Protein AF-A0AA35W7S5-F1 (afdb_monomer_lite)

Radius of gyration: 33.55 Å; chains: 1; bounding box: 92×62×78 Å

Structure (mmCIF, N/CA/C/O backbone):
data_AF-A0AA35W7S5-F1
#
_entry.id   AF-A0AA35W7S5-F1
#
loop_
_atom_site.group_PDB
_atom_site.id
_atom_site.type_symbol
_atom_site.label_atom_id
_atom_site.label_alt_id
_atom_site.label_comp_id
_atom_site.label_asym_id
_atom_site.label_entity_id
_atom_site.label_seq_id
_atom_site.pdbx_PDB_ins_code
_atom_site.Cartn_x
_atom_site.Cartn_y
_atom_site.Cartn_z
_atom_site.occupancy
_atom_site.B_iso_or_equiv
_atom_site.auth_seq_id
_atom_site.auth_comp_id
_atom_site.auth_asym_id
_atom_site.auth_atom_id
_atom_site.pdbx_PDB_model_num
ATOM 1 N N . MET A 1 1 ? 13.469 -28.929 -13.390 1.00 30.86 1 MET A N 1
ATOM 2 C CA . MET A 1 1 ? 14.298 -29.163 -12.181 1.00 30.86 1 MET A CA 1
ATOM 3 C C . MET A 1 1 ? 14.101 -27.984 -11.230 1.00 30.86 1 MET A C 1
ATOM 5 O O . MET A 1 1 ? 13.375 -27.071 -11.595 1.00 30.86 1 MET A O 1
ATOM 9 N N . MET A 1 2 ? 14.642 -28.042 -10.012 1.00 37.25 2 MET A N 1
ATOM 10 C CA . MET A 1 2 ? 14.434 -27.032 -8.960 1.00 37.25 2 MET A CA 1
ATOM 11 C C . MET A 1 2 ? 15.214 -25.724 -9.199 1.00 37.25 2 MET A C 1
ATOM 13 O O . MET A 1 2 ? 16.193 -25.728 -9.941 1.00 37.25 2 MET A O 1
ATOM 17 N N . SER A 1 3 ? 14.883 -24.705 -8.391 1.00 37.56 3 SER A N 1
ATOM 18 C CA . SER A 1 3 ? 15.752 -23.598 -7.927 1.00 37.56 3 SER A CA 1
ATOM 19 C C . SER A 1 3 ? 16.168 -22.512 -8.948 1.00 37.56 3 SER A C 1
ATOM 21 O O . SER A 1 3 ? 16.245 -22.777 -10.139 1.00 37.56 3 SER A O 1
ATOM 23 N N . SER A 1 4 ? 16.443 -21.261 -8.548 1.00 32.12 4 SER A N 1
ATOM 24 C CA . SER A 1 4 ? 16.412 -20.673 -7.191 1.00 32.12 4 SER A CA 1
ATOM 25 C C . SER A 1 4 ? 15.755 -19.280 -7.177 1.00 32.12 4 SER A C 1
ATOM 27 O O . SER A 1 4 ? 16.423 -18.287 -7.473 1.00 32.12 4 SER A O 1
ATOM 29 N N . PRO A 1 5 ? 14.472 -19.159 -6.792 1.00 40.72 5 PRO A N 1
ATOM 30 C CA . PRO A 1 5 ? 13.972 -17.930 -6.196 1.00 40.72 5 PRO A CA 1
ATOM 31 C C . PRO A 1 5 ? 14.447 -17.895 -4.736 1.00 40.72 5 PRO A C 1
ATOM 33 O O . PRO A 1 5 ? 14.076 -18.762 -3.952 1.00 40.72 5 PRO A O 1
ATOM 36 N N . HIS A 1 6 ? 15.234 -16.893 -4.333 1.00 36.88 6 HIS A N 1
ATOM 37 C CA . HIS A 1 6 ? 15.749 -16.788 -2.952 1.00 36.88 6 HIS A CA 1
ATOM 38 C C . HIS A 1 6 ? 14.684 -16.391 -1.904 1.00 36.88 6 HIS A C 1
ATOM 40 O O . HIS A 1 6 ? 15.014 -16.027 -0.777 1.00 36.88 6 HIS A O 1
ATOM 46 N N . ALA A 1 7 ? 13.403 -16.510 -2.258 1.00 38.69 7 ALA A N 1
ATOM 47 C CA . ALA A 1 7 ? 12.308 -16.536 -1.307 1.00 38.69 7 ALA A CA 1
ATOM 48 C C . ALA A 1 7 ? 12.458 -17.752 -0.377 1.00 38.69 7 ALA A C 1
ATOM 50 O O . ALA A 1 7 ? 12.534 -18.899 -0.821 1.00 38.69 7 ALA A O 1
ATOM 51 N N . ILE A 1 8 ? 12.449 -17.504 0.930 1.00 43.44 8 ILE A N 1
ATOM 52 C CA . ILE A 1 8 ? 12.365 -18.549 1.951 1.00 43.44 8 ILE A CA 1
ATOM 53 C C . ILE A 1 8 ? 10.886 -18.970 2.038 1.00 43.44 8 ILE A C 1
ATOM 55 O O . ILE A 1 8 ? 10.125 -18.473 2.859 1.00 43.44 8 ILE A O 1
ATOM 59 N N . VAL A 1 9 ? 10.462 -19.844 1.114 1.00 44.03 9 VAL A N 1
ATOM 60 C CA . VAL A 1 9 ? 9.052 -20.272 0.930 1.00 44.03 9 VAL A CA 1
ATOM 61 C C . VAL A 1 9 ? 8.511 -21.084 2.125 1.00 44.03 9 VAL A C 1
ATOM 63 O O . VAL A 1 9 ? 7.303 -21.234 2.288 1.00 44.03 9 VAL A O 1
ATOM 66 N N . GLN A 1 10 ? 9.394 -21.595 2.983 1.00 41.25 10 GLN A N 1
ATOM 67 C CA . GLN A 1 10 ? 9.083 -22.256 4.255 1.00 41.25 10 GLN A CA 1
ATOM 68 C C . GLN A 1 10 ? 10.158 -21.884 5.288 1.00 41.25 10 GLN A C 1
ATOM 70 O O . GLN A 1 10 ? 11.293 -21.641 4.874 1.00 41.25 10 GLN A O 1
ATOM 75 N N . PRO A 1 11 ? 9.861 -21.865 6.606 1.00 46.16 11 PRO A N 1
ATOM 76 C CA . PRO A 1 11 ? 10.862 -21.595 7.641 1.00 46.16 11 PRO A CA 1
ATOM 77 C C . PRO A 1 11 ? 12.053 -22.559 7.526 1.00 46.16 11 PRO A C 1
ATOM 79 O O . PRO A 1 11 ? 11.937 -23.761 7.763 1.00 46.16 11 PRO A O 1
ATOM 82 N N . ALA A 1 12 ? 13.200 -22.015 7.120 1.00 47.06 12 ALA A N 1
ATOM 83 C CA . ALA A 1 12 ? 14.397 -22.773 6.779 1.00 47.06 12 ALA A CA 1
ATOM 84 C C . ALA A 1 12 ? 15.333 -22.909 7.989 1.00 47.06 12 ALA A C 1
ATOM 86 O O . ALA A 1 12 ? 16.368 -22.243 8.062 1.00 47.06 12 ALA A O 1
ATOM 87 N N . PHE A 1 13 ? 14.955 -23.781 8.926 1.00 57.03 13 PHE A N 1
ATOM 88 C CA . PHE A 1 13 ? 15.781 -24.152 10.078 1.00 57.03 13 PHE A CA 1
ATOM 89 C C . PHE A 1 13 ? 17.161 -24.645 9.635 1.00 57.03 13 PHE A C 1
ATOM 91 O O . PHE A 1 13 ? 17.267 -25.488 8.735 1.00 57.03 13 PHE A O 1
ATOM 98 N N . ARG A 1 14 ? 18.222 -24.174 10.294 1.00 69.81 14 ARG A N 1
ATOM 99 C CA . ARG A 1 14 ? 19.561 -24.756 10.136 1.00 69.81 14 ARG A CA 1
ATOM 100 C C . ARG A 1 14 ? 19.873 -25.655 11.337 1.00 69.81 14 ARG A C 1
ATOM 102 O O . ARG A 1 14 ? 19.474 -25.343 12.453 1.00 69.81 14 ARG A O 1
ATOM 109 N N . PRO A 1 15 ? 20.591 -26.775 11.158 1.00 74.38 15 PRO A N 1
ATOM 110 C CA . PRO A 1 15 ? 21.117 -27.529 12.288 1.00 74.38 15 PRO A CA 1
ATOM 111 C C . PRO A 1 15 ? 22.360 -26.835 12.864 1.00 74.38 15 PRO A C 1
ATOM 113 O O . PRO A 1 15 ? 23.170 -26.287 12.115 1.00 74.38 15 PRO A O 1
ATOM 116 N N . SER A 1 16 ? 22.570 -26.937 14.181 1.00 78.31 16 SER A N 1
ATOM 117 C CA . SER A 1 16 ? 23.879 -26.643 14.785 1.00 78.31 16 SER A CA 1
ATOM 118 C C . SER A 1 16 ? 24.945 -27.568 14.174 1.00 78.31 16 SER A C 1
ATOM 120 O O . SER A 1 16 ? 24.836 -28.793 14.258 1.00 78.31 16 SER A O 1
ATOM 122 N N . ILE A 1 17 ? 25.963 -26.993 13.526 1.00 80.38 17 ILE A N 1
ATOM 123 C CA . ILE A 1 17 ? 26.995 -27.747 12.797 1.00 80.38 17 ILE A CA 1
ATOM 124 C C . ILE A 1 17 ? 28.091 -28.224 13.757 1.00 80.38 17 ILE A C 1
ATOM 126 O O . ILE A 1 17 ? 28.701 -27.428 14.464 1.00 80.38 17 ILE A O 1
ATOM 130 N N . MET A 1 18 ? 28.373 -29.530 13.744 1.00 74.75 18 MET A N 1
ATOM 131 C CA . MET A 1 18 ? 29.337 -30.172 14.644 1.00 74.75 18 MET A CA 1
ATOM 132 C C . MET A 1 18 ? 30.629 -30.555 13.908 1.00 74.75 18 MET A C 1
ATOM 134 O O . MET A 1 18 ? 30.627 -31.466 13.079 1.00 74.75 18 MET A O 1
ATOM 138 N N . GLY A 1 19 ? 31.745 -29.909 14.252 1.00 74.56 19 GLY A N 1
ATOM 139 C CA . GLY A 1 19 ? 33.095 -30.280 13.808 1.00 74.56 19 GLY A CA 1
ATOM 140 C C . GLY A 1 19 ? 33.896 -30.958 14.925 1.00 74.56 19 GLY A C 1
ATOM 141 O O . GLY A 1 19 ? 33.811 -30.549 16.077 1.00 74.56 19 GLY A O 1
ATOM 142 N N . ARG A 1 20 ? 34.686 -31.994 14.599 1.00 69.25 20 ARG A N 1
ATOM 143 C CA . ARG A 1 20 ? 35.630 -32.631 15.552 1.00 69.25 20 ARG A CA 1
ATOM 144 C C . ARG A 1 20 ? 37.069 -32.124 15.442 1.00 69.25 20 ARG A C 1
ATOM 146 O O . ARG A 1 20 ? 37.813 -32.238 16.406 1.00 69.25 20 ARG A O 1
ATOM 153 N N . ASN A 1 21 ? 37.450 -31.604 14.275 1.00 69.31 21 ASN A N 1
ATOM 154 C CA . ASN A 1 21 ? 38.828 -31.194 13.978 1.00 69.31 21 ASN A CA 1
ATOM 155 C C . ASN A 1 21 ? 38.985 -29.664 13.858 1.00 69.31 21 ASN A C 1
ATOM 157 O O . ASN A 1 21 ? 40.105 -29.170 13.783 1.00 69.31 21 ASN A O 1
ATOM 161 N N . GLY A 1 22 ? 37.871 -28.933 13.815 1.00 73.38 22 GLY A N 1
ATOM 162 C CA . GLY A 1 22 ? 37.818 -27.480 13.714 1.00 73.38 22 GLY A CA 1
ATOM 163 C C . GLY A 1 22 ? 36.472 -26.990 13.180 1.00 73.38 22 GLY A C 1
ATOM 164 O O . GLY A 1 22 ? 35.702 -27.772 12.612 1.00 73.38 22 GLY A O 1
ATOM 165 N N . VAL A 1 23 ? 36.185 -25.709 13.409 1.00 83.88 23 VAL A N 1
ATOM 166 C CA . VAL A 1 23 ? 34.983 -24.984 12.971 1.00 83.88 23 VAL A CA 1
ATOM 167 C C . VAL A 1 23 ? 35.375 -23.540 12.638 1.00 83.88 23 VAL A C 1
ATOM 169 O O . VAL A 1 23 ? 36.153 -22.918 13.359 1.00 83.88 23 VAL A O 1
ATOM 172 N N . VAL A 1 24 ? 34.798 -22.997 11.565 1.00 81.25 24 VAL A N 1
ATOM 173 C CA . VAL A 1 24 ? 34.892 -21.582 11.173 1.00 81.25 24 VAL A CA 1
ATOM 174 C C . VAL A 1 24 ? 33.475 -21.064 10.940 1.00 81.25 24 VAL A C 1
ATOM 176 O O . VAL A 1 24 ? 32.667 -21.758 10.320 1.00 81.25 24 VAL A O 1
ATOM 179 N N . THR A 1 25 ? 33.174 -19.854 11.411 1.00 85.00 25 THR A N 1
ATOM 180 C CA . THR A 1 25 ? 31.919 -19.151 11.116 1.00 85.00 25 THR A CA 1
ATOM 181 C C . THR A 1 25 ? 32.173 -17.673 10.815 1.00 85.00 25 THR A C 1
ATOM 183 O O . THR A 1 25 ? 32.908 -16.985 11.527 1.00 85.00 25 THR A O 1
ATOM 186 N N . SER A 1 26 ? 31.583 -17.185 9.725 1.00 81.94 26 SER A N 1
ATOM 187 C CA . SER A 1 26 ? 31.689 -15.805 9.244 1.00 81.94 26 SER A CA 1
ATOM 188 C C . SER A 1 26 ? 30.476 -15.433 8.382 1.00 81.94 26 SER A C 1
ATOM 190 O O . SER A 1 26 ? 29.707 -16.308 7.981 1.00 81.94 26 SER A O 1
ATOM 192 N N . GLY A 1 27 ? 30.295 -14.139 8.089 1.00 70.06 27 GLY A N 1
ATOM 193 C CA . GLY A 1 27 ? 29.129 -13.636 7.344 1.00 70.06 27 GLY A CA 1
ATOM 194 C C . GLY A 1 27 ? 28.960 -14.236 5.940 1.00 70.06 27 GLY A C 1
ATOM 195 O O . GLY A 1 27 ? 27.831 -14.431 5.484 1.00 70.06 27 GLY A O 1
ATOM 196 N N . HIS A 1 28 ? 30.063 -14.636 5.296 1.00 73.69 28 HIS A N 1
ATOM 197 C CA . HIS A 1 28 ? 30.060 -15.175 3.940 1.00 73.69 28 HIS A CA 1
ATOM 198 C C . HIS A 1 28 ? 30.646 -16.590 3.859 1.00 73.69 28 HIS A C 1
ATOM 200 O O . HIS A 1 28 ? 31.793 -16.841 4.240 1.00 73.69 28 HIS A O 1
ATOM 206 N N . HIS A 1 29 ? 29.897 -17.515 3.250 1.00 81.62 29 HIS A N 1
ATOM 207 C CA . HIS A 1 29 ? 30.262 -18.936 3.187 1.00 81.62 29 HIS A CA 1
ATOM 208 C C . HIS A 1 29 ? 31.634 -19.198 2.535 1.00 81.62 29 HIS A C 1
ATOM 210 O O . HIS A 1 29 ? 32.375 -20.049 3.018 1.00 81.62 29 HIS A O 1
ATOM 216 N N . LEU A 1 30 ? 32.013 -18.447 1.489 1.00 78.19 30 LEU A N 1
ATOM 217 C CA . LEU A 1 30 ? 33.348 -18.551 0.874 1.00 78.19 30 LEU A CA 1
ATOM 218 C C . LEU A 1 30 ? 34.489 -18.171 1.833 1.00 78.19 30 LEU A C 1
ATOM 220 O O . LEU A 1 30 ? 35.561 -18.759 1.746 1.00 78.19 30 LEU A O 1
ATOM 224 N N . ALA A 1 31 ? 34.274 -17.231 2.759 1.00 79.50 31 ALA A N 1
ATOM 225 C CA . ALA A 1 31 ? 35.288 -16.876 3.749 1.00 79.50 31 ALA A CA 1
ATOM 226 C C . ALA A 1 31 ? 35.395 -17.946 4.844 1.00 79.50 31 ALA A C 1
ATOM 228 O O . ALA A 1 31 ? 36.500 -18.324 5.220 1.00 79.50 31 ALA A O 1
ATOM 229 N N . SER A 1 32 ? 34.261 -18.507 5.285 1.00 86.12 32 SER A N 1
ATOM 230 C CA . SER A 1 32 ? 34.264 -19.692 6.157 1.00 86.12 32 SER A CA 1
ATOM 231 C C . SER A 1 32 ? 34.967 -20.886 5.490 1.00 86.12 32 SER A C 1
ATOM 233 O O . SER A 1 32 ? 35.748 -21.590 6.126 1.00 86.12 32 SER A O 1
ATOM 235 N N . GLN A 1 33 ? 34.746 -21.087 4.186 1.00 86.25 33 GLN A N 1
ATOM 236 C CA . GLN A 1 33 ? 35.409 -22.125 3.399 1.00 86.25 33 GLN A CA 1
ATOM 237 C C . GLN A 1 33 ? 36.917 -21.877 3.254 1.00 86.25 33 GLN A C 1
ATOM 239 O O . GLN A 1 33 ? 37.674 -22.837 3.355 1.00 86.25 33 GLN A O 1
ATOM 244 N N . ALA A 1 34 ? 37.357 -20.626 3.078 1.00 79.75 34 ALA A N 1
ATOM 245 C CA . ALA A 1 34 ? 38.776 -20.276 3.044 1.00 79.75 34 ALA A CA 1
ATOM 246 C C . ALA A 1 34 ? 39.474 -20.658 4.361 1.00 79.75 34 ALA A C 1
ATOM 248 O O . ALA A 1 34 ? 40.462 -21.384 4.328 1.00 79.75 34 ALA A O 1
ATOM 249 N N . GLY A 1 35 ? 38.916 -20.280 5.519 1.00 77.75 35 GLY A N 1
ATOM 250 C CA . GLY A 1 35 ? 39.452 -20.690 6.824 1.00 77.75 35 GLY A CA 1
ATOM 251 C C . GLY A 1 35 ? 39.525 -22.214 7.000 1.00 77.75 35 GLY A C 1
ATOM 252 O O . GLY A 1 35 ? 40.547 -22.744 7.434 1.00 77.75 35 GLY A O 1
ATOM 253 N N . ILE A 1 36 ? 38.478 -22.941 6.587 1.00 84.56 36 ILE A N 1
ATOM 254 C CA . ILE A 1 36 ? 38.459 -24.414 6.608 1.00 84.56 36 ILE A CA 1
ATOM 255 C C . ILE A 1 36 ? 39.505 -25.020 5.657 1.00 84.56 36 ILE A C 1
ATOM 257 O O . ILE A 1 36 ? 40.096 -26.047 5.987 1.00 84.56 36 ILE A O 1
ATOM 261 N N . GLN A 1 37 ? 39.781 -24.399 4.506 1.00 82.81 37 GLN A N 1
ATOM 262 C CA . GLN A 1 37 ? 40.842 -24.846 3.599 1.00 82.81 37 GLN A CA 1
ATOM 263 C C . GLN A 1 37 ? 42.228 -24.731 4.245 1.00 82.81 37 GLN A C 1
ATOM 265 O O . GLN A 1 37 ? 43.018 -25.661 4.091 1.00 82.81 37 GLN A O 1
ATOM 270 N N . ILE A 1 38 ? 42.494 -23.684 5.039 1.00 78.38 38 ILE A N 1
ATOM 271 C CA . ILE A 1 38 ? 43.755 -23.581 5.794 1.00 78.38 38 ILE A CA 1
ATOM 272 C C . ILE A 1 38 ? 43.874 -24.696 6.840 1.00 78.38 38 ILE A C 1
ATOM 274 O O . ILE A 1 38 ? 44.906 -25.360 6.921 1.00 78.38 38 ILE A O 1
ATOM 278 N N . MET A 1 39 ? 42.797 -24.971 7.587 1.00 77.19 39 MET A N 1
ATOM 279 C CA . MET A 1 39 ? 42.769 -26.091 8.542 1.00 77.19 39 MET A CA 1
ATOM 280 C C . MET A 1 39 ? 43.008 -27.445 7.859 1.00 77.19 39 MET A C 1
ATOM 282 O O . MET A 1 39 ? 43.682 -28.314 8.407 1.00 77.19 39 MET A O 1
ATOM 286 N N . MET A 1 40 ? 42.479 -27.637 6.646 1.00 78.12 40 MET A N 1
ATOM 287 C CA . MET A 1 40 ? 42.713 -28.847 5.848 1.00 78.12 40 MET A CA 1
ATOM 288 C C . MET A 1 40 ? 44.137 -28.928 5.276 1.00 78.12 40 MET A C 1
ATOM 290 O O . MET A 1 40 ? 44.631 -30.036 5.069 1.00 78.12 40 MET A O 1
ATOM 294 N N . ALA A 1 41 ? 44.802 -27.791 5.050 1.00 75.75 41 ALA A N 1
ATOM 295 C CA . ALA A 1 41 ? 46.215 -27.720 4.673 1.00 75.75 41 ALA A CA 1
ATOM 296 C C . ALA A 1 41 ? 47.175 -27.951 5.861 1.00 75.75 41 ALA A C 1
ATOM 298 O O . ALA A 1 41 ? 48.351 -28.237 5.641 1.00 75.75 41 ALA A O 1
ATOM 299 N N . GLY A 1 42 ? 46.671 -27.883 7.099 1.00 69.25 42 GLY A N 1
ATOM 300 C CA . GLY A 1 42 ? 47.419 -28.146 8.333 1.00 69.25 42 GLY A CA 1
ATOM 301 C C . GLY A 1 42 ? 47.619 -26.934 9.247 1.00 69.25 42 GLY A C 1
ATOM 302 O O . GLY A 1 42 ? 48.255 -27.094 10.286 1.00 69.25 42 GLY A O 1
ATOM 303 N N . GLY A 1 43 ? 47.082 -25.764 8.889 1.00 64.56 43 GLY A N 1
ATOM 304 C CA . GLY A 1 43 ? 47.141 -24.568 9.730 1.00 64.56 43 GLY A CA 1
ATOM 305 C C . GLY A 1 43 ? 46.165 -24.584 10.908 1.00 64.56 43 GLY A C 1
ATOM 306 O O . GLY A 1 43 ? 45.211 -25.366 10.954 1.00 64.56 43 GLY A O 1
ATOM 307 N N . ASN A 1 44 ? 46.416 -23.701 11.869 1.00 69.44 44 ASN A N 1
ATOM 308 C CA . ASN A 1 44 ? 45.669 -23.582 13.116 1.00 69.44 44 ASN A CA 1
ATOM 309 C C . ASN A 1 44 ? 44.514 -22.562 13.017 1.00 69.44 44 ASN A C 1
ATOM 311 O O . ASN A 1 44 ? 44.248 -21.963 11.969 1.00 69.44 44 ASN A O 1
ATOM 315 N N . ALA A 1 45 ? 43.823 -22.335 14.137 1.00 70.12 45 ALA A N 1
ATOM 316 C CA . ALA A 1 45 ? 42.752 -21.344 14.240 1.00 70.12 45 ALA A CA 1
ATOM 317 C C . ALA A 1 45 ? 43.174 -19.903 13.869 1.00 70.12 45 ALA A C 1
ATOM 319 O O . ALA A 1 45 ? 42.331 -19.134 13.410 1.00 70.12 45 ALA A O 1
ATOM 320 N N . ILE A 1 46 ? 44.449 -19.529 14.031 1.00 71.75 46 ILE A N 1
ATOM 321 C CA . ILE A 1 46 ? 44.972 -18.193 13.705 1.00 71.75 46 ILE A CA 1
ATOM 322 C C . ILE A 1 46 ? 45.191 -18.053 12.196 1.00 71.75 46 ILE A C 1
ATOM 324 O O . ILE A 1 46 ? 44.752 -17.063 11.616 1.00 71.75 46 ILE A O 1
ATOM 328 N N . ASP A 1 47 ? 45.779 -19.043 11.521 1.00 67.69 47 ASP A N 1
ATOM 329 C CA . ASP A 1 47 ? 45.931 -18.987 10.057 1.00 67.69 47 ASP A CA 1
ATOM 330 C C . ASP A 1 47 ? 44.570 -19.024 9.356 1.00 67.69 47 ASP A C 1
ATOM 332 O O . ASP A 1 47 ? 44.317 -18.284 8.402 1.00 67.69 47 ASP A O 1
ATOM 336 N N . ALA A 1 48 ? 43.669 -19.871 9.863 1.00 74.44 48 ALA A N 1
ATOM 337 C CA . ALA A 1 48 ? 42.292 -19.947 9.407 1.00 74.44 48 ALA A CA 1
ATOM 338 C C . ALA A 1 48 ? 41.549 -18.622 9.640 1.00 74.44 48 ALA A C 1
ATOM 340 O O . ALA A 1 48 ? 40.764 -18.212 8.780 1.00 74.44 48 ALA A O 1
ATOM 341 N N . ALA A 1 49 ? 41.825 -17.911 10.740 1.00 73.12 49 ALA A N 1
ATOM 342 C CA . ALA A 1 49 ? 41.319 -16.560 10.960 1.00 73.12 49 ALA A CA 1
ATOM 343 C C . ALA A 1 49 ? 41.910 -15.557 9.957 1.00 73.12 49 ALA A C 1
ATOM 345 O O . ALA A 1 49 ? 41.145 -14.849 9.309 1.00 73.12 49 ALA A O 1
ATOM 346 N N . ILE A 1 50 ? 43.227 -15.548 9.731 1.00 76.50 50 ILE A N 1
ATOM 347 C CA . ILE A 1 50 ? 43.890 -14.656 8.762 1.00 76.50 50 ILE A CA 1
ATOM 348 C C . ILE A 1 50 ? 43.328 -14.853 7.344 1.00 76.50 50 ILE A C 1
ATOM 350 O O . ILE A 1 50 ? 43.021 -13.874 6.659 1.00 76.50 50 ILE A O 1
ATOM 354 N N . ALA A 1 51 ? 43.117 -16.096 6.905 1.00 77.25 51 ALA A N 1
ATOM 355 C CA . ALA A 1 51 ? 42.508 -16.370 5.605 1.00 77.25 51 ALA A CA 1
ATOM 356 C C . ALA A 1 51 ? 41.015 -16.019 5.553 1.00 77.25 51 ALA A C 1
ATOM 358 O O . ALA A 1 51 ? 40.553 -15.493 4.542 1.00 77.25 51 ALA A O 1
ATOM 359 N N . THR A 1 52 ? 40.262 -16.244 6.637 1.00 81.56 52 THR A N 1
ATOM 360 C CA . THR A 1 52 ? 38.858 -15.808 6.740 1.00 81.56 52 THR A CA 1
ATOM 361 C C . THR A 1 52 ? 38.763 -14.281 6.653 1.00 81.56 52 THR A C 1
ATOM 363 O O . THR A 1 52 ? 37.955 -13.761 5.889 1.00 81.56 52 THR A O 1
ATOM 366 N N . ALA A 1 53 ? 39.635 -13.557 7.356 1.00 78.44 53 ALA A N 1
ATOM 367 C CA . ALA A 1 53 ? 39.753 -12.102 7.338 1.00 78.44 53 ALA A CA 1
ATOM 368 C C . ALA A 1 53 ? 40.104 -11.550 5.947 1.00 78.44 53 ALA A C 1
ATOM 370 O O . ALA A 1 53 ? 39.453 -10.618 5.466 1.00 78.44 53 ALA A O 1
ATOM 371 N N . ALA A 1 54 ? 41.099 -12.145 5.280 1.00 78.56 54 ALA A N 1
ATOM 372 C CA . ALA A 1 54 ? 41.498 -11.776 3.924 1.00 78.56 54 ALA A CA 1
ATOM 373 C C . ALA A 1 54 ? 40.391 -12.078 2.899 1.00 78.56 54 ALA A C 1
ATOM 375 O O . ALA A 1 54 ? 40.118 -11.257 2.023 1.00 78.56 54 ALA A O 1
ATOM 376 N N . ALA A 1 55 ? 39.705 -13.218 3.039 1.00 79.38 55 ALA A N 1
ATOM 377 C CA . ALA A 1 55 ? 38.571 -13.581 2.199 1.00 79.38 55 ALA A CA 1
ATOM 378 C C . ALA A 1 55 ? 37.363 -12.658 2.427 1.00 79.38 55 ALA A C 1
ATOM 380 O O . ALA A 1 55 ? 36.747 -12.244 1.450 1.00 79.38 55 ALA A O 1
ATOM 381 N N . LEU A 1 56 ? 37.047 -12.259 3.666 1.00 79.44 56 LEU A N 1
ATOM 382 C CA . LEU A 1 56 ? 36.002 -11.261 3.952 1.00 79.44 56 LEU A CA 1
ATOM 383 C C . LEU A 1 56 ? 36.315 -9.903 3.304 1.00 79.44 56 LEU A C 1
ATOM 385 O O . LEU A 1 56 ? 35.414 -9.287 2.745 1.00 79.44 56 LEU A O 1
ATOM 389 N N . GLY A 1 57 ? 37.585 -9.489 3.257 1.00 71.75 57 GLY A N 1
ATOM 390 C CA . GLY A 1 57 ? 38.020 -8.316 2.483 1.00 71.75 57 GLY A CA 1
ATOM 391 C C . GLY A 1 57 ? 37.856 -8.446 0.957 1.00 71.75 57 GLY A C 1
ATOM 392 O O . GLY A 1 57 ? 38.037 -7.466 0.237 1.00 71.75 57 GLY A O 1
ATOM 393 N N . VAL A 1 58 ? 37.516 -9.640 0.455 1.00 75.81 58 VAL A N 1
ATOM 394 C CA . VAL A 1 58 ? 37.229 -9.937 -0.958 1.00 75.81 58 VAL A CA 1
ATOM 395 C C . VAL A 1 58 ? 35.731 -10.133 -1.220 1.00 75.81 58 VAL A C 1
ATOM 397 O O . VAL A 1 58 ? 35.247 -9.666 -2.248 1.00 75.81 58 VAL A O 1
ATOM 400 N N . VAL A 1 59 ? 35.006 -10.818 -0.328 1.00 71.25 59 VAL A N 1
ATOM 401 C CA . VAL A 1 59 ? 33.593 -11.210 -0.531 1.00 71.25 59 VAL A CA 1
ATOM 402 C C . VAL A 1 59 ? 32.584 -10.358 0.250 1.00 71.25 59 VAL A C 1
ATOM 404 O O . VAL A 1 59 ? 31.399 -10.383 -0.065 1.00 71.25 59 VAL A O 1
ATOM 407 N N . GLU A 1 60 ? 33.044 -9.563 1.218 1.00 71.62 60 GLU A N 1
ATOM 408 C CA . GLU A 1 60 ? 32.268 -8.512 1.888 1.00 71.62 60 GLU A CA 1
ATOM 409 C C . GLU A 1 60 ? 33.006 -7.150 1.890 1.00 71.62 60 GLU A C 1
ATOM 411 O O . GLU A 1 60 ? 33.173 -6.535 2.952 1.00 71.62 60 GLU A O 1
ATOM 416 N N . PRO A 1 61 ? 33.443 -6.629 0.721 1.00 67.25 61 PRO A N 1
ATOM 417 C CA . PRO A 1 61 ? 34.169 -5.357 0.635 1.00 67.25 61 PRO A CA 1
ATOM 418 C C . PRO A 1 61 ? 33.348 -4.158 1.144 1.00 67.25 61 PRO A C 1
ATOM 420 O O . PRO A 1 61 ? 33.913 -3.143 1.537 1.00 67.25 61 PRO A O 1
ATOM 423 N N . GLN A 1 62 ? 32.017 -4.271 1.184 1.00 57.50 62 GLN A N 1
ATOM 424 C CA . GLN A 1 62 ? 31.119 -3.282 1.785 1.00 57.50 62 GLN A CA 1
ATOM 425 C C . GLN A 1 62 ? 31.173 -3.232 3.325 1.00 57.50 62 GLN A C 1
ATOM 427 O O . GLN A 1 62 ? 30.651 -2.279 3.903 1.00 57.50 62 GLN A O 1
ATOM 432 N N . SER A 1 63 ? 31.764 -4.237 3.984 1.00 57.69 63 SER A N 1
ATOM 433 C CA . SER A 1 63 ? 31.768 -4.407 5.449 1.00 57.69 63 SER A CA 1
ATOM 434 C C . SER A 1 63 ? 33.179 -4.409 6.050 1.00 57.69 63 SER A C 1
ATOM 436 O O . SER A 1 63 ? 33.391 -3.849 7.129 1.00 57.69 63 SER A O 1
ATOM 438 N N . SER A 1 64 ? 34.154 -5.024 5.369 1.00 72.69 64 SER A N 1
ATOM 439 C CA . SER A 1 64 ? 35.547 -5.115 5.827 1.00 72.69 64 SER A CA 1
ATOM 440 C C . SER A 1 64 ? 36.541 -5.083 4.662 1.00 72.69 64 SER A C 1
ATOM 442 O O . SER A 1 64 ? 36.180 -5.342 3.519 1.00 72.69 64 SER A O 1
ATOM 444 N N . GLY A 1 65 ? 37.806 -4.764 4.940 1.00 71.88 65 GLY A N 1
ATOM 445 C CA . GLY A 1 65 ? 38.857 -4.703 3.926 1.00 71.88 65 GLY A CA 1
ATOM 446 C C . GLY A 1 65 ? 40.160 -4.121 4.470 1.00 71.88 65 GLY A C 1
ATOM 447 O O . GLY A 1 65 ? 40.218 -3.673 5.613 1.00 71.88 65 GLY A O 1
ATOM 448 N N . ALA A 1 66 ? 41.205 -4.100 3.638 1.00 73.00 66 ALA A N 1
ATOM 449 C CA . ALA A 1 66 ? 42.560 -3.703 4.041 1.00 73.00 66 ALA A CA 1
ATOM 450 C C . ALA A 1 66 ? 42.699 -2.239 4.517 1.00 73.00 66 ALA A C 1
ATOM 452 O O . ALA A 1 66 ? 43.674 -1.917 5.184 1.00 73.00 66 ALA A O 1
ATOM 453 N N . GLY A 1 67 ? 41.738 -1.362 4.198 1.00 70.19 67 GLY A N 1
ATOM 454 C CA . GLY A 1 67 ? 41.675 0.025 4.683 1.00 70.19 67 GLY A CA 1
ATOM 455 C C . GLY A 1 67 ? 40.801 0.216 5.930 1.00 70.19 67 GLY A C 1
ATOM 456 O O . GLY A 1 67 ? 40.436 1.349 6.252 1.00 70.19 67 GLY A O 1
ATOM 457 N N . GLY A 1 68 ? 40.410 -0.879 6.589 1.00 68.88 68 GLY A N 1
ATOM 458 C CA . GLY A 1 68 ? 39.656 -0.898 7.842 1.00 68.88 68 GLY A CA 1
ATOM 459 C C . GLY A 1 68 ? 40.528 -0.954 9.095 1.00 68.88 68 GLY A C 1
ATOM 460 O O . GLY A 1 68 ? 41.747 -0.801 9.047 1.00 68.88 68 GLY A O 1
ATOM 461 N N . ASP A 1 69 ? 39.869 -1.202 10.220 1.00 70.31 69 ASP A N 1
ATOM 462 C CA . ASP A 1 69 ? 40.478 -1.455 11.525 1.00 70.31 69 ASP A CA 1
ATOM 463 C C . ASP A 1 69 ? 39.825 -2.676 12.192 1.00 70.31 69 ASP A C 1
ATOM 465 O O . ASP A 1 69 ? 38.807 -3.190 11.711 1.00 70.31 69 ASP A O 1
ATOM 469 N N . GLY A 1 70 ? 40.431 -3.170 13.274 1.00 66.25 70 GLY A N 1
ATOM 470 C CA . GLY A 1 70 ? 39.941 -4.357 13.958 1.00 66.25 70 GLY A CA 1
ATOM 471 C C . GLY A 1 70 ? 40.640 -4.696 15.272 1.00 66.25 70 GLY A C 1
ATOM 472 O O . GLY A 1 70 ? 41.729 -4.204 15.561 1.00 66.25 70 GLY A O 1
ATOM 473 N N . PHE A 1 71 ? 39.980 -5.551 16.048 1.00 64.44 71 PHE A N 1
ATOM 474 C CA . PHE A 1 71 ? 40.432 -6.126 17.316 1.00 64.44 71 PHE A CA 1
ATOM 475 C C . PHE A 1 71 ? 40.470 -7.659 17.165 1.00 64.44 71 PHE A C 1
ATOM 477 O O . PHE A 1 71 ? 39.921 -8.199 16.200 1.00 64.44 71 PHE A O 1
ATOM 484 N N . ILE A 1 72 ? 41.161 -8.370 18.063 1.00 68.19 72 ILE A N 1
ATOM 485 C CA . ILE A 1 72 ? 41.286 -9.837 18.026 1.00 68.19 72 ILE A CA 1
ATOM 486 C C . ILE A 1 72 ? 41.436 -10.383 19.451 1.00 68.19 72 ILE A C 1
ATOM 488 O O . ILE A 1 72 ? 42.410 -10.046 20.120 1.00 68.19 72 ILE A O 1
ATOM 492 N N . LEU A 1 73 ? 40.540 -11.277 19.881 1.00 64.56 73 LEU A N 1
ATOM 493 C CA . LEU A 1 73 ? 40.792 -12.156 21.027 1.00 64.56 73 LEU A CA 1
ATOM 494 C C . LEU A 1 73 ? 41.311 -13.505 20.523 1.00 64.56 73 LEU A C 1
ATOM 496 O O . LEU A 1 73 ? 40.658 -14.169 19.715 1.00 64.56 73 LEU A O 1
ATOM 500 N N . ILE A 1 74 ? 42.489 -13.902 21.012 1.00 61.34 74 ILE A N 1
ATOM 501 C CA . ILE A 1 74 ? 43.197 -15.129 20.631 1.00 61.34 74 ILE A CA 1
ATOM 502 C C . ILE A 1 74 ? 43.473 -15.969 21.880 1.00 61.34 74 ILE A C 1
ATOM 504 O O . ILE A 1 74 ? 44.064 -15.491 22.844 1.00 61.34 74 ILE A O 1
ATOM 508 N N . TYR A 1 75 ? 43.129 -17.251 21.810 1.00 57.53 75 TYR A N 1
ATOM 509 C CA . TYR A 1 75 ? 43.557 -18.309 22.720 1.00 57.53 75 TYR A CA 1
ATOM 510 C C . TYR A 1 75 ? 44.389 -19.312 21.901 1.00 57.53 75 TYR A C 1
ATOM 512 O O . TYR A 1 75 ? 43.883 -19.857 20.918 1.00 57.53 75 TYR A O 1
ATOM 520 N N . SER A 1 76 ? 45.673 -19.504 22.241 1.00 51.69 76 SER A N 1
ATOM 521 C CA . SER A 1 76 ? 46.661 -20.148 21.351 1.00 51.69 76 SER A CA 1
ATOM 522 C C . SER A 1 76 ? 47.621 -21.131 22.033 1.00 51.69 76 SER A C 1
ATOM 524 O O . SER A 1 76 ? 48.064 -20.920 23.163 1.00 51.69 76 SER A O 1
ATOM 526 N N . ALA A 1 77 ? 47.992 -22.164 21.270 1.00 57.06 77 ALA A N 1
ATOM 527 C CA . ALA A 1 77 ? 48.955 -23.217 21.562 1.00 57.06 77 ALA A CA 1
ATOM 528 C C . ALA A 1 77 ? 50.045 -23.434 20.465 1.00 57.06 77 ALA A C 1
ATOM 530 O O . ALA A 1 77 ? 50.960 -24.211 20.755 1.00 57.06 77 ALA A O 1
ATOM 531 N N . LYS A 1 78 ? 50.023 -22.692 19.321 1.00 42.78 78 LYS A N 1
ATOM 532 C CA . LYS A 1 78 ? 51.019 -22.559 18.185 1.00 42.78 78 LYS A CA 1
ATOM 533 C C . LYS A 1 78 ? 50.587 -23.071 16.762 1.00 42.78 78 LYS A C 1
ATOM 535 O O . LYS A 1 78 ? 49.478 -23.580 16.631 1.00 42.78 78 LYS A O 1
ATOM 540 N N . ASP A 1 79 ? 51.400 -22.827 15.699 1.00 37.81 79 ASP A N 1
ATOM 541 C CA . ASP A 1 79 ? 51.019 -22.403 14.293 1.00 37.81 79 ASP A CA 1
ATOM 542 C C . ASP A 1 79 ? 51.886 -23.040 13.121 1.00 37.81 79 ASP A C 1
ATOM 544 O O . ASP A 1 79 ? 52.802 -23.793 13.455 1.00 37.81 79 ASP A O 1
ATOM 548 N N . SER A 1 80 ? 51.780 -22.869 11.762 1.00 35.88 80 SER A N 1
ATOM 549 C CA . SER A 1 80 ? 51.021 -21.993 10.792 1.00 35.88 80 SER A CA 1
ATOM 550 C C . SER A 1 80 ? 50.633 -22.673 9.378 1.00 35.88 80 SER A C 1
ATOM 552 O O . SER A 1 80 ? 50.329 -23.862 9.411 1.00 35.88 80 SER A O 1
ATOM 554 N N . PRO A 1 81 ? 50.694 -22.095 8.116 1.00 41.72 81 PRO A N 1
ATOM 555 C CA . PRO A 1 81 ? 49.561 -21.602 7.245 1.00 41.72 81 PRO A CA 1
ATOM 556 C C . PRO A 1 81 ? 49.451 -22.024 5.708 1.00 41.72 81 PRO A C 1
ATOM 558 O O . PRO A 1 81 ? 50.378 -22.615 5.160 1.00 41.72 81 PRO A O 1
ATOM 561 N N . GLY A 1 82 ? 48.387 -21.592 4.960 1.00 35.81 82 GLY A N 1
ATOM 562 C CA . GLY A 1 82 ? 48.231 -21.538 3.447 1.00 35.81 82 GLY A CA 1
ATOM 563 C C . GLY A 1 82 ? 46.862 -22.037 2.860 1.00 35.81 82 GLY A C 1
ATOM 564 O O . GLY A 1 82 ? 46.285 -22.915 3.488 1.00 35.81 82 GLY A O 1
ATOM 565 N N . ASP A 1 83 ? 46.212 -21.616 1.733 1.00 38.03 83 ASP A N 1
ATOM 566 C CA . ASP A 1 83 ? 46.530 -20.818 0.495 1.00 38.03 83 ASP A CA 1
ATOM 567 C C . ASP A 1 83 ? 45.291 -20.040 -0.165 1.00 38.03 83 ASP A C 1
ATOM 569 O O . ASP A 1 83 ? 44.581 -19.367 0.580 1.00 38.03 83 ASP A O 1
ATOM 573 N N . ILE A 1 84 ? 45.044 -19.997 -1.515 1.00 36.75 84 ILE A N 1
ATOM 574 C CA . ILE A 1 84 ? 44.496 -18.799 -2.270 1.00 36.75 84 ILE A CA 1
ATOM 575 C C . ILE A 1 84 ? 43.379 -18.986 -3.372 1.00 36.75 84 ILE A C 1
ATOM 577 O O . ILE A 1 84 ? 43.350 -19.975 -4.102 1.00 36.75 84 ILE A O 1
ATOM 581 N N . VAL A 1 85 ? 42.547 -17.932 -3.611 1.00 30.34 85 VAL A N 1
ATOM 582 C CA . VAL A 1 85 ? 41.747 -17.614 -4.852 1.00 30.34 85 VAL A CA 1
ATOM 583 C C . VAL A 1 85 ? 41.845 -16.095 -5.231 1.00 30.34 85 VAL A C 1
ATOM 585 O O . VAL A 1 85 ? 42.344 -15.293 -4.446 1.00 30.34 85 VAL A O 1
ATOM 588 N N . TYR A 1 86 ? 41.443 -15.668 -6.447 1.00 33.28 86 TYR A N 1
ATOM 589 C CA . TYR A 1 86 ? 41.827 -14.386 -7.094 1.00 33.28 86 TYR A CA 1
ATOM 590 C C . TYR A 1 86 ? 40.905 -13.146 -6.944 1.00 33.28 86 TYR A C 1
ATOM 592 O O . TYR A 1 86 ? 39.754 -13.153 -7.371 1.00 33.28 86 TYR A O 1
ATOM 600 N N . GLN A 1 87 ? 41.526 -12.003 -6.614 1.00 39.34 87 GLN A N 1
ATOM 601 C CA . GLN A 1 87 ? 41.258 -10.680 -7.221 1.00 39.34 87 GLN A CA 1
ATOM 602 C C . GLN A 1 87 ? 42.551 -10.136 -7.873 1.00 39.34 87 GLN A C 1
ATOM 604 O O . GLN A 1 87 ? 43.642 -10.642 -7.590 1.00 39.34 87 GLN A O 1
ATOM 609 N N . LYS A 1 88 ? 42.468 -9.129 -8.762 1.00 55.00 88 LYS A N 1
ATOM 610 C CA . LYS A 1 88 ? 43.646 -8.617 -9.498 1.00 55.00 88 LYS A CA 1
ATOM 611 C C . LYS A 1 88 ? 44.440 -7.562 -8.733 1.00 55.00 88 LYS A C 1
ATOM 613 O O . LYS A 1 88 ? 45.542 -7.888 -8.297 1.00 55.00 88 LYS A O 1
ATOM 618 N N . ASP A 1 89 ? 43.885 -6.369 -8.531 1.00 60.88 89 ASP A N 1
ATOM 619 C CA . ASP A 1 89 ? 44.643 -5.212 -8.022 1.00 60.88 89 ASP A CA 1
ATOM 620 C C . ASP A 1 89 ? 44.748 -5.222 -6.494 1.00 60.88 89 ASP A C 1
ATOM 622 O O . ASP A 1 89 ? 45.855 -5.213 -5.961 1.00 60.88 89 ASP A O 1
ATOM 626 N N . LEU A 1 90 ? 43.639 -5.476 -5.785 1.00 62.91 90 LEU A N 1
ATOM 627 C CA . LEU A 1 90 ? 43.697 -5.870 -4.370 1.00 62.91 90 LEU A CA 1
ATOM 628 C C . LEU A 1 90 ? 44.567 -7.129 -4.179 1.00 62.91 90 LEU A C 1
ATOM 630 O O . LEU A 1 90 ? 45.271 -7.255 -3.186 1.00 62.91 90 LEU A O 1
ATOM 634 N N . GLY A 1 91 ? 44.596 -8.035 -5.161 1.00 59.00 91 GLY A N 1
ATOM 635 C CA . GLY A 1 91 ? 45.512 -9.175 -5.156 1.00 59.00 91 GLY A CA 1
ATOM 636 C C . GLY A 1 91 ? 46.984 -8.800 -5.369 1.00 59.00 91 GLY A C 1
ATOM 637 O O . GLY A 1 91 ? 47.845 -9.507 -4.860 1.00 59.00 91 GLY A O 1
ATOM 638 N N . LYS A 1 92 ? 47.305 -7.719 -6.100 1.00 71.62 92 LYS A N 1
ATOM 639 C CA . LYS A 1 92 ? 48.669 -7.166 -6.200 1.00 71.62 92 LYS A CA 1
ATOM 640 C C . LYS A 1 92 ? 49.070 -6.666 -4.816 1.00 71.62 92 LYS A C 1
ATOM 642 O O . LYS A 1 92 ? 50.035 -7.176 -4.264 1.00 71.62 92 LYS A O 1
ATOM 647 N N . THR A 1 93 ? 48.255 -5.789 -4.233 1.00 73.31 93 THR A N 1
ATOM 648 C CA . THR A 1 93 ? 48.405 -5.249 -2.874 1.00 73.31 93 THR A CA 1
ATOM 649 C C . THR A 1 93 ? 48.606 -6.358 -1.833 1.00 73.31 93 THR A C 1
ATOM 651 O O . THR A 1 93 ? 49.599 -6.345 -1.110 1.00 73.31 93 THR A O 1
ATOM 654 N N . LEU A 1 94 ? 47.736 -7.374 -1.800 1.00 67.19 94 LEU A N 1
ATOM 655 C CA . LEU A 1 94 ? 47.846 -8.504 -0.869 1.00 67.19 94 LEU A CA 1
ATOM 656 C C . LEU A 1 94 ? 49.070 -9.397 -1.142 1.00 67.19 94 LEU A C 1
ATOM 658 O O . LEU A 1 94 ? 49.679 -9.867 -0.187 1.00 67.19 94 LEU A O 1
ATOM 662 N N . ARG A 1 95 ? 49.482 -9.605 -2.403 1.00 68.81 95 ARG A N 1
ATOM 663 C CA . ARG A 1 95 ? 50.726 -10.337 -2.722 1.00 68.81 95 ARG A CA 1
ATOM 664 C C . ARG A 1 95 ? 51.976 -9.566 -2.297 1.00 68.81 95 ARG A C 1
ATOM 666 O O . ARG A 1 95 ? 52.894 -10.189 -1.779 1.00 68.81 95 ARG A O 1
ATOM 673 N N . THR A 1 96 ? 52.004 -8.244 -2.460 1.00 72.69 96 THR A N 1
ATOM 674 C CA . THR A 1 96 ? 53.095 -7.395 -1.955 1.00 72.69 96 THR A CA 1
ATOM 675 C C . THR A 1 96 ? 53.162 -7.470 -0.426 1.00 72.69 96 THR A C 1
ATOM 677 O O . THR A 1 96 ? 54.221 -7.760 0.116 1.00 72.69 96 THR A O 1
ATOM 680 N N . ILE A 1 97 ? 52.030 -7.343 0.278 1.00 73.94 97 ILE A N 1
ATOM 681 C CA . ILE A 1 97 ? 51.970 -7.501 1.746 1.00 73.94 97 ILE A CA 1
ATOM 682 C C . ILE A 1 97 ? 52.394 -8.915 2.190 1.00 73.94 97 ILE A C 1
ATOM 684 O O . ILE A 1 97 ? 53.055 -9.058 3.213 1.00 73.94 97 ILE A O 1
ATOM 688 N N . ALA A 1 98 ? 52.068 -9.963 1.428 1.00 67.25 98 ALA A N 1
ATOM 689 C CA . ALA A 1 98 ? 52.487 -11.332 1.738 1.00 67.25 98 ALA A CA 1
ATOM 690 C C . ALA A 1 98 ? 53.986 -11.595 1.480 1.00 67.25 98 ALA A C 1
ATOM 692 O O . ALA A 1 98 ? 54.582 -12.416 2.172 1.00 67.25 98 ALA A O 1
ATOM 693 N N . ALA A 1 99 ? 54.597 -10.918 0.501 1.00 68.44 99 ALA A N 1
ATOM 694 C CA . ALA A 1 99 ? 56.004 -11.104 0.129 1.00 68.44 99 ALA A CA 1
ATOM 695 C C . ALA A 1 99 ? 56.976 -10.207 0.919 1.00 68.44 99 ALA A C 1
ATOM 697 O O . ALA A 1 99 ? 58.081 -10.630 1.248 1.00 68.44 99 ALA A O 1
ATOM 698 N N . GLU A 1 100 ? 56.567 -8.973 1.218 1.00 73.81 100 GLU A N 1
ATOM 699 C CA . GLU A 1 100 ? 57.386 -7.928 1.857 1.00 73.81 100 GLU A CA 1
ATOM 700 C C . GLU A 1 100 ? 56.926 -7.616 3.296 1.00 73.81 100 GLU A C 1
ATOM 702 O O . GLU A 1 100 ? 57.560 -6.845 4.019 1.00 73.81 100 GLU A O 1
ATOM 707 N N . GLY A 1 101 ? 55.827 -8.230 3.739 1.00 67.94 101 GLY A N 1
ATOM 708 C CA . GLY A 1 101 ? 55.284 -8.079 5.082 1.00 67.94 101 GLY A CA 1
ATOM 709 C C . GLY A 1 101 ? 54.649 -6.711 5.343 1.00 67.94 101 GLY A C 1
ATOM 710 O O . GLY A 1 101 ? 54.212 -5.984 4.448 1.00 67.94 101 GLY A O 1
ATOM 711 N N . ARG A 1 102 ? 54.603 -6.350 6.631 1.00 74.88 102 ARG A N 1
ATOM 712 C CA . ARG A 1 102 ? 53.995 -5.109 7.137 1.00 74.88 102 ARG A CA 1
ATOM 713 C C . ARG A 1 102 ? 54.567 -3.843 6.487 1.00 74.88 102 ARG A C 1
ATOM 715 O O . ARG A 1 102 ? 53.835 -2.874 6.285 1.00 74.88 102 ARG A O 1
ATOM 722 N N . ASP A 1 103 ? 55.863 -3.820 6.195 1.00 79.44 103 ASP A N 1
ATOM 723 C CA . ASP A 1 103 ? 56.553 -2.580 5.833 1.00 79.44 103 ASP A CA 1
ATOM 724 C C . ASP A 1 103 ? 56.234 -2.116 4.402 1.00 79.44 103 ASP A C 1
ATOM 726 O O . ASP A 1 103 ? 56.305 -0.915 4.134 1.00 79.44 103 ASP A O 1
ATOM 730 N N . ALA A 1 104 ? 55.727 -2.997 3.531 1.00 78.12 104 ALA A N 1
ATOM 731 C CA . ALA A 1 104 ? 55.110 -2.594 2.266 1.00 78.12 104 ALA A CA 1
ATOM 732 C C . ALA A 1 104 ? 53.856 -1.722 2.469 1.00 78.12 104 ALA A C 1
ATOM 734 O O . ALA A 1 104 ? 53.678 -0.726 1.767 1.00 78.12 104 ALA A O 1
ATOM 735 N N . TYR A 1 105 ? 53.017 -2.054 3.459 1.00 79.56 105 TYR A N 1
ATOM 736 C CA . TYR A 1 105 ? 51.806 -1.292 3.792 1.00 79.56 105 TYR A CA 1
ATOM 737 C C . TYR A 1 105 ? 52.107 -0.023 4.603 1.00 79.56 105 TYR A C 1
ATOM 739 O O . TYR A 1 105 ? 51.507 1.020 4.366 1.00 79.56 105 TYR A O 1
ATOM 747 N N . CYS A 1 106 ? 53.040 -0.098 5.558 1.00 74.88 106 CYS A N 1
ATOM 748 C CA . CYS A 1 106 ? 53.356 1.019 6.456 1.00 74.88 106 CYS A CA 1
ATOM 749 C C . CYS A 1 106 ? 54.377 2.023 5.895 1.00 74.88 106 CYS A C 1
ATOM 751 O O . CYS A 1 106 ? 54.427 3.150 6.385 1.00 74.88 106 CYS A O 1
ATOM 753 N N . THR A 1 107 ? 55.210 1.630 4.924 1.00 79.62 107 THR A N 1
ATOM 754 C CA . THR A 1 107 ? 56.331 2.452 4.414 1.00 79.62 107 THR A CA 1
ATOM 755 C C . THR A 1 107 ? 56.663 2.281 2.922 1.00 79.62 107 THR A C 1
ATOM 757 O O . THR A 1 107 ? 57.490 3.037 2.416 1.00 79.62 107 THR A O 1
ATOM 760 N N . GLY A 1 108 ? 56.064 1.315 2.217 1.00 80.50 108 GLY A N 1
ATOM 761 C CA . GLY A 1 108 ? 56.319 1.043 0.795 1.00 80.50 108 GLY A CA 1
ATOM 762 C C . GLY A 1 108 ? 55.387 1.788 -0.168 1.00 80.50 108 GLY A C 1
ATOM 763 O O . GLY A 1 108 ? 54.721 2.755 0.204 1.00 80.50 108 GLY A O 1
ATOM 764 N N . GLU A 1 109 ? 55.302 1.306 -1.414 1.00 79.88 109 GLU A N 1
ATOM 765 C CA . GLU A 1 109 ? 54.472 1.908 -2.478 1.00 79.88 109 GLU A CA 1
ATOM 766 C C . GLU A 1 109 ? 52.994 2.066 -2.070 1.00 79.88 109 GLU A C 1
ATOM 768 O O . GLU A 1 109 ? 52.345 3.045 -2.436 1.00 79.88 109 GLU A O 1
ATOM 773 N N . ILE A 1 110 ? 52.465 1.136 -1.264 1.00 83.25 110 ILE A N 1
ATOM 774 C CA . ILE A 1 110 ? 51.082 1.180 -0.770 1.00 83.25 110 ILE A CA 1
ATOM 775 C C . ILE A 1 110 ? 50.887 2.376 0.176 1.00 83.25 110 ILE A C 1
ATOM 777 O O . ILE A 1 110 ? 49.900 3.100 0.047 1.00 83.25 110 ILE A O 1
ATOM 781 N N . ALA A 1 111 ? 51.843 2.635 1.077 1.00 83.69 111 ALA A N 1
ATOM 782 C CA . ALA A 1 111 ? 51.806 3.794 1.971 1.00 83.69 111 ALA A CA 1
ATOM 783 C C . ALA A 1 111 ? 51.828 5.110 1.179 1.00 83.69 111 ALA A C 1
ATOM 785 O O . ALA A 1 111 ? 51.029 6.011 1.438 1.00 83.69 111 ALA A O 1
ATOM 786 N N . GLN A 1 112 ? 52.700 5.191 0.171 1.00 84.62 112 GLN A N 1
ATOM 787 C CA . GLN A 1 112 ? 52.825 6.356 -0.706 1.00 84.62 112 GLN A CA 1
ATOM 788 C C . GLN A 1 112 ? 51.530 6.607 -1.494 1.00 84.62 112 GLN A C 1
ATOM 790 O O . GLN A 1 112 ? 51.059 7.742 -1.548 1.00 84.62 112 GLN A O 1
ATOM 795 N N . ALA A 1 113 ? 50.899 5.559 -2.035 1.00 84.88 113 ALA A N 1
ATOM 796 C CA . ALA A 1 113 ? 49.622 5.662 -2.742 1.00 84.88 113 ALA A CA 1
ATOM 797 C C . ALA A 1 113 ? 48.465 6.109 -1.825 1.00 84.88 113 ALA A C 1
ATOM 799 O O . ALA A 1 113 ? 47.689 6.990 -2.202 1.00 84.88 113 ALA A O 1
ATOM 800 N N . LEU A 1 114 ? 48.374 5.561 -0.605 1.00 83.06 114 LEU A N 1
ATOM 801 C CA . LEU A 1 114 ? 47.386 5.958 0.410 1.00 83.06 114 LEU A CA 1
ATOM 802 C C . LEU A 1 114 ? 47.523 7.443 0.791 1.00 83.06 114 LEU A C 1
ATOM 804 O O . LEU A 1 114 ? 46.533 8.180 0.823 1.00 83.06 114 LEU A O 1
ATOM 808 N N . VAL A 1 115 ? 48.755 7.894 1.043 1.00 86.12 115 VAL A N 1
ATOM 809 C CA . VAL A 1 115 ? 49.065 9.276 1.440 1.00 86.12 115 VAL A CA 1
ATOM 810 C C . VAL A 1 115 ? 48.842 10.252 0.285 1.00 86.12 115 VAL A C 1
ATOM 812 O O . VAL A 1 115 ? 48.155 11.258 0.467 1.00 86.12 115 VAL A O 1
ATOM 815 N N . ALA A 1 116 ? 49.334 9.942 -0.918 1.00 86.31 116 ALA A N 1
ATOM 816 C CA . ALA A 1 116 ? 49.122 10.768 -2.105 1.00 86.31 116 ALA A CA 1
ATOM 817 C C . ALA A 1 116 ? 47.627 10.909 -2.438 1.00 86.31 116 ALA A C 1
ATOM 819 O O . ALA A 1 116 ? 47.159 12.013 -2.728 1.00 86.31 116 ALA A O 1
ATOM 820 N N . PHE A 1 117 ? 46.851 9.823 -2.327 1.00 86.38 117 PHE A N 1
ATOM 821 C CA . PHE A 1 117 ? 45.401 9.879 -2.499 1.00 86.38 117 PHE A CA 1
ATOM 822 C C . PHE A 1 117 ? 44.737 10.774 -1.443 1.00 86.38 117 PHE A C 1
ATOM 824 O O . PHE A 1 117 ? 43.990 11.681 -1.816 1.00 86.38 117 PHE A O 1
ATOM 831 N N . SER A 1 118 ? 45.044 10.582 -0.153 1.00 84.31 118 SER A N 1
ATOM 832 C CA . SER A 1 118 ? 44.532 11.429 0.937 1.00 84.31 118 SER A CA 1
ATOM 833 C C . SER A 1 118 ? 44.807 12.911 0.672 1.00 84.31 118 SER A C 1
ATOM 835 O O . SER A 1 118 ? 43.881 13.724 0.636 1.00 84.31 118 SER A O 1
ATOM 837 N N . GLN A 1 119 ? 46.065 13.265 0.410 1.00 87.25 119 GLN A N 1
ATOM 838 C CA . GLN A 1 119 ? 46.485 14.651 0.206 1.00 87.25 119 GLN A CA 1
ATOM 839 C C . GLN A 1 119 ? 45.862 15.267 -1.057 1.00 87.25 119 GLN A C 1
ATOM 841 O O . GLN A 1 119 ? 45.434 16.420 -1.017 1.00 87.25 119 GLN A O 1
ATOM 846 N N . SER A 1 120 ? 45.678 14.491 -2.136 1.00 83.44 120 SER A N 1
ATOM 847 C CA . SER A 1 120 ? 44.959 14.942 -3.345 1.00 83.44 120 SER A CA 1
ATOM 848 C C . SER A 1 120 ? 43.489 15.321 -3.098 1.00 83.44 120 SER A C 1
ATOM 850 O O . SER A 1 120 ? 42.878 16.012 -3.914 1.00 83.44 120 SER A O 1
ATOM 852 N N . ARG A 1 121 ? 42.914 14.883 -1.969 1.00 81.12 121 ARG A N 1
ATOM 853 C CA . ARG A 1 121 ? 41.547 15.187 -1.520 1.00 81.12 121 ARG A CA 1
ATOM 854 C C . ARG A 1 121 ? 41.498 16.143 -0.320 1.00 81.12 121 ARG A C 1
ATOM 856 O O . ARG A 1 121 ? 40.416 16.379 0.207 1.00 81.12 121 ARG A O 1
ATOM 863 N N . GLY A 1 122 ? 42.638 16.693 0.112 1.00 82.69 122 GLY A N 1
ATOM 864 C CA . GLY A 1 122 ? 42.737 17.548 1.303 1.00 82.69 122 GLY A CA 1
ATOM 865 C C . GLY A 1 122 ? 42.680 16.794 2.641 1.00 82.69 122 GLY A C 1
ATOM 866 O O . GLY A 1 122 ? 42.491 17.417 3.683 1.00 82.69 122 GLY A O 1
ATOM 867 N N . GLY A 1 123 ? 42.826 15.466 2.626 1.00 80.38 123 GLY A N 1
ATOM 868 C CA . GLY A 1 123 ? 42.883 14.627 3.823 1.00 80.38 123 GLY A CA 1
ATOM 869 C C . GLY A 1 123 ? 44.237 14.703 4.537 1.00 80.38 123 GLY A C 1
ATOM 870 O O . GLY A 1 123 ? 45.282 14.859 3.906 1.00 80.38 123 GLY A O 1
ATOM 871 N N . LEU A 1 124 ? 44.211 14.550 5.863 1.00 85.25 124 LEU A N 1
ATOM 872 C CA . LEU A 1 124 ? 45.341 14.838 6.759 1.00 85.25 124 LEU A CA 1
ATOM 873 C C . LEU A 1 124 ? 46.375 13.703 6.912 1.00 85.25 124 LEU A C 1
ATOM 875 O O . LEU A 1 124 ? 47.354 13.893 7.625 1.00 85.25 124 LEU A O 1
ATOM 879 N N . LEU A 1 125 ? 46.173 12.537 6.286 1.00 84.50 125 LEU A N 1
ATOM 880 C CA . LEU A 1 125 ? 47.054 11.373 6.448 1.00 84.50 125 LEU A CA 1
ATOM 881 C C . LEU A 1 125 ? 48.468 11.636 5.898 1.00 84.50 125 LEU A C 1
ATOM 883 O O . LEU A 1 125 ? 48.634 12.124 4.775 1.00 84.50 125 LEU A O 1
ATOM 887 N N . THR A 1 126 ? 49.487 11.246 6.663 1.00 87.62 126 THR A N 1
ATOM 888 C CA . THR A 1 126 ? 50.905 11.339 6.289 1.00 87.62 126 THR A CA 1
ATOM 889 C C . THR A 1 126 ? 51.605 9.978 6.325 1.00 87.62 126 THR A C 1
ATOM 891 O O . THR A 1 126 ? 51.144 9.027 6.960 1.00 87.62 126 THR A O 1
ATOM 894 N N . GLU A 1 127 ? 52.776 9.884 5.687 1.00 83.44 127 GLU A N 1
ATOM 895 C CA . GLU A 1 127 ? 53.639 8.697 5.793 1.00 83.44 127 GLU A CA 1
ATOM 896 C C . GLU A 1 127 ? 54.078 8.432 7.240 1.00 83.44 127 GLU A C 1
ATOM 898 O O . GLU A 1 127 ? 54.289 7.282 7.620 1.00 83.44 127 GLU A O 1
ATOM 903 N N . ALA A 1 128 ? 54.197 9.478 8.067 1.00 84.56 128 ALA A N 1
ATOM 904 C CA . ALA A 1 128 ? 54.565 9.335 9.470 1.00 84.56 128 ALA A CA 1
ATOM 905 C C . ALA A 1 128 ? 53.479 8.594 10.264 1.00 84.56 128 ALA A C 1
ATOM 907 O O . ALA A 1 128 ? 53.817 7.751 11.093 1.00 84.56 128 ALA A O 1
ATOM 908 N N . ASP A 1 129 ? 52.197 8.835 9.978 1.00 83.75 129 ASP A N 1
ATOM 909 C CA . ASP A 1 129 ? 51.083 8.156 10.651 1.00 83.75 129 ASP A CA 1
ATOM 910 C C . ASP A 1 129 ? 51.091 6.649 10.346 1.00 83.75 129 ASP A C 1
ATOM 912 O O . ASP A 1 129 ? 51.088 5.822 11.262 1.00 83.75 129 ASP A O 1
ATOM 916 N N . LEU A 1 130 ? 51.206 6.283 9.062 1.00 82.12 130 LEU A N 1
ATOM 917 C CA . LEU A 1 130 ? 51.286 4.884 8.619 1.00 82.12 130 LEU A CA 1
ATOM 918 C C . LEU A 1 130 ? 52.548 4.179 9.143 1.00 82.12 130 LEU A C 1
ATOM 920 O O . LEU A 1 130 ? 52.481 3.040 9.615 1.00 82.12 130 LEU A O 1
ATOM 924 N N . LYS A 1 131 ? 53.694 4.871 9.130 1.00 82.62 131 LYS A N 1
ATOM 925 C CA . LYS A 1 131 ? 54.975 4.363 9.637 1.00 82.62 131 LYS A CA 1
ATOM 926 C C . LYS A 1 131 ? 54.976 4.161 11.151 1.00 82.62 131 LYS A C 1
ATOM 928 O O . LYS A 1 131 ? 55.620 3.223 11.635 1.00 82.62 131 LYS A O 1
ATOM 933 N N . ASN A 1 132 ? 54.273 5.008 11.904 1.00 80.75 132 ASN A N 1
ATOM 934 C CA . ASN A 1 132 ? 54.217 4.962 13.367 1.00 80.75 132 ASN A CA 1
ATOM 935 C C . ASN A 1 132 ? 53.115 4.030 13.898 1.00 80.75 132 ASN A C 1
ATOM 937 O O . ASN A 1 132 ? 53.261 3.501 14.998 1.00 80.75 132 ASN A O 1
ATOM 941 N N . HIS A 1 133 ? 52.077 3.730 13.113 1.00 78.00 133 HIS A N 1
A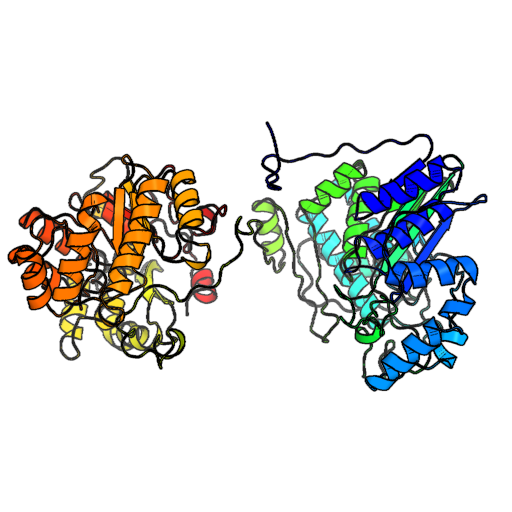TOM 942 C CA . HIS A 1 133 ? 51.029 2.786 13.505 1.00 78.00 133 HIS A CA 1
ATOM 943 C C . HIS A 1 133 ? 51.572 1.374 13.827 1.00 78.00 133 HIS A C 1
ATOM 945 O O . HIS A 1 133 ? 52.454 0.841 13.138 1.00 78.00 133 HIS A O 1
ATOM 951 N N . ARG A 1 134 ? 51.040 0.753 14.888 1.00 72.12 134 ARG A N 1
ATOM 952 C CA . ARG A 1 134 ? 51.314 -0.625 15.332 1.00 72.12 134 ARG A CA 1
ATOM 953 C C . ARG A 1 134 ? 50.021 -1.246 15.861 1.00 72.12 134 ARG A C 1
ATOM 955 O O . ARG A 1 134 ? 49.292 -0.579 16.593 1.00 72.12 134 ARG A O 1
ATOM 962 N N . ALA A 1 135 ? 49.801 -2.528 15.572 1.00 67.69 135 ALA A N 1
ATOM 963 C CA . ALA A 1 135 ? 48.876 -3.341 16.356 1.00 67.69 135 ALA A CA 1
ATOM 964 C C . ALA A 1 135 ? 49.393 -3.457 17.803 1.00 67.69 135 ALA A C 1
ATOM 966 O O . ALA A 1 135 ? 50.608 -3.464 18.028 1.00 67.69 135 ALA A O 1
ATOM 967 N N . ARG A 1 136 ? 48.480 -3.535 18.774 1.00 68.75 136 ARG A N 1
ATOM 968 C CA . ARG A 1 136 ? 48.795 -3.684 20.202 1.00 68.75 136 ARG A CA 1
ATOM 969 C C . ARG A 1 136 ? 48.292 -5.039 20.693 1.00 68.75 136 ARG A C 1
ATOM 971 O O . ARG A 1 136 ? 47.217 -5.466 20.288 1.00 68.75 136 ARG A O 1
ATOM 978 N N . ILE A 1 137 ? 49.058 -5.675 21.573 1.00 68.81 137 ILE A N 1
ATOM 979 C CA . ILE A 1 137 ? 48.608 -6.820 22.371 1.00 68.81 137 ILE A CA 1
ATOM 980 C C . ILE A 1 137 ? 48.252 -6.258 23.748 1.00 68.81 137 ILE A C 1
ATOM 982 O O . ILE A 1 137 ? 49.044 -5.504 24.314 1.00 68.81 137 ILE A O 1
ATOM 986 N N . ILE A 1 138 ? 47.049 -6.565 24.227 1.00 73.62 138 ILE A N 1
ATOM 987 C CA . ILE A 1 138 ? 46.440 -6.034 25.453 1.00 73.62 138 ILE A CA 1
ATOM 988 C C . ILE A 1 138 ? 45.611 -7.146 26.105 1.00 73.62 138 ILE A C 1
ATOM 990 O O . ILE A 1 138 ? 44.971 -7.920 25.394 1.00 73.62 138 ILE A O 1
ATOM 994 N N . ASP A 1 139 ? 45.648 -7.244 27.433 1.00 78.25 139 ASP A N 1
ATOM 995 C CA . ASP A 1 139 ? 44.930 -8.284 28.180 1.00 78.25 139 ASP A CA 1
ATOM 996 C C . ASP A 1 139 ? 43.414 -8.008 28.198 1.00 78.25 139 ASP A C 1
ATOM 998 O O . ASP A 1 139 ? 43.025 -6.851 28.348 1.00 78.25 139 ASP A O 1
ATOM 1002 N N . PRO A 1 140 ? 42.540 -9.023 28.056 1.00 82.81 140 PRO A N 1
ATOM 1003 C CA . PRO A 1 140 ? 41.090 -8.833 28.062 1.00 82.81 140 PRO A CA 1
ATOM 1004 C C . PRO A 1 140 ? 40.539 -8.456 29.446 1.00 82.81 140 PRO A C 1
ATOM 1006 O O . PRO A 1 140 ? 41.031 -8.906 30.481 1.00 82.81 140 PRO A O 1
ATOM 1009 N N . ILE A 1 141 ? 39.447 -7.693 29.450 1.00 86.94 141 ILE A N 1
ATOM 1010 C CA . ILE A 1 141 ? 38.566 -7.478 30.604 1.00 86.94 141 ILE A CA 1
ATOM 1011 C C . ILE A 1 141 ? 37.572 -8.639 30.726 1.00 86.94 141 ILE A C 1
ATOM 1013 O O . ILE A 1 141 ? 37.252 -9.318 29.749 1.00 86.94 141 ILE A O 1
ATOM 1017 N N . ALA A 1 142 ? 37.075 -8.896 31.935 1.00 88.25 142 ALA A N 1
ATOM 1018 C CA . ALA A 1 142 ? 36.154 -10.004 32.159 1.00 88.25 142 ALA A CA 1
ATOM 1019 C C . ALA A 1 142 ? 35.194 -9.772 33.327 1.00 88.25 142 ALA A C 1
ATOM 1021 O O . ALA A 1 142 ? 35.508 -9.051 34.274 1.00 88.25 142 ALA A O 1
ATOM 1022 N N . VAL A 1 143 ? 34.052 -10.464 33.293 1.00 88.75 143 VAL A N 1
ATOM 1023 C CA . VAL A 1 143 ? 33.203 -10.690 34.475 1.00 88.75 143 VAL A CA 1
ATOM 1024 C C . VAL A 1 143 ? 32.871 -12.166 34.622 1.00 88.75 143 VAL A C 1
ATOM 1026 O O . VAL A 1 143 ? 32.814 -12.915 33.647 1.00 88.75 143 VAL A O 1
ATOM 1029 N N . THR A 1 144 ? 32.587 -12.586 35.850 1.00 91.62 144 THR A N 1
ATOM 1030 C CA . THR A 1 144 ? 31.885 -13.847 36.086 1.00 91.62 144 THR A CA 1
ATOM 1031 C C . THR A 1 144 ? 30.391 -13.672 35.812 1.00 91.62 144 THR A C 1
ATOM 1033 O O . THR A 1 144 ? 29.818 -12.643 36.159 1.00 91.62 144 THR A O 1
ATOM 1036 N N . TYR A 1 145 ? 29.738 -14.669 35.221 1.00 91.50 145 TYR A N 1
ATOM 1037 C CA . TYR A 1 145 ? 28.283 -14.715 35.049 1.00 91.50 145 TYR A CA 1
ATOM 1038 C C . TYR A 1 145 ? 27.806 -16.153 35.263 1.00 91.50 145 TYR A C 1
ATOM 1040 O O . TYR A 1 145 ? 28.213 -17.054 34.529 1.00 91.50 145 TYR A O 1
ATOM 1048 N N . LYS A 1 146 ? 26.994 -16.399 36.299 1.00 86.88 146 LYS A N 1
ATOM 1049 C CA . LYS A 1 146 ? 26.369 -17.706 36.611 1.00 86.88 146 LYS A CA 1
ATOM 1050 C C . LYS A 1 146 ? 27.343 -18.909 36.661 1.00 86.88 146 LYS A C 1
ATOM 1052 O O . LYS A 1 146 ? 26.950 -20.046 36.408 1.00 86.88 146 LYS A O 1
ATOM 1057 N N . GLY A 1 147 ? 28.618 -18.679 36.997 1.00 86.62 147 GLY A N 1
ATOM 1058 C CA . GLY A 1 147 ? 29.667 -19.715 37.041 1.00 86.62 147 GLY A CA 1
ATOM 1059 C C . GLY A 1 147 ? 30.453 -19.923 35.736 1.00 86.62 147 GLY A C 1
ATOM 1060 O O . GLY A 1 147 ? 31.174 -20.912 35.615 1.00 86.62 147 GLY A O 1
ATOM 1061 N N . TYR A 1 148 ? 30.323 -19.003 34.782 1.00 91.88 148 TYR A N 1
ATOM 1062 C CA . TYR A 1 148 ? 31.180 -18.845 33.604 1.00 91.88 148 TYR A CA 1
ATOM 1063 C C . TYR A 1 148 ? 32.018 -17.569 33.745 1.00 91.88 148 TYR A C 1
ATOM 1065 O O . TYR A 1 148 ? 31.619 -16.664 34.482 1.00 91.88 148 TYR A O 1
ATOM 1073 N N . THR A 1 149 ? 33.124 -17.459 33.010 1.00 89.69 149 THR A N 1
ATOM 1074 C CA . THR A 1 149 ? 33.861 -16.193 32.845 1.00 89.69 149 THR A CA 1
ATOM 1075 C C . THR A 1 149 ? 33.663 -15.692 31.421 1.00 89.69 149 THR A C 1
ATOM 1077 O O . THR A 1 149 ? 33.908 -16.430 30.469 1.00 89.69 149 THR A O 1
ATOM 1080 N N . VAL A 1 150 ? 33.195 -14.456 31.270 1.00 89.00 150 VAL A N 1
ATOM 1081 C CA . VAL A 1 150 ? 32.934 -13.806 29.981 1.00 89.00 150 VAL A CA 1
ATOM 1082 C C . VAL A 1 150 ? 34.021 -12.763 29.752 1.00 89.00 150 VAL A C 1
ATOM 1084 O O . VAL A 1 150 ? 34.155 -11.853 30.568 1.00 89.00 150 VAL A O 1
ATOM 1087 N N . TYR A 1 151 ? 34.787 -12.917 28.673 1.00 86.62 151 TYR A N 1
ATOM 1088 C CA . TYR A 1 151 ? 35.894 -12.049 28.272 1.00 86.62 151 TYR A CA 1
ATOM 1089 C C . TYR A 1 151 ? 35.523 -11.201 27.062 1.00 86.62 151 TYR A C 1
ATOM 1091 O O . TYR A 1 151 ? 34.977 -11.728 26.091 1.00 86.62 151 TYR A O 1
ATOM 1099 N N . GLU A 1 152 ? 35.927 -9.935 27.129 1.00 86.25 152 GLU A N 1
ATOM 1100 C CA . GLU A 1 152 ? 35.918 -8.922 26.071 1.00 86.25 152 GLU A CA 1
ATOM 1101 C C . GLU A 1 152 ? 37.277 -8.135 26.203 1.00 86.25 152 GLU A C 1
ATOM 1103 O O . GLU A 1 152 ? 37.853 -8.075 27.278 1.00 86.25 152 GLU A O 1
ATOM 1108 N N . THR A 1 153 ? 37.896 -7.581 25.162 1.00 81.94 153 THR A N 1
ATOM 1109 C CA . THR A 1 153 ? 39.051 -6.653 25.130 1.00 81.94 153 THR A CA 1
ATOM 1110 C C . THR A 1 153 ? 38.803 -5.312 25.878 1.00 81.94 153 THR A C 1
ATOM 1112 O O . THR A 1 153 ? 37.654 -4.897 26.015 1.00 81.94 153 THR A O 1
ATOM 1115 N N . PRO A 1 154 ? 39.862 -4.613 26.357 1.00 81.38 154 PRO A N 1
ATOM 1116 C CA . PRO A 1 154 ? 39.845 -3.255 26.956 1.00 81.38 154 PRO A CA 1
ATOM 1117 C C . PRO A 1 154 ? 39.881 -2.057 25.963 1.00 81.38 154 PRO A C 1
ATOM 1119 O O . PRO A 1 154 ? 40.132 -2.255 24.767 1.00 81.38 154 PRO A O 1
ATOM 1122 N N . PRO A 1 155 ? 39.679 -0.799 26.449 1.00 80.44 155 PRO A N 1
ATOM 1123 C CA . PRO A 1 155 ? 39.404 0.399 25.640 1.00 80.44 155 PRO A CA 1
ATOM 1124 C C . PRO A 1 155 ? 40.442 0.671 24.540 1.00 80.44 155 PRO A C 1
ATOM 1126 O O . PRO A 1 155 ? 41.635 0.402 24.677 1.00 80.44 155 PRO A O 1
ATOM 1129 N N . ASN A 1 156 ? 40.082 1.251 23.397 1.00 73.56 156 ASN A N 1
ATOM 1130 C CA . ASN A 1 156 ? 39.192 2.395 23.140 1.00 73.56 156 ASN A CA 1
ATOM 1131 C C . ASN A 1 156 ? 37.884 2.009 22.417 1.00 73.56 156 ASN A C 1
ATOM 1133 O O . ASN A 1 156 ? 37.645 2.414 21.280 1.00 73.56 156 ASN A O 1
ATOM 1137 N N . SER A 1 157 ? 37.071 1.152 23.016 1.00 81.44 157 SER A N 1
ATOM 1138 C CA . SER A 1 157 ? 36.177 0.280 22.256 1.00 81.44 157 SER A CA 1
ATOM 1139 C C . SER A 1 157 ? 34.713 0.377 22.768 1.00 81.44 157 SER A C 1
ATOM 1141 O O . SER A 1 157 ? 34.219 1.497 22.861 1.00 81.44 157 SER A O 1
ATOM 1143 N N . SER A 1 158 ? 33.956 -0.705 23.017 1.00 80.31 158 SER A N 1
ATOM 1144 C CA . SER A 1 158 ? 32.548 -0.691 23.491 1.00 80.31 158 SER A CA 1
ATOM 1145 C C . SER A 1 158 ? 32.065 -1.898 24.316 1.00 80.31 158 SER A C 1
ATOM 1147 O O . SER A 1 158 ? 31.425 -1.672 25.334 1.00 80.31 158 SER A O 1
ATOM 1149 N N . GLY A 1 159 ? 32.414 -3.151 24.017 1.00 81.44 159 GLY A N 1
ATOM 1150 C CA . GLY A 1 159 ? 31.960 -4.371 24.734 1.00 81.44 159 GLY A CA 1
ATOM 1151 C C . GLY A 1 159 ? 32.017 -4.489 26.276 1.00 81.44 159 GLY A C 1
ATOM 1152 O O . GLY A 1 159 ? 31.454 -5.428 26.835 1.00 81.44 159 GLY A O 1
ATOM 1153 N N . HIS A 1 160 ? 32.515 -3.496 27.022 1.00 84.94 160 HIS A N 1
ATOM 1154 C CA . HIS A 1 160 ? 32.135 -3.402 28.440 1.00 84.94 160 HIS A CA 1
ATOM 1155 C C . HIS A 1 160 ? 30.614 -3.371 28.617 1.00 84.94 160 HIS A C 1
ATOM 1157 O O . HIS A 1 160 ? 30.136 -3.827 29.649 1.00 84.94 160 HIS A O 1
ATOM 1163 N N . ILE A 1 161 ? 29.862 -2.849 27.629 1.00 85.88 161 ILE A N 1
ATOM 1164 C CA . ILE A 1 161 ? 28.404 -2.768 27.729 1.00 85.88 161 ILE A CA 1
ATOM 1165 C C . ILE A 1 161 ? 27.834 -4.176 27.881 1.00 85.88 161 ILE A C 1
ATOM 1167 O O . ILE A 1 161 ? 26.934 -4.355 28.684 1.00 85.88 161 ILE A O 1
ATOM 1171 N N . LEU A 1 162 ? 28.399 -5.191 27.210 1.00 89.69 162 LEU A N 1
ATOM 1172 C CA . LEU A 1 162 ? 27.983 -6.580 27.402 1.00 89.69 162 LEU A CA 1
ATOM 1173 C C . LEU A 1 162 ? 28.253 -7.050 28.836 1.00 89.69 162 LEU A C 1
ATOM 1175 O O . LEU A 1 162 ? 27.362 -7.592 29.483 1.00 89.69 162 LEU A O 1
ATOM 1179 N N . LEU A 1 163 ? 29.474 -6.849 29.336 1.00 90.50 163 LEU A N 1
ATOM 1180 C CA . LEU A 1 163 ? 29.866 -7.303 30.673 1.00 90.50 163 LEU A CA 1
ATOM 1181 C C . LEU A 1 163 ? 29.076 -6.570 31.781 1.00 90.50 163 LEU A C 1
ATOM 1183 O O . LEU A 1 163 ? 28.675 -7.184 32.771 1.00 90.50 163 LEU A O 1
ATOM 1187 N N . GLN A 1 164 ? 28.777 -5.281 31.586 1.00 88.69 164 GLN A N 1
ATOM 1188 C CA . GLN A 1 164 ? 27.928 -4.473 32.461 1.00 88.69 164 GLN A CA 1
ATOM 1189 C C . GLN A 1 164 ? 26.448 -4.883 32.356 1.00 88.69 164 GLN A C 1
ATOM 1191 O O . GLN A 1 164 ? 25.794 -5.049 33.383 1.00 88.69 164 GLN A O 1
ATOM 1196 N N . GLU A 1 165 ? 25.911 -5.086 31.149 1.00 91.19 165 GLU A N 1
ATOM 1197 C CA . GLU A 1 165 ? 24.543 -5.572 30.919 1.00 91.19 165 GLU A CA 1
ATOM 1198 C C . GLU A 1 165 ? 24.341 -6.948 31.579 1.00 91.19 165 GLU A C 1
ATOM 1200 O O . GLU A 1 165 ? 23.361 -7.139 32.298 1.00 91.19 165 GLU A O 1
ATOM 1205 N N . LEU A 1 166 ? 25.295 -7.876 31.425 1.00 92.00 166 LEU A N 1
ATOM 1206 C CA . LEU A 1 166 ? 25.299 -9.182 32.098 1.00 92.00 166 LEU A CA 1
ATOM 1207 C C . LEU A 1 166 ? 25.331 -9.036 33.625 1.00 92.00 166 LEU A C 1
ATOM 1209 O O . LEU A 1 166 ? 24.524 -9.662 34.313 1.00 92.00 166 LEU A O 1
ATOM 1213 N N . ASN A 1 167 ? 26.210 -8.184 34.159 1.00 90.94 167 ASN A N 1
ATOM 1214 C CA . ASN A 1 167 ? 26.281 -7.892 35.591 1.00 90.94 167 ASN A CA 1
ATOM 1215 C C . ASN A 1 167 ? 24.973 -7.303 36.149 1.00 90.94 167 ASN A C 1
ATOM 1217 O O . ASN A 1 167 ? 24.570 -7.664 37.252 1.00 90.94 167 ASN A O 1
ATOM 1221 N N . ILE A 1 168 ? 24.317 -6.394 35.418 1.00 89.44 168 ILE A N 1
ATOM 1222 C CA . ILE A 1 168 ? 23.035 -5.792 35.816 1.00 89.44 168 ILE A CA 1
ATOM 1223 C C . ILE A 1 168 ? 21.940 -6.865 35.810 1.00 89.44 168 ILE A C 1
ATOM 1225 O O . ILE A 1 168 ? 21.230 -7.023 36.805 1.00 89.44 168 ILE A O 1
ATOM 1229 N N . VAL A 1 169 ? 21.836 -7.633 34.722 1.00 91.69 169 VAL A N 1
ATOM 1230 C CA . VAL A 1 169 ? 20.804 -8.662 34.522 1.00 91.69 169 VAL A CA 1
ATOM 1231 C C . VAL A 1 169 ? 20.968 -9.857 35.473 1.00 91.69 169 VAL A C 1
ATOM 1233 O O . VAL A 1 169 ? 19.969 -10.467 35.845 1.00 91.69 169 VAL A O 1
ATOM 1236 N N . GLU A 1 170 ? 22.182 -10.170 35.944 1.00 92.25 170 GLU A N 1
ATOM 1237 C CA . GLU A 1 170 ? 22.421 -11.243 36.926 1.00 92.25 170 GLU A CA 1
ATOM 1238 C C . GLU A 1 170 ? 21.678 -11.038 38.262 1.00 92.25 170 GLU A C 1
ATOM 1240 O O . GLU A 1 170 ? 21.366 -12.022 38.934 1.00 92.25 170 GLU A O 1
ATOM 1245 N N . ASN A 1 171 ? 21.323 -9.794 38.617 1.00 92.06 171 ASN A N 1
ATOM 1246 C CA . ASN A 1 171 ? 20.549 -9.472 39.826 1.00 92.06 171 ASN A CA 1
ATOM 1247 C C . ASN A 1 171 ? 19.070 -9.908 39.760 1.00 92.06 171 ASN A C 1
ATOM 1249 O O . ASN A 1 171 ? 18.355 -9.787 40.755 1.00 92.06 171 ASN A O 1
ATOM 1253 N N . PHE A 1 172 ? 18.604 -10.405 38.611 1.00 91.62 172 PHE A N 1
ATOM 1254 C CA . PHE A 1 172 ? 17.223 -10.821 38.373 1.00 91.62 172 PHE A CA 1
ATOM 1255 C C . PHE A 1 172 ? 17.156 -12.317 38.021 1.00 91.62 172 PHE A C 1
ATOM 1257 O O . PHE A 1 172 ? 18.075 -12.877 37.417 1.00 91.62 172 PHE A O 1
ATOM 1264 N N . ASP A 1 173 ? 16.035 -12.971 38.342 1.00 90.31 173 ASP A N 1
ATOM 1265 C CA . ASP A 1 173 ? 15.749 -14.330 37.863 1.00 90.31 173 ASP A CA 1
ATOM 1266 C C . ASP A 1 173 ? 15.233 -14.277 36.416 1.00 90.31 173 ASP A C 1
ATOM 1268 O O . ASP A 1 173 ? 14.040 -14.401 36.131 1.00 90.31 173 ASP A O 1
ATOM 1272 N N . LEU A 1 174 ? 16.162 -14.040 35.487 1.00 88.44 174 LEU A N 1
ATOM 1273 C CA . LEU A 1 174 ? 15.876 -13.962 34.057 1.00 88.44 174 LEU A CA 1
ATOM 1274 C C . LEU A 1 174 ? 15.242 -15.263 33.532 1.00 88.44 174 LEU A C 1
ATOM 1276 O O . LEU A 1 174 ? 14.381 -15.210 32.653 1.00 88.44 174 LEU A O 1
ATOM 1280 N N . ARG A 1 175 ? 15.604 -16.422 34.102 1.00 87.62 175 ARG A N 1
ATOM 1281 C CA . ARG A 1 175 ? 15.001 -17.714 33.752 1.00 87.62 175 ARG A CA 1
ATOM 1282 C C . ARG A 1 175 ? 13.516 -17.763 34.121 1.00 87.62 175 ARG A C 1
ATOM 1284 O O . ARG A 1 175 ? 12.723 -18.217 33.298 1.00 87.62 175 ARG A O 1
ATOM 1291 N N . ALA A 1 176 ? 13.131 -17.283 35.305 1.00 89.00 176 ALA A N 1
ATOM 1292 C CA . ALA A 1 176 ? 11.731 -17.227 35.732 1.00 89.00 176 ALA A CA 1
ATOM 1293 C C . ALA A 1 176 ? 10.880 -16.244 34.908 1.00 89.00 176 ALA A C 1
ATOM 1295 O O . ALA A 1 176 ? 9.684 -16.482 34.739 1.00 89.00 176 ALA A O 1
ATOM 1296 N N . LEU A 1 177 ? 11.480 -15.188 34.341 1.00 87.06 177 LEU A N 1
ATOM 1297 C CA . LEU A 1 177 ? 10.794 -14.299 33.391 1.00 87.06 177 LEU A CA 1
ATOM 1298 C C . LEU A 1 177 ? 10.504 -14.970 32.035 1.00 87.06 177 LEU A C 1
ATOM 1300 O O . LEU A 1 177 ? 9.662 -14.474 31.290 1.00 87.06 177 LEU A O 1
ATOM 1304 N N . GLY A 1 178 ? 11.161 -16.091 31.716 1.00 83.25 178 GLY A N 1
ATOM 1305 C CA . GLY A 1 178 ? 11.005 -16.819 30.455 1.00 83.25 178 GLY A CA 1
ATOM 1306 C C . GLY A 1 178 ? 11.777 -16.202 29.283 1.00 83.25 178 GLY A C 1
ATOM 1307 O O . GLY A 1 178 ? 12.146 -15.031 29.295 1.00 83.25 178 GLY A O 1
ATOM 1308 N N . CYS A 1 179 ? 12.051 -17.000 28.248 1.00 83.19 179 CYS A N 1
ATOM 1309 C CA . CYS A 1 179 ? 12.779 -16.521 27.072 1.00 83.19 179 CYS A CA 1
ATOM 1310 C C . CYS A 1 179 ? 11.853 -15.700 26.162 1.00 83.19 179 CYS A C 1
ATOM 1312 O O . CYS A 1 179 ? 10.757 -16.151 25.829 1.00 83.19 179 CYS A O 1
ATOM 1314 N N . ASN A 1 180 ? 12.315 -14.526 25.717 1.00 78.44 180 ASN A N 1
ATOM 1315 C CA . ASN A 1 180 ? 11.619 -13.655 24.759 1.00 78.44 180 ASN A CA 1
ATOM 1316 C C . ASN A 1 180 ? 10.188 -13.219 25.182 1.00 78.44 180 ASN A C 1
ATOM 1318 O O . ASN A 1 180 ? 9.361 -12.900 24.325 1.00 78.44 180 ASN A O 1
ATOM 1322 N N . THR A 1 181 ? 9.895 -13.159 26.486 1.00 83.25 181 THR A N 1
ATOM 1323 C CA . THR A 1 181 ? 8.637 -12.611 27.034 1.00 83.25 181 THR A CA 1
ATOM 1324 C C . THR A 1 181 ? 8.649 -11.078 27.042 1.00 83.25 181 THR A C 1
ATOM 1326 O O . THR A 1 181 ? 9.684 -10.457 26.796 1.00 83.25 181 THR A O 1
ATOM 1329 N N . ALA A 1 182 ? 7.513 -10.428 27.326 1.00 79.44 182 ALA A N 1
ATOM 1330 C CA . ALA A 1 182 ? 7.488 -8.966 27.453 1.00 79.44 182 ALA A CA 1
ATOM 1331 C C . ALA A 1 182 ? 8.359 -8.495 28.631 1.00 79.44 182 ALA A C 1
ATOM 1333 O O . ALA A 1 182 ? 9.023 -7.465 28.550 1.00 79.44 182 ALA A O 1
ATOM 1334 N N . GLU A 1 183 ? 8.390 -9.289 29.694 1.00 86.31 183 GLU A N 1
ATOM 1335 C CA . GLU A 1 183 ? 9.077 -9.046 30.954 1.00 86.31 183 GLU A CA 1
ATOM 1336 C C . GLU A 1 183 ? 10.593 -9.217 30.788 1.00 86.31 183 GLU A C 1
ATOM 1338 O O . GLU A 1 183 ? 11.355 -8.315 31.144 1.00 86.31 183 GLU A O 1
ATOM 1343 N N . SER A 1 184 ? 11.044 -10.314 30.161 1.00 85.31 184 SER A N 1
ATOM 1344 C CA . SER A 1 184 ? 12.469 -10.528 29.876 1.00 85.31 184 SER A CA 1
ATOM 1345 C C . SER A 1 184 ? 13.005 -9.482 28.896 1.00 85.31 184 SER A C 1
ATOM 1347 O O . SER A 1 184 ? 14.100 -8.954 29.083 1.00 85.31 184 SER A O 1
ATOM 1349 N N . VAL A 1 185 ? 12.226 -9.148 27.859 1.00 82.44 185 VAL A N 1
ATOM 1350 C CA . VAL A 1 185 ? 12.585 -8.125 26.867 1.00 82.44 185 VAL A CA 1
ATOM 1351 C C . VAL A 1 185 ? 12.681 -6.745 27.508 1.00 82.44 185 VAL A C 1
ATOM 1353 O O . VAL A 1 185 ? 13.636 -6.018 27.241 1.00 82.44 185 VAL A O 1
ATOM 1356 N N . HIS A 1 186 ? 11.725 -6.379 28.360 1.00 85.31 186 HIS A N 1
ATOM 1357 C CA . HIS A 1 186 ? 11.738 -5.100 29.060 1.00 85.31 186 HIS A CA 1
ATOM 1358 C C . HIS A 1 186 ? 12.963 -4.962 29.967 1.00 85.31 186 HIS A C 1
ATOM 1360 O O . HIS A 1 186 ? 13.655 -3.947 29.868 1.00 85.31 186 HIS A O 1
ATOM 1366 N N . LEU A 1 187 ? 13.273 -5.984 30.773 1.00 87.12 187 LEU A N 1
ATOM 1367 C CA . LEU A 1 187 ? 14.466 -6.011 31.622 1.00 87.12 187 LEU A CA 1
ATOM 1368 C C . LEU A 1 187 ? 15.750 -5.826 30.795 1.00 87.12 187 LEU A C 1
ATOM 1370 O O . LEU A 1 187 ? 16.563 -4.954 31.103 1.00 87.12 187 LEU A O 1
ATOM 1374 N N . MET A 1 188 ? 15.908 -6.590 29.708 1.00 84.88 188 MET A N 1
ATOM 1375 C CA . MET A 1 188 ? 17.055 -6.450 28.802 1.00 84.88 188 MET A CA 1
ATOM 1376 C C . MET A 1 188 ? 17.138 -5.043 28.190 1.00 84.88 188 MET A C 1
ATOM 1378 O O . MET A 1 188 ? 18.234 -4.511 28.038 1.00 84.88 188 MET A O 1
ATOM 1382 N N . VAL A 1 189 ? 16.009 -4.421 27.834 1.00 80.12 189 VAL A N 1
ATOM 1383 C CA . VAL A 1 189 ? 15.982 -3.068 27.251 1.00 80.12 189 VAL A CA 1
ATOM 1384 C C . VAL A 1 189 ? 16.382 -1.994 28.266 1.00 80.12 189 VAL A C 1
ATOM 1386 O O . VAL A 1 189 ? 17.156 -1.108 27.903 1.00 80.12 189 VAL A O 1
ATOM 1389 N N . GLU A 1 190 ? 15.932 -2.059 29.522 1.00 81.00 190 GLU A N 1
ATOM 1390 C CA . GLU A 1 190 ? 16.355 -1.078 30.535 1.00 81.00 190 GLU A CA 1
ATOM 1391 C C . GLU A 1 190 ? 17.825 -1.271 30.948 1.00 81.00 190 GLU A C 1
ATOM 1393 O O . GLU A 1 190 ? 18.550 -0.281 31.057 1.00 81.00 190 GLU A O 1
ATOM 1398 N N . ALA A 1 191 ? 18.305 -2.516 31.069 1.00 83.19 191 ALA A N 1
ATOM 1399 C CA . ALA A 1 191 ? 19.724 -2.805 31.305 1.00 83.19 191 ALA A CA 1
ATOM 1400 C C . ALA A 1 191 ? 20.619 -2.215 30.195 1.00 83.19 191 ALA A C 1
ATOM 1402 O O . ALA A 1 191 ? 21.571 -1.490 30.493 1.00 83.19 191 ALA A O 1
ATOM 1403 N N . LYS A 1 192 ? 20.242 -2.419 28.921 1.00 82.38 192 LYS A N 1
ATOM 1404 C CA . LYS A 1 192 ? 20.890 -1.784 27.758 1.00 82.38 192 LYS A CA 1
ATOM 1405 C C . LYS A 1 192 ? 20.892 -0.256 27.870 1.00 82.38 192 LYS A C 1
ATOM 1407 O O . LYS A 1 192 ? 21.923 0.376 27.664 1.00 82.38 192 LYS A O 1
ATOM 1412 N N . LYS A 1 193 ? 19.762 0.383 28.213 1.00 75.50 193 LYS A N 1
ATOM 1413 C CA . LYS A 1 193 ? 19.708 1.856 28.356 1.00 75.50 193 LYS A CA 1
ATOM 1414 C C . LYS A 1 193 ? 20.709 2.379 29.393 1.00 75.50 193 LYS A C 1
ATOM 1416 O O . LYS A 1 193 ? 21.341 3.401 29.138 1.00 75.50 193 LYS A O 1
ATOM 1421 N N . LEU A 1 194 ? 20.825 1.709 30.543 1.00 78.00 194 LEU A N 1
ATOM 1422 C CA . LEU A 1 194 ? 21.705 2.119 31.643 1.00 78.00 194 LEU A CA 1
ATOM 1423 C C . LEU A 1 194 ? 23.177 2.066 31.227 1.00 78.00 194 LEU A C 1
ATOM 1425 O O . LEU A 1 194 ? 23.876 3.073 31.330 1.00 78.00 194 LEU A O 1
ATOM 1429 N N . ALA A 1 195 ? 23.612 0.932 30.682 1.00 79.00 195 ALA A N 1
ATOM 1430 C CA . ALA A 1 195 ? 24.996 0.730 30.275 1.00 79.00 195 ALA A CA 1
ATOM 1431 C C . ALA A 1 195 ? 25.393 1.615 29.069 1.00 79.00 195 ALA A C 1
ATOM 1433 O O . ALA A 1 195 ? 26.475 2.198 29.053 1.00 79.00 195 ALA A O 1
ATOM 1434 N N . PHE A 1 196 ? 24.490 1.856 28.106 1.00 75.44 196 PHE A N 1
ATOM 1435 C CA . PHE A 1 196 ? 24.737 2.844 27.041 1.00 75.44 196 PHE A CA 1
ATOM 1436 C C . PHE A 1 196 ? 24.805 4.297 27.540 1.00 75.44 196 PHE A C 1
ATOM 1438 O O . PHE A 1 196 ? 25.522 5.104 26.947 1.00 75.44 196 PHE A O 1
ATOM 1445 N N . ALA A 1 197 ? 24.077 4.654 28.603 1.00 72.00 197 ALA A N 1
ATOM 1446 C CA . ALA A 1 197 ? 24.204 5.980 29.204 1.00 72.00 197 ALA A CA 1
ATOM 1447 C C . ALA A 1 197 ? 25.584 6.151 29.860 1.00 72.00 197 ALA A C 1
ATOM 1449 O O . ALA A 1 197 ? 26.221 7.189 29.674 1.00 72.00 197 ALA A O 1
ATOM 1450 N N . ASP A 1 198 ? 26.062 5.127 30.577 1.00 78.56 198 ASP A N 1
ATOM 1451 C CA . ASP A 1 198 ? 27.400 5.126 31.180 1.00 78.56 198 ASP A CA 1
ATOM 1452 C C . ASP A 1 198 ? 28.494 5.193 30.105 1.00 78.56 198 ASP A C 1
ATOM 1454 O O . ASP A 1 198 ? 29.381 6.047 30.197 1.00 78.56 198 ASP A O 1
ATOM 1458 N N . ARG A 1 199 ? 28.359 4.416 29.018 1.00 80.50 199 ARG A N 1
ATOM 1459 C CA . ARG A 1 199 ? 29.212 4.525 27.826 1.00 80.50 199 ARG A CA 1
ATOM 1460 C C . ARG A 1 199 ? 29.363 5.975 27.368 1.00 80.50 199 ARG A C 1
ATOM 1462 O O . ARG A 1 199 ? 30.473 6.477 27.250 1.00 80.50 199 ARG A O 1
ATOM 1469 N N . GLU A 1 200 ? 28.259 6.673 27.098 1.00 75.00 200 GLU A N 1
ATOM 1470 C CA . GLU A 1 200 ? 28.332 8.006 26.484 1.00 75.00 200 GLU A CA 1
ATOM 1471 C C . GLU A 1 200 ? 29.050 9.045 27.364 1.00 75.00 200 GLU A C 1
ATOM 1473 O O . GLU A 1 200 ? 29.627 9.987 26.829 1.00 75.00 200 GLU A O 1
ATOM 1478 N N . LYS A 1 201 ? 29.073 8.853 28.691 1.00 76.00 201 LYS A N 1
ATOM 1479 C CA . LYS A 1 201 ? 29.763 9.744 29.638 1.00 76.00 201 LYS A CA 1
ATOM 1480 C C . LYS A 1 201 ? 31.249 9.432 29.818 1.00 76.00 201 LYS A C 1
ATOM 1482 O O . LYS A 1 201 ? 32.020 10.365 30.028 1.00 76.00 201 LYS A O 1
ATOM 1487 N N . TYR A 1 202 ? 31.641 8.160 29.800 1.00 72.50 202 TYR A N 1
ATOM 1488 C CA . TYR A 1 202 ? 32.967 7.741 30.273 1.00 72.50 202 TYR A CA 1
ATOM 1489 C C . TYR A 1 202 ? 33.964 7.380 29.163 1.00 72.50 202 TYR A C 1
ATOM 1491 O O . TYR A 1 202 ? 35.163 7.345 29.404 1.00 72.50 202 TYR A O 1
ATOM 1499 N N . VAL A 1 203 ? 33.496 7.139 27.941 1.00 75.12 203 VAL A N 1
ATOM 1500 C CA . VAL A 1 203 ? 34.245 6.367 26.936 1.00 75.12 203 VAL A CA 1
ATOM 1501 C C . VAL A 1 203 ? 35.162 7.189 26.049 1.00 75.12 203 VAL A C 1
ATOM 1503 O O . VAL A 1 203 ? 34.717 8.124 25.381 1.00 75.12 203 VAL A O 1
ATOM 1506 N N . ALA A 1 204 ? 36.435 6.788 25.985 1.00 76.69 204 ALA A N 1
ATOM 1507 C CA . ALA A 1 204 ? 37.471 7.418 25.172 1.00 76.69 204 ALA A CA 1
ATOM 1508 C C . ALA A 1 204 ? 38.709 6.508 24.980 1.00 76.69 204 ALA A C 1
ATOM 1510 O O . ALA A 1 204 ? 38.709 5.323 25.306 1.00 76.69 204 ALA A O 1
ATOM 1511 N N . ASP A 1 205 ? 39.782 7.089 24.437 1.00 79.69 205 ASP A N 1
ATOM 1512 C CA . ASP A 1 205 ? 41.118 6.490 24.390 1.00 79.69 205 ASP A CA 1
ATOM 1513 C C . ASP A 1 205 ? 41.770 6.464 25.790 1.00 79.69 205 ASP A C 1
ATOM 1515 O O . ASP A 1 205 ? 41.975 7.547 26.354 1.00 79.69 205 ASP A O 1
ATOM 1519 N N . PRO A 1 206 ? 42.157 5.289 26.328 1.00 77.44 206 PRO A N 1
ATOM 1520 C CA . PRO A 1 206 ? 42.840 5.175 27.620 1.00 77.44 206 PRO A CA 1
ATOM 1521 C C . PRO A 1 206 ? 44.252 5.779 27.607 1.00 77.44 206 PRO A C 1
ATOM 1523 O O . PRO A 1 206 ? 44.814 6.038 28.665 1.00 77.44 206 PRO A O 1
ATOM 1526 N N . ASP A 1 207 ? 44.828 6.061 26.431 1.00 77.25 207 ASP A N 1
ATOM 1527 C CA . ASP A 1 207 ? 46.091 6.802 26.332 1.00 77.25 207 ASP A CA 1
ATOM 1528 C C . ASP A 1 207 ? 45.912 8.306 26.669 1.00 77.25 207 ASP A C 1
ATOM 1530 O O . ASP A 1 207 ? 46.900 9.035 26.754 1.00 77.25 207 ASP A O 1
ATOM 1534 N N . TRP A 1 208 ? 44.667 8.797 26.809 1.00 71.44 208 TRP A N 1
ATOM 1535 C CA . TRP A 1 208 ? 44.335 10.231 26.907 1.00 71.44 208 TRP A CA 1
ATOM 1536 C C . TRP A 1 208 ? 43.335 10.609 28.005 1.00 71.44 208 TRP A C 1
ATOM 1538 O O . TRP A 1 208 ? 43.303 11.771 28.410 1.00 71.44 208 TRP A O 1
ATOM 1548 N N . ILE A 1 209 ? 42.477 9.685 28.429 1.00 72.25 209 ILE A N 1
ATOM 1549 C CA . ILE A 1 209 ? 41.465 9.875 29.472 1.00 72.25 209 ILE A CA 1
ATOM 1550 C C . ILE A 1 209 ? 41.581 8.684 30.415 1.00 72.25 209 ILE A C 1
ATOM 1552 O O . ILE A 1 209 ? 41.682 7.555 29.943 1.00 72.25 209 ILE A O 1
ATOM 1556 N N . ASP A 1 210 ? 41.547 8.925 31.725 1.00 72.56 210 ASP A N 1
ATOM 1557 C CA . ASP A 1 210 ? 41.396 7.830 32.678 1.00 72.56 210 ASP A CA 1
ATOM 1558 C C . ASP A 1 210 ? 39.997 7.224 32.522 1.00 72.56 210 ASP A C 1
ATOM 1560 O O . ASP A 1 210 ? 38.979 7.906 32.669 1.00 72.56 210 ASP A O 1
ATOM 1564 N N . VAL A 1 211 ? 39.978 5.945 32.171 1.00 77.19 211 VAL A N 1
ATOM 1565 C CA . VAL A 1 211 ? 38.797 5.109 31.997 1.00 77.19 211 VAL A CA 1
ATOM 1566 C C . VAL A 1 211 ? 38.930 3.966 33.007 1.00 77.19 211 VAL A C 1
ATOM 1568 O O . VAL A 1 211 ? 39.568 2.958 32.698 1.00 77.19 211 VAL A O 1
ATOM 1571 N N . PRO A 1 212 ? 38.414 4.123 34.244 1.00 78.88 212 PRO A N 1
ATOM 1572 C CA . PRO A 1 212 ? 38.989 3.380 35.372 1.00 78.88 212 PRO A CA 1
ATOM 1573 C C . PRO A 1 212 ? 38.539 1.901 35.579 1.00 78.88 212 PRO A C 1
ATOM 1575 O O . PRO A 1 212 ? 38.550 1.427 36.702 1.00 78.88 212 PRO A O 1
ATOM 1578 N N . ILE A 1 213 ? 38.115 1.186 34.522 1.00 77.06 213 ILE A N 1
ATOM 1579 C CA . ILE A 1 213 ? 37.576 -0.205 34.373 1.00 77.06 213 ILE A CA 1
ATOM 1580 C C . ILE A 1 213 ? 36.870 -0.964 35.529 1.00 77.06 213 ILE A C 1
ATOM 1582 O O . ILE A 1 213 ? 35.820 -1.575 35.303 1.00 77.06 213 ILE A O 1
ATOM 1586 N N . GLU A 1 214 ? 37.408 -1.001 36.741 1.00 75.06 214 GLU A N 1
ATOM 1587 C CA . GLU A 1 214 ? 37.059 -2.002 37.758 1.00 75.06 214 GLU A CA 1
ATOM 1588 C C . GLU A 1 214 ? 35.648 -1.810 38.359 1.00 75.06 214 GLU A C 1
ATOM 1590 O O . GLU A 1 214 ? 34.986 -2.781 38.731 1.00 75.06 214 GLU A O 1
ATOM 1595 N N . GLY A 1 215 ? 35.132 -0.577 38.384 1.00 70.94 215 GLY A N 1
ATOM 1596 C CA . GLY A 1 215 ? 33.834 -0.213 38.967 1.00 70.94 215 GLY A CA 1
ATOM 1597 C C . GLY A 1 215 ? 32.605 -0.479 38.088 1.00 70.94 215 GLY A C 1
ATOM 1598 O O . GLY A 1 215 ? 31.595 -0.937 38.613 1.00 70.94 215 GLY A O 1
ATOM 1599 N N . LEU A 1 216 ? 32.655 -0.270 36.766 1.00 77.00 216 LEU A N 1
ATOM 1600 C CA . LEU A 1 216 ? 31.561 -0.590 35.829 1.00 77.00 216 LEU A CA 1
ATOM 1601 C C . LEU A 1 216 ? 31.305 -2.091 35.788 1.00 77.00 216 LEU A C 1
ATOM 1603 O O . LEU A 1 216 ? 30.164 -2.532 35.649 1.00 77.00 216 LEU A O 1
ATOM 1607 N N . LEU A 1 217 ? 32.382 -2.864 35.921 1.00 83.88 217 LEU A N 1
ATOM 1608 C CA . LEU A 1 217 ? 32.335 -4.315 36.002 1.00 83.88 217 LEU A CA 1
ATOM 1609 C C . LEU A 1 217 ? 32.229 -4.825 37.449 1.00 83.88 217 LEU A C 1
ATOM 1611 O O . LEU A 1 217 ? 32.118 -6.036 37.661 1.00 83.88 217 LEU A O 1
ATOM 1615 N N . SER A 1 218 ? 32.181 -3.930 38.442 1.00 81.31 218 SER A N 1
ATOM 1616 C CA . SER A 1 218 ? 31.935 -4.313 39.829 1.00 81.31 218 SER A CA 1
ATOM 1617 C C . SER A 1 218 ? 30.493 -4.786 40.018 1.00 81.31 218 SER A C 1
ATOM 1619 O O . SER A 1 218 ? 29.528 -4.221 39.491 1.00 81.31 218 SER A O 1
ATOM 1621 N N . LYS A 1 219 ? 30.332 -5.832 40.830 1.00 85.19 219 LYS A N 1
ATOM 1622 C CA . LYS A 1 219 ? 29.012 -6.376 41.172 1.00 85.19 219 LYS A CA 1
ATOM 1623 C C . LYS A 1 219 ? 28.183 -5.415 42.026 1.00 85.19 219 LYS A C 1
ATOM 1625 O O . LYS A 1 219 ? 26.965 -5.543 42.038 1.00 85.19 219 LYS A O 1
ATOM 1630 N N . ASP A 1 220 ? 28.810 -4.480 42.736 1.00 75.88 220 ASP A N 1
ATOM 1631 C CA . ASP A 1 220 ? 28.101 -3.536 43.604 1.00 75.88 220 ASP A CA 1
ATOM 1632 C C . ASP A 1 220 ? 27.539 -2.348 42.818 1.00 75.88 220 ASP A C 1
ATOM 1634 O O . ASP A 1 220 ? 26.342 -2.082 42.922 1.00 75.88 220 ASP A O 1
ATOM 1638 N N . TYR A 1 221 ? 28.312 -1.749 41.907 1.00 78.38 221 TYR A N 1
ATOM 1639 C CA . TYR A 1 221 ? 27.766 -0.764 40.966 1.00 78.38 221 TYR A CA 1
ATOM 1640 C C . TYR A 1 221 ? 26.653 -1.362 40.091 1.00 78.38 221 TYR A C 1
ATOM 1642 O O . TYR A 1 221 ? 25.625 -0.731 39.849 1.00 78.38 221 TYR A O 1
ATOM 1650 N N . ALA A 1 222 ? 26.800 -2.617 39.659 1.00 82.69 222 ALA A N 1
ATOM 1651 C CA . ALA A 1 222 ? 25.756 -3.298 38.900 1.00 82.69 222 ALA A CA 1
ATOM 1652 C C . ALA A 1 222 ? 24.431 -3.441 39.673 1.00 82.69 222 ALA A C 1
ATOM 1654 O O . ALA A 1 222 ? 23.368 -3.332 39.060 1.00 82.69 222 ALA A O 1
ATOM 1655 N N . LYS A 1 223 ? 24.470 -3.607 41.006 1.00 84.31 223 LYS A N 1
ATOM 1656 C CA . LYS A 1 223 ? 23.271 -3.560 41.866 1.00 84.31 223 LYS A CA 1
ATOM 1657 C C . LYS A 1 223 ? 22.676 -2.154 41.907 1.00 84.31 223 LYS A C 1
ATOM 1659 O O . LYS A 1 223 ? 21.466 -2.012 41.761 1.00 84.31 223 LYS A O 1
ATOM 1664 N N . GLU A 1 224 ? 23.500 -1.114 42.051 1.00 78.44 224 GLU A N 1
ATOM 1665 C CA . GLU A 1 224 ? 23.034 0.283 42.024 1.00 78.44 224 GLU A CA 1
ATOM 1666 C C . GLU A 1 224 ? 22.331 0.630 40.702 1.00 78.44 224 GLU A C 1
ATOM 1668 O O . GLU A 1 224 ? 21.279 1.274 40.701 1.00 78.44 224 GLU A O 1
ATOM 1673 N N . ARG A 1 225 ? 22.859 0.152 39.568 1.00 81.50 225 ARG A N 1
ATOM 1674 C CA . ARG A 1 225 ? 22.212 0.315 38.257 1.00 81.50 225 ARG A CA 1
ATOM 1675 C C . ARG A 1 225 ? 20.966 -0.562 38.115 1.00 81.50 225 ARG A C 1
ATOM 1677 O O . ARG A 1 225 ? 19.965 -0.073 37.602 1.00 81.50 225 ARG A O 1
ATOM 1684 N N . ALA A 1 226 ? 20.963 -1.794 38.626 1.00 85.56 226 ALA A N 1
ATOM 1685 C CA . ALA A 1 226 ? 19.770 -2.648 38.649 1.00 85.56 226 ALA A CA 1
ATOM 1686 C C . ALA A 1 226 ? 18.598 -2.016 39.430 1.00 85.56 226 ALA A C 1
ATOM 1688 O O . ALA A 1 226 ? 17.455 -2.118 38.991 1.00 85.56 226 ALA A O 1
ATOM 1689 N N . LEU A 1 227 ? 18.867 -1.283 40.520 1.00 86.06 227 LEU A N 1
ATOM 1690 C CA . LEU A 1 227 ? 17.851 -0.523 41.271 1.00 86.06 227 LEU A CA 1
ATOM 1691 C C . LEU A 1 227 ? 17.198 0.624 40.469 1.00 86.06 227 LEU A C 1
ATOM 1693 O O . LEU A 1 227 ? 16.180 1.161 40.900 1.00 86.06 227 LEU A O 1
ATOM 1697 N N . CYS A 1 228 ? 17.748 0.999 39.310 1.00 82.88 228 CYS A N 1
ATOM 1698 C CA . CYS A 1 228 ? 17.148 1.979 38.400 1.00 82.88 228 CYS A CA 1
ATOM 1699 C C . CYS A 1 228 ? 16.123 1.362 37.423 1.00 82.88 228 CYS A C 1
ATOM 1701 O O . CYS A 1 228 ? 15.555 2.095 36.612 1.00 82.88 228 CYS A O 1
ATOM 1703 N N . ILE A 1 229 ? 15.904 0.040 37.461 1.00 86.69 229 ILE A N 1
ATOM 1704 C CA . ILE A 1 229 ? 14.963 -0.673 36.586 1.00 86.69 229 ILE A CA 1
ATOM 1705 C C . ILE A 1 229 ? 13.617 -0.861 37.299 1.00 86.69 229 ILE A C 1
ATOM 1707 O O . ILE A 1 229 ? 13.490 -1.667 38.218 1.00 86.69 229 ILE A O 1
ATOM 1711 N N . ASP A 1 230 ? 12.593 -0.155 36.822 1.00 84.75 230 ASP A N 1
ATOM 1712 C CA . ASP A 1 230 ? 11.188 -0.461 37.108 1.00 84.75 230 ASP A CA 1
ATOM 1713 C C . ASP A 1 230 ? 10.720 -1.550 36.123 1.00 84.75 230 ASP A C 1
ATOM 1715 O O . ASP A 1 230 ? 10.837 -1.377 34.911 1.00 84.75 230 ASP A O 1
ATOM 1719 N N . LEU A 1 231 ? 10.222 -2.684 36.634 1.00 86.88 231 LEU A N 1
ATOM 1720 C CA . LEU A 1 231 ? 9.747 -3.818 35.822 1.00 86.88 231 LEU A CA 1
ATOM 1721 C C . LEU A 1 231 ? 8.343 -3.598 35.225 1.00 86.88 231 LEU A C 1
ATOM 1723 O O . LEU A 1 231 ? 7.894 -4.386 34.387 1.00 86.88 231 LEU A O 1
ATOM 1727 N N . GLU A 1 232 ? 7.641 -2.542 35.640 1.00 86.06 232 GLU A N 1
ATOM 1728 C CA . GLU A 1 232 ? 6.336 -2.147 35.107 1.00 86.06 232 GLU A CA 1
ATOM 1729 C C . GLU A 1 232 ? 6.395 -0.894 34.225 1.00 86.06 232 GLU A C 1
ATOM 1731 O O . GLU A 1 232 ? 5.390 -0.542 33.598 1.00 86.06 232 GLU A O 1
ATOM 1736 N N . ARG A 1 233 ? 7.553 -0.224 34.121 1.00 84.81 233 ARG A N 1
ATOM 1737 C CA . ARG A 1 233 ? 7.659 1.050 33.404 1.00 84.81 233 ARG A CA 1
ATOM 1738 C C . ARG A 1 233 ? 9.021 1.299 32.759 1.00 84.81 233 ARG A C 1
ATOM 1740 O O . ARG A 1 233 ? 10.042 1.455 33.418 1.00 84.81 233 ARG A O 1
ATOM 1747 N N . ALA A 1 234 ? 9.006 1.497 31.445 1.00 80.69 234 ALA A N 1
ATOM 1748 C CA . ALA A 1 234 ? 10.148 1.962 30.673 1.00 80.69 234 ALA A CA 1
ATOM 1749 C C . ALA A 1 234 ? 10.610 3.360 31.130 1.00 80.69 234 ALA A C 1
ATOM 1751 O O . ALA A 1 234 ? 9.830 4.318 31.140 1.00 80.69 234 ALA A O 1
ATOM 1752 N N . ALA A 1 235 ? 11.902 3.509 31.426 1.00 71.44 235 ALA A N 1
ATOM 1753 C CA . ALA A 1 235 ? 12.486 4.795 31.776 1.00 71.44 235 ALA A CA 1
ATOM 1754 C C . ALA A 1 235 ? 12.513 5.743 30.561 1.00 71.44 235 ALA A C 1
ATOM 1756 O O . ALA A 1 235 ? 12.984 5.377 29.477 1.00 71.44 235 ALA A O 1
ATOM 1757 N N . THR A 1 236 ? 12.026 6.974 30.758 1.00 61.72 236 THR A N 1
ATOM 1758 C CA . THR A 1 236 ? 11.988 8.057 29.752 1.00 61.72 236 THR A CA 1
ATOM 1759 C C . THR A 1 236 ? 13.187 9.006 29.830 1.00 61.72 236 THR A C 1
ATOM 1761 O O . THR A 1 236 ? 13.409 9.803 28.922 1.00 61.72 236 THR A O 1
ATOM 1764 N N . HIS A 1 237 ? 13.954 8.940 30.917 1.00 64.88 237 HIS A N 1
ATOM 1765 C CA . HIS A 1 237 ? 15.229 9.623 31.106 1.00 64.88 237 HIS A CA 1
ATOM 1766 C C . HIS A 1 237 ? 16.146 8.676 31.882 1.00 64.88 237 HIS A C 1
ATOM 1768 O O . HIS A 1 237 ? 15.726 8.126 32.897 1.00 64.88 237 HIS A O 1
ATOM 1774 N N . VAL A 1 238 ? 17.367 8.464 31.391 1.00 63.88 238 VAL A N 1
ATOM 1775 C CA . VAL A 1 238 ? 18.313 7.495 31.961 1.00 63.88 238 VAL A CA 1
ATOM 1776 C C . VAL A 1 238 ? 19.654 8.192 32.179 1.00 63.88 238 VAL A C 1
ATOM 1778 O O . VAL A 1 238 ? 20.383 8.410 31.209 1.00 63.88 238 VAL A O 1
ATOM 1781 N N . PRO A 1 239 ? 19.975 8.594 33.420 1.00 61.16 239 PRO A N 1
ATOM 1782 C CA . PRO A 1 239 ? 21.252 9.212 33.726 1.00 61.16 239 PRO A CA 1
ATOM 1783 C C . PRO A 1 239 ? 22.360 8.150 33.861 1.00 61.16 239 PRO A C 1
ATOM 1785 O O . PRO A 1 239 ? 22.102 7.032 34.330 1.00 61.16 239 PRO A O 1
ATOM 1788 N N . PRO A 1 240 ? 23.607 8.488 33.504 1.00 57.12 240 PRO A N 1
ATOM 1789 C CA . PRO A 1 240 ? 24.776 7.694 33.864 1.00 57.12 240 PRO A CA 1
ATOM 1790 C C . PRO A 1 240 ? 25.109 7.825 35.357 1.00 57.12 240 PRO A C 1
ATOM 1792 O O . PRO A 1 240 ? 24.939 8.900 35.941 1.00 57.12 240 PRO A O 1
ATOM 1795 N N . GLY A 1 241 ? 25.610 6.753 35.972 1.00 55.59 241 GLY A N 1
ATOM 1796 C CA . GLY A 1 241 ? 26.017 6.746 37.384 1.00 55.59 241 GLY A CA 1
ATOM 1797 C C . GLY A 1 241 ? 27.423 7.322 37.606 1.00 55.59 241 GLY A C 1
ATOM 1798 O O . GLY A 1 241 ? 27.895 8.155 36.826 1.00 55.59 241 GLY A O 1
ATOM 1799 N N . ILE A 1 242 ? 28.103 6.867 38.666 1.00 51.22 242 ILE A N 1
ATOM 1800 C CA . ILE A 1 242 ? 29.526 7.156 38.926 1.00 51.22 242 ILE A CA 1
ATOM 1801 C C . ILE A 1 242 ? 30.294 5.840 39.158 1.00 51.22 242 ILE A C 1
ATOM 1803 O O . ILE A 1 242 ? 30.341 5.364 40.287 1.00 51.22 242 ILE A O 1
ATOM 1807 N N . PRO A 1 243 ? 30.856 5.244 38.093 1.00 42.50 243 PRO A N 1
ATOM 1808 C CA . PRO A 1 243 ? 31.685 4.048 38.131 1.00 42.50 243 PRO A CA 1
ATOM 1809 C C . PRO A 1 243 ? 33.130 4.314 37.681 1.00 42.50 243 PRO A C 1
ATOM 1811 O O . PRO A 1 243 ? 33.499 5.418 37.282 1.00 42.50 243 PRO A O 1
ATOM 1814 N N . GLU A 1 244 ? 33.910 3.242 37.645 1.00 40.91 244 GLU A N 1
ATOM 1815 C CA . GLU A 1 244 ? 35.299 3.184 37.188 1.00 40.91 244 GLU A CA 1
ATOM 1816 C C . GLU A 1 244 ? 35.314 2.228 35.937 1.00 40.91 244 GLU A C 1
ATOM 1818 O O . GLU A 1 244 ? 34.847 1.112 36.065 1.00 40.91 244 GLU A O 1
ATOM 1823 N N . SER A 1 245 ? 35.648 2.638 34.686 1.00 29.58 245 SER A N 1
ATOM 1824 C CA . SER A 1 245 ? 35.016 2.151 33.398 1.00 29.58 245 SER A CA 1
ATOM 1825 C C . SER A 1 245 ? 35.806 1.486 32.189 1.00 29.58 245 SER A C 1
ATOM 1827 O O . SER A 1 245 ? 36.933 1.893 31.955 1.00 29.58 245 SER A O 1
ATOM 1829 N N . VAL A 1 246 ? 35.148 0.624 31.340 1.00 36.03 246 VAL A N 1
ATOM 1830 C CA . VAL A 1 246 ? 35.261 0.350 29.824 1.00 36.03 246 VAL A CA 1
ATOM 1831 C C . VAL A 1 246 ? 36.330 -0.671 29.191 1.00 36.03 246 VAL A C 1
ATOM 1833 O O . VAL A 1 246 ? 37.300 -0.876 29.896 1.00 36.03 246 VAL A O 1
ATOM 1836 N N . GLU A 1 247 ? 36.386 -1.368 27.975 1.00 33.84 247 GLU A N 1
ATOM 1837 C CA . GLU A 1 247 ? 35.611 -1.563 26.659 1.00 33.84 247 GLU A CA 1
ATOM 1838 C C . GLU A 1 247 ? 36.129 -2.414 25.390 1.00 33.84 247 GLU A C 1
ATOM 1840 O O . GLU A 1 247 ? 37.291 -2.267 25.059 1.00 33.84 247 GLU A O 1
ATOM 1845 N N . ASP A 1 248 ? 35.290 -3.055 24.493 1.00 30.39 248 ASP A N 1
ATOM 1846 C CA . ASP A 1 248 ? 35.669 -3.955 23.287 1.00 30.39 248 ASP A CA 1
ATOM 1847 C C . ASP A 1 248 ? 35.046 -3.807 21.793 1.00 30.39 248 ASP A C 1
ATOM 1849 O O . ASP A 1 248 ? 34.243 -2.907 21.597 1.00 30.39 248 ASP A O 1
ATOM 1853 N N . THR A 1 249 ? 35.357 -4.602 20.703 1.00 30.27 249 THR A N 1
ATOM 1854 C CA . THR A 1 249 ? 34.881 -4.443 19.258 1.00 30.27 249 THR A CA 1
ATOM 1855 C C . THR A 1 249 ? 34.881 -5.613 18.163 1.00 30.27 249 THR A C 1
ATOM 1857 O O . THR A 1 249 ? 35.965 -6.030 17.804 1.00 30.27 249 THR A O 1
ATOM 1860 N N . THR A 1 250 ? 33.717 -5.975 17.503 1.00 41.94 250 THR A N 1
ATOM 1861 C CA . THR A 1 250 ? 33.280 -6.446 16.082 1.00 41.94 250 THR A CA 1
ATOM 1862 C C . THR A 1 250 ? 33.328 -7.877 15.341 1.00 41.94 250 THR A C 1
ATOM 1864 O O . THR A 1 250 ? 33.843 -7.925 14.225 1.00 41.94 250 THR A O 1
ATOM 1867 N N . CYS A 1 251 ? 32.784 -9.036 15.807 1.00 56.50 251 CYS A N 1
ATOM 1868 C CA . CYS A 1 251 ? 33.338 -10.412 15.489 1.00 56.50 251 CYS A CA 1
ATOM 1869 C C . CYS A 1 251 ? 32.963 -11.320 14.257 1.00 56.50 251 CYS A C 1
ATOM 1871 O O . CYS A 1 251 ? 31.822 -11.337 13.800 1.00 56.50 251 CYS A O 1
ATOM 1873 N N . PHE A 1 252 ? 33.919 -12.208 13.862 1.00 59.09 252 PHE A N 1
ATOM 1874 C CA . PHE A 1 252 ? 33.829 -13.578 13.268 1.00 59.09 252 PHE A CA 1
ATOM 1875 C C . PHE A 1 252 ? 34.600 -14.632 14.121 1.00 59.09 252 PHE A C 1
ATOM 1877 O O . PHE A 1 252 ? 35.576 -14.275 14.780 1.00 59.09 252 PHE A O 1
ATOM 1884 N N . CYS A 1 253 ? 34.242 -15.930 14.100 1.00 74.94 253 CYS A N 1
ATOM 1885 C CA . CYS A 1 253 ? 34.775 -16.920 15.070 1.00 74.94 253 CYS A CA 1
ATOM 1886 C C . CYS A 1 253 ? 35.421 -18.180 14.448 1.00 74.94 253 CYS A C 1
ATOM 1888 O O . CYS A 1 253 ? 34.938 -18.719 13.449 1.00 74.94 253 CYS A O 1
ATOM 1890 N N . VAL A 1 254 ? 36.482 -18.688 15.090 1.00 72.69 254 VAL A N 1
ATOM 1891 C CA . VAL A 1 254 ? 37.263 -19.873 14.684 1.00 72.69 254 VAL A CA 1
ATOM 1892 C C . VAL A 1 254 ? 37.662 -20.715 15.905 1.00 72.69 254 VAL A C 1
ATOM 1894 O O . VAL A 1 254 ? 38.036 -20.154 16.932 1.00 72.69 254 VAL A O 1
ATOM 1897 N N . ALA A 1 255 ? 37.641 -22.047 15.789 1.00 74.19 255 ALA A N 1
ATOM 1898 C CA . ALA A 1 255 ? 38.236 -22.966 16.769 1.00 74.19 255 ALA A CA 1
ATOM 1899 C C . ALA A 1 255 ? 38.804 -24.234 16.103 1.00 74.19 255 ALA A C 1
ATOM 1901 O O . ALA A 1 255 ? 38.272 -24.670 15.080 1.00 74.19 255 ALA A O 1
ATOM 1902 N N . ASP A 1 256 ? 39.847 -24.851 16.674 1.00 67.50 256 ASP A N 1
ATOM 1903 C CA . ASP A 1 256 ? 40.505 -26.048 16.111 1.00 67.50 256 ASP A CA 1
ATOM 1904 C C . ASP A 1 256 ? 40.651 -27.246 17.077 1.00 67.50 256 ASP A C 1
ATOM 1906 O O . ASP A 1 256 ? 40.280 -27.200 18.251 1.00 67.50 256 ASP A O 1
ATOM 1910 N N . ARG A 1 257 ? 41.179 -28.359 16.545 1.00 70.38 257 ARG A N 1
ATOM 1911 C CA . ARG A 1 257 ? 41.401 -29.638 17.251 1.00 70.38 257 ARG A CA 1
ATOM 1912 C C . ARG A 1 257 ? 42.346 -29.564 18.459 1.00 70.38 257 ARG A C 1
ATOM 1914 O O . ARG A 1 257 ? 42.356 -30.502 19.252 1.00 70.38 257 ARG A O 1
ATOM 1921 N N . GLU A 1 258 ? 43.198 -28.543 18.543 1.00 60.06 258 GLU A N 1
ATOM 1922 C CA . GLU A 1 258 ? 44.243 -28.410 19.573 1.00 60.06 258 GLU A CA 1
ATOM 1923 C C . GLU A 1 258 ? 43.766 -27.537 20.741 1.00 60.06 258 GLU A C 1
ATOM 1925 O O . GLU A 1 258 ? 44.447 -27.423 21.758 1.00 60.06 258 GLU A O 1
ATOM 1930 N N . GLY A 1 259 ? 42.551 -26.991 20.622 1.00 58.06 259 GLY A N 1
ATOM 1931 C CA . GLY A 1 259 ? 41.918 -26.119 21.603 1.00 58.06 259 GLY A CA 1
ATOM 1932 C C . GLY A 1 259 ? 42.114 -24.635 21.310 1.00 58.06 259 GLY A C 1
ATOM 1933 O O . GLY A 1 259 ? 41.631 -23.819 22.091 1.00 58.06 259 GLY A O 1
ATOM 1934 N N . ASN A 1 260 ? 42.779 -24.268 20.206 1.00 67.44 260 ASN A N 1
ATOM 1935 C CA . ASN A 1 260 ? 42.932 -22.866 19.830 1.00 67.44 260 ASN A CA 1
ATOM 1936 C C . ASN A 1 260 ? 41.567 -22.261 19.487 1.00 67.44 260 ASN A C 1
ATOM 1938 O O . ASN A 1 260 ? 40.717 -22.920 18.881 1.00 67.44 260 ASN A O 1
ATOM 1942 N N . ALA A 1 261 ? 41.380 -20.993 19.838 1.00 66.94 261 ALA A N 1
ATOM 1943 C CA . ALA A 1 261 ? 40.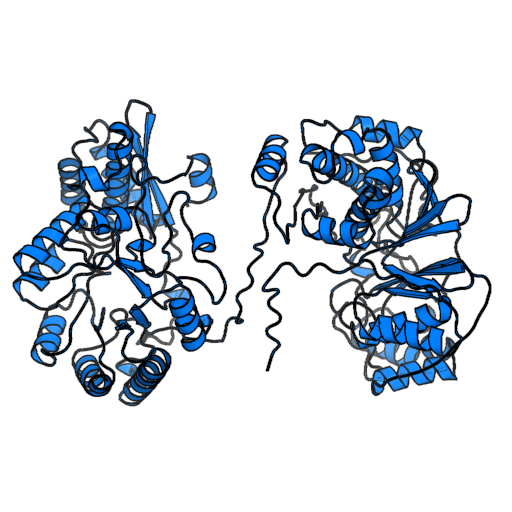143 -20.258 19.622 1.00 66.94 261 ALA A CA 1
ATOM 1944 C C . ALA A 1 261 ? 40.440 -18.800 19.262 1.00 66.94 261 ALA A C 1
ATOM 1946 O O . ALA A 1 261 ? 41.294 -18.161 19.875 1.00 66.94 261 ALA A O 1
ATOM 1947 N N . VAL A 1 262 ? 39.720 -18.265 18.277 1.00 67.50 262 VAL A N 1
ATOM 1948 C CA . VAL A 1 262 ? 39.833 -16.868 17.847 1.00 67.50 262 VAL A CA 1
ATOM 1949 C C . VAL A 1 262 ? 38.439 -16.281 17.671 1.00 67.50 262 VAL A C 1
ATOM 1951 O O . VAL A 1 262 ? 37.617 -16.826 16.933 1.00 67.50 262 VAL A O 1
ATOM 1954 N N . CYS A 1 263 ? 38.194 -15.136 18.303 1.00 69.06 263 CYS A N 1
ATOM 1955 C CA . CYS A 1 263 ? 37.185 -14.187 17.848 1.00 69.06 263 CYS A CA 1
ATOM 1956 C C . CYS A 1 263 ? 37.975 -13.037 17.194 1.00 69.06 263 CYS A C 1
ATOM 1958 O O . CYS A 1 263 ? 38.719 -12.349 17.891 1.00 69.06 263 CYS A O 1
ATOM 1960 N N . GLN A 1 264 ? 37.897 -12.868 15.867 1.00 68.81 264 GLN A N 1
ATOM 1961 C CA . GLN A 1 264 ? 38.576 -11.790 15.126 1.00 68.81 264 GLN A CA 1
ATOM 1962 C C . GLN A 1 264 ? 37.556 -10.841 14.507 1.00 68.81 264 GLN A C 1
ATOM 1964 O O . GLN A 1 264 ? 36.501 -11.258 14.039 1.00 68.81 264 GLN A O 1
ATOM 1969 N N . LEU A 1 265 ? 37.865 -9.546 14.520 1.00 67.88 265 LEU A N 1
ATOM 1970 C CA . LEU A 1 265 ? 36.848 -8.524 14.451 1.00 67.88 265 LEU A CA 1
ATOM 1971 C C . LEU A 1 265 ? 37.312 -7.336 13.623 1.00 67.88 265 LEU A C 1
ATOM 1973 O O . LEU A 1 265 ? 38.172 -6.587 14.066 1.00 67.88 265 LEU A O 1
ATOM 1977 N N . GLN A 1 266 ? 36.759 -7.143 12.428 1.00 68.81 266 GLN A N 1
ATOM 1978 C CA . GLN A 1 266 ? 37.228 -6.113 11.494 1.00 68.81 266 GLN A CA 1
ATOM 1979 C C . GLN A 1 266 ? 36.088 -5.354 10.809 1.00 68.81 266 GLN A C 1
ATOM 1981 O O . GLN A 1 266 ? 35.042 -5.925 10.508 1.00 68.81 266 GLN A O 1
ATOM 1986 N N . SER A 1 267 ? 36.283 -4.057 10.550 1.00 65.62 267 SER A N 1
ATOM 1987 C CA . SER A 1 267 ? 35.239 -3.179 10.005 1.00 65.62 267 SER A CA 1
ATOM 1988 C C . SER A 1 267 ? 35.815 -1.918 9.336 1.00 65.62 267 SER A C 1
ATOM 1990 O O . SER A 1 267 ? 36.844 -1.392 9.756 1.00 65.62 267 SER A O 1
ATOM 1992 N N . ILE A 1 268 ? 35.109 -1.385 8.329 1.00 60.94 268 ILE A N 1
ATOM 1993 C CA . ILE A 1 268 ? 35.378 -0.066 7.701 1.00 60.94 268 ILE A CA 1
ATOM 1994 C C . ILE A 1 268 ? 34.464 1.071 8.221 1.00 60.94 268 ILE A C 1
ATOM 1996 O O . ILE A 1 268 ? 34.383 2.141 7.620 1.00 60.94 268 ILE A O 1
ATOM 2000 N N . GLN A 1 269 ? 33.823 0.855 9.374 1.00 64.62 269 GLN A N 1
ATOM 2001 C CA . GLN A 1 269 ? 32.793 1.684 10.019 1.00 64.62 269 GLN A CA 1
ATOM 2002 C C . GLN A 1 269 ? 31.424 1.667 9.328 1.00 64.62 269 GLN A C 1
ATOM 2004 O O . GLN A 1 269 ? 30.581 0.864 9.727 1.00 64.62 269 GLN A O 1
ATOM 2009 N N . SER A 1 270 ? 31.171 2.534 8.349 1.00 51.59 270 SER A N 1
ATOM 2010 C CA . SER A 1 270 ? 29.900 2.540 7.610 1.00 51.59 270 SER A CA 1
ATOM 2011 C C . SER A 1 270 ? 29.865 1.439 6.545 1.00 51.59 270 SER A C 1
ATOM 2013 O O . SER A 1 270 ? 30.904 0.908 6.158 1.00 51.59 270 SER A O 1
ATOM 2015 N N . GLY A 1 271 ? 28.680 1.123 6.011 1.00 48.75 271 GLY A N 1
ATOM 2016 C CA . GLY A 1 271 ? 28.590 0.330 4.781 1.00 48.75 271 GLY A CA 1
ATOM 2017 C C . GLY A 1 271 ? 29.288 1.069 3.634 1.00 48.75 271 GLY A C 1
ATOM 2018 O O . GLY A 1 271 ? 28.983 2.234 3.399 1.00 48.75 271 GLY A O 1
ATOM 2019 N N . TRP A 1 272 ? 30.238 0.408 2.966 1.00 54.16 272 TRP A N 1
ATOM 2020 C CA . TRP A 1 272 ? 31.217 0.999 2.032 1.00 54.16 272 TRP A CA 1
ATOM 2021 C C . TRP A 1 272 ? 32.205 2.013 2.644 1.00 54.16 272 TRP A C 1
ATOM 2023 O O . TRP A 1 272 ? 32.960 2.654 1.912 1.00 54.16 272 TRP A O 1
ATOM 2033 N N . GLY A 1 273 ? 32.257 2.152 3.970 1.00 62.44 273 GLY A N 1
ATOM 2034 C CA . GLY A 1 273 ? 33.173 3.057 4.664 1.00 62.44 273 GLY A CA 1
ATOM 2035 C C . GLY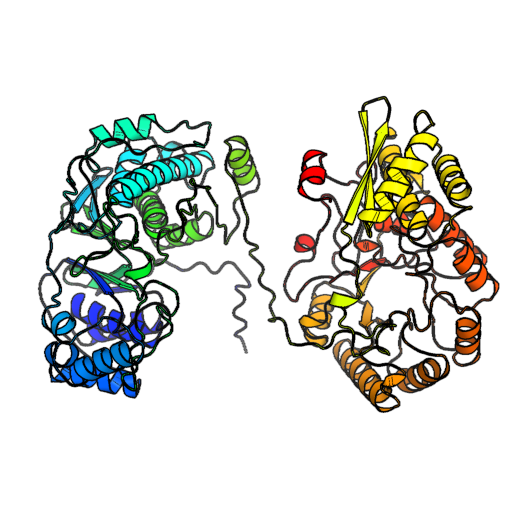 A 1 273 ? 33.041 4.505 4.183 1.00 62.44 273 GLY A C 1
ATOM 2036 O O . GLY A 1 273 ? 31.952 5.074 4.155 1.00 62.44 273 GLY A O 1
ATOM 2037 N N . SER A 1 274 ? 34.155 5.101 3.753 1.00 69.56 274 SER A N 1
ATOM 2038 C CA . SER A 1 274 ? 34.177 6.439 3.136 1.00 69.56 274 SER A CA 1
ATOM 2039 C C . SER A 1 274 ? 33.652 6.489 1.694 1.00 69.56 274 SER A C 1
ATOM 2041 O O . SER A 1 274 ? 33.517 7.576 1.136 1.00 69.56 274 SER A O 1
ATOM 2043 N N . SER A 1 275 ? 33.393 5.335 1.068 1.00 73.75 275 SER A N 1
ATOM 2044 C CA . SER A 1 275 ? 33.175 5.173 -0.380 1.00 73.75 275 SER A CA 1
ATOM 2045 C C . SER A 1 275 ? 34.351 5.629 -1.269 1.00 73.75 275 SER A C 1
ATOM 2047 O O . SER A 1 275 ? 34.178 5.815 -2.473 1.00 73.75 275 SER A O 1
ATOM 2049 N N . LEU A 1 276 ? 35.559 5.791 -0.708 1.00 75.44 276 LEU A N 1
ATOM 2050 C CA . LEU A 1 276 ? 36.768 6.184 -1.440 1.00 75.44 276 LEU A CA 1
ATOM 2051 C C . LEU A 1 276 ? 37.767 5.024 -1.556 1.00 75.44 276 LEU A C 1
ATOM 2053 O O . LEU A 1 276 ? 38.264 4.520 -0.549 1.00 75.44 276 LEU A O 1
ATOM 2057 N N . ILE A 1 277 ? 38.109 4.649 -2.792 1.00 77.38 277 ILE A N 1
ATOM 2058 C CA . ILE A 1 277 ? 39.214 3.726 -3.090 1.00 77.38 277 ILE A CA 1
ATOM 2059 C C . ILE A 1 277 ? 40.500 4.536 -3.287 1.00 77.38 277 ILE A C 1
ATOM 2061 O O . ILE A 1 277 ? 40.516 5.505 -4.049 1.00 77.38 277 ILE A O 1
ATOM 2065 N N . ALA A 1 278 ? 41.577 4.140 -2.610 1.00 78.69 278 ALA A N 1
ATOM 2066 C CA . ALA A 1 278 ? 42.855 4.839 -2.638 1.00 78.69 278 ALA A CA 1
ATOM 2067 C C . ALA A 1 278 ? 43.649 4.555 -3.927 1.00 78.69 278 ALA A C 1
ATOM 2069 O O . ALA A 1 278 ? 44.446 3.616 -3.995 1.00 78.69 278 ALA A O 1
ATOM 2070 N N . GLY A 1 279 ? 43.436 5.374 -4.958 1.00 79.12 279 GLY A N 1
ATOM 2071 C CA . GLY A 1 279 ? 44.138 5.246 -6.240 1.00 79.12 279 GLY A CA 1
ATOM 2072 C C . GLY A 1 279 ? 43.827 3.922 -6.948 1.00 79.12 279 GLY A C 1
ATOM 2073 O O . GLY A 1 279 ? 42.671 3.515 -7.026 1.00 79.12 279 GLY A O 1
ATOM 2074 N N . ASP A 1 280 ? 44.860 3.250 -7.455 1.00 75.44 280 ASP A N 1
ATOM 2075 C CA . ASP A 1 280 ? 44.793 1.939 -8.118 1.00 75.44 280 ASP A CA 1
ATOM 2076 C C . ASP A 1 280 ? 45.012 0.745 -7.162 1.00 75.44 280 ASP A C 1
ATOM 2078 O O . ASP A 1 280 ? 44.977 -0.406 -7.588 1.00 75.44 280 ASP A O 1
ATOM 2082 N N . THR A 1 281 ? 45.196 0.985 -5.857 1.00 76.56 281 THR A N 1
ATOM 2083 C CA . THR A 1 281 ? 45.534 -0.066 -4.867 1.00 76.56 281 THR A CA 1
ATOM 2084 C C . THR A 1 281 ? 44.422 -1.093 -4.610 1.00 76.56 281 THR A C 1
ATOM 2086 O O . THR A 1 281 ? 44.674 -2.144 -4.013 1.00 76.56 281 THR A O 1
ATOM 2089 N N . GLY A 1 282 ? 43.178 -0.774 -4.983 1.00 66.31 282 GLY A N 1
ATOM 2090 C CA . GLY A 1 282 ? 41.982 -1.532 -4.604 1.00 66.31 282 GLY A CA 1
ATOM 2091 C C . GLY A 1 282 ? 41.582 -1.402 -3.125 1.00 66.31 282 GLY A C 1
ATOM 2092 O O . GLY A 1 282 ? 40.650 -2.077 -2.694 1.00 66.31 282 GLY A O 1
ATOM 2093 N N . ILE A 1 283 ? 42.257 -0.556 -2.335 1.00 79.56 283 ILE A N 1
ATOM 2094 C CA . ILE A 1 283 ? 41.970 -0.372 -0.906 1.00 79.56 283 ILE A CA 1
ATOM 2095 C C . ILE A 1 283 ? 40.823 0.630 -0.727 1.00 79.56 283 ILE A C 1
ATOM 2097 O O . ILE A 1 283 ? 40.989 1.822 -0.985 1.00 79.56 283 ILE A O 1
ATOM 2101 N N . LEU A 1 284 ? 39.677 0.154 -0.236 1.00 71.44 284 LEU A N 1
ATOM 2102 C CA . LEU A 1 284 ? 38.571 0.993 0.230 1.00 71.44 284 LEU A CA 1
ATOM 2103 C C . LEU A 1 284 ? 38.878 1.544 1.632 1.00 71.44 284 LEU A C 1
ATOM 2105 O O . LEU A 1 284 ? 39.151 0.777 2.556 1.00 71.44 284 LEU A O 1
ATOM 2109 N N . LEU A 1 285 ? 38.834 2.868 1.790 1.00 77.81 285 LEU A N 1
ATOM 2110 C CA . LEU A 1 285 ? 39.140 3.549 3.049 1.00 77.81 285 LEU A CA 1
ATOM 2111 C C . LEU A 1 285 ? 37.929 3.570 3.995 1.00 77.81 285 LEU A C 1
ATOM 2113 O O . LEU A 1 285 ? 36.808 3.885 3.582 1.00 77.81 285 LEU A O 1
ATOM 2117 N N . ASN A 1 286 ? 38.158 3.308 5.282 1.00 74.00 286 ASN A N 1
ATOM 2118 C CA . ASN A 1 286 ? 37.147 3.487 6.328 1.00 74.00 286 ASN A CA 1
ATOM 2119 C C . ASN A 1 286 ? 36.742 4.964 6.524 1.00 74.00 286 ASN A C 1
ATOM 2121 O O . ASN A 1 286 ? 37.440 5.882 6.096 1.00 74.00 286 ASN A O 1
ATOM 2125 N N . ASN A 1 287 ? 35.627 5.193 7.221 1.00 70.69 287 ASN A N 1
ATOM 2126 C CA . ASN A 1 287 ? 35.216 6.512 7.719 1.00 70.69 287 ASN A CA 1
ATOM 2127 C C . ASN A 1 287 ? 35.120 6.573 9.258 1.00 70.69 287 ASN A C 1
ATOM 2129 O O . ASN A 1 287 ? 34.350 7.356 9.808 1.00 70.69 287 ASN A O 1
ATOM 2133 N N . ARG A 1 288 ? 35.935 5.782 9.974 1.00 72.06 288 ARG A N 1
ATOM 2134 C CA . ARG A 1 288 ? 35.884 5.585 11.438 1.00 72.06 288 ARG A CA 1
ATOM 2135 C C . ARG A 1 288 ? 35.895 6.886 12.253 1.00 72.06 288 ARG A C 1
ATOM 2137 O O . ARG A 1 288 ? 35.273 6.949 13.313 1.00 72.06 288 ARG A O 1
ATOM 2144 N N . MET A 1 289 ? 36.535 7.938 11.739 1.00 75.00 289 MET A N 1
ATOM 2145 C CA . MET A 1 289 ? 36.619 9.259 12.379 1.00 75.00 289 MET A CA 1
ATOM 2146 C C . MET A 1 289 ? 35.263 9.962 12.598 1.00 75.00 289 MET A C 1
ATOM 2148 O O . MET A 1 289 ? 35.220 10.924 13.358 1.00 75.00 289 MET A O 1
ATOM 2152 N N . THR A 1 290 ? 34.147 9.506 12.012 1.00 63.66 290 THR A N 1
ATOM 2153 C CA . THR A 1 290 ? 32.821 10.116 12.259 1.00 63.66 290 THR A CA 1
ATOM 2154 C C . THR A 1 290 ? 32.297 9.938 13.689 1.00 63.66 290 THR A C 1
ATOM 2156 O O . THR A 1 290 ? 31.294 10.549 14.031 1.00 63.66 290 THR A O 1
ATOM 2159 N N . TYR A 1 291 ? 32.923 9.096 14.520 1.00 63.44 291 TYR A N 1
ATOM 2160 C CA . TYR A 1 291 ? 32.533 8.912 15.927 1.00 63.44 291 TYR A CA 1
ATOM 2161 C C . TYR A 1 291 ? 33.101 9.975 16.888 1.00 63.44 291 TYR A C 1
ATOM 2163 O O . TYR A 1 291 ? 32.819 9.913 18.089 1.00 63.44 291 TYR A O 1
ATOM 2171 N N . TRP A 1 292 ? 33.908 10.920 16.395 1.00 75.25 292 TRP A N 1
ATOM 2172 C CA . TRP A 1 292 ? 34.463 12.015 17.191 1.00 75.25 292 TRP A CA 1
ATOM 2173 C C . TRP A 1 292 ? 33.434 13.093 17.542 1.00 75.25 292 TRP A C 1
ATOM 2175 O O . TRP A 1 292 ? 32.661 13.522 16.690 1.00 75.25 292 TRP A O 1
ATOM 2185 N N . HIS A 1 293 ? 33.515 13.603 18.772 1.00 70.75 293 HIS A N 1
ATOM 2186 C CA . HIS A 1 293 ? 32.909 14.880 19.160 1.00 70.75 293 HIS A CA 1
ATOM 2187 C C . HIS A 1 293 ? 33.848 16.043 18.796 1.00 70.75 293 HIS A C 1
ATOM 2189 O O . HIS A 1 293 ? 35.060 15.846 18.641 1.00 70.75 293 HIS A O 1
ATOM 2195 N N . LEU A 1 294 ? 33.298 17.252 18.653 1.00 76.06 294 LEU A N 1
ATOM 2196 C CA . LEU A 1 294 ? 34.043 18.479 18.305 1.00 76.06 294 LEU A CA 1
ATOM 2197 C C . LEU A 1 294 ? 34.098 19.483 19.475 1.00 76.06 294 LEU A C 1
ATOM 2199 O O . LEU A 1 294 ? 34.845 20.463 19.455 1.00 76.06 294 LEU A O 1
ATOM 2203 N N . GLU A 1 295 ? 33.310 19.215 20.508 1.00 77.75 295 GLU A N 1
ATOM 2204 C CA . GLU A 1 295 ? 33.256 19.871 21.797 1.00 77.75 295 GLU A CA 1
ATOM 2205 C C . GLU A 1 295 ? 34.550 19.582 22.572 1.00 77.75 295 GLU A C 1
ATOM 2207 O O . GLU A 1 295 ? 34.823 18.445 22.956 1.00 77.75 295 GLU A O 1
ATOM 2212 N N . LYS A 1 296 ? 35.362 20.620 22.810 1.00 74.50 296 LYS A N 1
ATOM 2213 C CA . LYS A 1 296 ? 36.710 20.506 23.408 1.00 74.50 296 LYS A CA 1
ATOM 2214 C C . LYS A 1 296 ? 36.750 19.769 24.747 1.00 74.50 296 LYS A C 1
ATOM 2216 O O . LYS A 1 296 ? 37.744 19.112 25.035 1.00 74.50 296 LYS A O 1
ATOM 2221 N N . ASP A 1 297 ? 35.679 19.882 25.523 1.00 76.06 297 ASP A N 1
ATOM 2222 C CA . ASP A 1 297 ? 35.577 19.346 26.880 1.00 76.06 297 ASP A CA 1
ATOM 2223 C C . ASP A 1 297 ? 34.990 17.917 26.914 1.00 76.06 297 ASP A C 1
ATOM 2225 O O . ASP A 1 297 ? 34.815 17.343 27.987 1.00 76.06 297 ASP A O 1
ATOM 2229 N N . HIS A 1 298 ? 34.672 17.323 25.754 1.00 77.69 298 HIS A N 1
ATOM 2230 C CA . HIS A 1 298 ? 34.134 15.964 25.670 1.00 77.69 298 HIS A CA 1
ATOM 2231 C C . HIS A 1 298 ? 35.257 14.905 25.745 1.00 77.69 298 HIS A C 1
ATOM 2233 O O . HIS A 1 298 ? 36.242 15.014 25.006 1.00 77.69 298 HIS A O 1
ATOM 2239 N N . PRO A 1 299 ? 35.127 13.824 26.546 1.00 73.12 299 PRO A N 1
ATOM 2240 C CA . PRO A 1 299 ? 36.183 12.813 26.688 1.00 73.12 299 PRO A CA 1
ATOM 2241 C C . PRO A 1 299 ? 36.550 12.149 25.351 1.00 73.12 299 PRO A C 1
ATOM 2243 O O . PRO A 1 299 ? 37.728 11.915 25.081 1.00 73.12 299 PRO A O 1
ATOM 2246 N N . ASN A 1 300 ? 35.581 11.950 24.451 1.00 77.00 300 ASN A N 1
ATOM 2247 C CA . ASN A 1 300 ? 35.811 11.518 23.064 1.00 77.00 300 ASN A CA 1
ATOM 2248 C C . ASN A 1 300 ? 35.827 12.693 22.057 1.00 77.00 300 ASN A C 1
ATOM 2250 O O . ASN A 1 300 ? 35.134 12.643 21.041 1.00 77.00 300 ASN A O 1
ATOM 2254 N N . CYS A 1 301 ? 36.570 13.765 22.345 1.00 82.12 301 CYS A N 1
ATOM 2255 C CA . CYS A 1 301 ? 36.870 14.848 21.396 1.00 82.12 301 CYS A CA 1
ATOM 2256 C C . CYS A 1 301 ? 38.033 14.490 20.446 1.00 82.12 301 CYS A C 1
ATOM 2258 O O . CYS A 1 301 ? 39.010 13.862 20.875 1.00 82.12 301 CYS A O 1
ATOM 2260 N N . LEU A 1 302 ? 37.930 14.912 19.176 1.00 82.00 302 LEU A N 1
ATOM 2261 C CA . LEU A 1 302 ? 38.963 14.773 18.138 1.00 82.00 302 LEU A CA 1
ATOM 2262 C C . LEU A 1 302 ? 40.279 15.453 18.546 1.00 82.00 302 LEU A C 1
ATOM 2264 O O . LEU A 1 302 ? 40.343 16.676 18.668 1.00 82.00 302 LEU A O 1
ATOM 2268 N N . MET A 1 303 ? 41.359 14.673 18.654 1.00 79.69 303 MET A N 1
ATOM 2269 C CA . MET A 1 303 ? 42.719 15.184 18.872 1.00 79.69 303 MET A CA 1
ATOM 2270 C C . MET A 1 303 ? 43.756 14.422 18.021 1.00 79.69 303 MET A C 1
ATOM 2272 O O . MET A 1 303 ? 43.584 13.221 17.796 1.00 79.69 303 MET A O 1
ATOM 2276 N N . PRO A 1 304 ? 44.833 15.078 17.534 1.00 81.00 304 PRO A N 1
ATOM 2277 C CA . PRO A 1 304 ? 45.875 14.417 16.746 1.00 81.00 304 PRO A CA 1
ATOM 2278 C C . PRO A 1 304 ? 46.528 13.251 17.499 1.00 81.00 304 PRO A C 1
ATOM 2280 O O . PRO A 1 304 ? 46.904 13.393 18.658 1.00 81.00 304 PRO A O 1
ATOM 2283 N N . GLY A 1 305 ? 46.677 12.102 16.835 1.00 78.50 305 GLY A N 1
ATOM 2284 C CA . GLY A 1 305 ? 47.288 10.896 17.412 1.00 78.50 305 GLY A CA 1
ATOM 2285 C C . GLY A 1 305 ? 46.408 10.102 18.390 1.00 78.50 305 GLY A C 1
ATOM 2286 O O . GLY A 1 305 ? 46.823 9.030 18.821 1.00 78.50 305 GLY A O 1
ATOM 2287 N N . LYS A 1 306 ? 45.202 10.581 18.722 1.00 80.69 306 LYS A N 1
ATOM 2288 C CA . LYS A 1 306 ? 44.239 9.868 19.573 1.00 80.69 306 LYS A CA 1
ATOM 2289 C C . LYS A 1 306 ? 43.434 8.838 18.773 1.00 80.69 306 LYS A C 1
ATOM 2291 O O . LYS A 1 306 ? 43.086 9.077 17.615 1.00 80.69 306 LYS A O 1
ATOM 2296 N N . ARG A 1 307 ? 43.096 7.710 19.396 1.00 80.12 307 ARG A N 1
ATOM 2297 C CA . ARG A 1 307 ? 42.211 6.669 18.853 1.00 80.12 307 ARG A CA 1
ATOM 2298 C C . ARG A 1 307 ? 40.748 6.995 19.173 1.00 80.12 307 ARG A C 1
ATOM 2300 O O . ARG A 1 307 ? 40.419 7.349 20.300 1.00 80.12 307 ARG A O 1
ATOM 2307 N N . VAL A 1 308 ? 39.855 6.884 18.194 1.00 74.88 308 VAL A N 1
ATOM 2308 C CA . VAL A 1 308 ? 38.412 7.141 18.385 1.00 74.88 308 VAL A CA 1
ATOM 2309 C C . VAL A 1 308 ? 37.720 5.931 19.012 1.00 74.88 308 VAL A C 1
ATOM 2311 O O . VAL A 1 308 ? 38.181 4.818 18.808 1.00 74.88 308 VAL A O 1
ATOM 2314 N N . ARG A 1 309 ? 36.612 6.096 19.742 1.00 75.75 309 ARG A N 1
ATOM 2315 C CA . ARG A 1 309 ? 35.818 4.947 20.229 1.00 75.75 309 ARG A CA 1
ATOM 2316 C C . ARG A 1 309 ? 35.319 4.017 19.099 1.00 75.75 309 ARG A C 1
ATOM 2318 O O . ARG A 1 309 ? 34.838 4.505 18.073 1.00 75.75 309 ARG A O 1
ATOM 2325 N N . HIS A 1 310 ? 35.379 2.695 19.297 1.00 72.06 310 HIS A N 1
ATOM 2326 C CA . HIS A 1 310 ? 34.829 1.666 18.385 1.00 72.06 310 HIS A CA 1
ATOM 2327 C C . HIS A 1 310 ? 33.650 0.924 19.055 1.00 72.06 310 HIS A C 1
ATOM 2329 O O . HIS A 1 310 ? 33.688 0.649 20.234 1.00 72.06 310 HIS A O 1
ATOM 2335 N N . THR A 1 311 ? 32.572 0.606 18.337 1.00 68.12 311 THR A N 1
ATOM 2336 C CA . THR A 1 311 ? 31.201 0.428 18.893 1.00 68.12 311 THR A CA 1
ATOM 2337 C C . THR A 1 311 ? 30.692 -0.996 19.226 1.00 68.12 311 THR A C 1
ATOM 2339 O O . THR A 1 311 ? 29.484 -1.221 19.273 1.00 68.12 311 THR A O 1
ATOM 2342 N N . MET A 1 312 ? 31.552 -2.006 19.333 1.00 74.62 312 MET A N 1
ATOM 2343 C CA . MET A 1 312 ? 31.229 -3.353 18.823 1.00 74.62 312 MET A CA 1
ATOM 2344 C C . MET A 1 312 ? 31.590 -4.482 19.850 1.00 74.62 312 MET A C 1
ATOM 2346 O O . MET A 1 312 ? 31.851 -4.106 20.985 1.00 74.62 312 MET A O 1
ATOM 2350 N N . ASN A 1 313 ? 31.659 -5.808 19.541 1.00 80.31 313 ASN A N 1
ATOM 2351 C CA . ASN A 1 313 ? 32.388 -6.806 20.410 1.00 80.31 313 ASN A CA 1
ATOM 2352 C C . ASN A 1 313 ? 32.727 -8.283 19.927 1.00 80.31 313 ASN A C 1
ATOM 2354 O O . ASN A 1 313 ? 31.992 -8.827 19.092 1.00 80.31 313 ASN A O 1
ATOM 2358 N N . PRO A 1 314 ? 33.806 -8.930 20.480 1.00 80.56 314 PRO A N 1
ATOM 2359 C CA . PRO A 1 314 ? 34.116 -10.366 20.704 1.00 80.56 314 PRO A CA 1
ATOM 2360 C C . PRO A 1 314 ? 33.837 -10.899 22.118 1.00 80.56 314 PRO A C 1
ATOM 2362 O O . PRO A 1 314 ? 34.577 -10.632 23.066 1.00 80.56 314 PRO A O 1
ATOM 2365 N N . VAL A 1 315 ? 32.944 -11.877 22.195 1.00 87.19 315 VAL A N 1
ATOM 2366 C CA . VAL A 1 315 ? 32.840 -12.707 23.391 1.00 87.19 315 VAL A CA 1
ATOM 2367 C C . VAL A 1 315 ? 33.721 -13.943 23.247 1.00 87.19 315 VAL A C 1
ATOM 2369 O O . VAL A 1 315 ? 33.536 -14.740 22.318 1.00 87.19 315 VAL A O 1
ATOM 2372 N N . ILE A 1 316 ? 34.588 -14.183 24.229 1.00 85.31 316 ILE A N 1
ATOM 2373 C CA . ILE A 1 316 ? 35.003 -15.544 24.597 1.00 85.31 316 ILE A CA 1
ATOM 2374 C C . ILE A 1 316 ? 34.403 -15.850 25.969 1.00 85.31 316 ILE A C 1
ATOM 2376 O O . ILE A 1 316 ? 34.601 -15.103 26.920 1.00 85.31 316 ILE A O 1
ATOM 2380 N N . VAL A 1 317 ? 33.680 -16.961 26.095 1.00 88.50 317 VAL A N 1
ATOM 2381 C CA . VAL A 1 317 ? 33.182 -17.460 27.383 1.00 88.50 317 VAL A CA 1
ATOM 2382 C C . VAL A 1 317 ? 33.951 -18.717 27.753 1.00 88.50 317 VAL A C 1
ATOM 2384 O O . VAL A 1 317 ? 34.005 -19.660 26.958 1.00 88.50 317 VAL A O 1
ATOM 2387 N N . THR A 1 318 ? 34.493 -18.767 28.968 1.00 84.62 318 THR A N 1
ATOM 2388 C CA . THR A 1 318 ? 35.127 -19.965 29.523 1.00 84.62 318 THR A CA 1
ATOM 2389 C C . THR A 1 318 ? 34.339 -20.566 30.683 1.00 84.62 318 THR A C 1
ATOM 2391 O O . THR A 1 318 ? 33.520 -19.916 31.340 1.00 84.62 318 THR A O 1
ATOM 2394 N N . LYS A 1 319 ? 34.612 -21.845 30.936 1.00 86.94 319 LYS A N 1
ATOM 2395 C CA . LYS A 1 319 ? 34.268 -22.562 32.161 1.00 86.94 319 LYS A CA 1
ATOM 2396 C C . LYS A 1 319 ? 35.436 -23.471 32.523 1.00 86.94 319 LYS A C 1
ATOM 2398 O O . LYS A 1 319 ? 35.974 -24.133 31.639 1.00 86.94 319 LYS A O 1
ATOM 2403 N N . ASP A 1 320 ? 35.832 -23.486 33.794 1.00 84.12 320 ASP A N 1
ATOM 2404 C CA . ASP A 1 320 ? 37.002 -24.238 34.276 1.00 84.12 320 ASP A CA 1
ATOM 2405 C C . ASP A 1 320 ? 38.256 -23.975 33.398 1.00 84.12 320 ASP A C 1
ATOM 2407 O O . ASP A 1 320 ? 38.921 -24.905 32.928 1.00 84.12 320 ASP A O 1
ATOM 2411 N N . ASP A 1 321 ? 38.489 -22.685 33.108 1.00 78.44 321 ASP A N 1
ATOM 2412 C CA . ASP A 1 321 ? 39.533 -22.101 32.242 1.00 78.44 321 ASP A CA 1
ATOM 2413 C C . ASP A 1 321 ? 39.589 -22.606 30.783 1.00 78.44 321 ASP A C 1
ATOM 2415 O O . ASP A 1 321 ? 40.589 -22.430 30.083 1.00 78.44 321 ASP A O 1
ATOM 2419 N N . LYS A 1 322 ? 38.498 -23.203 30.284 1.00 76.06 322 LYS A N 1
ATOM 2420 C CA . LYS A 1 322 ? 38.378 -23.706 28.902 1.00 76.06 322 LYS A CA 1
ATOM 2421 C C . LYS A 1 322 ? 37.286 -22.964 28.134 1.00 76.06 322 LYS A C 1
ATOM 2423 O O . LYS A 1 322 ? 36.210 -22.765 28.701 1.00 76.06 322 LYS A O 1
ATOM 2428 N N . PRO A 1 323 ? 37.503 -22.582 26.862 1.00 78.50 323 PRO A N 1
ATOM 2429 C CA . PRO A 1 323 ? 36.471 -21.938 26.052 1.00 78.50 323 PRO A CA 1
ATOM 2430 C C . PRO A 1 323 ? 35.274 -22.876 25.829 1.00 78.50 323 PRO A C 1
ATOM 2432 O O . PRO A 1 323 ? 35.439 -24.044 25.481 1.00 78.50 323 PRO A O 1
ATOM 2435 N N . VAL A 1 324 ? 34.064 -22.350 26.033 1.00 85.06 324 VAL A N 1
ATOM 2436 C CA . VAL A 1 324 ? 32.782 -23.065 25.857 1.00 85.06 324 VAL A CA 1
ATOM 2437 C C . VAL A 1 324 ? 31.821 -22.359 24.896 1.00 85.06 324 VAL A C 1
ATOM 2439 O O . VAL A 1 324 ? 30.943 -23.007 24.333 1.00 85.06 324 VAL A O 1
ATOM 2442 N N . LEU A 1 325 ? 32.000 -21.054 24.676 1.00 86.38 325 LEU A N 1
ATOM 2443 C CA . LEU A 1 325 ? 31.317 -20.272 23.645 1.00 86.38 325 LEU A CA 1
ATOM 2444 C C . LEU A 1 325 ? 32.283 -19.206 23.113 1.00 86.38 325 LEU A C 1
ATOM 2446 O O . LEU A 1 325 ? 33.034 -18.603 23.876 1.00 86.38 325 LEU A O 1
ATOM 2450 N N . ILE A 1 326 ? 32.242 -18.970 21.805 1.00 82.81 326 ILE A N 1
ATOM 2451 C CA . ILE A 1 326 ? 32.919 -17.868 21.116 1.00 82.81 326 ILE A CA 1
ATOM 2452 C C . ILE A 1 326 ? 31.848 -17.237 20.232 1.00 82.81 326 ILE A C 1
ATOM 2454 O O . ILE A 1 326 ? 31.184 -17.969 19.493 1.00 82.81 326 ILE A O 1
ATOM 2458 N N . CYS A 1 327 ? 31.620 -15.928 20.326 1.00 85.75 327 CYS A N 1
ATOM 2459 C CA . CYS A 1 327 ? 30.574 -15.287 19.531 1.00 85.75 327 CYS A CA 1
ATOM 2460 C C . CYS A 1 327 ? 30.773 -13.782 19.337 1.00 85.75 327 CYS A C 1
ATOM 2462 O O . CYS A 1 327 ? 31.462 -13.105 20.092 1.00 85.75 327 CYS A O 1
ATOM 2464 N N . GLY A 1 328 ? 30.107 -13.261 18.314 1.00 81.06 328 GLY A N 1
ATOM 2465 C CA . GLY A 1 328 ? 29.864 -11.844 18.097 1.00 81.06 328 GLY A CA 1
ATOM 2466 C C . GLY A 1 328 ? 29.042 -11.653 16.825 1.00 81.06 328 GLY A C 1
ATOM 2467 O O . GLY A 1 328 ? 28.730 -12.616 16.124 1.00 81.06 328 GLY A O 1
ATOM 2468 N N . THR A 1 329 ? 28.675 -10.413 16.530 1.00 74.94 329 THR A N 1
ATOM 2469 C CA . THR A 1 329 ? 27.879 -10.037 15.352 1.00 74.94 329 THR A CA 1
ATOM 2470 C C . THR A 1 329 ? 28.410 -8.724 14.782 1.00 74.94 329 THR A C 1
ATOM 2472 O O . THR A 1 329 ? 28.936 -7.934 15.553 1.00 74.94 329 THR A O 1
ATOM 2475 N N . PRO A 1 330 ? 28.242 -8.404 13.488 1.00 66.62 330 PRO A N 1
ATOM 2476 C CA . PRO A 1 330 ? 28.311 -7.022 13.007 1.00 66.62 330 PRO A CA 1
ATOM 2477 C C . PRO A 1 330 ? 27.088 -6.199 13.470 1.00 66.62 330 PRO A C 1
ATOM 2479 O O . PRO A 1 330 ? 26.070 -6.764 13.877 1.00 66.62 330 PRO A O 1
ATOM 2482 N N . GLY A 1 331 ? 27.149 -4.860 13.373 1.00 65.94 331 GLY A N 1
ATOM 2483 C CA . GLY A 1 331 ? 25.966 -3.990 13.562 1.00 65.94 331 GLY A CA 1
ATOM 2484 C C . GLY A 1 331 ? 26.148 -2.627 14.254 1.00 65.94 331 GLY A C 1
ATOM 2485 O O . GLY A 1 331 ? 25.169 -2.090 14.767 1.00 65.94 331 GLY A O 1
ATOM 2486 N N . ALA A 1 332 ? 27.360 -2.057 14.308 1.00 69.31 332 ALA A N 1
ATOM 2487 C CA . ALA A 1 332 ? 27.680 -0.871 15.126 1.00 69.31 332 ALA A CA 1
ATOM 2488 C C . ALA A 1 332 ? 27.156 -1.017 16.577 1.00 69.31 332 ALA A C 1
ATOM 2490 O O . ALA A 1 332 ? 27.351 -2.077 17.168 1.00 69.31 332 ALA A O 1
ATOM 2491 N N . ASP A 1 333 ? 26.446 -0.018 17.111 1.00 67.06 333 ASP A N 1
ATOM 2492 C CA . ASP A 1 333 ? 25.894 0.013 18.477 1.00 67.06 333 ASP A CA 1
ATOM 2493 C C . ASP A 1 333 ? 24.921 -1.140 18.813 1.00 67.06 333 ASP A C 1
ATOM 2495 O O . ASP A 1 333 ? 24.519 -1.301 19.963 1.00 67.06 333 ASP A O 1
ATOM 2499 N N . THR A 1 334 ? 24.491 -1.955 17.843 1.00 67.12 334 THR A N 1
ATOM 2500 C CA . THR A 1 334 ? 23.558 -3.064 18.107 1.00 67.12 334 THR A CA 1
ATOM 2501 C C . THR A 1 334 ? 24.252 -4.340 18.582 1.00 67.12 334 THR A C 1
ATOM 2503 O O . THR A 1 334 ? 23.564 -5.310 18.885 1.00 67.12 334 THR A O 1
ATOM 2506 N N . GLN A 1 335 ? 25.585 -4.381 18.615 1.00 73.19 335 GLN A N 1
ATOM 2507 C CA . GLN A 1 335 ? 26.343 -5.628 18.776 1.00 73.19 335 GLN A CA 1
ATOM 2508 C C . GLN A 1 335 ? 26.321 -6.163 20.202 1.00 73.19 335 GLN A C 1
ATOM 2510 O O . GLN A 1 335 ? 25.803 -7.255 20.410 1.00 73.19 335 GLN A O 1
ATOM 2515 N N . VAL A 1 336 ? 26.718 -5.358 21.191 1.00 80.81 336 VAL A N 1
ATOM 2516 C CA . VAL A 1 336 ? 26.583 -5.700 22.621 1.00 80.81 336 VAL A CA 1
ATOM 2517 C C . VAL A 1 336 ? 25.152 -6.105 22.970 1.00 80.81 336 VAL A C 1
ATOM 2519 O O . VAL A 1 336 ? 24.927 -7.155 23.561 1.00 80.81 336 VAL A O 1
ATOM 2522 N N . GLN A 1 337 ? 24.178 -5.366 22.431 1.00 80.38 337 GLN A N 1
ATOM 2523 C CA . GLN A 1 337 ? 22.751 -5.606 22.625 1.00 80.38 337 GLN A CA 1
ATOM 2524 C C . GLN A 1 337 ? 22.286 -6.961 22.058 1.00 80.38 337 GLN A C 1
ATOM 2526 O O . GLN A 1 337 ? 21.273 -7.502 22.507 1.00 80.38 337 GLN A O 1
ATOM 2531 N N . THR A 1 338 ? 22.997 -7.485 21.058 1.00 77.56 338 THR A N 1
ATOM 2532 C CA . THR A 1 338 ? 22.757 -8.791 20.431 1.00 77.56 338 THR A CA 1
ATOM 2533 C C . THR A 1 338 ? 23.529 -9.888 21.164 1.00 77.56 338 THR A C 1
ATOM 2535 O O . THR A 1 338 ? 22.959 -10.940 21.442 1.00 77.56 338 THR A O 1
ATOM 2538 N N . ASN A 1 339 ? 24.781 -9.631 21.555 1.00 86.44 339 ASN A N 1
ATOM 2539 C CA . ASN A 1 339 ? 25.601 -10.559 22.330 1.00 86.44 339 ASN A CA 1
ATOM 2540 C C . ASN A 1 339 ? 25.005 -10.817 23.723 1.00 86.44 339 ASN A C 1
ATOM 2542 O O . ASN A 1 339 ? 25.018 -11.962 24.158 1.00 86.44 339 ASN A O 1
ATOM 2546 N N . LEU A 1 340 ? 24.398 -9.821 24.386 1.00 89.56 340 LEU A N 1
ATOM 2547 C CA . LEU A 1 340 ? 23.684 -10.017 25.658 1.00 89.56 340 LEU A CA 1
ATOM 2548 C C . LEU A 1 340 ? 22.595 -11.072 25.501 1.00 89.56 340 LEU A C 1
ATOM 2550 O O . LEU A 1 340 ? 22.480 -11.994 26.307 1.00 89.56 340 LEU A O 1
ATOM 2554 N N . GLN A 1 341 ? 21.802 -10.942 24.439 1.00 86.50 341 GLN A N 1
ATOM 2555 C CA . GLN A 1 341 ? 20.746 -11.891 24.130 1.00 86.50 341 GLN A CA 1
ATOM 2556 C C . GLN A 1 341 ? 21.343 -13.255 23.754 1.00 86.50 341 GLN A C 1
ATOM 2558 O O . GLN A 1 341 ? 20.935 -14.251 24.323 1.00 86.50 341 GLN A O 1
ATOM 2563 N N . LEU A 1 342 ? 22.367 -13.331 22.899 1.00 86.81 342 LEU A N 1
ATOM 2564 C CA . LEU A 1 342 ? 22.984 -14.610 22.517 1.00 86.81 342 LEU A CA 1
ATOM 2565 C C . LEU A 1 342 ? 23.598 -15.356 23.721 1.00 86.81 342 LEU A C 1
ATOM 2567 O O . LEU A 1 342 ? 23.358 -16.550 23.894 1.00 86.81 342 LEU A O 1
ATOM 2571 N N . VAL A 1 343 ? 24.338 -14.655 24.585 1.00 90.38 343 VAL A N 1
ATOM 2572 C CA . VAL A 1 343 ? 24.964 -15.218 25.792 1.00 90.38 343 VAL A CA 1
ATOM 2573 C C . VAL A 1 343 ? 23.905 -15.653 26.809 1.00 90.38 343 VAL A C 1
ATOM 2575 O O . VAL A 1 343 ? 23.985 -16.769 27.318 1.00 90.38 343 VAL A O 1
ATOM 2578 N N . THR A 1 344 ? 22.876 -14.840 27.079 1.00 89.81 344 THR A N 1
ATOM 2579 C CA . THR A 1 344 ? 21.798 -15.235 28.011 1.00 89.81 344 THR A CA 1
ATOM 2580 C C . THR A 1 344 ? 20.914 -16.354 27.451 1.00 89.81 344 THR A C 1
ATOM 2582 O O . THR A 1 344 ? 20.539 -17.263 28.191 1.00 89.81 344 THR A O 1
ATOM 2585 N N . HIS A 1 345 ? 20.650 -16.380 26.143 1.00 89.31 345 HIS A N 1
ATOM 2586 C CA . HIS A 1 345 ? 19.891 -17.448 25.485 1.00 89.31 345 HIS A CA 1
ATOM 2587 C C . HIS A 1 345 ? 20.605 -18.803 25.546 1.00 89.31 345 HIS A C 1
ATOM 2589 O O . HIS A 1 345 ? 19.947 -19.818 25.772 1.00 89.31 345 HIS A O 1
ATOM 2595 N N . ILE A 1 346 ? 21.936 -18.831 25.437 1.00 89.12 346 ILE A N 1
ATOM 2596 C CA . ILE A 1 346 ? 22.720 -20.069 25.579 1.00 89.12 346 ILE A CA 1
ATOM 2597 C C . ILE A 1 346 ? 22.923 -20.445 27.058 1.00 89.12 346 ILE A C 1
ATOM 2599 O O . ILE A 1 346 ? 22.669 -21.588 27.433 1.00 89.12 346 ILE A O 1
ATOM 2603 N N . LEU A 1 347 ? 23.357 -19.515 27.919 1.00 90.44 347 LEU A N 1
ATOM 2604 C CA . LEU A 1 347 ? 23.750 -19.834 29.303 1.00 90.44 347 LEU A CA 1
ATOM 2605 C C . LEU A 1 347 ? 22.566 -19.911 30.284 1.00 90.44 347 LEU A C 1
ATOM 2607 O O . LEU A 1 347 ? 22.503 -20.831 31.099 1.00 90.44 347 LEU A O 1
ATOM 2611 N N . GLU A 1 348 ? 21.621 -18.969 30.211 1.00 88.25 348 GLU A N 1
ATOM 2612 C CA . GLU A 1 348 ? 20.497 -18.875 31.155 1.00 88.25 348 GLU A CA 1
ATOM 2613 C C . GLU A 1 348 ? 19.288 -19.695 30.673 1.00 88.25 348 GLU A C 1
ATOM 2615 O O . GLU A 1 348 ? 18.655 -20.391 31.473 1.00 88.25 348 GLU A O 1
ATOM 2620 N N . PHE A 1 349 ? 18.989 -19.673 29.369 1.00 86.50 349 PHE A N 1
ATOM 2621 C CA . PHE A 1 349 ? 17.855 -20.403 28.778 1.00 86.50 349 PHE A CA 1
ATOM 2622 C C . PHE A 1 349 ? 18.215 -21.767 28.163 1.00 86.50 349 PHE A C 1
ATOM 2624 O O . PHE A 1 349 ? 17.317 -22.582 27.957 1.00 86.50 349 PHE A O 1
ATOM 2631 N N . GLY A 1 350 ? 19.501 -22.067 27.947 1.00 86.44 350 GLY A N 1
ATOM 2632 C CA . GLY A 1 350 ? 19.965 -23.392 27.520 1.00 86.44 350 GLY A CA 1
ATOM 2633 C C . GLY A 1 350 ? 19.775 -23.715 26.034 1.00 86.44 350 GLY A C 1
ATOM 2634 O O . GLY A 1 350 ? 19.798 -24.893 25.678 1.00 86.44 350 GLY A O 1
ATOM 2635 N N . LEU A 1 351 ? 19.571 -22.710 25.175 1.00 86.69 351 LEU A N 1
ATOM 2636 C CA . LEU A 1 351 ? 19.442 -22.908 23.727 1.00 86.69 351 LEU A CA 1
ATOM 2637 C C . LEU A 1 351 ? 20.781 -23.328 23.099 1.00 86.69 351 LEU A C 1
ATOM 2639 O O . LEU A 1 351 ? 21.849 -22.883 23.527 1.00 86.69 351 LEU A O 1
ATOM 2643 N N . THR A 1 352 ? 20.746 -24.137 22.036 1.00 85.19 352 THR A N 1
ATOM 2644 C CA . THR A 1 352 ? 21.942 -24.357 21.204 1.00 85.19 352 THR A CA 1
ATOM 2645 C C . THR A 1 352 ? 22.327 -23.073 20.451 1.00 85.19 352 THR A C 1
ATOM 2647 O O . THR A 1 352 ? 21.478 -22.198 20.262 1.00 85.19 352 THR A O 1
ATOM 2650 N N . PRO A 1 353 ? 23.577 -22.928 19.964 1.00 83.56 353 PRO A N 1
ATOM 2651 C CA . PRO A 1 353 ? 24.004 -21.710 19.272 1.00 83.56 353 PRO A CA 1
ATOM 2652 C C . PRO A 1 353 ? 23.120 -21.324 18.078 1.00 83.56 353 PRO A C 1
ATOM 2654 O O . PRO A 1 353 ? 22.860 -20.142 17.869 1.00 83.56 353 PRO A O 1
ATOM 2657 N N . GLN A 1 354 ? 22.610 -22.306 17.326 1.00 80.62 354 GLN A N 1
ATOM 2658 C CA . GLN A 1 354 ? 21.731 -22.047 16.185 1.00 80.62 354 GLN A CA 1
ATOM 2659 C C . GLN A 1 354 ? 20.308 -21.648 16.614 1.00 80.62 354 GLN A C 1
ATOM 2661 O O . GLN A 1 354 ? 19.751 -20.712 16.047 1.00 80.62 354 GLN A O 1
ATOM 2666 N N . GLU A 1 355 ? 19.748 -22.270 17.657 1.00 78.44 355 GLU A N 1
ATOM 2667 C CA . GLU A 1 355 ? 18.458 -21.859 18.238 1.00 78.44 355 GLU A CA 1
ATOM 2668 C C . GLU A 1 355 ? 18.537 -20.459 18.860 1.00 78.44 355 GLU A C 1
ATOM 2670 O O . GLU A 1 355 ? 17.605 -19.672 18.719 1.00 78.44 355 GLU A O 1
ATOM 2675 N N . ALA A 1 356 ? 19.659 -20.112 19.500 1.00 81.75 356 ALA A N 1
ATOM 2676 C CA . ALA A 1 356 ? 19.901 -18.767 20.012 1.00 81.75 356 ALA A CA 1
ATOM 2677 C C . ALA A 1 356 ? 19.934 -17.733 18.872 1.00 81.75 356 ALA A C 1
ATOM 2679 O O . ALA A 1 356 ? 19.267 -16.704 18.966 1.00 81.75 356 ALA A O 1
ATOM 2680 N N . VAL A 1 357 ? 20.633 -18.022 17.767 1.00 77.19 357 VAL A N 1
ATOM 2681 C CA . VAL A 1 357 ? 20.665 -17.154 16.574 1.00 77.19 357 VAL A CA 1
ATOM 2682 C C . VAL A 1 357 ? 19.286 -17.020 15.913 1.00 77.19 357 VAL A C 1
ATOM 2684 O O . VAL A 1 357 ? 18.895 -15.915 15.538 1.00 77.19 357 VAL A O 1
ATOM 2687 N N . GLU A 1 358 ? 18.505 -18.096 15.811 1.00 72.81 358 GLU A N 1
ATOM 2688 C CA . GLU A 1 358 ? 17.145 -18.039 15.254 1.00 72.81 358 GLU A CA 1
ATOM 2689 C C . GLU A 1 358 ? 16.163 -17.307 16.196 1.00 72.81 358 GLU A C 1
ATOM 2691 O O . GLU A 1 358 ? 15.324 -16.528 15.738 1.00 72.81 358 GLU A O 1
ATOM 2696 N N . ALA A 1 359 ? 16.326 -17.430 17.517 1.00 70.88 359 ALA A N 1
ATOM 2697 C CA . ALA A 1 359 ? 15.555 -16.676 18.509 1.00 70.88 359 ALA A CA 1
ATOM 2698 C C . ALA A 1 359 ? 15.846 -15.158 18.493 1.00 70.88 359 ALA A C 1
ATOM 2700 O O . ALA A 1 359 ? 14.962 -14.368 18.843 1.00 70.88 359 ALA A O 1
ATOM 2701 N N . LEU A 1 360 ? 17.040 -14.734 18.054 1.00 63.81 360 LEU A N 1
ATOM 2702 C CA . LEU A 1 360 ? 17.365 -13.319 17.815 1.00 63.81 360 LEU A CA 1
ATOM 2703 C C . LEU A 1 360 ? 16.617 -12.746 16.609 1.00 63.81 360 LEU A C 1
ATOM 2705 O O . LEU A 1 360 ? 16.212 -11.586 16.656 1.00 63.81 360 LEU A O 1
ATOM 2709 N N . ALA A 1 361 ? 16.395 -13.538 15.552 1.00 49.91 361 ALA A N 1
ATOM 2710 C CA . ALA A 1 361 ? 15.620 -13.087 14.395 1.00 49.91 361 ALA A CA 1
ATOM 2711 C C . ALA A 1 361 ? 14.189 -12.697 14.810 1.00 49.91 361 ALA A C 1
ATOM 2713 O O . ALA A 1 361 ? 13.688 -11.658 14.383 1.00 49.91 361 ALA A O 1
ATOM 2714 N N . GLY A 1 362 ? 13.579 -13.475 15.714 1.00 45.28 362 GLY A N 1
ATOM 2715 C CA . GLY A 1 362 ? 12.266 -13.192 16.301 1.00 45.28 362 GLY A CA 1
ATOM 2716 C C . GLY A 1 362 ? 12.192 -11.916 17.151 1.00 45.28 362 GLY A C 1
ATOM 2717 O O . GLY A 1 362 ? 11.175 -11.223 17.118 1.00 45.28 362 GLY A O 1
ATOM 2718 N N . VAL A 1 363 ? 13.237 -11.612 17.935 1.00 51.16 363 VAL A N 1
ATOM 2719 C CA . VAL A 1 363 ? 13.191 -10.616 19.030 1.00 51.16 363 VAL A CA 1
ATOM 2720 C C . VAL A 1 363 ? 14.497 -9.803 19.116 1.00 51.16 363 VAL A C 1
ATOM 2722 O O . VAL A 1 363 ? 15.226 -9.844 20.104 1.00 51.16 363 VAL A O 1
ATOM 2725 N N . LEU A 1 364 ? 14.814 -9.015 18.081 1.00 45.97 364 LEU A N 1
ATOM 2726 C CA . LEU A 1 364 ? 15.992 -8.135 18.100 1.00 45.97 364 LEU A CA 1
ATOM 2727 C C . LEU A 1 364 ? 15.682 -6.748 18.696 1.00 45.97 364 LEU A C 1
ATOM 2729 O O . LEU A 1 364 ? 15.279 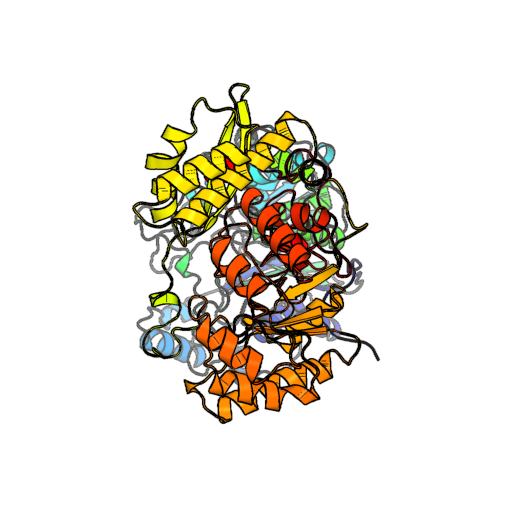-5.803 18.009 1.00 45.97 364 LEU A O 1
ATOM 2733 N N . CYS A 1 365 ? 15.892 -6.611 20.005 1.00 50.03 365 CYS A N 1
ATOM 2734 C CA . CYS A 1 365 ? 15.592 -5.387 20.746 1.00 50.03 365 CYS A CA 1
ATOM 2735 C C . CYS A 1 365 ? 16.762 -4.397 20.720 1.00 50.03 365 CYS A C 1
ATOM 2737 O O . CYS A 1 365 ? 17.730 -4.538 21.473 1.00 50.03 365 CYS A O 1
ATOM 2739 N N . LYS A 1 366 ? 16.631 -3.381 19.855 1.00 52.72 366 LYS A N 1
ATOM 2740 C CA . LYS A 1 366 ? 17.592 -2.286 19.670 1.00 52.72 366 LYS A CA 1
ATOM 2741 C C . LYS A 1 366 ? 17.152 -1.012 20.399 1.00 52.72 366 LYS A C 1
ATOM 2743 O O . LYS A 1 366 ? 16.081 -0.465 20.137 1.00 52.72 366 LYS A O 1
ATOM 2748 N N . THR A 1 367 ? 18.034 -0.473 21.227 1.00 48.50 367 THR A N 1
ATOM 2749 C CA . THR A 1 367 ? 18.023 0.928 21.652 1.00 48.50 367 THR A CA 1
ATOM 2750 C C . THR A 1 367 ? 18.948 1.693 20.708 1.00 48.50 367 THR A C 1
ATOM 2752 O O . THR A 1 367 ? 20.164 1.504 20.739 1.00 48.50 367 THR A O 1
ATOM 2755 N N . LEU A 1 368 ? 18.376 2.519 19.825 1.00 44.47 368 LEU A N 1
ATOM 2756 C CA . LEU A 1 368 ? 19.142 3.324 18.869 1.00 44.47 368 LEU A CA 1
ATOM 2757 C C . LEU A 1 368 ? 19.509 4.678 19.482 1.00 44.47 368 LEU A C 1
ATOM 2759 O O . LEU A 1 368 ? 18.763 5.652 19.363 1.00 44.47 368 LEU A O 1
ATOM 2763 N N . TRP A 1 369 ? 20.694 4.742 20.081 1.00 43.41 369 TRP A N 1
ATOM 2764 C CA . TRP A 1 369 ? 21.409 6.008 20.225 1.00 43.41 369 TRP A CA 1
ATOM 2765 C C . TRP A 1 369 ? 21.873 6.463 18.834 1.00 43.41 369 TRP A C 1
ATOM 2767 O O . TRP A 1 369 ? 22.231 5.634 17.998 1.00 43.41 369 TRP A O 1
ATOM 2777 N N . ASN A 1 370 ? 21.807 7.763 18.543 1.00 36.66 370 ASN A N 1
ATOM 2778 C CA . ASN A 1 370 ? 22.233 8.291 17.248 1.00 36.66 370 ASN A CA 1
ATOM 2779 C C . ASN A 1 370 ? 23.703 8.735 17.334 1.00 36.66 370 ASN A C 1
ATOM 2781 O O . ASN A 1 370 ? 23.960 9.756 17.969 1.00 36.66 370 ASN A O 1
ATOM 2785 N N . PRO A 1 371 ? 24.661 8.054 16.680 1.00 38.00 371 PRO A N 1
ATOM 2786 C CA . PRO A 1 371 ? 26.072 8.426 16.770 1.00 38.00 371 PRO A CA 1
ATOM 2787 C C . PRO A 1 371 ? 26.415 9.750 16.069 1.00 38.00 371 PRO A C 1
ATOM 2789 O O . PRO A 1 371 ? 27.549 10.200 16.176 1.00 38.00 371 PRO A O 1
ATOM 2792 N N . LEU A 1 372 ? 25.466 10.362 15.347 1.00 31.48 372 LEU A N 1
ATOM 2793 C CA . LEU A 1 372 ? 25.672 11.597 14.582 1.00 31.48 372 LEU A CA 1
ATOM 2794 C C . LEU A 1 372 ? 25.176 12.874 15.285 1.00 31.48 372 LEU A C 1
ATOM 2796 O O . LEU A 1 372 ? 25.532 13.958 14.839 1.00 31.48 372 LEU A O 1
ATOM 2800 N N . PHE A 1 373 ? 24.337 12.781 16.328 1.00 27.75 373 PHE A N 1
ATOM 2801 C CA . PHE A 1 373 ? 23.791 13.958 17.028 1.00 27.75 373 PHE A CA 1
ATOM 2802 C C . PHE A 1 373 ? 23.398 13.654 18.486 1.00 27.75 373 PHE A C 1
ATOM 2804 O O . PHE A 1 373 ? 22.728 12.642 18.718 1.00 27.75 373 PHE A O 1
ATOM 2811 N N . PRO A 1 374 ? 23.674 14.563 19.446 1.00 30.39 374 PRO A N 1
ATOM 2812 C CA . PRO A 1 374 ? 23.215 14.447 20.829 1.00 30.39 374 PRO A CA 1
ATOM 2813 C C . PRO A 1 374 ? 21.697 14.678 20.924 1.00 30.39 374 PRO A C 1
ATOM 2815 O O . PRO A 1 374 ? 21.209 15.796 21.081 1.00 30.39 374 PRO A O 1
ATOM 2818 N N . ILE A 1 375 ? 20.932 13.592 20.808 1.00 33.91 375 ILE A N 1
ATOM 2819 C CA . ILE A 1 375 ? 19.468 13.560 20.926 1.00 33.91 375 ILE A CA 1
ATOM 2820 C C . ILE A 1 375 ? 19.116 12.593 22.068 1.00 33.91 375 ILE A C 1
ATOM 2822 O O . ILE A 1 375 ? 19.680 11.498 22.102 1.00 33.91 375 ILE A O 1
ATOM 2826 N N . PRO A 1 376 ? 18.193 12.941 22.991 1.00 38.97 376 PRO A N 1
ATOM 2827 C CA . PRO A 1 376 ? 17.806 12.053 24.087 1.00 38.97 376 PRO A CA 1
ATOM 2828 C C . PRO A 1 376 ? 17.314 10.694 23.575 1.00 38.97 376 PRO A C 1
ATOM 2830 O O . PRO A 1 376 ? 16.599 10.614 22.571 1.00 38.97 376 PRO A O 1
ATOM 2833 N N . ALA A 1 377 ? 17.704 9.633 24.286 1.00 41.91 377 ALA A N 1
ATOM 2834 C CA . ALA A 1 377 ? 17.527 8.246 23.871 1.00 41.91 377 ALA A CA 1
ATOM 2835 C C . ALA A 1 377 ? 16.061 7.903 23.556 1.00 41.91 377 ALA A C 1
ATOM 2837 O O . ALA A 1 377 ? 15.226 7.764 24.449 1.00 41.91 377 ALA A O 1
ATOM 2838 N N . LYS A 1 378 ? 15.759 7.712 22.267 1.00 43.88 378 LYS A N 1
ATOM 2839 C CA . LYS A 1 378 ? 14.493 7.128 21.818 1.00 43.88 378 LYS A CA 1
ATOM 2840 C C . LYS A 1 378 ? 14.6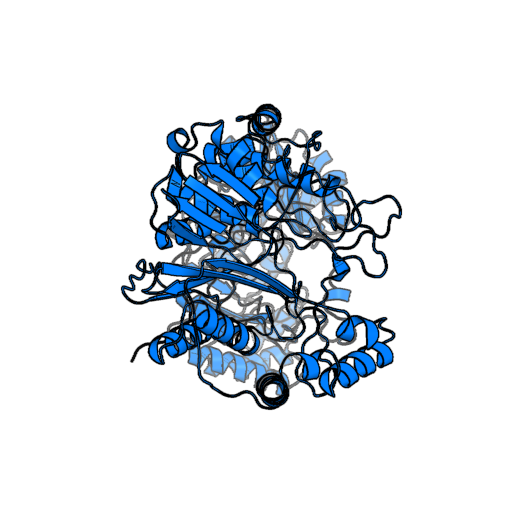95 5.636 21.603 1.00 43.88 378 LYS A C 1
ATOM 2842 O O . LYS A 1 378 ? 15.324 5.234 20.623 1.00 43.88 378 LYS A O 1
ATOM 2847 N N . THR A 1 379 ? 14.153 4.819 22.505 1.00 46.47 379 THR A N 1
ATOM 2848 C CA . THR A 1 379 ? 14.051 3.367 22.309 1.00 46.47 379 THR A CA 1
ATOM 2849 C C . THR A 1 379 ? 13.371 3.108 20.965 1.00 46.47 379 THR A C 1
ATOM 2851 O O . THR A 1 379 ? 12.323 3.682 20.689 1.00 46.47 379 THR A O 1
ATOM 2854 N N . ARG A 1 380 ? 13.988 2.308 20.091 1.00 46.62 380 ARG A N 1
ATOM 2855 C CA . ARG A 1 380 ? 13.538 2.124 18.704 1.00 46.62 380 ARG A CA 1
ATOM 2856 C C . ARG A 1 380 ? 13.729 0.678 18.290 1.00 46.62 380 ARG A C 1
ATOM 2858 O O . ARG A 1 380 ? 14.722 0.311 17.661 1.00 46.62 380 ARG A O 1
ATOM 2865 N N . PHE A 1 381 ? 12.732 -0.116 18.651 1.00 45.38 381 PHE A N 1
ATOM 2866 C CA . PHE A 1 381 ? 12.644 -1.519 18.285 1.00 45.38 381 PHE A CA 1
ATOM 2867 C C . PHE A 1 381 ? 12.748 -1.683 16.761 1.00 45.38 381 PHE A C 1
ATOM 2869 O O . PHE A 1 381 ? 12.369 -0.804 15.986 1.00 45.38 381 PHE A O 1
ATOM 2876 N N . ASN A 1 382 ? 13.335 -2.800 16.342 1.00 43.44 382 ASN A N 1
ATOM 2877 C CA . ASN A 1 382 ? 13.671 -3.083 14.952 1.00 43.44 382 ASN A CA 1
ATOM 2878 C C . ASN A 1 382 ? 13.394 -4.569 14.712 1.00 43.44 382 ASN A C 1
ATOM 2880 O O . ASN A 1 382 ? 14.299 -5.401 14.723 1.00 43.44 382 ASN A O 1
ATOM 2884 N N . SER A 1 383 ? 12.106 -4.894 14.609 1.00 39.44 383 SER A N 1
ATOM 2885 C CA . SER A 1 383 ? 11.651 -6.227 14.220 1.00 39.44 383 SER A CA 1
ATOM 2886 C C . SER A 1 383 ? 11.993 -6.445 12.746 1.00 39.44 383 SER A C 1
ATOM 2888 O O . SER A 1 383 ? 11.593 -5.636 11.912 1.00 39.44 383 SER A O 1
ATOM 2890 N N . LYS A 1 384 ? 12.713 -7.533 12.454 1.00 41.47 384 LYS A N 1
ATOM 2891 C CA . LYS A 1 384 ? 12.742 -8.195 11.136 1.00 41.47 384 LYS A CA 1
ATOM 2892 C C . LYS A 1 384 ? 12.103 -9.601 11.190 1.00 41.47 384 LYS A C 1
ATOM 2894 O O . LYS A 1 384 ? 12.375 -10.442 10.336 1.00 41.47 384 LYS A O 1
ATOM 2899 N N . ALA A 1 385 ? 11.321 -9.862 12.244 1.00 43.53 385 ALA A N 1
ATOM 2900 C CA . ALA A 1 385 ? 10.367 -10.961 12.337 1.00 43.53 385 ALA A CA 1
ATOM 2901 C C . ALA A 1 385 ? 9.345 -10.717 13.472 1.00 43.53 385 ALA A C 1
ATOM 2903 O O . ALA A 1 385 ? 9.325 -9.681 14.152 1.00 43.53 385 ALA A O 1
ATOM 2904 N N . VAL A 1 386 ? 8.463 -11.701 13.660 1.00 49.59 386 VAL A N 1
ATOM 2905 C CA . VAL A 1 386 ? 7.177 -11.568 14.346 1.00 49.59 386 VAL A CA 1
ATOM 2906 C C . VAL A 1 386 ? 7.278 -11.701 15.873 1.00 49.59 386 VAL A C 1
ATOM 2908 O O . VAL A 1 386 ? 7.103 -12.781 16.431 1.00 49.59 386 VAL A O 1
ATOM 2911 N N . PHE A 1 387 ? 7.363 -10.569 16.577 1.00 52.12 387 PHE A N 1
ATOM 2912 C CA . PHE A 1 387 ? 6.818 -10.487 17.942 1.00 52.12 387 PHE A CA 1
ATOM 2913 C C . PHE A 1 387 ? 5.323 -10.876 17.922 1.00 52.12 387 PHE A C 1
ATOM 2915 O O . PHE A 1 387 ? 4.579 -10.268 17.141 1.00 52.12 387 PHE A O 1
ATOM 2922 N N . PRO A 1 388 ? 4.826 -11.774 18.790 1.00 56.62 388 PRO A N 1
ATOM 2923 C CA . PRO A 1 388 ? 3.391 -11.979 18.985 1.00 56.62 388 PRO A CA 1
ATOM 2924 C C . PRO A 1 388 ? 2.683 -10.683 19.412 1.00 56.62 388 PRO A C 1
ATOM 2926 O O . PRO A 1 388 ? 3.225 -9.899 20.193 1.00 56.62 388 PRO A O 1
ATOM 2929 N N . MET A 1 389 ? 1.459 -10.450 18.925 1.00 56.41 389 MET A N 1
ATOM 2930 C CA . MET A 1 389 ? 0.736 -9.184 19.155 1.00 56.41 389 MET A CA 1
ATOM 2931 C C . MET A 1 389 ? 0.536 -8.842 20.639 1.00 56.41 389 MET A C 1
ATOM 2933 O O . MET A 1 389 ? 0.644 -7.670 20.995 1.00 56.41 389 MET A O 1
ATOM 2937 N N . HIS A 1 390 ? 0.336 -9.840 21.507 1.00 64.69 390 HIS A N 1
ATOM 2938 C CA . HIS A 1 390 ? 0.206 -9.615 22.950 1.00 64.69 390 HIS A CA 1
ATOM 2939 C C . HIS A 1 390 ? 1.496 -9.038 23.564 1.00 64.69 390 HIS A C 1
ATOM 2941 O O . HIS A 1 390 ? 1.426 -8.067 24.309 1.00 64.69 390 HIS A O 1
ATOM 2947 N N . ILE A 1 391 ? 2.682 -9.523 23.170 1.00 69.25 391 ILE A N 1
ATOM 2948 C CA . ILE A 1 391 ? 3.970 -8.983 23.647 1.00 69.25 391 ILE A CA 1
ATOM 2949 C C . ILE A 1 391 ? 4.151 -7.528 23.187 1.00 69.25 391 ILE A C 1
ATOM 2951 O O . ILE A 1 391 ? 4.577 -6.674 23.966 1.00 69.25 391 ILE A O 1
ATOM 2955 N N . ARG A 1 392 ? 3.747 -7.205 21.945 1.00 65.62 392 ARG A N 1
ATOM 2956 C CA . ARG A 1 392 ? 3.745 -5.817 21.436 1.00 65.62 392 ARG A CA 1
ATOM 2957 C C . ARG A 1 392 ? 2.816 -4.907 22.252 1.00 65.62 392 ARG A C 1
ATOM 2959 O O . ARG A 1 392 ? 3.121 -3.730 22.430 1.00 65.62 392 ARG A O 1
ATOM 2966 N N . GLN A 1 393 ? 1.683 -5.428 22.725 1.00 67.50 393 GLN A N 1
ATOM 2967 C CA . GLN A 1 393 ? 0.730 -4.685 23.553 1.00 67.50 393 GLN A CA 1
ATOM 2968 C C . GLN A 1 393 ? 1.275 -4.459 24.970 1.00 67.50 393 GLN A C 1
ATOM 2970 O O . GLN A 1 393 ? 1.316 -3.307 25.397 1.00 67.50 393 GLN A O 1
ATOM 2975 N N . THR A 1 394 ? 1.784 -5.493 25.649 1.00 74.69 394 THR A N 1
ATOM 2976 C CA . THR A 1 394 ? 2.375 -5.366 26.995 1.00 74.69 394 THR A CA 1
ATOM 2977 C C . THR A 1 394 ? 3.553 -4.389 27.010 1.00 74.69 394 THR A C 1
ATOM 2979 O O . THR A 1 394 ? 3.609 -3.499 27.854 1.00 74.69 394 THR A O 1
ATOM 2982 N N . LEU A 1 395 ? 4.466 -4.467 26.033 1.00 73.19 395 LEU A N 1
ATOM 2983 C CA . LEU A 1 395 ? 5.586 -3.523 25.936 1.00 73.19 395 LEU A CA 1
ATOM 2984 C C . LEU A 1 395 ? 5.111 -2.073 25.709 1.00 73.19 395 LEU A C 1
ATOM 2986 O O . LEU A 1 395 ? 5.657 -1.151 26.313 1.00 73.19 395 LEU A O 1
ATOM 2990 N N . ARG A 1 396 ? 4.063 -1.846 24.904 1.00 73.12 396 ARG A N 1
ATOM 2991 C CA . ARG A 1 396 ? 3.462 -0.505 24.751 1.00 73.12 396 ARG A CA 1
ATOM 2992 C C . ARG A 1 396 ? 2.797 -0.011 26.035 1.00 73.12 396 ARG A C 1
ATOM 2994 O O . ARG A 1 396 ? 2.949 1.160 26.362 1.00 73.12 396 ARG A O 1
ATOM 3001 N N . GLN A 1 397 ? 2.114 -0.883 26.779 1.00 78.00 397 GLN A N 1
ATOM 3002 C CA . GLN A 1 397 ? 1.504 -0.550 28.075 1.00 78.00 397 GLN A CA 1
ATOM 3003 C C . GLN A 1 397 ? 2.559 -0.143 29.113 1.00 78.00 397 GLN A C 1
ATOM 3005 O O . GLN A 1 397 ? 2.376 0.861 29.796 1.00 78.00 397 GLN A O 1
ATOM 3010 N N . LYS A 1 398 ? 3.705 -0.838 29.150 1.00 80.19 398 LYS A N 1
ATOM 3011 C CA . LYS A 1 398 ? 4.874 -0.456 29.964 1.00 80.19 398 LYS A CA 1
ATOM 3012 C C . LYS A 1 398 ? 5.632 0.776 29.418 1.00 80.19 398 LYS A C 1
ATOM 3014 O O . LYS A 1 398 ? 6.610 1.203 30.020 1.00 80.19 398 LYS A O 1
ATOM 3019 N N . GLY A 1 399 ? 5.191 1.387 28.310 1.00 72.81 399 GLY A N 1
ATOM 3020 C CA . GLY A 1 399 ? 5.678 2.686 27.815 1.00 72.81 399 GLY A CA 1
ATOM 3021 C C . GLY A 1 399 ? 6.718 2.660 26.684 1.00 72.81 399 GLY A C 1
ATOM 3022 O O . GLY A 1 399 ? 7.359 3.680 26.435 1.00 72.81 399 GLY A O 1
ATOM 3023 N N . HIS A 1 400 ? 6.918 1.532 25.992 1.00 68.44 400 HIS A N 1
ATOM 3024 C CA . HIS A 1 400 ? 7.921 1.415 24.919 1.00 68.44 400 HIS A CA 1
ATOM 3025 C C . HIS A 1 400 ? 7.436 1.923 23.542 1.00 68.44 400 HIS A C 1
ATOM 3027 O O . HIS A 1 400 ? 6.393 1.499 23.039 1.00 68.44 400 HIS A O 1
ATOM 3033 N N . ASP A 1 401 ? 8.246 2.761 22.876 1.00 60.56 401 ASP A N 1
ATOM 3034 C CA . ASP A 1 401 ? 8.025 3.247 21.496 1.00 60.56 401 ASP A CA 1
ATOM 3035 C C . ASP A 1 401 ? 8.333 2.144 20.456 1.00 60.56 401 ASP A C 1
ATOM 3037 O O . ASP A 1 401 ? 9.458 1.978 19.970 1.00 60.56 401 ASP A O 1
ATOM 3041 N N . LEU A 1 402 ? 7.321 1.322 20.151 1.00 58.25 402 LEU A N 1
ATOM 3042 C CA . LEU A 1 402 ? 7.439 0.218 19.192 1.00 58.25 402 LEU A CA 1
ATOM 3043 C C . LEU A 1 402 ? 7.157 0.666 17.749 1.00 58.25 402 LEU A C 1
ATOM 3045 O O . LEU A 1 402 ? 6.003 0.633 17.293 1.00 58.25 402 LEU A O 1
ATOM 3049 N N . ARG A 1 403 ? 8.225 0.969 17.003 1.00 52.03 403 ARG A N 1
ATOM 3050 C CA . ARG A 1 403 ? 8.204 1.056 15.536 1.00 52.03 403 ARG A CA 1
ATOM 3051 C C . ARG A 1 403 ? 8.475 -0.319 14.913 1.00 52.03 403 ARG A C 1
ATOM 3053 O O . ARG A 1 403 ? 9.431 -0.991 15.276 1.00 52.03 403 ARG A O 1
ATOM 3060 N N . ILE A 1 404 ? 7.635 -0.717 13.962 1.00 52.66 404 ILE A N 1
ATOM 3061 C CA . ILE A 1 404 ? 7.811 -1.932 13.153 1.00 52.66 404 ILE A CA 1
ATOM 3062 C C . ILE A 1 404 ? 8.512 -1.536 11.845 1.00 52.66 404 ILE A C 1
ATOM 3064 O O . ILE A 1 404 ? 8.226 -0.465 11.298 1.00 52.66 404 ILE A O 1
ATOM 3068 N N . LEU A 1 405 ? 9.417 -2.382 11.352 1.00 48.75 405 LEU A N 1
ATOM 3069 C CA . LEU A 1 405 ? 9.832 -2.392 9.948 1.00 48.75 405 LEU A CA 1
ATOM 3070 C C . LEU A 1 405 ? 9.101 -3.565 9.281 1.00 48.75 405 LEU A C 1
ATOM 3072 O O . LEU A 1 405 ? 8.944 -4.609 9.903 1.00 48.75 405 LEU A O 1
ATOM 3076 N N . SER A 1 406 ? 8.566 -3.372 8.077 1.00 43.69 406 SER A N 1
ATOM 3077 C CA . SER A 1 406 ? 7.734 -4.380 7.410 1.00 43.69 406 SER A CA 1
ATOM 3078 C C . SER A 1 406 ? 8.585 -5.517 6.845 1.00 43.69 406 SER A C 1
ATOM 3080 O O . SER A 1 406 ? 9.512 -5.254 6.081 1.00 43.69 406 SER A O 1
ATOM 3082 N N . ASP A 1 407 ? 8.224 -6.761 7.163 1.00 43.97 407 ASP A N 1
ATOM 3083 C CA . ASP A 1 407 ? 8.969 -7.964 6.760 1.00 43.97 407 ASP A CA 1
ATOM 3084 C C . ASP A 1 407 ? 8.847 -8.291 5.249 1.00 43.97 407 ASP A C 1
ATOM 3086 O O . ASP A 1 407 ? 9.594 -9.120 4.730 1.00 43.97 407 ASP A O 1
ATOM 3090 N N . TRP A 1 408 ? 7.946 -7.614 4.524 1.00 48.66 408 TRP A N 1
ATOM 3091 C CA . TRP A 1 408 ? 7.701 -7.803 3.089 1.00 48.66 408 TRP A CA 1
ATOM 3092 C C . TRP A 1 408 ? 8.376 -6.725 2.227 1.00 48.66 408 TRP A C 1
ATOM 3094 O O . TRP A 1 408 ? 7.819 -5.649 1.995 1.00 48.66 408 TRP A O 1
ATOM 3104 N N . GLU A 1 409 ? 9.558 -7.031 1.694 1.00 65.62 409 GLU A N 1
ATOM 3105 C CA . GLU A 1 409 ? 10.108 -6.313 0.537 1.00 65.62 409 GLU A CA 1
ATOM 3106 C C . GLU A 1 409 ? 9.452 -6.863 -0.755 1.00 65.62 409 GLU A C 1
ATOM 3108 O O . GLU A 1 409 ? 9.314 -8.083 -0.886 1.00 65.62 409 GLU A O 1
ATOM 3113 N N . PRO A 1 410 ? 9.015 -6.017 -1.714 1.00 79.25 410 PRO A N 1
ATOM 3114 C CA . PRO A 1 410 ? 8.431 -6.495 -2.969 1.00 79.25 410 PRO A CA 1
ATOM 3115 C C . PRO A 1 410 ? 9.396 -7.393 -3.756 1.00 79.25 410 PRO A C 1
ATOM 3117 O O . PRO A 1 410 ? 10.575 -7.068 -3.893 1.00 79.25 410 PRO A O 1
ATOM 3120 N N . ARG A 1 411 ? 8.880 -8.478 -4.355 1.00 81.62 411 ARG A N 1
ATOM 3121 C CA . ARG A 1 411 ? 9.649 -9.438 -5.179 1.00 81.62 411 ARG A CA 1
ATOM 3122 C C . ARG A 1 411 ? 10.402 -8.795 -6.346 1.00 81.62 411 ARG A C 1
ATOM 3124 O O . ARG A 1 411 ? 11.360 -9.381 -6.844 1.00 81.62 411 ARG A O 1
ATOM 3131 N N . VAL A 1 412 ? 9.949 -7.629 -6.799 1.00 82.44 412 VAL A N 1
ATOM 3132 C CA . VAL A 1 412 ? 10.502 -6.886 -7.933 1.00 82.44 412 VAL A CA 1
ATOM 3133 C C . VAL A 1 412 ? 10.824 -5.460 -7.467 1.00 82.44 412 VAL A C 1
ATOM 3135 O O . VAL A 1 412 ? 9.965 -4.829 -6.844 1.00 82.44 412 VAL A O 1
ATOM 3138 N N . PRO A 1 413 ? 12.028 -4.920 -7.739 1.00 86.12 413 PRO A N 1
ATOM 3139 C CA . PRO A 1 413 ? 12.350 -3.530 -7.425 1.00 86.12 413 PRO A CA 1
ATOM 3140 C C . PRO A 1 413 ? 11.511 -2.565 -8.275 1.00 86.12 413 PRO A C 1
ATOM 3142 O O . PRO A 1 413 ? 11.070 -2.911 -9.371 1.00 86.12 413 PRO A O 1
ATOM 3145 N N . LYS A 1 414 ? 11.322 -1.323 -7.807 1.00 89.44 414 LYS A N 1
ATOM 3146 C CA . LYS A 1 414 ? 10.639 -0.304 -8.619 1.00 89.44 414 LYS A CA 1
ATOM 3147 C C . LYS A 1 414 ? 11.468 0.040 -9.865 1.00 89.44 414 LYS A C 1
ATOM 3149 O O . LYS A 1 414 ? 12.629 0.431 -9.768 1.00 89.44 414 LYS A O 1
ATOM 3154 N N . LEU A 1 415 ? 10.837 -0.093 -11.024 1.00 87.75 415 LEU A N 1
ATOM 3155 C CA . LEU A 1 415 ? 11.336 0.268 -12.342 1.00 87.75 415 LEU A CA 1
ATOM 3156 C C . LEU A 1 415 ? 11.060 1.757 -12.630 1.00 87.75 415 LEU A C 1
ATOM 3158 O O . LEU A 1 415 ? 10.031 2.284 -12.192 1.00 87.75 415 LEU A O 1
ATOM 3162 N N . PRO A 1 416 ? 11.922 2.442 -13.405 1.00 85.69 416 PRO A N 1
ATOM 3163 C CA . PRO A 1 416 ? 11.596 3.747 -13.973 1.00 85.69 416 PRO A CA 1
ATOM 3164 C C . PRO A 1 416 ? 10.324 3.672 -14.827 1.00 85.69 416 PRO A C 1
ATOM 3166 O O . PRO A 1 416 ? 10.129 2.720 -15.582 1.00 85.69 416 PRO A O 1
ATOM 3169 N N . THR A 1 417 ? 9.457 4.677 -14.713 1.00 81.81 417 THR A N 1
ATOM 3170 C CA . THR A 1 417 ? 8.209 4.758 -15.476 1.00 81.81 417 THR A CA 1
ATOM 3171 C C . THR A 1 417 ? 7.787 6.212 -15.660 1.00 81.81 417 THR A C 1
ATOM 3173 O O . THR A 1 417 ? 7.868 7.003 -14.721 1.00 81.81 417 THR A O 1
ATOM 3176 N N . ASP A 1 418 ? 7.307 6.547 -16.858 1.00 72.50 418 ASP A N 1
ATOM 3177 C CA . ASP A 1 418 ? 6.752 7.868 -17.188 1.00 72.50 418 ASP A CA 1
ATOM 3178 C C . ASP A 1 418 ? 5.338 8.071 -16.600 1.00 72.50 418 ASP A C 1
ATOM 3180 O O . ASP A 1 418 ? 4.790 9.173 -16.628 1.00 72.50 418 ASP A O 1
ATOM 3184 N N . GLY A 1 419 ? 4.748 7.009 -16.039 1.00 83.88 419 GLY A N 1
ATOM 3185 C CA . GLY A 1 419 ? 3.390 6.991 -15.506 1.00 83.88 419 GLY A CA 1
ATOM 3186 C C . GLY A 1 419 ? 2.343 6.505 -16.513 1.00 83.88 419 GLY A C 1
ATOM 3187 O O . GLY A 1 419 ? 2.649 5.909 -17.547 1.00 83.88 419 GLY A O 1
ATOM 3188 N N . PHE A 1 420 ? 1.082 6.728 -16.159 1.00 88.19 420 PHE A N 1
ATOM 3189 C CA . PHE A 1 420 ? -0.066 6.626 -17.058 1.00 88.19 420 PHE A CA 1
ATOM 3190 C C . PHE A 1 420 ? -0.494 8.029 -17.505 1.00 88.19 420 PHE A C 1
ATOM 3192 O O . PHE A 1 420 ? -0.108 9.026 -16.883 1.00 88.19 420 PHE A O 1
ATOM 3199 N N . ILE A 1 421 ? -1.272 8.111 -18.586 1.00 90.38 421 ILE A N 1
ATOM 3200 C CA . ILE A 1 421 ? -1.713 9.391 -19.149 1.00 90.38 421 ILE A CA 1
ATOM 3201 C C . ILE A 1 421 ? -2.560 10.200 -18.148 1.00 90.38 421 ILE A C 1
ATOM 3203 O O . ILE A 1 421 ? -3.104 9.668 -17.183 1.00 90.38 421 ILE A O 1
ATOM 3207 N N . SER A 1 422 ? -2.634 11.515 -18.351 1.00 89.94 422 SER A N 1
ATOM 3208 C CA . SER A 1 422 ? -3.514 12.416 -17.606 1.00 89.94 422 SER A CA 1
ATOM 3209 C C . SER A 1 422 ? -4.067 13.516 -18.518 1.00 89.94 422 SER A C 1
ATOM 3211 O O . SER A 1 422 ? -3.440 13.800 -19.545 1.00 89.94 422 SER A O 1
ATOM 3213 N N . PRO A 1 423 ? -5.152 14.217 -18.137 1.00 88.94 423 PRO A N 1
ATOM 3214 C CA . PRO A 1 423 ? -5.673 15.348 -18.913 1.00 88.94 423 PRO A CA 1
ATOM 3215 C C . PRO A 1 423 ? -4.642 16.476 -19.099 1.00 88.94 423 PRO A C 1
ATOM 3217 O O . PRO A 1 423 ? -4.683 17.216 -20.079 1.00 88.94 423 PRO A O 1
ATOM 3220 N N . MET A 1 424 ? -3.659 16.555 -18.195 1.00 89.81 424 MET A N 1
ATOM 3221 C CA . MET A 1 424 ? -2.524 17.478 -18.255 1.00 89.81 424 MET A CA 1
ATOM 3222 C C . MET A 1 424 ? -1.400 17.034 -19.209 1.00 89.81 424 MET A C 1
ATOM 3224 O O . MET A 1 424 ? -0.412 17.746 -19.336 1.00 89.81 424 MET A O 1
ATOM 3228 N N . ALA A 1 425 ? -1.523 15.913 -19.932 1.00 85.81 425 ALA A N 1
ATOM 3229 C CA . ALA A 1 425 ? -0.504 15.455 -20.891 1.00 85.81 425 ALA A CA 1
ATOM 3230 C C . ALA A 1 425 ? -0.271 16.422 -22.075 1.00 85.81 425 ALA A C 1
ATOM 3232 O O . ALA A 1 425 ? 0.755 16.333 -22.747 1.00 85.81 425 ALA A O 1
ATOM 3233 N N . ARG A 1 426 ? -1.186 17.377 -22.302 1.00 85.50 426 ARG A N 1
ATOM 3234 C CA . ARG A 1 426 ? -1.006 18.518 -23.225 1.00 85.50 426 ARG A CA 1
ATOM 3235 C C . ARG A 1 426 ? -0.029 19.583 -22.722 1.00 85.50 426 ARG A C 1
ATOM 3237 O O . ARG A 1 426 ? 0.378 20.430 -23.510 1.00 85.50 426 ARG A O 1
ATOM 3244 N N . HIS A 1 427 ? 0.339 19.513 -21.446 1.00 88.75 427 HIS A N 1
ATOM 3245 C CA . HIS A 1 427 ? 1.236 20.423 -20.743 1.00 88.75 427 HIS A CA 1
ATOM 3246 C C . HIS A 1 427 ? 2.470 19.666 -20.219 1.00 88.75 427 HIS A C 1
ATOM 3248 O O . HIS A 1 427 ? 2.663 19.571 -19.004 1.00 88.75 427 HIS A O 1
ATOM 3254 N N . PRO A 1 428 ? 3.303 19.071 -21.103 1.00 84.81 428 PRO A N 1
ATOM 3255 C CA . PRO A 1 428 ? 4.477 18.287 -20.705 1.00 84.81 428 PRO A CA 1
ATOM 3256 C C . PRO A 1 428 ? 5.537 19.108 -19.950 1.00 84.81 428 PRO A C 1
ATOM 3258 O O . PRO A 1 428 ? 6.437 18.536 -19.337 1.00 84.81 428 PRO A O 1
ATOM 3261 N N . GLU A 1 429 ? 5.438 20.439 -19.971 1.00 87.75 429 GLU A N 1
ATOM 3262 C CA . GLU A 1 429 ? 6.219 21.355 -19.143 1.00 87.75 429 GLU A CA 1
ATOM 3263 C C . GLU A 1 429 ? 5.860 21.312 -17.644 1.00 87.75 429 GLU A C 1
ATOM 3265 O O . GLU A 1 429 ? 6.670 21.753 -16.829 1.00 87.75 429 GLU A O 1
ATOM 3270 N N . LEU A 1 430 ? 4.692 20.765 -17.270 1.00 85.44 430 LEU A N 1
ATOM 3271 C CA . LEU A 1 430 ? 4.216 20.642 -15.887 1.00 85.44 430 LEU A CA 1
ATOM 3272 C C . LEU A 1 430 ? 4.219 19.179 -15.417 1.00 85.44 430 LEU A C 1
ATOM 3274 O O . LEU A 1 430 ? 3.426 18.348 -15.865 1.00 85.44 430 LEU A O 1
ATOM 3278 N N . LYS A 1 431 ? 5.065 18.855 -14.438 1.00 80.00 431 LYS A N 1
ATOM 3279 C CA . LYS A 1 431 ? 5.127 17.508 -13.849 1.00 80.00 431 LYS A CA 1
ATOM 3280 C C . LYS A 1 431 ? 3.892 17.229 -12.991 1.00 80.00 431 LYS A C 1
ATOM 3282 O O . LYS A 1 431 ? 3.335 18.129 -12.366 1.00 80.00 431 LYS A O 1
ATOM 3287 N N . LYS A 1 432 ? 3.525 15.950 -12.838 1.00 75.44 432 LYS A N 1
ATOM 3288 C CA . LYS A 1 432 ? 2.392 15.516 -11.986 1.00 75.44 432 LYS A CA 1
ATOM 3289 C C . LYS A 1 432 ? 2.508 15.970 -10.519 1.00 75.44 432 LYS A C 1
ATOM 3291 O O . LYS A 1 432 ? 1.496 16.133 -9.852 1.00 75.44 432 LYS A O 1
ATOM 3296 N N . SER A 1 433 ? 3.722 16.230 -10.028 1.00 76.44 433 SER A N 1
ATOM 3297 C CA . SER A 1 433 ? 3.999 16.800 -8.698 1.00 76.44 433 SER A CA 1
ATOM 3298 C C . SER A 1 433 ? 3.818 18.322 -8.589 1.00 76.44 433 SER A C 1
ATOM 3300 O O . SER A 1 433 ? 3.880 18.851 -7.486 1.00 76.44 433 SER A O 1
ATOM 3302 N N . GLU A 1 434 ? 3.675 19.031 -9.709 1.00 82.12 434 GLU A N 1
ATOM 3303 C CA . GLU A 1 434 ? 3.596 20.498 -9.773 1.00 82.12 434 GLU A CA 1
ATOM 3304 C C . GLU A 1 434 ? 2.144 20.981 -9.956 1.00 82.12 434 GLU A C 1
ATOM 3306 O O . GLU A 1 434 ? 1.815 22.078 -9.511 1.00 82.12 434 GLU A O 1
ATOM 3311 N N . TRP A 1 435 ? 1.265 20.155 -10.547 1.00 85.12 435 TRP A N 1
ATOM 3312 C CA . TRP A 1 435 ? -0.168 20.456 -10.706 1.00 85.12 435 TRP A CA 1
ATOM 3313 C C . TRP A 1 435 ? -1.111 19.684 -9.765 1.00 85.12 435 TRP A C 1
ATOM 3315 O O . TRP A 1 435 ? -2.240 20.129 -9.558 1.00 85.12 435 TRP A O 1
ATOM 3325 N N . ASN A 1 436 ? -0.681 18.576 -9.147 1.00 82.12 436 ASN A N 1
ATOM 3326 C CA . ASN A 1 436 ? -1.447 17.974 -8.049 1.00 82.12 436 ASN A CA 1
ATOM 3327 C C . ASN A 1 436 ? -1.395 18.888 -6.807 1.00 82.12 436 ASN A C 1
ATOM 3329 O O . ASN A 1 436 ? -0.299 19.247 -6.370 1.00 82.12 436 ASN A O 1
ATOM 3333 N N . PRO A 1 437 ? -2.534 19.231 -6.176 1.00 82.62 437 PRO A N 1
ATOM 3334 C CA . PRO A 1 437 ? -2.525 20.005 -4.941 1.00 82.62 437 PRO A CA 1
ATOM 3335 C C . PRO A 1 437 ? -2.007 19.161 -3.769 1.00 82.62 437 PRO A C 1
ATOM 3337 O O . PRO A 1 437 ? -2.446 18.030 -3.567 1.00 82.62 437 PRO A O 1
ATOM 3340 N N . ASN A 1 438 ? -1.151 19.745 -2.926 1.00 80.81 438 ASN A N 1
ATOM 3341 C CA . ASN A 1 438 ? -0.629 19.124 -1.696 1.00 80.81 438 ASN A CA 1
ATOM 3342 C C . ASN A 1 438 ? -1.677 19.042 -0.556 1.00 80.81 438 ASN A C 1
ATOM 3344 O O . ASN A 1 438 ? -1.342 19.205 0.616 1.00 80.81 438 ASN A O 1
ATOM 3348 N N . TRP A 1 439 ? -2.958 18.839 -0.880 1.00 87.94 439 TRP A N 1
ATOM 3349 C CA . TRP A 1 439 ? -4.032 18.677 0.102 1.00 87.94 439 TRP A CA 1
ATOM 3350 C C . TRP A 1 439 ? -4.133 17.213 0.547 1.00 87.94 439 TRP A C 1
ATOM 3352 O O . TRP A 1 439 ? -4.206 16.302 -0.276 1.00 87.94 439 TRP A O 1
ATOM 3362 N N . THR A 1 440 ? -4.152 16.996 1.857 1.00 84.62 440 THR A N 1
ATOM 3363 C CA . THR A 1 440 ? -4.133 15.679 2.507 1.00 84.62 440 THR A CA 1
ATOM 3364 C C . THR A 1 440 ? -5.509 14.997 2.548 1.00 84.62 440 THR A C 1
ATOM 3366 O O . THR A 1 440 ? -6.525 15.539 2.098 1.00 84.62 440 THR A O 1
ATOM 3369 N N . ARG A 1 441 ? -5.536 13.765 3.075 1.00 87.00 441 ARG A N 1
ATOM 3370 C CA . ARG A 1 441 ? -6.758 13.054 3.476 1.00 87.00 441 ARG A CA 1
ATOM 3371 C C . ARG A 1 441 ? -7.122 13.422 4.910 1.00 87.00 441 ARG A C 1
ATOM 3373 O O . ARG A 1 441 ? -6.261 13.359 5.784 1.00 87.00 441 ARG A O 1
ATOM 3380 N N . THR A 1 442 ? -8.397 13.708 5.144 1.00 86.75 442 THR A N 1
ATOM 3381 C CA . THR A 1 442 ? -8.927 14.018 6.477 1.00 86.75 442 THR A CA 1
ATOM 3382 C C . THR A 1 442 ? -10.117 13.123 6.832 1.00 86.75 442 THR A C 1
ATOM 3384 O O . THR A 1 442 ? -10.665 12.415 5.977 1.00 86.75 442 THR A O 1
ATOM 3387 N N . ALA A 1 443 ? -10.499 13.134 8.107 1.00 92.62 443 ALA A N 1
ATOM 3388 C CA . ALA A 1 443 ? -11.569 12.316 8.666 1.00 92.62 443 ALA A CA 1
ATOM 3389 C C . ALA A 1 443 ? -12.677 13.203 9.245 1.00 92.62 443 ALA A C 1
ATOM 3391 O O . ALA A 1 443 ? -12.442 13.985 10.163 1.00 92.62 443 ALA A O 1
ATOM 3392 N N . CYS A 1 444 ? -13.900 13.049 8.745 1.00 95.00 444 CYS A N 1
ATOM 3393 C CA . CYS A 1 444 ? -15.085 13.608 9.380 1.00 95.00 444 CYS A CA 1
ATOM 3394 C C . CYS A 1 444 ? -15.550 12.661 10.492 1.00 95.00 444 CYS A C 1
ATOM 3396 O O . CYS A 1 444 ? -15.734 11.466 10.252 1.00 95.00 444 CYS A O 1
ATOM 3398 N N . VAL A 1 445 ? -15.753 13.193 11.699 1.00 96.31 445 VAL A N 1
ATOM 3399 C CA . VAL A 1 445 ? -16.285 12.456 12.853 1.00 96.31 445 VAL A CA 1
ATOM 3400 C C . VAL A 1 445 ? -17.599 13.093 13.280 1.00 96.31 445 VAL A C 1
ATOM 3402 O O . VAL A 1 445 ? -17.626 14.256 13.675 1.00 96.31 445 VAL A O 1
ATOM 3405 N N . VAL A 1 446 ? -18.683 12.318 13.263 1.00 97.44 446 VAL A N 1
ATOM 3406 C CA . VAL A 1 446 ? -19.996 12.752 13.762 1.00 97.44 446 VAL A CA 1
ATOM 3407 C C . VAL A 1 446 ? -20.272 12.031 15.076 1.00 97.44 446 VAL A C 1
ATOM 3409 O O . VAL A 1 446 ? -20.187 10.807 15.138 1.00 97.44 446 VAL A O 1
ATOM 3412 N N . THR A 1 447 ? -20.581 12.781 16.138 1.00 97.44 447 THR A N 1
ATOM 3413 C CA . THR A 1 447 ? -20.838 12.250 17.490 1.00 97.44 447 THR A CA 1
ATOM 3414 C C . THR A 1 447 ? -22.282 12.551 17.908 1.00 97.44 447 THR A C 1
ATOM 3416 O O . THR A 1 447 ? -22.749 13.678 17.756 1.00 97.44 447 THR A O 1
ATOM 3419 N N . ALA A 1 448 ? -22.992 11.549 18.423 1.00 97.56 448 ALA A N 1
ATOM 3420 C CA . ALA A 1 448 ? -24.335 11.669 18.983 1.00 97.56 448 ALA A CA 1
ATOM 3421 C C . ALA A 1 448 ? -24.305 12.090 20.467 1.00 97.56 448 ALA A C 1
ATOM 3423 O O . ALA A 1 448 ? -23.265 12.075 21.123 1.00 97.56 448 ALA A O 1
ATOM 3424 N N . GLN A 1 449 ? -25.466 12.475 21.009 1.00 95.75 449 GLN A N 1
ATOM 3425 C CA . GLN A 1 449 ? -25.598 12.997 22.381 1.00 95.75 449 GLN A CA 1
ATOM 3426 C C . GLN A 1 449 ? -25.254 11.978 23.486 1.00 95.75 449 GLN A C 1
ATOM 3428 O O . GLN A 1 449 ? -24.989 12.377 24.616 1.00 95.75 449 GLN A O 1
ATOM 3433 N N . ASP A 1 450 ? -25.250 10.684 23.168 1.00 94.56 450 ASP A N 1
ATOM 3434 C CA . ASP A 1 450 ? -24.843 9.582 24.049 1.00 94.56 450 ASP A CA 1
ATOM 3435 C C . ASP A 1 450 ? -23.321 9.314 24.031 1.00 94.56 450 ASP A C 1
ATOM 3437 O O . ASP A 1 450 ? -22.831 8.482 24.791 1.00 94.56 450 ASP A O 1
ATOM 3441 N N . GLY A 1 451 ? -22.567 10.016 23.176 1.00 95.31 451 GLY A N 1
ATOM 3442 C CA . GLY A 1 451 ? -21.134 9.815 22.957 1.00 95.31 451 GLY A CA 1
ATOM 3443 C C . GLY A 1 451 ? -20.789 8.794 21.865 1.00 95.31 451 GLY A C 1
ATOM 3444 O O . GLY A 1 451 ? -19.613 8.685 21.501 1.00 95.31 451 GLY A O 1
ATOM 3445 N N . THR A 1 452 ? -21.773 8.087 21.295 1.00 97.31 452 THR A N 1
ATOM 3446 C CA . THR A 1 452 ? -21.570 7.198 20.141 1.00 97.31 452 THR A CA 1
ATOM 3447 C C . THR A 1 452 ? -21.119 8.026 18.937 1.00 97.31 452 THR A C 1
ATOM 3449 O O . THR A 1 452 ? -21.641 9.114 18.697 1.00 97.31 452 THR A O 1
ATOM 3452 N N . TRP A 1 453 ? -20.143 7.547 18.161 1.00 97.62 453 TRP A N 1
ATOM 3453 C CA . TRP A 1 453 ? -19.596 8.298 17.026 1.00 97.62 453 TRP A CA 1
ATOM 3454 C C . TRP A 1 453 ? -19.316 7.419 15.804 1.00 97.62 453 TRP A C 1
ATOM 3456 O O . TRP A 1 453 ? -18.955 6.245 15.923 1.00 97.62 453 TRP A O 1
ATOM 3466 N N . GLY A 1 454 ? -19.486 8.015 14.625 1.00 97.56 454 GLY A N 1
ATOM 3467 C CA . GLY A 1 454 ? -19.167 7.424 13.328 1.00 97.56 454 GLY A CA 1
ATOM 3468 C C . GLY A 1 454 ? -18.131 8.246 12.565 1.00 97.56 454 GLY A C 1
ATOM 3469 O O . GLY A 1 454 ? -17.913 9.420 12.881 1.00 97.56 454 GLY A O 1
ATOM 3470 N N . VAL A 1 455 ? -17.479 7.624 11.581 1.00 96.69 455 VAL A N 1
ATOM 3471 C CA . VAL A 1 455 ? -16.388 8.228 10.798 1.00 96.69 455 VAL A CA 1
ATOM 3472 C C . VAL A 1 455 ? -16.580 8.059 9.290 1.00 96.69 455 VAL A C 1
ATOM 3474 O O . VAL A 1 455 ? -17.092 7.044 8.826 1.00 96.69 455 VAL A O 1
ATOM 3477 N N . GLY A 1 456 ? -16.158 9.071 8.531 1.00 95.38 456 GLY A N 1
ATOM 3478 C CA . GLY A 1 456 ? -16.099 9.074 7.071 1.00 95.38 456 GLY A CA 1
ATOM 3479 C C . GLY A 1 456 ? -14.821 9.767 6.596 1.00 95.38 456 GLY A C 1
ATOM 3480 O O . GLY A 1 456 ? -14.438 10.797 7.148 1.00 95.38 456 GLY A O 1
ATOM 3481 N N . PHE A 1 457 ? -14.142 9.216 5.588 1.00 92.19 457 PHE A N 1
ATOM 3482 C CA . PHE A 1 457 ? -12.900 9.791 5.046 1.00 92.19 457 PHE A CA 1
ATOM 3483 C C . PHE A 1 457 ? -13.139 10.530 3.731 1.00 92.19 457 PHE A C 1
ATOM 3485 O O . PHE A 1 457 ? -14.048 10.189 2.975 1.00 92.19 457 PHE A O 1
ATOM 3492 N N . THR A 1 458 ? -12.292 11.525 3.465 1.00 89.88 458 THR A N 1
ATOM 3493 C CA . THR A 1 458 ? -12.274 12.288 2.213 1.00 89.88 458 THR A CA 1
ATOM 3494 C C . THR A 1 458 ? -10.863 12.760 1.865 1.00 89.88 458 THR A C 1
ATOM 3496 O O . THR A 1 458 ? -10.027 12.998 2.742 1.00 89.88 458 THR A O 1
ATOM 3499 N N . ASN A 1 459 ? -10.612 12.948 0.570 1.00 89.50 459 ASN A N 1
ATOM 3500 C CA . ASN A 1 459 ? -9.473 13.712 0.063 1.00 89.50 459 ASN A CA 1
ATOM 3501 C C . ASN A 1 459 ? -9.695 15.232 0.252 1.00 89.50 459 ASN A C 1
ATOM 3503 O O . ASN A 1 459 ? -10.771 15.675 0.661 1.00 89.50 459 ASN A O 1
ATOM 3507 N N . HIS A 1 460 ? -8.683 16.025 -0.111 1.00 90.88 460 HIS A N 1
ATOM 3508 C CA . HIS A 1 460 ? -8.735 17.491 -0.216 1.00 90.88 460 HIS A CA 1
ATOM 3509 C C . HIS A 1 460 ? -9.033 18.236 1.099 1.00 90.88 460 HIS A C 1
ATOM 3511 O O . HIS A 1 460 ? -9.761 19.228 1.098 1.00 90.88 460 HIS A O 1
ATOM 3517 N N . SER A 1 461 ? -8.423 17.778 2.199 1.00 84.50 461 SER A N 1
ATOM 3518 C CA . SER A 1 461 ? -8.551 18.317 3.564 1.00 84.50 461 SER A CA 1
ATOM 3519 C C . SER A 1 461 ? -8.724 19.840 3.633 1.00 84.50 461 SER A C 1
ATOM 3521 O O . SER A 1 461 ? -9.759 20.301 4.097 1.00 84.50 461 SER A O 1
ATOM 3523 N N . GLY A 1 462 ? -7.762 20.614 3.118 1.00 84.06 462 GLY A N 1
ATOM 3524 C CA . GLY A 1 462 ? -7.696 22.078 3.227 1.00 84.06 462 GLY A CA 1
ATOM 3525 C C . GLY A 1 462 ? -9.028 22.805 2.986 1.00 84.06 462 GLY A C 1
ATOM 3526 O O . GLY A 1 462 ? -9.594 23.341 3.937 1.00 84.06 462 GLY A O 1
ATOM 3527 N N . PRO A 1 463 ? -9.556 22.843 1.749 1.00 90.75 463 PRO A N 1
ATOM 3528 C CA . PRO A 1 463 ? -10.836 23.498 1.475 1.00 90.75 463 PRO A CA 1
ATOM 3529 C C . PRO A 1 463 ? -12.063 22.703 1.954 1.00 90.75 463 PRO A C 1
ATOM 3531 O O . PRO A 1 463 ? -13.099 23.307 2.233 1.00 90.75 463 PRO A O 1
ATOM 3534 N N . VAL A 1 464 ? -11.988 21.369 2.053 1.00 94.25 464 VAL A N 1
ATOM 3535 C CA . VAL A 1 464 ? -13.140 20.540 2.459 1.00 94.25 464 VAL A CA 1
ATOM 3536 C C . VAL A 1 464 ? -13.440 20.682 3.956 1.00 94.25 464 VAL A C 1
ATOM 3538 O O . VAL A 1 464 ? -14.610 20.705 4.336 1.00 94.25 464 VAL A O 1
ATOM 3541 N N . LEU A 1 465 ? -12.419 20.865 4.802 1.00 93.50 465 LEU A N 1
ATOM 3542 C CA . LEU A 1 465 ? -12.574 21.084 6.243 1.00 93.50 465 LEU A CA 1
ATOM 3543 C C . LEU A 1 465 ? -13.414 22.326 6.552 1.00 93.50 465 LEU A C 1
ATOM 3545 O O . LEU A 1 465 ? -14.314 22.231 7.379 1.00 93.50 465 LEU A O 1
ATOM 3549 N N . SER A 1 466 ? -13.197 23.450 5.862 1.00 93.50 466 SER A N 1
ATOM 3550 C CA . SER A 1 466 ? -14.040 24.643 6.035 1.00 93.50 466 SER A CA 1
ATOM 3551 C C . SER A 1 466 ? -15.476 24.431 5.551 1.00 93.50 466 SER A C 1
ATOM 3553 O O . SER A 1 466 ? -16.415 24.887 6.196 1.00 93.50 466 SER A O 1
ATOM 3555 N N . ILE A 1 467 ? -15.691 23.685 4.460 1.00 95.62 467 ILE A N 1
ATOM 3556 C CA . ILE A 1 467 ? -17.052 23.349 4.004 1.00 95.62 467 ILE A CA 1
ATOM 3557 C C . ILE A 1 467 ? -17.791 22.513 5.066 1.00 95.62 467 ILE A C 1
ATOM 3559 O O . ILE A 1 467 ? -18.968 22.764 5.333 1.00 95.62 467 ILE A O 1
ATOM 3563 N N . ILE A 1 468 ? -17.107 21.552 5.696 1.00 96.38 468 ILE A N 1
ATOM 3564 C CA . ILE A 1 468 ? -17.681 20.728 6.767 1.00 96.38 468 ILE A CA 1
ATOM 3565 C C . ILE A 1 468 ? -17.887 21.558 8.043 1.00 96.38 468 ILE A C 1
ATOM 3567 O O . ILE A 1 468 ? -19.015 21.662 8.514 1.00 96.38 468 ILE A O 1
ATOM 3571 N N . ASN A 1 469 ? -16.832 22.152 8.597 1.00 96.12 469 ASN A N 1
ATOM 3572 C CA . ASN A 1 469 ? -16.841 22.733 9.942 1.00 96.12 469 ASN A CA 1
ATOM 3573 C C . ASN A 1 469 ? -17.479 24.127 9.994 1.00 96.12 469 ASN A C 1
ATOM 3575 O O . ASN A 1 469 ? -18.261 24.399 10.900 1.00 96.12 469 ASN A O 1
ATOM 3579 N N . ASP A 1 470 ? -17.187 24.996 9.022 1.00 96.12 470 ASP A N 1
ATOM 3580 C CA . ASP A 1 470 ? -17.625 26.398 9.059 1.00 96.12 470 ASP A CA 1
ATOM 3581 C C . ASP A 1 470 ? -19.038 26.585 8.475 1.00 96.12 470 ASP A C 1
ATOM 3583 O O . ASP A 1 470 ? -19.659 27.629 8.683 1.00 96.12 470 ASP A O 1
ATOM 3587 N N . HIS A 1 471 ? -19.565 25.587 7.744 1.00 96.56 471 HIS A N 1
ATOM 3588 C CA . HIS A 1 471 ? -20.875 25.676 7.087 1.00 96.56 471 HIS A CA 1
ATOM 3589 C C . HIS A 1 471 ? -21.807 24.477 7.315 1.00 96.56 471 HIS A C 1
ATOM 3591 O O . HIS A 1 471 ? -22.954 24.692 7.704 1.00 96.56 471 HIS A O 1
ATOM 3597 N N . PHE A 1 472 ? -21.385 23.226 7.090 1.00 97.75 472 PHE A N 1
ATOM 3598 C CA . PHE A 1 472 ? -22.302 22.087 7.251 1.00 97.75 472 PHE A CA 1
ATOM 3599 C C . PHE A 1 472 ? -22.583 21.741 8.721 1.00 97.75 472 PHE A C 1
ATOM 3601 O O . PHE A 1 472 ? -23.746 21.550 9.072 1.00 97.75 472 PHE A O 1
ATOM 3608 N N . ALA A 1 473 ? -21.579 21.698 9.599 1.00 97.94 473 ALA A N 1
ATOM 3609 C CA . ALA A 1 473 ? -21.761 21.328 11.004 1.00 97.94 473 ALA A CA 1
ATOM 3610 C C . ALA A 1 473 ? -22.774 22.237 11.743 1.00 97.94 473 ALA A C 1
ATOM 3612 O O . ALA A 1 473 ? -23.723 21.684 12.305 1.00 97.94 473 ALA A O 1
ATOM 3613 N N . PRO A 1 474 ? -22.732 23.585 11.634 1.00 98.19 474 PRO A N 1
ATOM 3614 C CA . PRO A 1 474 ? -23.741 24.469 12.238 1.00 98.19 474 PRO A CA 1
ATOM 3615 C C . PRO A 1 474 ? -25.186 24.253 11.749 1.00 98.19 474 PRO A C 1
ATOM 3617 O O . PRO A 1 474 ? -26.129 24.689 12.407 1.00 98.19 474 PRO A O 1
ATOM 3620 N N . LEU A 1 475 ? -25.386 23.597 10.598 1.00 97.81 475 LEU A N 1
ATOM 3621 C CA . LEU A 1 475 ? -26.711 23.231 10.079 1.00 97.81 475 LEU A CA 1
ATOM 3622 C C . LEU A 1 475 ? -27.179 21.849 10.567 1.00 97.81 475 LEU A C 1
ATOM 3624 O O . LEU A 1 475 ? -28.377 21.559 10.540 1.00 97.81 475 LEU A O 1
ATOM 3628 N N . LEU A 1 476 ? -26.247 20.984 10.973 1.00 98.12 476 LEU A N 1
ATOM 3629 C CA . LEU A 1 476 ? -26.486 19.584 11.335 1.00 98.12 476 LEU A CA 1
ATOM 3630 C C . LEU A 1 476 ? -26.474 19.338 12.850 1.00 98.12 476 LEU A C 1
ATOM 3632 O O . LEU A 1 476 ? -27.079 18.370 13.315 1.00 98.12 476 LEU A O 1
ATOM 3636 N N . GLU A 1 477 ? -25.838 20.211 13.628 1.00 97.31 477 GLU A N 1
ATOM 3637 C CA . GLU A 1 477 ? -25.877 20.160 15.088 1.00 97.31 477 GLU A CA 1
ATOM 3638 C C . GLU A 1 477 ? -27.320 20.211 15.623 1.00 97.31 477 GLU A C 1
ATOM 3640 O O . GLU A 1 477 ? -28.204 20.902 15.106 1.00 97.31 477 GLU A O 1
ATOM 3645 N N . GLY A 1 478 ? -27.591 19.392 16.642 1.00 96.69 478 GLY A N 1
ATOM 3646 C CA . GLY A 1 478 ? -28.932 19.215 17.210 1.00 96.69 478 GLY A CA 1
ATOM 3647 C C . GLY A 1 478 ? -29.956 18.512 16.302 1.00 96.69 478 GLY A C 1
ATOM 3648 O O . GLY A 1 478 ? -31.089 18.303 16.737 1.00 96.69 478 GLY A O 1
ATOM 3649 N N . GLN A 1 479 ? -29.606 18.123 15.069 1.00 97.94 479 GLN A N 1
ATOM 3650 C CA . GLN A 1 479 ? -30.499 17.352 14.200 1.00 97.94 479 GLN A CA 1
ATOM 3651 C C . GLN A 1 479 ? -30.505 15.853 14.554 1.00 97.94 479 GLN A C 1
ATOM 3653 O O . GLN A 1 479 ? -29.576 15.315 15.153 1.00 97.94 479 GLN A O 1
ATOM 3658 N N . ASN A 1 480 ? -31.557 15.146 14.135 1.00 97.50 480 ASN A N 1
ATOM 3659 C CA . ASN A 1 480 ? -31.654 13.694 14.292 1.00 97.50 480 ASN A CA 1
ATOM 3660 C C . ASN A 1 480 ? -30.725 12.968 13.297 1.00 97.50 480 ASN A C 1
ATOM 3662 O O . ASN A 1 480 ? -31.048 12.866 12.112 1.00 97.50 480 ASN A O 1
ATOM 3666 N N . CYS A 1 481 ? -29.619 12.412 13.796 1.00 95.88 481 CYS A N 1
ATOM 3667 C CA . CYS A 1 481 ? -28.625 11.636 13.042 1.00 95.88 481 CYS A CA 1
ATOM 3668 C C . CYS A 1 481 ? -29.199 10.424 12.281 1.00 95.88 481 CYS A C 1
ATOM 3670 O O . CYS A 1 481 ? -28.666 10.043 11.241 1.00 95.88 481 CYS A O 1
ATOM 3672 N N . MET A 1 482 ? -30.328 9.856 12.722 1.00 96.88 482 MET A N 1
ATOM 3673 C CA . MET A 1 482 ? -30.983 8.731 12.037 1.00 96.88 482 MET A CA 1
ATOM 3674 C C . MET A 1 482 ? -31.590 9.133 10.682 1.00 96.88 482 MET A C 1
ATOM 3676 O O . MET A 1 482 ? -31.748 8.287 9.791 1.00 96.88 482 MET A O 1
ATOM 3680 N N . ALA A 1 483 ? -31.915 10.420 10.511 1.00 97.50 483 ALA A N 1
ATOM 3681 C CA . ALA A 1 483 ? -32.574 10.989 9.338 1.00 97.50 483 ALA A CA 1
ATOM 3682 C C . ALA A 1 483 ? -31.580 11.347 8.211 1.00 97.50 483 ALA A C 1
ATOM 3684 O O . ALA A 1 483 ? -31.645 12.444 7.658 1.00 97.50 483 ALA A O 1
ATOM 3685 N N . THR A 1 484 ? -30.678 10.419 7.870 1.00 96.38 484 THR A N 1
ATOM 3686 C CA . THR A 1 484 ? -29.594 10.569 6.871 1.00 96.38 484 THR A CA 1
ATOM 3687 C C . THR A 1 484 ? -30.030 11.304 5.597 1.00 96.38 484 THR A C 1
ATOM 3689 O O . THR A 1 484 ? -29.448 12.329 5.258 1.00 96.38 484 THR A O 1
ATOM 3692 N N . GLU A 1 485 ? -31.132 10.876 4.973 1.00 97.19 485 GLU A N 1
ATOM 3693 C CA . GLU A 1 485 ? -31.753 11.516 3.797 1.00 97.19 485 GLU A CA 1
ATOM 3694 C C . GLU A 1 485 ? -32.001 13.032 3.962 1.00 97.19 485 GLU A C 1
ATOM 3696 O O . GLU A 1 485 ? -31.726 13.814 3.050 1.00 97.19 485 GLU A O 1
ATOM 3701 N N . LYS A 1 486 ? -32.488 13.466 5.135 1.00 98.38 486 LYS A N 1
ATOM 3702 C CA . LYS A 1 486 ? -32.747 14.883 5.450 1.00 98.38 486 LYS A CA 1
ATOM 3703 C C . LYS A 1 486 ? -31.439 15.657 5.598 1.00 98.38 486 LYS A C 1
ATOM 3705 O O . LYS A 1 486 ? -31.325 16.766 5.090 1.00 98.38 486 LYS A O 1
ATOM 3710 N N . LEU A 1 487 ? -30.466 15.084 6.304 1.00 98.44 487 LEU A N 1
ATOM 3711 C CA . LEU A 1 487 ? -29.173 15.722 6.569 1.00 98.44 487 LEU A CA 1
ATOM 3712 C C . LEU A 1 487 ? -28.373 15.896 5.269 1.00 98.44 487 LEU A C 1
ATOM 3714 O O . LEU A 1 487 ? -27.817 16.966 5.018 1.00 98.44 487 LEU A O 1
ATOM 3718 N N . TRP A 1 488 ? -28.425 14.889 4.396 1.00 98.25 488 TRP A N 1
ATOM 3719 C CA . TRP A 1 488 ? -27.899 14.949 3.036 1.00 98.25 488 TRP A CA 1
ATOM 3720 C C . TRP A 1 488 ? -28.565 16.061 2.213 1.00 98.25 488 TRP A C 1
ATOM 3722 O O . TRP A 1 488 ? -27.874 16.893 1.627 1.00 98.25 488 TRP A O 1
ATOM 3732 N N . ASP A 1 489 ? -29.903 16.121 2.195 1.00 98.00 489 ASP A N 1
ATOM 3733 C CA . ASP A 1 489 ? -30.658 17.141 1.452 1.00 98.00 489 ASP A CA 1
ATOM 3734 C C . ASP A 1 489 ? -30.380 18.566 1.970 1.00 98.00 489 ASP A C 1
ATOM 3736 O O . ASP A 1 489 ? -30.213 19.491 1.173 1.00 98.00 489 ASP A O 1
ATOM 3740 N N . MET A 1 490 ? -30.219 18.732 3.287 1.00 98.31 490 MET A N 1
ATOM 3741 C CA . MET A 1 490 ? -29.813 19.996 3.910 1.00 98.31 490 MET A CA 1
ATOM 3742 C C . MET A 1 490 ? -28.436 20.462 3.414 1.00 98.31 490 MET A C 1
ATOM 3744 O O . MET A 1 490 ? -28.342 21.568 2.880 1.00 98.31 490 MET A O 1
ATOM 3748 N N . MET A 1 491 ? -27.390 19.628 3.504 1.00 97.81 491 MET A N 1
ATOM 3749 C CA . MET A 1 491 ? -26.054 19.978 2.986 1.00 97.81 491 MET A CA 1
ATOM 3750 C C . MET A 1 491 ? -26.075 20.249 1.473 1.00 97.81 491 MET A C 1
ATOM 3752 O O . MET A 1 491 ? -25.454 21.200 0.984 1.00 97.81 491 MET A O 1
ATOM 3756 N N . ARG A 1 492 ? -26.825 19.436 0.717 1.00 96.19 492 ARG A N 1
ATOM 3757 C CA . ARG A 1 492 ? -26.960 19.544 -0.741 1.00 96.19 492 ARG A CA 1
ATOM 3758 C C . ARG A 1 492 ? -27.616 20.854 -1.177 1.00 96.19 492 ARG A C 1
ATOM 3760 O O . ARG A 1 492 ? -27.198 21.436 -2.176 1.00 96.19 492 ARG A O 1
ATOM 3767 N N . ARG A 1 493 ? -28.637 21.325 -0.453 1.00 96.75 493 ARG A N 1
ATOM 3768 C CA . ARG A 1 493 ? -29.287 22.621 -0.722 1.00 96.75 493 ARG A CA 1
ATOM 3769 C C . ARG A 1 493 ? -28.435 23.788 -0.240 1.00 96.75 493 ARG A C 1
ATOM 3771 O O . ARG A 1 493 ? -28.292 24.758 -0.981 1.00 96.75 493 ARG A O 1
ATOM 3778 N N . ALA A 1 494 ? -27.828 23.680 0.942 1.00 97.31 494 ALA A N 1
ATOM 3779 C CA . ALA A 1 494 ? -26.966 24.717 1.507 1.00 97.31 494 ALA A CA 1
ATOM 3780 C C . ALA A 1 494 ? -25.757 25.032 0.608 1.00 97.31 494 ALA A C 1
ATOM 3782 O O . ALA A 1 494 ? -25.428 26.197 0.410 1.00 97.31 494 ALA A O 1
ATOM 3783 N N . SER A 1 495 ? -25.146 24.017 -0.013 1.00 96.44 495 SER A N 1
ATOM 3784 C CA . SER A 1 495 ? -24.020 24.194 -0.948 1.00 96.44 495 SER A CA 1
ATOM 3785 C C . SER A 1 495 ? -24.402 24.714 -2.343 1.00 96.44 495 SER A C 1
ATOM 3787 O O . SER A 1 495 ? -23.525 25.012 -3.152 1.00 96.44 495 SER A O 1
ATOM 3789 N N . SER A 1 496 ? -25.694 24.879 -2.655 1.00 93.81 496 SER A N 1
ATOM 3790 C CA . SER A 1 496 ? -26.131 25.328 -3.988 1.00 93.81 496 SER A CA 1
ATOM 3791 C C . SER A 1 496 ? -25.573 26.683 -4.472 1.00 93.81 496 SER A C 1
ATOM 3793 O O . SER A 1 496 ? -25.265 26.755 -5.665 1.00 93.81 496 SER A O 1
ATOM 3795 N N . PRO A 1 497 ? -25.342 27.719 -3.633 1.00 94.94 497 PRO A N 1
ATOM 3796 C CA . PRO A 1 497 ? -24.840 29.016 -4.105 1.00 94.94 497 PRO A CA 1
ATOM 3797 C C . PRO A 1 497 ? -23.391 29.002 -4.613 1.00 94.94 497 PRO A C 1
ATOM 3799 O O . PRO A 1 497 ? -23.032 29.853 -5.420 1.00 94.94 497 PRO A O 1
ATOM 3802 N N . TYR A 1 498 ? -22.566 28.051 -4.160 1.00 92.94 498 TYR A N 1
ATOM 3803 C CA . TYR A 1 498 ? -21.156 27.902 -4.557 1.00 92.94 498 TYR A CA 1
ATOM 3804 C C . TYR A 1 498 ? -20.892 26.588 -5.314 1.00 92.94 498 TYR A C 1
ATOM 3806 O O . TYR A 1 498 ? -19.756 26.135 -5.426 1.00 92.94 498 TYR A O 1
ATOM 3814 N N . HIS A 1 499 ? -21.958 26.025 -5.891 1.00 88.62 499 HIS A N 1
ATOM 3815 C CA . HIS A 1 499 ? -21.997 24.755 -6.609 1.00 88.62 499 HIS A CA 1
ATOM 3816 C C . HIS A 1 499 ? -21.780 23.497 -5.739 1.00 88.62 499 HIS A C 1
ATOM 3818 O O . HIS A 1 499 ? -21.173 23.500 -4.670 1.00 88.62 499 HIS A O 1
ATOM 3824 N N . THR A 1 500 ? -22.349 22.384 -6.211 1.00 88.19 500 THR A N 1
ATOM 3825 C CA . THR A 1 500 ? -22.575 21.163 -5.412 1.00 88.19 500 THR A CA 1
ATOM 3826 C C . THR A 1 500 ? -21.813 19.936 -5.926 1.00 88.19 500 THR A C 1
ATOM 3828 O O . THR A 1 500 ? -21.955 18.847 -5.371 1.00 88.19 500 THR A O 1
ATOM 3831 N N . ALA A 1 501 ? -21.029 20.091 -6.993 1.00 92.06 501 ALA A N 1
ATOM 3832 C CA . ALA A 1 501 ? -20.019 19.132 -7.437 1.00 92.06 501 ALA A CA 1
ATOM 3833 C C . ALA A 1 501 ? -18.649 19.455 -6.805 1.00 92.06 501 ALA A C 1
ATOM 3835 O O . ALA A 1 501 ? -18.511 20.443 -6.081 1.00 92.06 501 ALA A O 1
ATOM 3836 N N . GLY A 1 502 ? -17.633 18.635 -7.084 1.00 92.00 502 GLY A N 1
ATOM 3837 C CA . GLY A 1 502 ? -16.277 18.836 -6.576 1.00 92.00 502 GLY A CA 1
ATOM 3838 C C . GLY A 1 502 ? -16.234 18.885 -5.047 1.00 92.00 502 GLY A C 1
ATOM 3839 O O . GLY A 1 502 ? -16.883 18.081 -4.378 1.00 92.00 502 GLY A O 1
ATOM 3840 N N . LEU A 1 503 ? -15.482 19.842 -4.494 1.00 94.00 503 LEU A N 1
ATOM 3841 C CA . LEU A 1 503 ? -15.158 19.971 -3.061 1.00 94.00 503 LEU A CA 1
ATOM 3842 C C . LEU A 1 503 ? -16.385 19.932 -2.127 1.00 94.00 503 LEU A C 1
ATOM 3844 O O . LEU A 1 503 ? -16.321 19.339 -1.051 1.00 94.00 503 LEU A O 1
ATOM 3848 N N . SER A 1 504 ? -17.526 20.480 -2.555 1.00 95.50 504 SER A N 1
ATOM 3849 C CA . SER A 1 504 ? -18.790 20.402 -1.807 1.00 95.50 504 SER A CA 1
ATOM 3850 C C . SER A 1 504 ? -19.280 18.961 -1.625 1.00 95.50 504 SER A C 1
ATOM 3852 O O . SER A 1 504 ? -19.818 18.619 -0.575 1.00 95.50 504 SER A O 1
ATOM 3854 N N . SER A 1 505 ? -19.080 18.106 -2.631 1.00 97.00 505 SER A N 1
ATOM 3855 C CA . SER A 1 505 ? -19.504 16.704 -2.607 1.00 97.00 505 SER A CA 1
ATOM 3856 C C . SER A 1 505 ? -18.521 15.793 -1.869 1.00 97.00 505 SER A C 1
ATOM 3858 O O . SER A 1 505 ? -18.963 14.876 -1.181 1.00 97.00 505 SER A O 1
ATOM 3860 N N . TYR A 1 506 ? -17.215 16.092 -1.902 1.00 96.75 506 TYR A N 1
ATOM 3861 C CA . TYR A 1 506 ? -16.233 15.509 -0.969 1.00 96.75 506 TYR A CA 1
ATOM 3862 C C . TYR A 1 506 ? -16.684 15.733 0.491 1.00 96.75 506 TYR A C 1
ATOM 3864 O O . TYR A 1 506 ? -16.804 14.785 1.267 1.00 96.75 506 TYR A O 1
ATOM 3872 N N . GLY A 1 507 ? -17.068 16.972 0.836 1.00 96.81 507 GLY A N 1
ATOM 3873 C CA . GLY A 1 507 ? -17.617 17.311 2.155 1.00 96.81 507 GLY A CA 1
ATOM 3874 C C . GLY A 1 507 ? -18.911 16.563 2.506 1.00 96.81 507 GLY A C 1
ATOM 3875 O O . GLY A 1 507 ? -19.001 15.967 3.578 1.00 96.81 507 GLY A O 1
ATOM 3876 N N . ILE A 1 508 ? -19.892 16.535 1.591 1.00 97.88 508 ILE A N 1
ATOM 3877 C CA . ILE A 1 508 ? -21.149 15.780 1.772 1.00 97.88 508 ILE A CA 1
ATOM 3878 C C . ILE A 1 508 ? -20.869 14.288 1.993 1.00 97.88 508 ILE A C 1
ATOM 3880 O O . ILE A 1 508 ? -21.465 13.686 2.879 1.00 97.88 508 ILE A O 1
ATOM 3884 N N . SER A 1 509 ? -19.960 13.697 1.215 1.00 97.81 509 SER A N 1
ATOM 3885 C CA . SER A 1 509 ? -19.639 12.266 1.277 1.00 97.81 509 SER A CA 1
ATOM 3886 C C . SER A 1 509 ? -18.988 11.881 2.603 1.00 97.81 509 SER A C 1
ATOM 3888 O O . SER A 1 509 ? -19.354 10.865 3.190 1.00 97.81 509 SER A O 1
ATOM 3890 N N . ALA A 1 510 ? -18.065 12.705 3.111 1.00 97.31 510 ALA A N 1
ATOM 3891 C CA . ALA A 1 510 ? -17.431 12.481 4.407 1.00 97.31 510 ALA A CA 1
ATOM 3892 C C . ALA A 1 510 ? -18.463 12.466 5.549 1.00 97.31 510 ALA A C 1
ATOM 3894 O O . ALA A 1 510 ? -18.463 11.551 6.372 1.00 97.31 510 ALA A O 1
ATOM 3895 N N . VAL A 1 511 ? -19.371 13.448 5.563 1.00 98.38 511 VAL A N 1
ATOM 3896 C CA . VAL A 1 511 ? -20.422 13.570 6.584 1.00 98.38 511 VAL A CA 1
ATOM 3897 C C . VAL A 1 511 ? -21.476 12.465 6.446 1.00 98.38 511 VAL A C 1
ATOM 3899 O O . VAL A 1 511 ? -21.882 11.886 7.449 1.00 98.38 511 VAL A O 1
ATOM 3902 N N . ASP A 1 512 ? -21.908 12.132 5.227 1.00 98.62 512 ASP A N 1
ATOM 3903 C CA . ASP A 1 512 ? -22.903 11.080 4.981 1.00 98.62 512 ASP A CA 1
ATOM 3904 C C . ASP A 1 512 ? -22.378 9.694 5.380 1.00 98.62 512 ASP A C 1
ATOM 3906 O O . ASP A 1 512 ? -23.048 8.969 6.116 1.00 98.62 512 ASP A O 1
ATOM 3910 N N . ASN A 1 513 ? -21.143 9.356 4.996 1.00 98.31 513 ASN A N 1
ATOM 3911 C CA . ASN A 1 513 ? -20.511 8.100 5.398 1.00 98.31 513 ASN A CA 1
ATOM 3912 C C . ASN A 1 513 ? -20.333 8.034 6.932 1.00 98.31 513 ASN A C 1
ATOM 3914 O O . ASN A 1 513 ? -20.656 7.011 7.535 1.00 98.31 513 ASN A O 1
ATOM 3918 N N . ALA A 1 514 ? -19.943 9.137 7.588 1.00 98.31 514 ALA A N 1
ATOM 3919 C CA . ALA A 1 514 ? -19.875 9.210 9.052 1.00 98.31 514 ALA A CA 1
ATOM 3920 C C . ALA A 1 514 ? -21.247 9.035 9.733 1.00 98.31 514 ALA A C 1
ATOM 3922 O O . ALA A 1 514 ? -21.346 8.366 10.765 1.00 98.31 514 ALA A O 1
ATOM 3923 N N . LEU A 1 515 ? -22.316 9.593 9.154 1.00 98.69 515 LEU A N 1
ATOM 3924 C CA . LEU A 1 515 ? -23.689 9.429 9.641 1.00 98.69 515 LEU A CA 1
ATOM 3925 C C . LEU A 1 515 ? -24.194 7.987 9.488 1.00 98.69 515 LEU A C 1
ATOM 3927 O O . LEU A 1 515 ? -24.854 7.483 10.397 1.00 98.69 515 LEU A O 1
ATOM 3931 N N . TRP A 1 516 ? -23.882 7.303 8.385 1.00 98.62 516 TRP A N 1
ATOM 3932 C CA . TRP A 1 516 ? -24.247 5.894 8.202 1.00 98.62 516 TRP A CA 1
ATOM 3933 C C . TRP A 1 516 ? -23.475 4.958 9.141 1.00 98.62 516 TRP A C 1
ATOM 3935 O O . TRP A 1 516 ? -24.080 4.052 9.717 1.00 98.62 516 TRP A O 1
ATOM 3945 N N . ASP A 1 517 ? -22.187 5.220 9.382 1.00 98.56 517 ASP A N 1
ATOM 3946 C CA . ASP A 1 517 ? -21.380 4.483 10.363 1.00 98.56 517 ASP A CA 1
ATOM 3947 C C . ASP A 1 517 ? -21.955 4.638 11.782 1.00 98.56 517 ASP A C 1
ATOM 3949 O O . ASP A 1 517 ? -22.215 3.654 12.478 1.00 98.56 517 ASP A O 1
ATOM 3953 N N . LEU A 1 518 ? -22.259 5.883 12.173 1.00 98.50 518 LEU A N 1
ATOM 3954 C CA . LEU A 1 518 ? -22.921 6.222 13.435 1.00 98.50 518 LEU A CA 1
ATOM 3955 C C . LEU A 1 518 ? -24.279 5.518 13.575 1.00 98.50 518 LEU A C 1
ATOM 3957 O O . LEU A 1 518 ? -24.576 4.942 14.618 1.00 98.50 518 LEU A O 1
ATOM 3961 N N . LYS A 1 519 ? -25.096 5.523 12.518 1.00 98.38 519 LYS A N 1
ATOM 3962 C CA . LYS A 1 519 ? -26.426 4.900 12.484 1.00 98.38 519 LYS A CA 1
ATOM 3963 C C . LYS A 1 519 ? -26.364 3.380 12.664 1.00 98.38 519 LYS A C 1
ATOM 3965 O O . LYS A 1 519 ? -27.170 2.832 13.414 1.00 98.38 519 LYS A O 1
ATOM 3970 N N . GLY A 1 520 ? -25.390 2.705 12.048 1.00 98.25 520 GLY A N 1
ATOM 3971 C CA . GLY A 1 520 ? -25.135 1.279 12.284 1.00 98.25 520 GLY A CA 1
ATOM 3972 C C . GLY A 1 520 ? -24.657 0.987 13.708 1.00 98.25 520 GLY A C 1
ATOM 3973 O O . GLY A 1 520 ? -25.147 0.052 14.342 1.00 98.25 520 GLY A O 1
ATOM 3974 N N . LYS A 1 521 ? -23.774 1.831 14.256 1.00 98.19 521 LYS A N 1
ATOM 3975 C CA . LYS A 1 521 ? -23.284 1.721 15.641 1.00 98.19 521 LYS A CA 1
ATOM 3976 C C . LYS A 1 521 ? -24.391 1.933 16.680 1.00 98.19 521 LYS A C 1
ATOM 3978 O O . LYS A 1 521 ? -24.513 1.114 17.586 1.00 98.19 521 LYS A O 1
ATOM 3983 N N . ILE A 1 522 ? -25.249 2.945 16.523 1.00 98.25 522 ILE A N 1
ATOM 3984 C CA . ILE A 1 522 ? -26.409 3.184 17.407 1.00 98.25 522 ILE A CA 1
ATOM 3985 C C . ILE A 1 522 ? -27.388 1.999 17.373 1.00 98.25 522 ILE A C 1
ATOM 3987 O O . ILE A 1 522 ? -27.884 1.578 18.415 1.00 98.25 522 ILE A O 1
ATOM 3991 N N . LEU A 1 523 ? -27.657 1.433 16.191 1.00 97.94 523 LEU A N 1
ATOM 3992 C CA . LEU A 1 523 ? -28.578 0.297 16.041 1.00 97.94 523 LEU A CA 1
ATOM 3993 C C . LEU A 1 523 ? -27.956 -1.069 16.373 1.00 97.94 523 LEU A C 1
ATOM 3995 O O . LEU A 1 523 ? -28.684 -2.059 16.411 1.00 97.94 523 LEU A O 1
ATOM 3999 N N . GLN A 1 524 ? -26.638 -1.136 16.594 1.00 97.75 524 GLN A N 1
ATOM 4000 C CA . GLN A 1 524 ? -25.871 -2.379 16.738 1.00 97.75 524 GLN A CA 1
ATOM 4001 C C . GLN A 1 524 ? -26.036 -3.337 15.535 1.00 97.75 524 GLN A C 1
ATOM 4003 O O . GLN A 1 524 ? -26.134 -4.550 15.711 1.00 97.75 524 GLN A O 1
ATOM 4008 N N . ARG A 1 525 ? -26.072 -2.794 14.305 1.00 98.31 525 ARG A N 1
ATOM 4009 C CA . ARG A 1 525 ? -26.193 -3.551 13.037 1.00 98.31 525 ARG A CA 1
ATOM 4010 C C . ARG A 1 525 ? -25.115 -3.123 12.026 1.00 98.31 525 ARG A C 1
ATOM 4012 O O . ARG A 1 525 ? -24.768 -1.935 11.999 1.00 98.31 525 ARG A O 1
ATOM 4019 N N . PRO A 1 526 ? -24.606 -4.025 11.167 1.00 98.38 526 PRO A N 1
ATOM 4020 C CA . PRO A 1 526 ? -23.763 -3.636 10.042 1.00 98.38 526 PRO A CA 1
ATOM 4021 C C . PRO A 1 526 ? -24.579 -2.841 9.013 1.00 98.38 526 PRO A C 1
ATOM 4023 O O . PRO A 1 526 ? -25.752 -3.127 8.762 1.00 98.38 526 PRO A O 1
ATOM 4026 N N . VAL A 1 527 ? -23.965 -1.842 8.373 1.00 98.56 527 VAL A N 1
ATOM 4027 C CA . VAL A 1 527 ? -24.683 -0.933 7.458 1.00 98.56 527 VAL A CA 1
ATOM 4028 C C . VAL A 1 527 ? -25.320 -1.667 6.273 1.00 98.56 527 VAL A C 1
ATOM 4030 O O . VAL A 1 527 ? -26.374 -1.238 5.820 1.00 98.56 527 VAL A O 1
ATOM 4033 N N . TYR A 1 528 ? -24.775 -2.798 5.809 1.00 98.25 528 TYR A N 1
ATOM 4034 C CA . TYR A 1 528 ? -25.349 -3.517 4.665 1.00 98.25 528 TYR A CA 1
ATOM 4035 C C . TYR A 1 528 ? -26.776 -4.038 4.947 1.00 98.25 528 TYR A C 1
ATOM 4037 O O . TYR A 1 528 ? -27.604 -4.063 4.040 1.00 98.25 528 TYR A O 1
ATOM 4045 N N . GLU A 1 529 ? -27.114 -4.382 6.197 1.00 98.19 529 GLU A N 1
ATOM 4046 C CA . GLU A 1 529 ? -28.495 -4.718 6.578 1.00 98.19 529 GLU A CA 1
ATOM 4047 C C . GLU A 1 529 ? -29.413 -3.493 6.522 1.00 98.19 529 GLU A C 1
ATOM 4049 O O . GLU A 1 529 ? -30.544 -3.582 6.048 1.00 98.19 529 GLU A O 1
ATOM 4054 N N . LEU A 1 530 ? -28.915 -2.329 6.952 1.00 97.75 530 LEU A N 1
ATOM 4055 C CA . LEU A 1 530 ? -29.662 -1.067 6.932 1.00 97.75 530 LEU A CA 1
ATOM 4056 C C . LEU A 1 530 ? -29.924 -0.541 5.509 1.00 97.75 530 LEU A C 1
ATOM 4058 O O . LEU A 1 530 ? -30.780 0.325 5.335 1.00 97.75 530 LEU A O 1
ATOM 4062 N N . LEU A 1 531 ? -29.198 -1.062 4.516 1.00 97.06 531 LEU A N 1
ATOM 4063 C CA . LEU A 1 531 ? -29.368 -0.787 3.086 1.00 97.06 531 LEU A CA 1
ATOM 4064 C C . LEU A 1 531 ? -30.305 -1.784 2.376 1.00 97.06 531 LEU A C 1
ATOM 4066 O O . LEU A 1 531 ? -30.551 -1.625 1.185 1.00 97.06 531 LEU A O 1
ATOM 4070 N N . GLY A 1 532 ? -30.829 -2.794 3.083 1.00 94.06 532 GLY A N 1
ATOM 4071 C CA . GLY A 1 532 ? -31.734 -3.813 2.530 1.00 94.06 532 GLY A CA 1
ATOM 4072 C C . GLY A 1 532 ? -31.265 -5.262 2.700 1.00 94.06 532 GLY A C 1
ATOM 4073 O O . GLY A 1 532 ? -32.027 -6.179 2.401 1.00 94.06 532 GLY A O 1
ATOM 4074 N N . GLY A 1 533 ? -30.052 -5.489 3.214 1.00 95.44 533 GLY A N 1
ATOM 4075 C CA . GLY A 1 533 ? -29.491 -6.826 3.415 1.00 95.44 533 GLY A CA 1
ATOM 4076 C C . GLY A 1 533 ? -28.757 -7.391 2.190 1.00 95.44 533 GLY A C 1
ATOM 4077 O O . GLY A 1 533 ? -28.748 -6.774 1.122 1.00 95.44 533 GLY A O 1
ATOM 4078 N N . PRO A 1 534 ? -28.099 -8.555 2.344 1.00 95.62 534 PRO A N 1
ATOM 4079 C CA . PRO A 1 534 ? -27.247 -9.150 1.316 1.00 95.62 534 PRO A CA 1
ATOM 4080 C C . PRO A 1 534 ? -28.027 -9.492 0.042 1.00 95.62 534 PRO A C 1
ATOM 4082 O O . PRO A 1 534 ? -29.048 -10.172 0.099 1.00 95.62 534 PRO A O 1
ATOM 4085 N N . GLN A 1 535 ? -27.501 -9.080 -1.116 1.00 96.00 535 GLN A N 1
ATOM 4086 C CA . GLN A 1 535 ? -28.041 -9.439 -2.442 1.00 96.00 535 GLN A CA 1
ATOM 4087 C C . GLN A 1 535 ? -27.162 -10.463 -3.184 1.00 96.00 535 GLN A C 1
ATOM 4089 O O . GLN A 1 535 ? -27.366 -10.727 -4.367 1.00 96.00 535 GLN A O 1
ATOM 4094 N N . LYS A 1 536 ? -26.126 -10.977 -2.513 1.00 94.38 536 LYS A N 1
ATOM 4095 C CA . LYS A 1 536 ? -25.114 -11.914 -3.020 1.00 94.38 536 LYS A CA 1
ATOM 4096 C C . LYS A 1 536 ? -24.357 -12.526 -1.839 1.00 94.38 536 LYS A C 1
ATOM 4098 O O . LYS A 1 536 ? -24.190 -11.848 -0.833 1.00 94.38 536 LYS A O 1
ATOM 4103 N N . ASP A 1 537 ? -23.866 -13.759 -1.971 1.00 94.19 537 ASP A N 1
ATOM 4104 C CA . ASP A 1 537 ? -23.114 -14.447 -0.899 1.00 94.19 537 ASP A CA 1
ATOM 4105 C C . ASP A 1 537 ? -21.707 -13.862 -0.677 1.00 94.19 537 ASP A C 1
ATOM 4107 O O . ASP A 1 537 ? -21.118 -13.998 0.396 1.00 94.19 537 ASP A O 1
ATOM 4111 N N . LYS A 1 538 ? -21.150 -13.257 -1.734 1.00 96.25 538 LYS A N 1
ATOM 4112 C CA . LYS A 1 538 ? -19.831 -12.616 -1.788 1.00 96.25 538 LYS A CA 1
ATOM 4113 C C . LYS A 1 538 ? -19.739 -11.683 -2.997 1.00 96.25 538 LYS A C 1
ATOM 4115 O O . LYS A 1 538 ? -20.400 -11.910 -4.010 1.00 96.25 538 LYS A O 1
ATOM 4120 N N . ILE A 1 539 ? -18.908 -10.650 -2.910 1.00 97.94 539 ILE A N 1
ATOM 4121 C CA . ILE A 1 539 ? -18.607 -9.729 -4.016 1.00 97.94 539 ILE A CA 1
ATOM 4122 C C . ILE A 1 539 ? -17.487 -10.342 -4.865 1.00 97.94 539 ILE A C 1
ATOM 4124 O O . ILE A 1 539 ? -16.495 -10.809 -4.309 1.00 97.94 539 ILE A O 1
ATOM 4128 N N . PHE A 1 540 ? -17.628 -10.349 -6.195 1.00 98.19 540 PHE A N 1
ATOM 4129 C CA . PHE A 1 540 ? -16.524 -10.655 -7.114 1.00 98.19 540 PHE A CA 1
ATOM 4130 C C . PHE A 1 540 ? -15.688 -9.397 -7.359 1.00 98.19 540 PHE A C 1
ATOM 4132 O O . PHE A 1 540 ? -16.247 -8.333 -7.632 1.00 98.19 540 PHE A O 1
ATOM 4139 N N . CYS A 1 541 ? -14.365 -9.513 -7.278 1.00 98.19 541 CYS A N 1
ATOM 4140 C CA . CYS A 1 541 ? -13.462 -8.370 -7.311 1.00 98.19 541 CYS A CA 1
ATOM 4141 C C . CYS A 1 541 ? -12.517 -8.401 -8.519 1.00 98.19 541 CYS A C 1
ATOM 4143 O O . CYS A 1 541 ? -12.072 -9.466 -8.949 1.00 98.19 541 CYS A O 1
ATOM 4145 N N . TYR A 1 542 ? -12.145 -7.218 -9.013 1.00 98.00 542 TYR A N 1
ATOM 4146 C CA . TYR A 1 542 ? -11.086 -7.036 -10.012 1.00 98.00 542 TYR A CA 1
ATOM 4147 C C . TYR A 1 542 ? -9.957 -6.142 -9.485 1.00 98.00 542 TYR A C 1
ATOM 4149 O O . TYR A 1 542 ? -10.150 -5.364 -8.546 1.00 98.00 542 TYR A O 1
ATOM 4157 N N . ALA A 1 543 ? -8.769 -6.276 -10.078 1.00 97.50 543 ALA A N 1
ATOM 4158 C CA . ALA A 1 543 ? -7.556 -5.581 -9.650 1.00 97.50 543 ALA A CA 1
ATOM 4159 C C . ALA A 1 543 ? -7.119 -4.507 -10.660 1.00 97.50 543 ALA A C 1
ATOM 4161 O O . ALA A 1 543 ? -6.872 -4.808 -11.830 1.00 97.50 543 ALA A O 1
ATOM 4162 N N . SER A 1 544 ? -6.978 -3.263 -10.198 1.00 95.38 544 SER A N 1
ATOM 4163 C CA . SER A 1 544 ? -6.620 -2.105 -11.029 1.00 95.38 544 SER A CA 1
ATOM 4164 C C . SER A 1 544 ? -5.149 -1.718 -10.859 1.00 95.38 544 SER A C 1
ATOM 4166 O O . SER A 1 544 ? -4.688 -1.386 -9.764 1.00 95.38 544 SER A O 1
ATOM 4168 N N . ASN A 1 545 ? -4.387 -1.754 -11.955 1.00 89.31 545 ASN A N 1
ATOM 4169 C CA . ASN A 1 545 ? -2.930 -1.603 -11.945 1.00 89.31 545 ASN A CA 1
ATOM 4170 C C . ASN A 1 545 ? -2.475 -0.129 -11.901 1.00 89.31 545 ASN A C 1
ATOM 4172 O O . ASN A 1 545 ? -1.829 0.357 -12.826 1.00 89.31 545 ASN A O 1
ATOM 4176 N N . THR A 1 546 ? -2.825 0.601 -10.836 1.00 86.00 546 THR A N 1
ATOM 4177 C CA . THR A 1 546 ? -2.478 2.030 -10.696 1.00 86.00 546 THR A CA 1
ATOM 4178 C C . THR A 1 546 ? -1.010 2.274 -10.310 1.00 86.00 546 THR A C 1
ATOM 4180 O O . THR A 1 546 ? -0.472 3.333 -10.626 1.00 86.00 546 THR A O 1
ATOM 4183 N N . ASP A 1 547 ? -0.338 1.332 -9.627 1.00 89.44 547 ASP A N 1
ATOM 4184 C CA . ASP A 1 547 ? 1.108 1.409 -9.336 1.00 89.44 547 ASP A CA 1
ATOM 4185 C C . ASP A 1 547 ? 1.912 0.582 -10.350 1.00 89.44 547 ASP A C 1
ATOM 4187 O O . ASP A 1 547 ? 2.455 -0.484 -10.054 1.00 89.44 547 ASP A O 1
ATOM 4191 N N . ILE A 1 548 ? 2.013 1.118 -11.568 1.00 89.56 548 ILE A N 1
ATOM 4192 C CA . ILE A 1 548 ? 2.776 0.510 -12.666 1.00 89.56 548 ILE A CA 1
ATOM 4193 C C . ILE A 1 548 ? 4.300 0.519 -12.452 1.00 89.56 548 ILE A C 1
ATOM 4195 O O . ILE A 1 548 ? 5.030 0.027 -13.312 1.00 89.56 548 ILE A O 1
ATOM 4199 N N . SER A 1 549 ? 4.815 1.067 -11.343 1.00 91.56 549 SER A N 1
ATOM 4200 C CA . SER A 1 549 ? 6.266 1.138 -11.109 1.00 91.56 549 SER A CA 1
ATOM 4201 C C . SER A 1 549 ? 6.907 -0.212 -10.773 1.00 91.56 549 SER A C 1
ATOM 4203 O O . SER A 1 549 ? 8.124 -0.297 -10.736 1.00 91.56 549 SER A O 1
ATOM 4205 N N . TYR A 1 550 ? 6.133 -1.285 -10.600 1.00 91.06 550 TYR A N 1
ATOM 4206 C CA . TYR A 1 550 ? 6.661 -2.658 -10.556 1.00 91.06 550 TYR A CA 1
ATOM 4207 C C . TYR A 1 550 ? 6.691 -3.344 -11.935 1.00 91.06 550 TYR A C 1
ATOM 4209 O O . TYR A 1 550 ? 7.092 -4.500 -12.047 1.00 91.06 550 TYR A O 1
ATOM 4217 N N . GLY A 1 551 ? 6.298 -2.632 -12.998 1.00 91.44 551 GLY A N 1
ATOM 4218 C CA . GLY A 1 551 ? 6.092 -3.184 -14.336 1.00 91.44 551 GLY A CA 1
ATOM 4219 C C . GLY A 1 551 ? 4.736 -3.882 -14.459 1.00 91.44 551 GLY A C 1
ATOM 4220 O O . GLY A 1 551 ? 4.300 -4.586 -13.552 1.00 91.44 551 GLY A O 1
ATOM 4221 N N . THR A 1 552 ? 4.047 -3.684 -15.589 1.00 92.38 552 THR A N 1
ATOM 4222 C CA . THR A 1 552 ? 2.692 -4.228 -15.786 1.00 92.38 552 THR A CA 1
ATOM 4223 C C . THR A 1 552 ? 2.654 -5.749 -15.639 1.00 92.38 552 THR A C 1
ATOM 4225 O O . THR A 1 552 ? 1.802 -6.244 -14.914 1.00 92.38 552 THR A O 1
ATOM 4228 N N . GLU A 1 553 ? 3.596 -6.458 -16.260 1.00 92.19 553 GLU A N 1
ATOM 4229 C CA . GLU A 1 553 ? 3.692 -7.923 -16.256 1.00 92.19 553 GLU A CA 1
ATOM 4230 C C . GLU A 1 553 ? 3.749 -8.500 -14.829 1.00 92.19 553 GLU A C 1
ATOM 4232 O O . GLU A 1 553 ? 2.854 -9.249 -14.443 1.00 92.19 553 GLU A O 1
ATOM 4237 N N . ASN A 1 554 ? 4.707 -8.059 -14.005 1.00 93.44 554 ASN A N 1
ATOM 4238 C CA . ASN A 1 554 ? 4.872 -8.537 -12.624 1.00 93.44 554 ASN A CA 1
ATOM 4239 C C . ASN A 1 554 ? 3.662 -8.205 -11.727 1.00 93.44 554 ASN A C 1
ATOM 4241 O O . ASN A 1 554 ? 3.293 -8.989 -10.853 1.00 93.44 554 ASN A O 1
ATOM 4245 N N . SER A 1 555 ? 3.036 -7.036 -11.922 1.00 94.50 555 SER A N 1
ATOM 4246 C CA . SER A 1 555 ? 1.813 -6.673 -11.193 1.00 94.50 555 SER A CA 1
ATOM 4247 C C . SER A 1 555 ? 0.641 -7.580 -11.577 1.00 94.50 555 SER A C 1
ATOM 4249 O O . SER A 1 555 ? -0.078 -8.045 -10.699 1.00 94.50 555 SER A O 1
ATOM 4251 N N . ILE A 1 556 ? 0.451 -7.859 -12.871 1.00 95.81 556 ILE A N 1
ATOM 4252 C CA . ILE A 1 556 ? -0.633 -8.722 -13.360 1.00 95.81 556 ILE A CA 1
ATOM 4253 C C . ILE A 1 556 ? -0.425 -10.177 -12.917 1.00 95.81 556 ILE A C 1
ATOM 4255 O O . ILE A 1 556 ? -1.380 -10.795 -12.451 1.00 95.81 556 ILE A O 1
ATOM 4259 N N . GLU A 1 557 ? 0.807 -10.694 -12.965 1.00 94.69 557 GLU A N 1
ATOM 4260 C CA . GLU A 1 557 ? 1.160 -12.012 -12.414 1.00 94.69 557 GLU A CA 1
ATOM 4261 C C . GLU A 1 557 ? 0.763 -12.106 -10.932 1.00 94.69 557 GLU A C 1
ATOM 4263 O O . GLU A 1 557 ? 0.033 -13.020 -10.541 1.00 94.69 557 GLU A O 1
ATOM 4268 N N . TRP A 1 558 ? 1.129 -11.104 -10.121 1.00 95.06 558 TRP A N 1
ATOM 4269 C CA . TRP A 1 558 ? 0.756 -11.083 -8.706 1.00 95.06 558 TRP A CA 1
ATOM 4270 C C . TRP A 1 558 ? -0.758 -11.010 -8.481 1.00 95.06 558 TRP A C 1
ATOM 4272 O O . TRP A 1 558 ? -1.270 -11.617 -7.544 1.00 95.06 558 TRP A O 1
ATOM 4282 N N . PHE A 1 559 ? -1.507 -10.313 -9.338 1.00 96.56 559 PHE A N 1
ATOM 4283 C CA . PHE A 1 559 ? -2.966 -10.274 -9.221 1.00 96.56 559 PHE A CA 1
ATOM 4284 C C . PHE A 1 559 ? -3.591 -11.646 -9.543 1.00 96.56 559 PHE A C 1
ATOM 4286 O O . PHE A 1 559 ? -4.543 -12.053 -8.876 1.00 96.56 559 PHE A O 1
ATOM 4293 N N . LEU A 1 560 ? -3.038 -12.405 -10.495 1.00 95.75 560 LEU A N 1
ATOM 4294 C CA . LEU A 1 560 ? -3.486 -13.776 -10.772 1.00 95.75 560 LEU A CA 1
ATOM 4295 C C . LEU A 1 560 ? -3.142 -14.752 -9.634 1.00 95.75 560 LEU A C 1
ATOM 4297 O O . LEU A 1 560 ? -3.980 -15.597 -9.303 1.00 95.75 560 LEU A O 1
ATOM 4301 N N . GLU A 1 561 ? -1.966 -14.610 -9.009 1.00 95.00 561 GLU A N 1
ATOM 4302 C CA . GLU A 1 561 ? -1.574 -15.348 -7.794 1.00 95.00 561 GLU A CA 1
ATOM 4303 C C . GLU A 1 561 ? -2.495 -15.039 -6.600 1.00 95.00 561 GLU A C 1
ATOM 4305 O O . GLU A 1 561 ? -2.886 -15.951 -5.876 1.00 95.00 561 GLU A O 1
ATOM 4310 N N . LEU A 1 562 ? -2.915 -13.777 -6.432 1.00 94.06 562 LEU A N 1
ATOM 4311 C CA . LEU A 1 562 ? -3.930 -13.347 -5.452 1.00 94.06 562 LEU A CA 1
ATOM 4312 C C . LEU A 1 562 ? -5.366 -13.806 -5.807 1.00 94.06 562 LEU A C 1
ATOM 4314 O O . LEU A 1 562 ? -6.333 -13.434 -5.138 1.00 94.06 562 LEU A O 1
ATOM 4318 N N . GLY A 1 563 ? -5.522 -14.606 -6.866 1.00 96.31 563 GLY A N 1
ATOM 4319 C CA . GLY A 1 563 ? -6.777 -15.237 -7.264 1.00 96.31 563 GLY A CA 1
ATOM 4320 C C . GLY A 1 563 ? -7.731 -14.355 -8.072 1.00 96.31 563 GLY A C 1
ATOM 4321 O O . GLY A 1 563 ? -8.825 -14.811 -8.400 1.00 96.31 563 GLY A O 1
ATOM 4322 N N . PHE A 1 564 ? -7.347 -13.130 -8.450 1.00 98.06 564 PHE A N 1
ATOM 4323 C CA . PHE A 1 564 ? -8.188 -12.299 -9.315 1.00 98.06 564 PHE A CA 1
ATOM 4324 C C . PHE A 1 564 ? -8.419 -12.976 -10.682 1.00 98.06 564 PHE A C 1
ATOM 4326 O O . PHE A 1 564 ? -7.560 -13.687 -11.212 1.00 98.06 564 PHE A O 1
ATOM 4333 N N . ARG A 1 565 ? -9.603 -12.755 -11.267 1.00 97.81 565 ARG A N 1
ATOM 4334 C CA . ARG A 1 565 ? -9.983 -13.223 -12.621 1.00 97.81 565 ARG A CA 1
ATOM 4335 C C . ARG A 1 565 ? -10.449 -12.091 -13.542 1.00 97.81 565 ARG A C 1
ATOM 4337 O O . ARG A 1 565 ? -11.001 -12.331 -14.611 1.00 97.81 565 ARG A O 1
ATOM 4344 N N . ALA A 1 566 ? -10.190 -10.856 -13.131 1.00 98.25 566 ALA A N 1
ATOM 4345 C CA . ALA A 1 566 ? -10.442 -9.646 -13.892 1.00 98.25 566 ALA A CA 1
ATOM 4346 C C . ALA A 1 566 ? -9.387 -8.591 -13.512 1.00 98.25 566 ALA A C 1
ATOM 4348 O O . ALA A 1 566 ? -9.075 -8.430 -12.327 1.00 98.25 566 ALA A O 1
ATOM 4349 N N . VAL A 1 567 ? -8.826 -7.891 -14.501 1.00 97.88 567 VAL A N 1
ATOM 4350 C CA . VAL A 1 567 ? -7.731 -6.922 -14.312 1.00 97.88 567 VAL A CA 1
ATOM 4351 C C . VAL A 1 567 ? -7.918 -5.667 -15.173 1.00 97.88 567 VAL A C 1
ATOM 4353 O O . VAL A 1 567 ? -8.286 -5.759 -16.344 1.00 97.88 567 VAL A O 1
ATOM 4356 N N . LYS A 1 568 ? -7.643 -4.485 -14.604 1.00 97.75 568 LYS A N 1
ATOM 4357 C CA . LYS A 1 568 ? -7.696 -3.193 -15.312 1.00 97.75 568 LYS A CA 1
ATOM 4358 C C . LYS A 1 568 ? -6.296 -2.613 -15.521 1.00 97.75 568 LYS A C 1
ATOM 4360 O O . LYS A 1 568 ? -5.526 -2.446 -14.570 1.00 97.75 568 LYS A O 1
ATOM 4365 N N . LEU A 1 569 ? -5.980 -2.302 -16.775 1.00 96.81 569 LEU A N 1
ATOM 4366 C CA . LEU A 1 569 ? -4.783 -1.578 -17.203 1.00 96.81 569 LEU A CA 1
ATOM 4367 C C . LEU A 1 569 ? -5.053 -0.076 -17.285 1.00 96.81 569 LEU A C 1
ATOM 4369 O O . LEU A 1 569 ? -6.184 0.330 -17.516 1.00 96.81 569 LEU A O 1
ATOM 4373 N N . PHE A 1 570 ? -3.998 0.734 -17.193 1.00 94.62 570 PHE A N 1
ATOM 4374 C CA . PHE A 1 570 ? -4.053 2.174 -17.453 1.00 94.62 570 PHE A CA 1
ATOM 4375 C C . PHE A 1 570 ? -3.296 2.514 -18.740 1.00 94.62 570 PHE A C 1
ATOM 4377 O O . PHE A 1 570 ? -2.169 2.050 -18.953 1.00 94.62 570 PHE A O 1
ATOM 4384 N N . ALA A 1 571 ? -3.909 3.331 -19.594 1.00 94.69 571 ALA A N 1
ATOM 4385 C CA . ALA A 1 571 ? -3.317 3.817 -20.830 1.00 94.69 571 ALA A CA 1
ATOM 4386 C C . ALA A 1 571 ? -2.085 4.690 -20.542 1.00 94.69 571 ALA A C 1
ATOM 4388 O O . ALA A 1 571 ? -2.065 5.507 -19.621 1.00 94.69 571 ALA A O 1
ATOM 4389 N N . ARG A 1 572 ? -1.039 4.532 -21.356 1.00 92.38 572 ARG A N 1
ATOM 4390 C CA . ARG A 1 572 ? 0.213 5.307 -21.238 1.00 92.38 572 ARG A CA 1
ATOM 4391 C C . ARG A 1 572 ? 0.309 6.446 -22.255 1.00 92.38 572 ARG A C 1
ATOM 4393 O O . ARG A 1 572 ? 1.158 7.319 -22.119 1.00 92.38 572 ARG A O 1
ATOM 4400 N N . TYR A 1 573 ? -0.555 6.427 -23.268 1.00 92.88 573 TYR A N 1
ATOM 4401 C CA . TYR A 1 573 ? -0.520 7.308 -24.432 1.00 92.88 573 TYR A CA 1
ATOM 4402 C C . TYR A 1 573 ? -1.930 7.783 -24.797 1.00 92.88 573 TYR A C 1
ATOM 4404 O O . TYR A 1 573 ? -2.925 7.236 -24.323 1.00 92.88 573 TYR A O 1
ATOM 4412 N N . GLY A 1 574 ? -2.008 8.819 -25.631 1.00 93.19 574 GLY A N 1
ATOM 4413 C CA . GLY A 1 574 ? -3.265 9.476 -25.984 1.00 93.19 574 GLY A CA 1
ATOM 4414 C C . GLY A 1 574 ? -3.156 10.309 -27.260 1.00 93.19 574 GLY A C 1
ATOM 4415 O O . GLY A 1 574 ? -2.203 10.119 -28.024 1.00 93.19 574 GLY A O 1
ATOM 4416 N N . PRO A 1 575 ? -4.097 11.243 -27.501 1.00 94.31 575 PRO A N 1
ATOM 4417 C CA . PRO A 1 575 ? -4.201 11.992 -28.757 1.00 94.31 575 PRO A CA 1
ATOM 4418 C C . PRO A 1 575 ? -2.895 12.651 -29.202 1.00 94.31 575 PRO A C 1
ATOM 4420 O O . PRO A 1 575 ? -2.513 12.558 -30.368 1.00 94.31 575 PRO A O 1
ATOM 4423 N N . GLU A 1 576 ? -2.168 13.211 -28.240 1.00 90.94 576 GLU A N 1
ATOM 4424 C CA . GLU A 1 576 ? -0.910 13.934 -28.431 1.00 90.94 576 GLU A CA 1
ATOM 4425 C C . GLU A 1 576 ? 0.256 13.015 -28.862 1.00 90.94 576 GLU A C 1
ATOM 4427 O O . GLU A 1 576 ? 1.247 13.484 -29.415 1.00 90.94 576 GLU A O 1
ATOM 4432 N N . SER A 1 577 ? 0.128 11.695 -28.675 1.00 90.50 577 SER A N 1
ATOM 4433 C CA . SER A 1 577 ? 1.066 10.670 -29.163 1.00 90.50 577 SER A CA 1
ATOM 4434 C C . SER A 1 577 ? 0.699 10.113 -30.549 1.00 90.50 577 SER A C 1
ATOM 4436 O O . SER A 1 577 ? 1.441 9.300 -31.103 1.00 90.50 577 SER A O 1
ATOM 4438 N N . GLY A 1 578 ? -0.451 10.502 -31.111 1.00 91.19 578 GLY A N 1
ATOM 4439 C CA . GLY A 1 578 ? -0.918 10.052 -32.423 1.00 91.19 578 GLY A CA 1
ATOM 4440 C C . GLY A 1 578 ? -1.010 8.525 -32.574 1.00 91.19 578 GLY A C 1
ATOM 4441 O O . GLY A 1 578 ? -1.242 7.792 -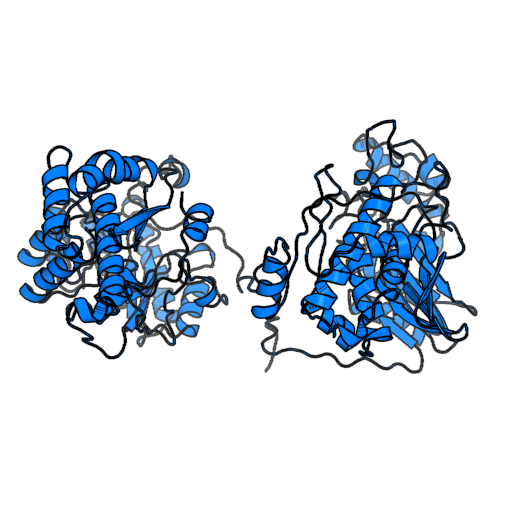31.612 1.00 91.19 578 GLY A O 1
ATOM 4442 N N . ILE A 1 579 ? -0.826 8.042 -33.808 1.00 91.44 579 ILE A N 1
ATOM 4443 C CA . ILE A 1 579 ? -0.925 6.609 -34.143 1.00 91.44 579 ILE A CA 1
ATOM 4444 C C . ILE A 1 579 ? 0.109 5.748 -33.400 1.00 91.44 579 ILE A C 1
ATOM 4446 O O . ILE A 1 579 ? -0.205 4.635 -33.004 1.00 91.44 579 ILE A O 1
ATOM 4450 N N . GLU A 1 580 ? 1.299 6.284 -33.119 1.00 91.56 580 GLU A N 1
ATOM 4451 C CA . GLU A 1 580 ? 2.338 5.590 -32.347 1.00 91.56 580 GLU A CA 1
ATOM 4452 C C . GLU A 1 580 ? 1.874 5.282 -30.912 1.00 91.56 580 GLU A C 1
ATOM 4454 O O . GLU A 1 580 ? 2.117 4.195 -30.392 1.00 91.56 580 GLU A O 1
ATOM 4459 N N . GLY A 1 581 ? 1.130 6.201 -30.286 1.00 92.06 581 GLY A N 1
ATOM 4460 C CA . GLY A 1 581 ? 0.508 5.957 -28.983 1.00 92.06 581 GLY A CA 1
ATOM 4461 C C . GLY A 1 581 ? -0.549 4.848 -29.002 1.00 92.06 581 GLY A C 1
ATOM 4462 O O . GLY A 1 581 ? -0.648 4.080 -28.041 1.00 92.06 581 GLY A O 1
ATOM 4463 N N . ILE A 1 582 ? -1.303 4.739 -30.104 1.00 93.50 582 ILE A N 1
ATOM 4464 C CA . ILE A 1 582 ? -2.283 3.663 -30.312 1.00 93.50 582 ILE A CA 1
ATOM 4465 C C . ILE A 1 582 ? -1.540 2.334 -30.444 1.00 93.50 582 ILE A C 1
ATOM 4467 O O . ILE A 1 582 ? -1.800 1.440 -29.648 1.00 93.50 582 ILE A O 1
ATOM 4471 N N . ASN A 1 583 ? -0.556 2.244 -31.345 1.00 90.19 583 ASN A N 1
ATOM 4472 C CA . ASN A 1 583 ? 0.249 1.037 -31.570 1.00 90.19 583 ASN A CA 1
ATOM 4473 C C . ASN A 1 583 ? 0.875 0.501 -30.267 1.00 90.19 583 ASN A C 1
ATOM 4475 O O . ASN A 1 583 ? 0.841 -0.696 -30.004 1.00 90.19 583 ASN A O 1
ATOM 4479 N N . ARG A 1 584 ? 1.415 1.384 -29.414 1.00 93.44 584 ARG A N 1
ATOM 4480 C CA . ARG A 1 584 ? 2.021 0.989 -28.127 1.00 93.44 584 ARG A CA 1
ATOM 4481 C C . ARG A 1 584 ? 1.004 0.607 -27.053 1.00 93.44 584 ARG A C 1
ATOM 4483 O O . ARG A 1 584 ? 1.326 -0.159 -26.147 1.00 93.44 584 ARG A O 1
ATOM 4490 N N . THR A 1 585 ? -0.209 1.151 -27.119 1.00 95.75 585 THR A N 1
ATOM 4491 C CA . THR A 1 585 ? -1.303 0.750 -26.222 1.00 95.75 585 THR A CA 1
ATOM 4492 C C . THR A 1 585 ? -1.915 -0.572 -26.691 1.00 95.75 585 THR A C 1
ATOM 4494 O O . THR A 1 585 ? -2.255 -1.405 -25.856 1.00 95.75 585 THR A O 1
ATOM 4497 N N . GLU A 1 586 ? -1.948 -0.822 -28.002 1.00 97.31 586 GLU A N 1
ATOM 4498 C CA . GLU A 1 586 ? -2.230 -2.136 -28.581 1.00 97.31 586 GLU A CA 1
ATOM 4499 C C . GLU A 1 586 ? -1.187 -3.168 -28.141 1.00 97.31 586 GLU A C 1
ATOM 4501 O O . GLU A 1 586 ? -1.563 -4.184 -27.571 1.00 97.31 586 GLU A O 1
ATOM 4506 N N . GLU A 1 587 ? 0.112 -2.883 -28.283 1.00 95.06 587 GLU A N 1
ATOM 4507 C CA . GLU A 1 587 ? 1.197 -3.770 -27.833 1.00 95.06 587 GLU A CA 1
ATOM 4508 C C . GLU A 1 587 ? 1.091 -4.117 -26.334 1.00 95.06 587 GLU A C 1
ATOM 4510 O O . GLU A 1 587 ? 1.295 -5.266 -25.940 1.00 95.06 587 GLU A O 1
ATOM 4515 N N . LEU A 1 588 ? 0.737 -3.137 -25.494 1.00 95.44 588 LEU A N 1
ATOM 4516 C CA . LEU A 1 588 ? 0.515 -3.330 -24.059 1.00 95.44 588 LEU A CA 1
ATOM 4517 C C . LEU A 1 588 ? -0.675 -4.263 -23.780 1.00 95.44 588 LEU A C 1
ATOM 4519 O O . LEU A 1 588 ? -0.540 -5.211 -23.007 1.00 95.44 588 LEU A O 1
ATOM 4523 N N . VAL A 1 589 ? -1.827 -4.009 -24.408 1.00 97.50 589 VAL A N 1
ATOM 4524 C CA . VAL A 1 589 ? -3.041 -4.823 -24.231 1.00 97.50 589 VAL A CA 1
ATOM 4525 C C . VAL A 1 589 ? -2.852 -6.227 -24.815 1.00 97.50 589 VAL A C 1
ATOM 4527 O O . VAL A 1 589 ? -3.271 -7.197 -24.187 1.00 97.50 589 VAL A O 1
ATOM 4530 N N . ALA A 1 590 ? -2.170 -6.356 -25.955 1.00 95.06 590 ALA A N 1
ATOM 4531 C CA . ALA A 1 590 ? -1.840 -7.625 -26.594 1.00 95.06 590 ALA A CA 1
ATOM 4532 C C . ALA A 1 590 ? -0.977 -8.510 -25.686 1.00 95.06 590 ALA A C 1
ATOM 4534 O O . ALA A 1 590 ? -1.349 -9.650 -25.413 1.00 95.06 590 ALA A O 1
ATOM 4535 N N . LYS A 1 591 ? 0.120 -7.962 -25.144 1.00 95.00 591 LYS A N 1
ATOM 4536 C CA . LYS A 1 591 ? 1.008 -8.679 -24.215 1.00 95.00 591 LYS A CA 1
ATOM 4537 C C . LYS A 1 591 ? 0.296 -9.089 -22.931 1.00 95.00 591 LYS A C 1
ATOM 4539 O O . LYS A 1 591 ? 0.467 -10.213 -22.473 1.00 95.00 591 LYS A O 1
ATOM 4544 N N . THR A 1 592 ? -0.546 -8.225 -22.360 1.00 96.69 592 THR A N 1
ATOM 4545 C CA . THR A 1 592 ? -1.342 -8.614 -21.186 1.00 96.69 592 THR A CA 1
ATOM 4546 C C . THR A 1 592 ? -2.410 -9.658 -21.533 1.00 96.69 592 THR A C 1
ATOM 4548 O O . THR A 1 592 ? -2.609 -10.570 -20.739 1.00 96.69 592 THR A O 1
ATOM 4551 N N . ARG A 1 593 ? -3.056 -9.608 -22.707 1.00 96.62 593 ARG A N 1
ATOM 4552 C CA . ARG A 1 593 ? -3.989 -10.660 -23.155 1.00 96.62 593 ARG A CA 1
ATOM 4553 C C . ARG A 1 593 ? -3.279 -12.007 -23.347 1.00 96.62 593 ARG A C 1
ATOM 4555 O O . ARG A 1 593 ? -3.818 -13.023 -22.921 1.00 96.62 593 ARG A O 1
ATOM 4562 N N . GLU A 1 594 ? -2.075 -12.016 -23.917 1.00 93.44 594 GLU A N 1
ATOM 4563 C CA . GLU A 1 594 ? -1.227 -13.214 -24.015 1.00 93.44 594 GLU A CA 1
ATOM 4564 C C . GLU A 1 594 ? -0.850 -13.756 -22.623 1.00 93.44 594 GLU A C 1
ATOM 4566 O O . GLU A 1 594 ? -0.984 -14.952 -22.375 1.00 93.44 594 GLU A O 1
ATOM 4571 N N . GLN A 1 595 ? -0.473 -12.874 -21.688 1.00 94.88 595 GLN A N 1
ATOM 4572 C CA . GLN A 1 595 ? -0.104 -13.233 -20.314 1.00 94.88 595 GLN A CA 1
ATOM 4573 C C . GLN A 1 595 ? -1.256 -13.871 -19.513 1.00 94.88 595 GLN A C 1
ATOM 4575 O O . GLN A 1 595 ? -1.030 -14.826 -18.772 1.00 94.88 595 GLN A O 1
ATOM 4580 N N . ILE A 1 596 ? -2.477 -13.331 -19.614 1.00 95.62 596 ILE A N 1
ATOM 4581 C CA . ILE A 1 596 ? -3.622 -13.758 -18.782 1.00 95.62 596 ILE A CA 1
ATOM 4582 C C . ILE A 1 596 ? -4.519 -14.815 -19.447 1.00 95.62 596 ILE A C 1
ATOM 4584 O O . ILE A 1 596 ? -5.384 -15.384 -18.780 1.00 95.62 596 ILE A O 1
ATOM 4588 N N . GLY A 1 597 ? -4.347 -15.065 -20.748 1.00 93.69 597 GLY A N 1
ATOM 4589 C CA . GLY A 1 597 ? -5.209 -15.948 -21.536 1.00 93.69 597 GLY A CA 1
ATOM 4590 C C . GLY A 1 597 ? -6.627 -15.400 -21.744 1.00 93.69 597 GLY A C 1
ATOM 4591 O O . GLY A 1 597 ? -6.898 -14.214 -21.550 1.00 93.69 597 GLY A O 1
ATOM 4592 N N . ASP A 1 598 ? -7.556 -16.266 -22.160 1.00 93.00 598 ASP A N 1
ATOM 4593 C CA . ASP A 1 598 ? -8.946 -15.878 -22.446 1.00 93.00 598 ASP A CA 1
ATOM 4594 C C . ASP A 1 598 ? -9.922 -16.056 -21.263 1.00 93.00 598 ASP A C 1
ATOM 4596 O O . ASP A 1 598 ? -10.981 -15.427 -21.250 1.00 93.00 598 ASP A O 1
ATOM 4600 N N . ASP A 1 599 ? -9.570 -16.818 -20.227 1.00 93.94 599 ASP A N 1
ATOM 4601 C CA . ASP A 1 599 ? -10.442 -17.031 -19.057 1.00 93.94 599 ASP A CA 1
ATOM 4602 C C . ASP A 1 599 ? -10.414 -15.870 -18.036 1.00 93.94 599 ASP A C 1
ATOM 4604 O O . ASP A 1 599 ? -11.118 -15.902 -17.025 1.00 93.94 599 ASP A O 1
ATOM 4608 N N . VAL A 1 600 ? -9.603 -14.835 -18.289 1.00 97.38 600 VAL A N 1
ATOM 4609 C CA . VAL A 1 600 ? -9.459 -13.638 -17.445 1.00 97.38 600 VAL A CA 1
ATOM 4610 C C . VAL A 1 600 ? -9.994 -12.409 -18.182 1.00 97.38 600 VAL A C 1
ATOM 4612 O O . VAL A 1 600 ? -9.701 -12.177 -19.357 1.00 97.38 600 VAL A O 1
ATOM 4615 N N . GLU A 1 601 ? -10.780 -11.590 -17.490 1.00 98.19 601 GLU A N 1
ATOM 4616 C CA . GLU A 1 601 ? -11.358 -10.365 -18.053 1.00 98.19 601 GLU A CA 1
ATOM 4617 C C . GLU A 1 601 ? -10.341 -9.210 -18.031 1.00 98.19 601 GLU A C 1
ATOM 4619 O O . GLU A 1 601 ? -9.595 -9.045 -17.064 1.00 98.19 601 GLU A O 1
ATOM 4624 N N . LEU A 1 602 ? -10.303 -8.412 -19.104 1.00 98.31 602 LEU A N 1
ATOM 4625 C CA . LEU A 1 602 ? -9.302 -7.358 -19.312 1.00 98.31 602 LEU A CA 1
ATOM 4626 C C . LEU A 1 602 ? -9.972 -6.023 -19.619 1.00 98.31 602 LEU A C 1
ATOM 4628 O O . LEU A 1 602 ? -10.738 -5.925 -20.576 1.00 98.31 602 LEU A O 1
ATOM 4632 N N . MET A 1 603 ? -9.656 -4.997 -18.839 1.00 98.25 603 MET A N 1
ATOM 4633 C CA . MET A 1 603 ? -10.227 -3.655 -18.961 1.00 98.25 603 MET A CA 1
ATOM 4634 C C . MET A 1 603 ? -9.122 -2.623 -19.200 1.00 98.25 603 MET A C 1
ATOM 4636 O O . MET A 1 603 ? -7.981 -2.825 -18.774 1.00 98.25 603 MET A O 1
ATOM 4640 N N . LEU A 1 604 ? -9.459 -1.511 -19.857 1.00 98.00 604 LEU A N 1
ATOM 4641 C CA . LEU A 1 604 ? -8.541 -0.390 -20.069 1.00 98.00 604 LEU A CA 1
ATOM 4642 C C . LEU A 1 604 ? -9.144 0.909 -19.531 1.00 98.00 604 LEU A C 1
ATOM 4644 O O . LEU A 1 604 ? -10.267 1.265 -19.869 1.00 98.00 604 LEU A O 1
ATOM 4648 N N . ASP A 1 605 ? -8.357 1.618 -18.735 1.00 97.00 605 ASP A N 1
ATOM 4649 C CA . ASP A 1 605 ? -8.627 2.939 -18.178 1.00 97.00 605 ASP A CA 1
ATOM 4650 C C . ASP A 1 605 ? -7.816 3.999 -18.929 1.00 97.00 605 ASP A C 1
ATOM 4652 O O . ASP A 1 605 ? -6.643 3.768 -19.246 1.00 97.00 605 ASP A O 1
ATOM 4656 N N . ALA A 1 606 ? -8.411 5.154 -19.222 1.00 95.94 606 ALA A N 1
ATOM 4657 C CA . ALA A 1 606 ? -7.730 6.265 -19.881 1.00 95.94 606 ALA A CA 1
ATOM 4658 C C . ALA A 1 606 ? -7.787 7.599 -19.108 1.00 95.94 606 ALA A C 1
ATOM 4660 O O . ALA A 1 606 ? -7.405 8.630 -19.668 1.00 95.94 606 ALA A O 1
ATOM 4661 N N . TRP A 1 607 ? -8.218 7.582 -17.840 1.00 93.06 607 TRP A N 1
ATOM 4662 C CA . TRP A 1 607 ? -8.229 8.703 -16.890 1.00 93.06 607 TRP A CA 1
ATOM 4663 C C . TRP A 1 607 ? -8.563 10.075 -17.515 1.00 93.06 607 TRP A C 1
ATOM 4665 O O . TRP A 1 607 ? -7.764 11.014 -17.511 1.00 93.06 607 TRP A O 1
ATOM 4675 N N . MET A 1 608 ? -9.738 10.157 -18.142 1.00 94.56 608 MET A N 1
ATOM 4676 C CA . MET A 1 608 ? -10.351 11.301 -18.840 1.00 94.56 608 MET A CA 1
ATOM 4677 C C . MET A 1 608 ? -9.539 11.897 -20.012 1.00 94.56 608 MET A C 1
ATOM 4679 O O . MET A 1 608 ? -9.828 13.005 -20.467 1.00 94.56 608 MET A O 1
ATOM 4683 N N . SER A 1 609 ? -8.504 11.208 -20.504 1.00 94.31 609 SER A N 1
ATOM 4684 C CA . SER A 1 609 ? -7.408 11.851 -21.252 1.00 94.31 609 SER A CA 1
ATOM 4685 C C . SER A 1 609 ? -7.490 11.803 -22.785 1.00 94.31 609 SER A C 1
ATOM 4687 O O . SER A 1 609 ? -6.609 12.353 -23.453 1.00 94.31 609 SER A O 1
ATOM 4689 N N . LEU A 1 610 ? -8.482 11.133 -23.382 1.00 95.75 610 LEU A N 1
ATOM 4690 C CA . LEU A 1 610 ? -8.566 10.984 -24.842 1.00 95.75 610 LEU A CA 1
ATOM 4691 C C . LEU A 1 610 ? -9.512 12.024 -25.470 1.00 95.75 610 LEU A C 1
ATOM 4693 O O . LEU A 1 610 ? -9.994 12.959 -24.834 1.00 95.75 610 LEU A O 1
ATOM 4697 N N . ASN A 1 611 ? -9.746 11.889 -26.774 1.00 95.44 611 ASN A N 1
ATOM 4698 C CA . ASN A 1 611 ? -10.790 12.611 -27.496 1.00 95.44 611 ASN A CA 1
ATOM 4699 C C . ASN A 1 611 ? -11.528 11.640 -28.423 1.00 95.44 611 ASN A C 1
ATOM 4701 O O . ASN A 1 611 ? -10.989 10.587 -28.760 1.00 95.44 611 ASN A O 1
ATOM 4705 N N . VAL A 1 612 ? -12.733 12.010 -28.870 1.00 97.75 612 VAL A N 1
ATOM 4706 C CA . VAL A 1 612 ? -13.634 11.153 -29.667 1.00 97.75 612 VAL A CA 1
ATOM 4707 C C . VAL A 1 612 ? -12.923 10.410 -30.806 1.00 97.75 612 VAL A C 1
ATOM 4709 O O . VAL A 1 612 ? -13.149 9.218 -31.000 1.00 97.75 612 VAL A O 1
ATOM 4712 N N . GLU A 1 613 ? -12.069 11.091 -31.574 1.00 97.31 613 GLU A N 1
ATOM 4713 C CA . GLU A 1 613 ? -11.406 10.489 -32.735 1.00 97.31 613 GLU A CA 1
ATOM 4714 C C . GLU A 1 613 ? -10.302 9.507 -32.331 1.00 97.31 613 GLU A C 1
ATOM 4716 O O . GLU A 1 613 ? -10.161 8.452 -32.951 1.00 97.31 613 GLU A O 1
ATOM 4721 N N . TYR A 1 614 ? -9.551 9.814 -31.271 1.00 97.31 614 TYR A N 1
ATOM 4722 C CA . TYR A 1 614 ? -8.553 8.899 -30.729 1.00 97.31 614 TYR A CA 1
ATOM 4723 C C . TYR A 1 614 ? -9.202 7.673 -30.084 1.00 97.31 614 TYR A C 1
ATOM 4725 O O . TYR A 1 614 ? -8.805 6.551 -30.382 1.00 97.31 614 TYR A O 1
ATOM 4733 N N . THR A 1 615 ? -10.241 7.874 -29.268 1.00 98.12 615 THR A N 1
ATOM 4734 C CA . THR A 1 615 ? -11.005 6.805 -28.611 1.00 98.12 615 THR A CA 1
ATOM 4735 C C . THR A 1 615 ? -11.557 5.810 -29.626 1.00 98.12 615 THR A C 1
ATOM 4737 O O . THR A 1 615 ? -11.384 4.608 -29.458 1.00 98.12 615 THR A O 1
ATOM 4740 N N . VAL A 1 616 ? -12.164 6.288 -30.718 1.00 98.19 616 VAL A N 1
ATOM 4741 C CA . VAL A 1 616 ? -12.731 5.407 -31.754 1.00 98.19 616 VAL A CA 1
ATOM 4742 C C . VAL A 1 616 ? -11.644 4.597 -32.471 1.00 98.19 616 VAL A C 1
ATOM 4744 O O . VAL A 1 616 ? -11.833 3.405 -32.695 1.00 98.19 616 VAL A O 1
ATOM 4747 N N . ARG A 1 617 ? -10.488 5.199 -32.785 1.00 97.50 617 ARG A N 1
ATOM 4748 C CA . ARG A 1 617 ? -9.355 4.478 -33.402 1.00 97.50 617 ARG A CA 1
ATOM 4749 C C . ARG A 1 617 ? -8.709 3.473 -32.450 1.00 97.50 617 ARG A C 1
ATOM 4751 O O . ARG A 1 617 ? -8.345 2.386 -32.883 1.00 97.50 617 ARG A O 1
ATOM 4758 N N . LEU A 1 618 ? -8.585 3.830 -31.173 1.00 97.81 618 LEU A N 1
ATOM 4759 C CA . LEU A 1 618 ? -8.046 2.957 -30.136 1.00 97.81 618 LEU A CA 1
ATOM 4760 C C . LEU A 1 618 ? -8.954 1.739 -29.929 1.00 97.81 618 LEU A C 1
ATOM 4762 O O . LEU A 1 618 ? -8.470 0.615 -29.954 1.00 97.81 618 LEU A O 1
ATOM 4766 N N . VAL A 1 619 ? -10.270 1.936 -29.815 1.00 97.88 619 VAL A N 1
ATOM 4767 C CA . VAL A 1 619 ? -11.232 0.826 -29.723 1.00 97.88 619 VAL A CA 1
ATOM 4768 C C . VAL A 1 619 ? -11.191 -0.058 -30.972 1.00 97.88 619 VAL A C 1
ATOM 4770 O O . VAL A 1 619 ? -11.228 -1.274 -30.833 1.00 97.88 619 VAL A O 1
ATOM 4773 N N . GLU A 1 620 ? -11.067 0.513 -32.177 1.00 96.56 620 GLU A N 1
ATOM 4774 C CA . GLU A 1 620 ? -10.932 -0.266 -33.419 1.00 96.56 620 GLU A CA 1
ATOM 4775 C C . GLU A 1 620 ? -9.690 -1.174 -33.402 1.00 96.56 620 GLU A C 1
ATOM 4777 O O . GLU A 1 620 ? -9.814 -2.368 -33.671 1.00 96.56 620 GLU A O 1
ATOM 4782 N N . ALA A 1 621 ? -8.526 -0.635 -33.019 1.00 95.94 621 ALA A N 1
ATOM 4783 C CA . ALA A 1 621 ? -7.281 -1.396 -32.885 1.00 95.94 621 ALA A CA 1
ATOM 4784 C C . ALA A 1 621 ? -7.355 -2.467 -31.781 1.00 95.94 621 ALA A C 1
ATOM 4786 O O . ALA A 1 621 ? -6.807 -3.555 -31.930 1.00 95.94 621 ALA A O 1
ATOM 4787 N N . LEU A 1 622 ? -8.070 -2.196 -30.683 1.00 97.38 622 LEU A N 1
ATOM 4788 C CA . LEU A 1 622 ? -8.140 -3.094 -29.527 1.00 97.38 622 LEU A CA 1
ATOM 4789 C C . LEU A 1 622 ? -9.192 -4.216 -29.639 1.00 97.38 622 LEU A C 1
ATOM 4791 O O . LEU A 1 622 ? -9.211 -5.112 -28.789 1.00 97.38 622 LEU A O 1
ATOM 4795 N N . LYS A 1 623 ? -10.023 -4.235 -30.695 1.00 95.19 623 LYS A N 1
ATOM 4796 C CA . LYS A 1 623 ? -11.025 -5.296 -30.943 1.00 95.19 623 LYS A CA 1
ATOM 4797 C C . LYS A 1 623 ? -10.493 -6.738 -30.835 1.00 95.19 623 LYS A C 1
ATOM 4799 O O . LYS A 1 623 ? -11.199 -7.543 -30.224 1.00 95.19 623 LYS A O 1
ATOM 4804 N N . PRO A 1 624 ? -9.312 -7.108 -31.380 1.00 95.12 624 PRO A N 1
ATOM 4805 C CA . PRO A 1 624 ? -8.839 -8.497 -31.356 1.00 95.12 624 PRO A CA 1
ATOM 4806 C C . PRO A 1 624 ? -8.627 -9.053 -29.944 1.00 95.12 624 PRO A C 1
ATOM 4808 O O . PRO A 1 624 ? -8.751 -10.254 -29.732 1.00 95.12 624 PRO A O 1
ATOM 4811 N N . TYR A 1 625 ? -8.341 -8.184 -28.971 1.00 96.50 625 TYR A N 1
ATOM 4812 C CA . TYR A 1 625 ? -7.926 -8.568 -27.618 1.00 96.50 625 TYR A CA 1
ATOM 4813 C C . TYR A 1 625 ? -9.090 -8.646 -26.620 1.00 96.50 625 TYR A C 1
ATOM 4815 O O . TYR A 1 625 ? -8.862 -8.913 -25.437 1.00 96.50 625 TYR A O 1
ATOM 4823 N N . ARG A 1 626 ? -10.334 -8.435 -27.088 1.00 93.88 626 ARG A N 1
ATOM 4824 C CA . ARG A 1 626 ? -11.578 -8.558 -26.308 1.00 93.88 626 ARG A CA 1
ATOM 4825 C C . ARG A 1 626 ? -11.499 -7.779 -24.985 1.00 93.88 626 ARG A C 1
ATOM 4827 O O . ARG A 1 626 ? -11.433 -8.370 -23.906 1.00 93.88 626 ARG A O 1
ATOM 4834 N N . LEU A 1 627 ? -11.483 -6.445 -25.073 1.00 96.44 627 LEU A N 1
ATOM 4835 C CA . LEU A 1 627 ? -11.604 -5.586 -23.892 1.00 96.44 627 LEU A CA 1
ATOM 4836 C C . LEU A 1 627 ? -13.019 -5.650 -23.308 1.00 96.44 627 LEU A C 1
ATOM 4838 O O . LEU A 1 627 ? -14.005 -5.334 -23.979 1.00 96.44 627 LEU A O 1
ATOM 4842 N N . LYS A 1 628 ? -13.097 -6.005 -22.026 1.00 97.31 628 LYS A N 1
ATOM 4843 C CA . LYS A 1 628 ? -14.332 -6.130 -21.253 1.00 97.31 628 LYS A CA 1
ATOM 4844 C C . LYS A 1 628 ? -15.023 -4.784 -21.036 1.00 97.31 628 LYS A C 1
ATOM 4846 O O . LYS A 1 628 ? -16.247 -4.751 -21.089 1.00 97.31 628 LYS A O 1
ATOM 4851 N N . TRP A 1 629 ? -14.268 -3.698 -20.856 1.00 98.00 629 TRP A N 1
ATOM 4852 C CA . TRP A 1 629 ? -14.742 -2.323 -21.053 1.00 98.00 629 TRP A CA 1
ATOM 4853 C C . TRP A 1 629 ? -13.584 -1.344 -21.317 1.00 98.00 629 TRP A C 1
ATOM 4855 O O . TRP A 1 629 ? -12.417 -1.667 -21.068 1.00 98.00 629 TRP A O 1
ATOM 4865 N N . LEU A 1 630 ? -13.929 -0.150 -21.814 1.00 98.25 630 LEU A N 1
ATOM 4866 C CA . LEU A 1 630 ? -13.070 1.040 -21.821 1.00 98.25 630 LEU A CA 1
ATOM 4867 C C . LEU A 1 630 ? -13.632 2.073 -20.832 1.00 98.25 630 LEU A C 1
ATOM 4869 O O . LEU A 1 630 ? -14.830 2.359 -20.865 1.00 98.25 630 LEU A O 1
ATOM 4873 N N . GLU A 1 631 ? -12.771 2.616 -19.976 1.00 97.00 631 GLU A N 1
ATOM 4874 C CA . GLU A 1 631 ? -13.117 3.457 -18.824 1.00 97.00 631 GLU A CA 1
ATOM 4875 C C . GLU A 1 631 ? -12.537 4.873 -18.924 1.00 97.00 631 GLU A C 1
ATOM 4877 O O . GLU A 1 631 ? -11.442 5.049 -19.463 1.00 97.00 631 GLU A O 1
ATOM 4882 N N . ASP A 1 632 ? -13.302 5.863 -18.438 1.00 95.12 632 ASP A N 1
ATOM 4883 C CA . ASP A 1 632 ? -12.957 7.293 -18.335 1.00 95.12 632 ASP A CA 1
ATOM 4884 C C . ASP A 1 632 ? -12.110 7.787 -19.525 1.00 95.12 632 ASP A C 1
ATOM 4886 O O . ASP A 1 632 ? -10.932 8.117 -19.423 1.00 95.12 632 ASP A O 1
ATOM 4890 N N . TYR A 1 633 ? -12.710 7.798 -20.716 1.00 95.38 633 TYR A N 1
ATOM 4891 C CA . TYR A 1 633 ? -12.003 8.060 -21.975 1.00 95.38 633 TYR A CA 1
ATOM 4892 C C . TYR A 1 633 ? -12.073 9.516 -22.457 1.00 95.38 633 TYR A C 1
ATOM 4894 O O . TYR A 1 633 ? -11.284 9.892 -23.319 1.00 95.38 633 TYR A O 1
ATOM 4902 N N . VAL A 1 634 ? -12.970 10.350 -21.929 1.00 95.25 634 VAL A N 1
ATOM 4903 C CA . VAL A 1 634 ? -13.053 11.795 -22.230 1.00 95.25 634 VAL A CA 1
ATOM 4904 C C . VAL A 1 634 ? -13.348 12.592 -20.956 1.00 95.25 634 VAL A C 1
ATOM 4906 O O . VAL A 1 634 ? -13.656 12.009 -19.917 1.00 95.25 634 VAL A O 1
ATOM 4909 N N . LEU A 1 635 ? -13.251 13.923 -21.025 1.00 93.94 635 LEU A N 1
ATOM 4910 C CA . LEU A 1 635 ? -13.550 14.803 -19.891 1.00 93.94 635 LEU A CA 1
ATOM 4911 C C . LEU A 1 635 ? -14.979 14.571 -19.360 1.00 93.94 635 LEU A C 1
ATOM 4913 O O . LEU A 1 635 ? -15.912 14.473 -20.162 1.00 93.94 635 LEU A O 1
ATOM 4917 N N . PRO A 1 636 ? -15.173 14.486 -18.031 1.00 93.25 636 PRO A N 1
ATOM 4918 C CA . PRO A 1 636 ? -16.420 14.025 -17.423 1.00 93.25 636 PRO A CA 1
ATOM 4919 C C . PRO A 1 636 ? -17.608 14.957 -17.705 1.00 93.25 636 PRO A C 1
ATOM 4921 O O . PRO A 1 636 ? -18.749 14.502 -17.750 1.00 93.25 636 PRO A O 1
ATOM 4924 N N . GLU A 1 637 ? -17.373 16.248 -17.924 1.00 89.25 637 GLU A N 1
ATOM 4925 C CA . GLU A 1 637 ? -18.402 17.223 -18.287 1.00 89.25 637 GLU A CA 1
ATOM 4926 C C . GLU A 1 637 ? -18.882 17.134 -19.751 1.00 89.25 637 GLU A C 1
ATOM 4928 O O . GLU A 1 637 ? -19.987 17.594 -20.053 1.00 89.25 637 GLU A O 1
ATOM 4933 N N . ASP A 1 638 ? -18.110 16.529 -20.665 1.00 93.94 638 ASP A N 1
ATOM 4934 C CA . ASP A 1 638 ? -18.408 16.519 -22.106 1.00 93.94 638 ASP A CA 1
ATOM 4935 C C . ASP A 1 638 ? -19.330 15.356 -22.516 1.00 93.94 638 ASP A C 1
ATOM 4937 O O . ASP A 1 638 ? -18.964 14.420 -23.236 1.00 93.94 638 ASP A O 1
ATOM 4941 N N . MET A 1 639 ? -20.585 15.454 -22.071 1.00 95.31 639 MET A N 1
ATOM 4942 C CA . MET A 1 639 ? -21.683 14.545 -22.431 1.00 95.31 639 MET A CA 1
ATOM 4943 C C . MET A 1 639 ? -21.895 14.424 -23.954 1.00 95.31 639 MET A C 1
ATOM 4945 O O . MET A 1 639 ? -22.375 13.393 -24.429 1.00 95.31 639 MET A O 1
ATOM 4949 N N . GLU A 1 640 ? -21.517 15.438 -24.742 1.00 97.12 640 GLU A N 1
ATOM 4950 C CA . GLU A 1 640 ? -21.625 15.384 -26.203 1.00 97.12 640 GLU A CA 1
ATOM 4951 C C . GLU A 1 640 ? -20.536 14.480 -26.805 1.00 97.12 640 GLU A C 1
ATOM 4953 O O . GLU A 1 640 ? -20.818 13.697 -27.714 1.00 97.12 640 GLU A O 1
ATOM 4958 N N . SER A 1 641 ? -19.305 14.520 -26.283 1.00 97.12 641 SER A N 1
ATOM 4959 C CA . SER A 1 641 ? -18.252 13.561 -26.642 1.00 97.12 641 SER A CA 1
ATOM 4960 C C . SER A 1 641 ? -18.577 12.139 -26.190 1.00 97.12 641 SER A C 1
ATOM 4962 O O . SER A 1 641 ? -18.343 11.213 -26.970 1.00 97.12 641 SER A O 1
ATOM 4964 N N . TYR A 1 642 ? -19.188 11.946 -25.014 1.00 97.81 642 TYR A N 1
ATOM 4965 C CA . TYR A 1 642 ? -19.720 10.636 -24.607 1.00 97.81 642 TYR A CA 1
ATOM 4966 C C . TYR A 1 642 ? -20.711 10.085 -25.650 1.00 97.81 642 TYR A C 1
ATOM 4968 O O . TYR A 1 642 ? -20.524 8.970 -26.145 1.00 97.81 642 TYR A O 1
ATOM 4976 N N . ALA A 1 643 ? -21.693 10.888 -26.078 1.00 98.00 643 ALA A N 1
ATOM 4977 C CA . ALA A 1 643 ? -22.645 10.506 -27.125 1.00 98.00 643 ALA A CA 1
ATOM 4978 C C . ALA A 1 643 ? -21.972 10.215 -28.485 1.00 98.00 643 ALA A C 1
ATOM 4980 O O . ALA A 1 643 ? -22.291 9.216 -29.135 1.00 98.00 643 ALA A O 1
ATOM 4981 N N . LYS A 1 644 ? -21.001 11.039 -28.905 1.00 98.44 644 LYS A N 1
ATOM 4982 C CA . LYS A 1 644 ? -20.250 10.853 -30.164 1.00 98.44 644 LYS A CA 1
ATOM 4983 C C . LYS A 1 644 ? -19.393 9.583 -30.164 1.00 98.44 644 LYS A C 1
ATOM 4985 O O . LYS A 1 644 ? -19.272 8.944 -31.209 1.00 98.44 644 LYS A O 1
ATOM 4990 N N . VAL A 1 645 ? -18.802 9.201 -29.027 1.00 98.19 645 VAL A N 1
ATOM 4991 C CA . VAL A 1 645 ? -18.098 7.914 -28.884 1.00 98.19 645 VAL A CA 1
ATOM 4992 C C . VAL A 1 645 ? -19.107 6.770 -28.953 1.00 98.19 645 VAL A C 1
ATOM 4994 O O . VAL A 1 645 ? -18.964 5.895 -29.806 1.00 98.19 645 VAL A O 1
ATOM 4997 N N . ARG A 1 646 ? -20.175 6.813 -28.145 1.00 97.56 646 ARG A N 1
ATOM 4998 C CA . ARG A 1 646 ? -21.224 5.780 -28.096 1.00 97.56 646 ARG A CA 1
ATOM 4999 C C . ARG A 1 646 ? -21.833 5.477 -29.467 1.00 97.56 646 ARG A C 1
ATOM 5001 O O . ARG A 1 646 ? -21.994 4.312 -29.820 1.00 97.56 646 ARG A O 1
ATOM 5008 N N . GLN A 1 647 ? -22.100 6.509 -30.270 1.00 98.00 647 GLN A N 1
ATOM 5009 C CA . GLN A 1 647 ? -22.610 6.368 -31.638 1.00 98.00 647 GLN A CA 1
ATOM 5010 C C . GLN A 1 647 ? -21.617 5.669 -32.588 1.00 98.00 647 GLN A C 1
ATOM 5012 O O . GLN A 1 647 ? -22.037 4.995 -33.529 1.00 98.00 647 GLN A O 1
ATOM 5017 N N . ARG A 1 648 ? -20.306 5.844 -32.376 1.00 98.31 648 ARG A N 1
ATOM 5018 C CA . ARG A 1 648 ? -19.245 5.360 -33.277 1.00 98.31 648 ARG A CA 1
ATOM 5019 C C . ARG A 1 648 ? -18.668 3.998 -32.887 1.00 98.31 648 ARG A C 1
ATOM 5021 O O . ARG A 1 648 ? -18.173 3.304 -33.769 1.00 98.31 648 ARG A O 1
ATOM 5028 N N . VAL A 1 649 ? -18.750 3.600 -31.615 1.00 96.75 649 VAL A N 1
ATOM 5029 C CA . VAL A 1 649 ? -18.310 2.278 -31.121 1.00 96.75 649 VAL A CA 1
ATOM 5030 C C . VAL A 1 649 ? -19.403 1.539 -30.320 1.00 96.75 649 VAL A C 1
ATOM 5032 O O . VAL A 1 649 ? -19.150 1.087 -29.207 1.00 96.75 649 VAL A O 1
ATOM 5035 N N . PRO A 1 650 ? -20.619 1.346 -30.873 1.00 94.88 650 PRO A N 1
ATOM 5036 C CA . PRO A 1 650 ? -21.769 0.804 -30.134 1.00 94.88 650 PRO A CA 1
ATOM 5037 C C . PRO A 1 650 ? -21.630 -0.667 -29.694 1.00 94.88 650 PRO A C 1
ATOM 5039 O O . PRO A 1 650 ? -22.474 -1.158 -28.955 1.00 94.88 650 PRO A O 1
ATOM 5042 N N . GLY A 1 651 ? -20.602 -1.383 -30.166 1.00 93.00 651 GLY A N 1
ATOM 5043 C CA . GLY A 1 651 ? -20.289 -2.756 -29.748 1.00 93.00 651 GLY A CA 1
ATOM 5044 C C . GLY A 1 651 ? -19.235 -2.865 -28.640 1.00 93.00 651 GLY A C 1
ATOM 5045 O O . GLY A 1 651 ? -18.940 -3.976 -28.212 1.00 93.00 651 GLY A O 1
ATOM 5046 N N . GLN A 1 652 ? -18.645 -1.748 -28.199 1.00 97.31 652 GLN A N 1
ATOM 5047 C CA . GLN A 1 652 ? -17.731 -1.718 -27.059 1.00 97.31 652 GLN A CA 1
ATOM 5048 C C . GLN A 1 652 ? -18.520 -1.366 -25.797 1.00 97.31 652 GLN A C 1
ATOM 5050 O O . GLN A 1 652 ? -19.274 -0.394 -25.797 1.00 97.31 652 GLN A O 1
ATOM 5055 N N . ILE A 1 653 ? -18.310 -2.128 -24.722 1.00 98.12 653 ILE A N 1
ATOM 5056 C CA . ILE A 1 653 ? -18.806 -1.763 -23.391 1.00 98.12 653 ILE A CA 1
ATOM 5057 C C . ILE A 1 653 ? -18.013 -0.545 -22.912 1.00 98.12 653 ILE A C 1
ATOM 5059 O O . ILE A 1 653 ? -16.775 -0.573 -22.912 1.00 98.12 653 ILE A O 1
ATOM 5063 N N . LEU A 1 654 ? -18.724 0.511 -22.528 1.00 98.25 654 LEU A N 1
ATOM 5064 C CA . LEU A 1 654 ? -18.173 1.780 -22.066 1.00 98.25 654 LEU A CA 1
ATOM 5065 C C . LEU A 1 654 ? -18.531 1.995 -20.595 1.00 98.25 654 LEU A C 1
ATOM 5067 O O . LEU A 1 654 ? -19.676 1.783 -20.186 1.00 98.25 654 LEU A O 1
ATOM 5071 N N . ALA A 1 655 ? -17.552 2.435 -19.814 1.00 97.94 655 ALA A N 1
ATOM 5072 C CA . ALA A 1 655 ? -17.680 2.674 -18.386 1.00 97.94 655 ALA A CA 1
ATOM 5073 C C . ALA A 1 655 ? -17.177 4.084 -18.041 1.00 97.94 655 ALA A C 1
ATOM 5075 O O . ALA A 1 655 ? -16.258 4.591 -18.686 1.00 97.94 655 ALA A O 1
ATOM 5076 N N . THR A 1 656 ? -17.810 4.750 -17.076 1.00 97.25 656 THR A N 1
ATOM 5077 C CA . THR A 1 656 ? -17.322 6.032 -16.544 1.00 97.25 656 THR A CA 1
ATOM 5078 C C . THR A 1 656 ? -18.017 6.395 -15.236 1.00 97.25 656 THR A C 1
ATOM 5080 O O . THR A 1 656 ? -19.097 5.882 -14.919 1.00 97.25 656 THR A O 1
ATOM 5083 N N . GLY A 1 657 ? -17.438 7.336 -14.495 1.00 95.06 657 GLY A N 1
ATOM 5084 C CA . GLY A 1 657 ? -18.157 8.064 -13.452 1.00 95.06 657 GLY A CA 1
ATOM 5085 C C . GLY A 1 657 ? -17.341 8.409 -12.216 1.00 95.06 657 GLY A C 1
ATOM 5086 O O . GLY A 1 657 ? -17.916 9.023 -11.315 1.00 95.06 657 GLY A O 1
ATOM 5087 N N . GLU A 1 658 ? -16.045 8.067 -12.167 1.00 92.44 658 GLU A N 1
ATOM 5088 C CA . GLU A 1 658 ? -15.174 8.397 -11.028 1.00 92.44 658 GLU A CA 1
ATOM 5089 C C . GLU A 1 658 ? -15.285 9.897 -10.738 1.00 92.44 658 GLU A C 1
ATOM 5091 O O . GLU A 1 658 ? -15.629 10.318 -9.635 1.00 92.44 658 GLU A O 1
ATOM 5096 N N . HIS A 1 659 ? -15.114 10.722 -11.770 1.00 93.50 659 HIS A N 1
ATOM 5097 C CA . HIS A 1 659 ? -15.142 12.176 -11.660 1.00 93.50 659 HIS A CA 1
ATOM 5098 C C . HIS A 1 659 ? -16.545 12.803 -11.841 1.00 93.50 659 HIS A C 1
ATOM 5100 O O . HIS A 1 659 ? -16.674 13.991 -12.151 1.00 93.50 659 HIS A O 1
ATOM 5106 N N . TRP A 1 660 ? -17.622 12.044 -11.588 1.00 96.00 660 TRP A N 1
ATOM 5107 C CA . TRP A 1 660 ? -18.996 12.559 -11.506 1.00 96.00 660 TRP A CA 1
ATOM 5108 C C . TRP A 1 660 ? -19.452 12.745 -10.054 1.00 96.00 660 TRP A C 1
ATOM 5110 O O . TRP A 1 660 ? -20.037 11.879 -9.414 1.00 96.00 660 TRP A O 1
ATOM 5120 N N . TYR A 1 661 ? -19.260 13.956 -9.539 1.00 95.81 661 TYR A N 1
ATOM 5121 C CA . TYR A 1 661 ? -19.486 14.295 -8.128 1.00 95.81 661 TYR A CA 1
ATOM 5122 C C . TYR A 1 661 ? -20.959 14.387 -7.679 1.00 95.81 661 TYR A C 1
ATOM 5124 O O . TYR A 1 661 ? -21.222 14.813 -6.556 1.00 95.81 661 TYR A O 1
ATOM 5132 N N . THR A 1 662 ? -21.950 14.107 -8.535 1.00 94.88 662 THR A N 1
ATOM 5133 C CA . THR A 1 662 ? -23.377 14.271 -8.185 1.00 94.88 662 THR A CA 1
ATOM 5134 C C . THR A 1 662 ? -24.273 13.305 -8.956 1.00 94.88 662 THR A C 1
ATOM 5136 O O . THR A 1 662 ? -23.915 12.896 -10.053 1.00 94.88 662 THR A O 1
ATOM 5139 N N . ILE A 1 663 ? -25.489 13.039 -8.461 1.00 96.00 663 ILE A N 1
ATOM 5140 C CA . ILE A 1 663 ? -26.466 12.144 -9.115 1.00 96.00 663 ILE A CA 1
ATOM 5141 C C . ILE A 1 663 ? -26.914 12.580 -10.529 1.00 96.00 663 ILE A C 1
ATOM 5143 O O . ILE A 1 663 ? -27.468 11.766 -11.264 1.00 96.00 663 ILE A O 1
ATOM 5147 N N . HIS A 1 664 ? -26.719 13.846 -10.924 1.00 95.31 664 HIS A N 1
ATOM 5148 C CA . HIS A 1 664 ? -27.289 14.379 -12.170 1.00 95.31 664 HIS A CA 1
ATOM 5149 C C . HIS A 1 664 ? -26.550 13.918 -13.445 1.00 95.31 664 HIS A C 1
ATOM 5151 O O . HIS A 1 664 ? -27.239 13.433 -14.339 1.00 95.31 664 HIS A O 1
ATOM 5157 N N . PRO A 1 665 ? -25.203 13.975 -13.548 1.00 96.44 665 PRO A N 1
ATOM 5158 C CA . PRO A 1 665 ? -24.449 13.298 -14.608 1.00 96.44 665 PRO A CA 1
ATOM 5159 C C . PRO A 1 665 ? -24.855 11.836 -14.831 1.00 96.44 665 PRO A C 1
ATOM 5161 O O . PRO A 1 665 ? -25.174 11.477 -15.960 1.00 96.44 665 PRO A O 1
ATOM 5164 N N . PHE A 1 666 ? -24.961 11.028 -13.766 1.00 97.94 666 PHE A N 1
ATOM 5165 C CA . PHE A 1 666 ? -25.413 9.633 -13.864 1.00 97.94 666 PHE A CA 1
ATOM 5166 C C . PHE A 1 666 ? -26.827 9.515 -14.449 1.00 97.94 666 PHE A C 1
ATOM 5168 O O . PHE A 1 666 ? -27.054 8.698 -15.336 1.00 97.94 666 PHE A O 1
ATOM 5175 N N . ALA A 1 667 ? -27.773 10.351 -14.003 1.00 97.88 667 ALA A N 1
ATOM 5176 C CA . ALA A 1 667 ? -29.133 10.368 -14.545 1.00 97.88 667 ALA A CA 1
ATOM 5177 C C . ALA A 1 667 ? -29.173 10.768 -16.033 1.00 97.88 667 ALA A C 1
ATOM 5179 O O . ALA A 1 667 ? -29.906 10.158 -16.812 1.00 97.88 667 ALA A O 1
ATOM 5180 N N . THR A 1 668 ? -28.369 11.751 -16.448 1.00 97.56 668 THR A N 1
ATOM 5181 C CA . THR A 1 668 ? -28.227 12.153 -17.858 1.00 97.56 668 THR A CA 1
ATOM 5182 C C . THR A 1 668 ? -27.637 11.021 -18.697 1.00 97.56 668 THR A C 1
ATOM 5184 O O . THR A 1 668 ? -28.208 10.658 -19.722 1.00 97.56 668 THR A O 1
ATOM 5187 N N . ALA A 1 669 ? -26.534 10.422 -18.246 1.00 97.75 669 ALA A N 1
ATOM 5188 C CA . ALA A 1 669 ? -25.852 9.355 -18.968 1.00 97.75 669 ALA A CA 1
ATOM 5189 C C . ALA A 1 669 ? -26.705 8.084 -19.089 1.00 97.75 669 ALA A C 1
ATOM 5191 O O . ALA A 1 669 ? -26.736 7.477 -20.159 1.00 97.75 669 ALA A O 1
ATOM 5192 N N . ALA A 1 670 ? -27.444 7.725 -18.033 1.00 97.75 670 ALA A N 1
ATOM 5193 C CA . ALA A 1 670 ? -28.359 6.589 -18.034 1.00 97.75 670 ALA A CA 1
ATOM 5194 C C . ALA A 1 670 ? -29.573 6.818 -18.949 1.00 97.75 670 ALA A C 1
ATOM 5196 O O . ALA A 1 670 ? -29.854 5.992 -19.815 1.00 97.75 670 ALA A O 1
ATOM 5197 N N . SER A 1 671 ? -30.246 7.968 -18.830 1.00 97.50 671 SER A N 1
ATOM 5198 C CA . SER A 1 671 ? -31.432 8.287 -19.647 1.00 97.50 671 SER A CA 1
ATOM 5199 C C . SER A 1 671 ? -31.136 8.498 -21.136 1.00 97.50 671 SER A C 1
ATOM 5201 O O . SER A 1 671 ? -32.034 8.347 -21.963 1.00 97.50 671 SER A O 1
ATOM 5203 N N . GLN A 1 672 ? -29.885 8.803 -21.493 1.00 96.88 672 GLN A N 1
ATOM 5204 C CA . GLN A 1 672 ? -29.418 8.896 -22.882 1.00 96.88 672 GLN A CA 1
ATOM 5205 C C . GLN A 1 672 ? -28.656 7.642 -23.358 1.00 96.88 672 GLN A C 1
ATOM 5207 O O . GLN A 1 672 ? -28.238 7.591 -24.514 1.00 96.88 672 GLN A O 1
ATOM 5212 N N . GLY A 1 673 ? -28.470 6.630 -22.499 1.00 95.81 673 GLY A N 1
ATOM 5213 C CA . GLY A 1 673 ? -27.782 5.376 -22.831 1.00 95.81 673 GLY A CA 1
ATOM 5214 C C . GLY A 1 673 ? -26.304 5.535 -23.217 1.00 95.81 673 GLY A C 1
ATOM 5215 O O . GLY A 1 673 ? -25.795 4.740 -24.009 1.00 95.81 673 GLY A O 1
ATOM 5216 N N . LEU A 1 674 ? -25.618 6.565 -22.706 1.00 97.06 674 LEU A N 1
ATOM 5217 C CA . LEU A 1 674 ? -24.269 6.960 -23.150 1.00 97.06 674 LEU A CA 1
ATOM 5218 C C . LEU A 1 674 ? -23.188 5.915 -22.829 1.00 97.06 674 LEU A C 1
ATOM 5220 O O . LEU A 1 674 ? -22.211 5.801 -23.567 1.00 97.06 674 LEU A O 1
ATOM 5224 N N . VAL A 1 675 ? -23.379 5.164 -21.744 1.00 97.38 675 VAL A N 1
ATOM 5225 C CA . VAL A 1 675 ? -22.458 4.152 -21.200 1.00 97.38 675 VAL A CA 1
ATOM 5226 C C . VAL A 1 675 ? -23.239 2.953 -20.654 1.00 97.38 675 VAL A C 1
ATOM 5228 O O . VAL A 1 675 ? -24.462 3.018 -20.524 1.00 97.38 675 VAL A O 1
ATOM 5231 N N . ASP A 1 676 ? -22.537 1.862 -20.354 1.00 97.94 676 ASP A N 1
ATOM 5232 C CA . ASP A 1 676 ? -23.100 0.595 -19.860 1.00 97.94 676 ASP A CA 1
ATOM 5233 C C . ASP A 1 676 ? -22.901 0.406 -18.348 1.00 97.94 676 ASP A C 1
ATOM 5235 O O . ASP A 1 676 ? -23.710 -0.237 -17.673 1.00 97.94 676 ASP A O 1
ATOM 5239 N N . ILE A 1 677 ? -21.805 0.967 -17.825 1.00 98.38 677 ILE A N 1
ATOM 5240 C CA . ILE A 1 677 ? -21.377 0.846 -16.431 1.00 98.38 677 ILE A CA 1
ATOM 5241 C C . ILE A 1 677 ? -21.182 2.246 -15.842 1.00 98.38 677 ILE A C 1
ATOM 5243 O O . ILE A 1 677 ? -20.474 3.079 -16.409 1.00 98.38 677 ILE A O 1
ATOM 5247 N N . LEU A 1 678 ? -21.799 2.490 -14.685 1.00 98.44 678 LEU A N 1
ATOM 5248 C CA . LEU A 1 678 ? -21.661 3.722 -13.909 1.00 98.44 678 LEU A CA 1
ATOM 5249 C C . LEU A 1 678 ? -20.698 3.506 -12.737 1.00 98.44 678 LEU A C 1
ATOM 5251 O O . LEU A 1 678 ? -20.865 2.549 -11.978 1.00 98.44 678 LEU A O 1
ATOM 5255 N N . GLN A 1 679 ? -19.723 4.402 -12.558 1.00 97.50 679 GLN A N 1
ATOM 5256 C CA . GLN A 1 679 ? -18.628 4.206 -11.597 1.00 97.50 679 GLN A CA 1
ATOM 5257 C C . GLN A 1 679 ? -18.460 5.327 -10.558 1.00 97.50 679 GLN A C 1
ATOM 5259 O O . GLN A 1 679 ? -17.398 5.937 -10.476 1.00 97.50 679 GLN A O 1
ATOM 5264 N N . PRO A 1 680 ? -19.483 5.624 -9.736 1.00 97.56 680 PRO A N 1
ATOM 5265 C CA . PRO A 1 680 ? -19.360 6.628 -8.682 1.00 97.56 680 PRO A CA 1
ATOM 5266 C C . PRO A 1 680 ? -18.309 6.239 -7.634 1.00 97.56 680 PRO A C 1
ATOM 5268 O O . PRO A 1 680 ? -18.265 5.089 -7.194 1.00 97.56 680 PRO A O 1
ATOM 5271 N N . ASP A 1 681 ? -17.537 7.213 -7.155 1.00 96.06 681 ASP A N 1
ATOM 5272 C CA . ASP A 1 681 ? -16.714 7.053 -5.952 1.00 96.06 681 ASP A CA 1
ATOM 5273 C C . ASP A 1 681 ? -17.509 7.422 -4.685 1.00 96.06 681 ASP A C 1
ATOM 5275 O O . ASP A 1 681 ? -18.151 8.474 -4.599 1.00 96.06 681 ASP A O 1
ATOM 5279 N N . ILE A 1 682 ? -17.457 6.565 -3.666 1.00 95.12 682 ILE A N 1
ATOM 5280 C CA . ILE A 1 682 ? -18.219 6.734 -2.421 1.00 95.12 682 ILE A CA 1
ATOM 5281 C C . ILE A 1 682 ? -17.702 7.852 -1.495 1.00 95.12 682 ILE A C 1
ATOM 5283 O O . ILE A 1 682 ? -18.428 8.297 -0.604 1.00 95.12 682 ILE A O 1
ATOM 5287 N N . GLN A 1 683 ? -16.474 8.330 -1.693 1.00 94.44 683 GLN A N 1
ATOM 5288 C CA . GLN A 1 683 ? -15.875 9.449 -0.964 1.00 94.44 683 GLN A CA 1
ATOM 5289 C C . GLN A 1 683 ? -16.102 10.808 -1.644 1.00 94.44 683 GLN A C 1
ATOM 5291 O O . GLN A 1 683 ? -15.780 11.825 -1.028 1.00 94.44 683 GLN A O 1
ATOM 5296 N N . TRP A 1 684 ? -16.661 10.873 -2.865 1.00 94.81 684 TRP A N 1
ATOM 5297 C CA . TRP A 1 684 ? -16.922 12.168 -3.523 1.00 94.81 684 TRP A CA 1
ATOM 5298 C C . TRP A 1 684 ? -18.112 12.286 -4.488 1.00 94.81 684 TRP A C 1
ATOM 5300 O O . TRP A 1 684 ? -18.406 13.399 -4.928 1.00 94.81 684 TRP A O 1
ATOM 5310 N N . ALA A 1 685 ? -18.858 11.217 -4.781 1.00 96.38 685 ALA A N 1
ATOM 5311 C CA . ALA A 1 685 ? -20.139 11.308 -5.500 1.00 96.38 685 ALA A CA 1
ATOM 5312 C C . ALA A 1 685 ? -21.359 11.543 -4.574 1.00 96.38 685 ALA A C 1
ATOM 5314 O O . ALA A 1 685 ? -22.496 11.615 -5.049 1.00 96.38 685 ALA A O 1
ATOM 5315 N N . GLY A 1 686 ? -21.129 11.725 -3.267 1.00 95.69 686 GLY A N 1
ATOM 5316 C CA . GLY A 1 686 ? -22.125 12.144 -2.273 1.00 95.69 686 GLY A CA 1
ATOM 5317 C C . GLY A 1 686 ? -22.435 11.118 -1.175 1.00 95.69 686 GLY A C 1
ATOM 5318 O O . GLY A 1 686 ? -23.515 11.204 -0.592 1.00 95.69 686 GLY A O 1
ATOM 5319 N N . GLY A 1 687 ? -21.542 10.159 -0.908 1.00 97.31 687 GLY A N 1
ATOM 5320 C CA . GLY A 1 687 ? -21.720 9.122 0.118 1.00 97.31 687 GLY A CA 1
ATOM 5321 C C . GLY A 1 687 ? -22.782 8.067 -0.215 1.00 97.31 687 GLY A C 1
ATOM 5322 O O . GLY A 1 687 ? -23.420 8.105 -1.272 1.00 97.31 687 GLY A O 1
ATOM 5323 N N . ILE A 1 688 ? -22.979 7.121 0.706 1.00 98.19 688 ILE A N 1
ATOM 5324 C CA . ILE A 1 688 ? -23.998 6.053 0.642 1.00 98.19 688 ILE A CA 1
ATOM 5325 C C . ILE A 1 688 ? -25.357 6.567 0.141 1.00 98.19 688 ILE A C 1
ATOM 5327 O O . ILE A 1 688 ? -25.938 5.980 -0.773 1.00 98.19 688 ILE A O 1
ATOM 5331 N N . THR A 1 689 ? -25.856 7.677 0.694 1.00 98.19 689 THR A N 1
ATOM 5332 C CA . THR A 1 689 ? -27.170 8.250 0.354 1.00 98.19 689 THR A CA 1
ATOM 5333 C C . THR A 1 689 ? -27.262 8.673 -1.117 1.00 98.19 689 THR A C 1
ATOM 5335 O O . THR A 1 689 ? -28.314 8.525 -1.743 1.00 98.19 689 THR A O 1
ATOM 5338 N N . ALA A 1 690 ? -26.172 9.164 -1.717 1.00 98.00 690 ALA A N 1
ATOM 5339 C CA . ALA A 1 690 ? -26.141 9.457 -3.148 1.00 98.00 690 ALA A CA 1
ATOM 5340 C C . ALA A 1 690 ? -25.969 8.187 -3.993 1.00 98.00 690 ALA A C 1
ATOM 5342 O O . ALA A 1 690 ? -26.668 8.025 -4.995 1.00 98.00 690 ALA A O 1
ATOM 5343 N N . LEU A 1 691 ? -25.082 7.273 -3.588 1.00 98.12 691 LEU A N 1
ATOM 5344 C CA . LEU A 1 691 ? -24.777 6.073 -4.367 1.00 98.12 691 LEU A CA 1
ATOM 5345 C C . LEU A 1 691 ? -25.942 5.070 -4.415 1.00 98.12 691 LEU A C 1
ATOM 5347 O O . LEU A 1 691 ? -26.159 4.482 -5.472 1.00 98.12 691 LEU A O 1
ATOM 5351 N N . MET A 1 692 ? -26.760 4.942 -3.360 1.00 98.00 692 MET A N 1
ATOM 5352 C CA . MET A 1 692 ? -28.032 4.195 -3.426 1.00 98.00 692 MET A CA 1
ATOM 5353 C C . MET A 1 692 ? -28.934 4.717 -4.554 1.00 98.00 692 MET A C 1
ATOM 5355 O O . MET A 1 692 ? -29.497 3.951 -5.331 1.00 98.00 692 MET A O 1
ATOM 5359 N N . ARG A 1 693 ? -29.055 6.044 -4.683 1.00 98.19 693 ARG A N 1
ATOM 5360 C CA . ARG A 1 693 ? -29.879 6.666 -5.729 1.00 98.19 693 ARG A CA 1
ATOM 5361 C C . ARG A 1 693 ? -29.279 6.444 -7.119 1.00 98.19 693 ARG A C 1
ATOM 5363 O O . ARG A 1 693 ? -30.037 6.262 -8.063 1.00 98.19 693 ARG A O 1
ATOM 5370 N N . ILE A 1 694 ? -27.949 6.414 -7.244 1.00 98.62 694 ILE A N 1
ATOM 5371 C CA . ILE A 1 694 ? -27.256 6.076 -8.499 1.00 98.62 694 ILE A CA 1
ATOM 5372 C C . ILE A 1 694 ? -27.485 4.601 -8.872 1.00 98.62 694 ILE A C 1
ATOM 5374 O O . ILE A 1 694 ? -27.715 4.315 -10.043 1.00 98.62 694 ILE A O 1
ATOM 5378 N N . CYS A 1 695 ? -27.537 3.687 -7.895 1.00 98.50 695 CYS A N 1
ATOM 5379 C CA . CYS A 1 695 ? -27.937 2.291 -8.115 1.00 98.50 695 CYS A CA 1
ATOM 5380 C C . CYS A 1 695 ? -29.368 2.194 -8.665 1.00 98.50 695 CYS A C 1
ATOM 5382 O O . CYS A 1 695 ? -29.563 1.635 -9.740 1.00 98.50 695 CYS A O 1
ATOM 5384 N N . HIS A 1 696 ? -30.345 2.841 -8.021 1.00 98.12 696 HIS A N 1
ATOM 5385 C CA . HIS A 1 696 ? -31.727 2.858 -8.520 1.00 98.12 696 HIS A CA 1
ATOM 5386 C C . HIS A 1 696 ? -31.867 3.536 -9.901 1.00 98.12 696 HIS A C 1
ATOM 5388 O O . HIS A 1 696 ? -32.692 3.118 -10.713 1.00 98.12 696 HIS A O 1
ATOM 5394 N N . ILE A 1 697 ? -31.058 4.565 -10.198 1.00 98.50 697 ILE A N 1
ATOM 5395 C CA . ILE A 1 697 ? -30.975 5.182 -11.535 1.00 98.50 697 ILE A CA 1
ATOM 5396 C C . ILE A 1 697 ? -30.452 4.174 -12.565 1.00 98.50 697 ILE A C 1
ATOM 5398 O O . ILE A 1 697 ? -31.002 4.110 -13.663 1.00 98.50 697 ILE A O 1
ATOM 5402 N N . ALA A 1 698 ? -29.424 3.391 -12.228 1.00 98.19 698 ALA A N 1
ATOM 5403 C CA . ALA A 1 698 ? -28.866 2.373 -13.112 1.00 98.19 698 ALA A CA 1
ATOM 5404 C C . ALA A 1 698 ? -29.889 1.267 -13.410 1.00 98.19 698 ALA A C 1
ATOM 5406 O O . ALA A 1 698 ? -30.167 0.994 -14.576 1.00 98.19 698 ALA A O 1
ATOM 5407 N N . GLU A 1 699 ? -30.526 0.705 -12.377 1.00 96.25 699 GLU A N 1
ATOM 5408 C CA . GLU A 1 699 ? -31.535 -0.354 -12.519 1.00 96.25 699 GLU A CA 1
ATOM 5409 C C . GLU A 1 699 ? -32.734 0.088 -13.362 1.00 96.25 699 GLU A C 1
ATOM 5411 O O . GLU A 1 699 ? -33.175 -0.651 -14.241 1.00 96.25 699 GLU A O 1
ATOM 5416 N N . ALA A 1 700 ? -33.211 1.324 -13.171 1.00 97.88 700 ALA A N 1
ATOM 5417 C CA . ALA A 1 700 ? -34.297 1.901 -13.966 1.00 97.88 700 ALA A CA 1
ATOM 5418 C C . ALA A 1 700 ? -33.975 2.028 -15.472 1.00 97.88 700 ALA A C 1
ATOM 5420 O O . ALA A 1 700 ? -34.893 2.207 -16.272 1.00 97.88 700 ALA A O 1
ATOM 5421 N N . HIS A 1 701 ? -32.698 1.921 -15.859 1.00 97.75 701 HIS A N 1
ATOM 5422 C CA . HIS A 1 701 ? -32.219 1.958 -17.245 1.00 97.75 701 HIS A CA 1
ATOM 5423 C C . HIS A 1 701 ? -31.508 0.658 -17.677 1.00 97.75 701 HIS A C 1
ATOM 5425 O O . HIS A 1 701 ? -30.974 0.597 -18.782 1.00 97.75 701 HIS A O 1
ATOM 5431 N N . GLY A 1 702 ? -31.502 -0.388 -16.839 1.00 95.81 702 GLY A N 1
ATOM 5432 C CA . GLY A 1 702 ? -30.833 -1.665 -17.122 1.00 95.81 702 GLY A CA 1
ATOM 5433 C C . GLY A 1 702 ? -29.297 -1.620 -17.110 1.00 95.81 702 GLY A C 1
ATOM 5434 O O . GLY A 1 702 ? -28.666 -2.492 -17.702 1.00 95.81 702 GLY A O 1
ATOM 5435 N N . LEU A 1 703 ? -28.695 -0.614 -16.466 1.00 97.31 703 LEU A N 1
ATOM 5436 C CA . LEU A 1 703 ? -27.242 -0.432 -16.375 1.00 97.31 703 LEU A CA 1
ATOM 5437 C C . LEU A 1 703 ? -26.651 -1.086 -15.119 1.00 97.31 703 LEU A C 1
ATOM 5439 O O . LEU A 1 703 ? -27.341 -1.296 -14.122 1.00 97.31 703 LEU A O 1
ATOM 5443 N N . THR A 1 704 ? -25.345 -1.362 -15.150 1.00 97.06 704 THR A N 1
ATOM 5444 C CA . THR A 1 704 ? -24.593 -1.871 -13.987 1.00 97.06 704 THR A CA 1
ATOM 5445 C C . THR A 1 704 ? -23.897 -0.726 -13.247 1.00 97.06 704 THR A C 1
ATOM 5447 O O . THR A 1 704 ? -23.487 0.258 -13.861 1.00 97.06 704 THR A O 1
ATOM 5450 N N . VAL A 1 705 ? -23.716 -0.859 -11.932 1.00 98.50 705 VAL A N 1
ATOM 5451 C CA . VAL A 1 705 ? -22.857 0.030 -11.134 1.00 98.50 705 VAL A CA 1
ATOM 5452 C C . VAL A 1 705 ? -21.615 -0.731 -10.669 1.00 98.50 705 VAL A C 1
ATOM 5454 O O . VAL A 1 705 ? -21.702 -1.887 -10.263 1.00 98.50 705 VAL A O 1
ATOM 5457 N N . ILE A 1 706 ? -20.454 -0.082 -10.696 1.00 97.69 706 ILE A N 1
ATOM 5458 C CA . ILE A 1 706 ? -19.214 -0.573 -10.083 1.00 97.69 706 ILE A CA 1
ATOM 5459 C C . ILE A 1 706 ? -18.598 0.609 -9.339 1.00 97.69 706 ILE A C 1
ATOM 5461 O O . ILE A 1 706 ? -18.049 1.501 -9.971 1.00 97.69 706 ILE A O 1
ATOM 5465 N N . SER A 1 707 ? -18.704 0.655 -8.007 1.00 95.56 707 SER A N 1
ATOM 5466 C CA . SER A 1 707 ? -18.127 1.766 -7.230 1.00 95.56 707 SER A CA 1
ATOM 5467 C C . SER A 1 707 ? -16.623 1.866 -7.494 1.00 95.56 707 SER A C 1
ATOM 5469 O O . SER A 1 707 ? -15.904 0.901 -7.205 1.00 95.56 707 SER A O 1
ATOM 5471 N N . HIS A 1 708 ? -16.150 3.026 -7.970 1.00 96.00 708 HIS A N 1
ATOM 5472 C CA . HIS A 1 708 ? -14.712 3.288 -8.076 1.00 96.00 708 HIS A CA 1
ATOM 5473 C C . HIS A 1 708 ? -14.066 3.086 -6.701 1.00 96.00 708 HIS A C 1
ATOM 5475 O O . HIS A 1 708 ? -14.674 3.407 -5.670 1.00 96.00 708 HIS A O 1
ATOM 5481 N N . ALA A 1 709 ? -12.888 2.454 -6.696 1.00 93.44 709 ALA A N 1
ATOM 5482 C CA . ALA A 1 709 ? -12.126 2.075 -5.508 1.00 93.44 709 ALA A CA 1
ATOM 5483 C C . ALA A 1 709 ? -12.943 1.322 -4.431 1.00 93.44 709 ALA A C 1
ATOM 5485 O O . ALA A 1 709 ? -12.532 1.259 -3.270 1.00 93.44 709 ALA A O 1
ATOM 5486 N N . GLY A 1 710 ? -14.097 0.738 -4.782 1.00 93.94 710 GLY A N 1
ATOM 5487 C CA . GLY A 1 710 ? -15.130 0.353 -3.817 1.00 93.94 710 GLY A CA 1
ATOM 5488 C C . GLY A 1 710 ? -14.689 -0.670 -2.768 1.00 93.94 710 GLY A C 1
ATOM 5489 O O . GLY A 1 710 ? -15.203 -0.657 -1.651 1.00 93.94 710 GLY A O 1
ATOM 5490 N N . MET A 1 711 ? -13.724 -1.537 -3.085 1.00 95.94 711 MET A N 1
ATOM 5491 C CA . MET A 1 711 ? -13.188 -2.530 -2.147 1.00 95.94 711 MET A CA 1
ATOM 5492 C C . MET A 1 711 ? -12.043 -1.991 -1.278 1.00 95.94 711 MET A C 1
ATOM 5494 O O . MET A 1 711 ? -11.639 -2.675 -0.341 1.00 95.94 711 MET A O 1
ATOM 5498 N N . ASN A 1 712 ? -11.525 -0.785 -1.542 1.00 92.81 712 ASN A N 1
ATOM 5499 C CA . ASN A 1 712 ? -10.460 -0.164 -0.744 1.00 92.81 712 ASN A CA 1
ATOM 5500 C C . ASN A 1 712 ? -10.938 0.232 0.665 1.00 92.81 712 ASN A C 1
ATOM 5502 O O . ASN A 1 712 ? -10.117 0.346 1.575 1.00 92.81 712 ASN A O 1
ATOM 5506 N N . TYR A 1 713 ? -12.248 0.451 0.841 1.00 92.25 713 TYR A N 1
ATOM 5507 C CA . TYR A 1 713 ? -12.845 0.952 2.079 1.00 92.25 713 TYR A CA 1
ATOM 5508 C C . TYR A 1 713 ? -14.169 0.243 2.408 1.00 92.25 713 TYR A C 1
ATOM 5510 O O . TYR A 1 713 ? -14.965 0.005 1.496 1.00 92.25 713 TYR A O 1
ATOM 5518 N N . PRO A 1 714 ? -14.490 0.005 3.695 1.00 95.31 714 PRO A N 1
ATOM 5519 C CA . PRO A 1 714 ? -15.721 -0.672 4.109 1.00 95.31 714 PRO A CA 1
ATOM 5520 C C . PRO A 1 714 ? -17.015 -0.034 3.587 1.00 95.31 714 PRO A C 1
ATOM 5522 O O . PRO A 1 714 ? -17.980 -0.745 3.316 1.00 95.31 714 PRO A O 1
ATOM 5525 N N . TYR A 1 715 ? -17.031 1.289 3.373 1.00 95.56 715 TYR A N 1
ATOM 5526 C CA . TYR A 1 715 ? -18.170 2.012 2.795 1.00 95.56 715 TYR A CA 1
ATOM 5527 C C . TYR A 1 715 ? -18.638 1.380 1.474 1.00 95.56 715 TYR A C 1
ATOM 5529 O O . TYR A 1 715 ? -19.811 1.036 1.315 1.00 95.56 715 TYR A O 1
ATOM 5537 N N . GLY A 1 716 ? -17.703 1.198 0.533 1.00 96.31 716 GLY A N 1
ATOM 5538 C CA . GLY A 1 716 ? -17.994 0.659 -0.792 1.00 96.31 716 GLY A CA 1
ATOM 5539 C C . GLY A 1 716 ? -18.270 -0.840 -0.747 1.00 96.31 716 GLY A C 1
ATOM 5540 O O . GLY A 1 716 ? -19.132 -1.315 -1.480 1.00 96.31 716 GLY A O 1
ATOM 5541 N N . GLN A 1 717 ? -17.630 -1.576 0.165 1.00 97.69 717 GLN A N 1
ATOM 5542 C CA . GLN A 1 717 ? -17.889 -3.001 0.390 1.00 97.69 717 GLN A CA 1
ATOM 5543 C C . GLN A 1 717 ? -19.328 -3.253 0.878 1.00 97.69 717 GLN A C 1
ATOM 5545 O O . GLN A 1 717 ? -20.045 -4.055 0.283 1.00 97.69 717 GLN A O 1
ATOM 5550 N N . HIS A 1 718 ? -19.792 -2.532 1.907 1.00 98.44 718 HIS A N 1
ATOM 5551 C CA . HIS A 1 718 ? -21.149 -2.690 2.452 1.00 98.44 718 HIS A CA 1
ATOM 5552 C C . HIS A 1 718 ? -22.224 -2.303 1.423 1.00 98.44 718 HIS A C 1
ATOM 5554 O O . HIS A 1 718 ? -23.216 -3.020 1.277 1.00 98.44 718 HIS A O 1
ATOM 5560 N N . LEU A 1 719 ? -22.008 -1.221 0.663 1.00 98.31 719 LEU A N 1
ATOM 5561 C CA . LEU A 1 719 ? -22.887 -0.837 -0.445 1.00 98.31 719 LEU A CA 1
ATOM 5562 C C . LEU A 1 719 ? -22.905 -1.907 -1.551 1.00 98.31 719 LEU A C 1
ATOM 5564 O O . LEU A 1 719 ? -23.975 -2.331 -1.980 1.00 98.31 719 LEU A O 1
ATOM 5568 N N . SER A 1 720 ? -21.734 -2.375 -1.992 1.00 97.94 720 SER A N 1
ATOM 5569 C CA . SER A 1 720 ? -21.607 -3.361 -3.077 1.00 97.94 720 SER A CA 1
ATOM 5570 C C . SER A 1 720 ? -22.222 -4.715 -2.726 1.00 97.94 720 SER A C 1
ATOM 5572 O O . SER A 1 720 ? -22.656 -5.444 -3.614 1.00 97.94 720 SER A O 1
ATOM 5574 N N . TYR A 1 721 ? -22.291 -5.063 -1.441 1.00 98.12 721 TYR A N 1
ATOM 5575 C CA . TYR A 1 721 ? -22.961 -6.270 -0.960 1.00 98.12 721 TYR A CA 1
ATOM 5576 C C . TYR A 1 721 ? -24.493 -6.124 -0.983 1.00 98.12 721 TYR A C 1
ATOM 5578 O O . TYR A 1 721 ? -25.192 -7.015 -1.477 1.00 98.12 721 TYR A O 1
ATOM 5586 N N . ALA A 1 722 ? -25.001 -4.978 -0.513 1.00 98.00 722 ALA A N 1
ATOM 5587 C CA . ALA A 1 722 ? -26.431 -4.703 -0.351 1.00 98.00 722 ALA A CA 1
ATOM 5588 C C . ALA A 1 722 ? -27.155 -4.199 -1.612 1.00 98.00 722 ALA A C 1
ATOM 5590 O O . ALA A 1 722 ? -28.375 -4.305 -1.689 1.00 98.00 722 ALA A O 1
ATOM 5591 N N . MET A 1 723 ? -26.449 -3.650 -2.603 1.00 97.56 723 MET A N 1
ATOM 5592 C CA . MET A 1 723 ? -27.070 -3.170 -3.844 1.00 97.56 723 MET A CA 1
ATOM 5593 C C . MET A 1 723 ? -27.065 -4.266 -4.924 1.00 97.56 723 MET A C 1
ATOM 5595 O O . MET A 1 723 ? -25.995 -4.799 -5.244 1.00 97.56 723 MET A O 1
ATOM 5599 N N . PRO A 1 724 ? -28.215 -4.604 -5.538 1.00 95.06 724 PRO A N 1
ATOM 5600 C CA . PRO A 1 724 ? -28.269 -5.566 -6.643 1.00 95.06 724 PRO A CA 1
ATOM 5601 C C . PRO A 1 724 ? -27.688 -4.982 -7.944 1.00 95.06 724 PRO A C 1
ATOM 5603 O O . PRO A 1 724 ? -27.076 -5.714 -8.721 1.00 95.06 724 PRO A O 1
ATOM 5606 N N . ALA A 1 725 ? -27.765 -3.658 -8.128 1.00 96.69 725 ALA A N 1
ATOM 5607 C CA . ALA A 1 725 ? -27.119 -2.925 -9.222 1.00 96.69 725 ALA A CA 1
ATOM 5608 C C . ALA A 1 725 ? -25.586 -3.088 -9.263 1.00 96.69 725 ALA A C 1
ATOM 5610 O O . ALA A 1 725 ? -24.980 -2.958 -10.329 1.00 96.69 725 ALA A O 1
ATOM 5611 N N . ILE A 1 726 ? -24.954 -3.353 -8.109 1.00 97.44 726 ILE A N 1
ATOM 5612 C CA . ILE A 1 726 ? -23.507 -3.550 -8.002 1.00 97.44 726 ILE A CA 1
ATOM 5613 C C . ILE A 1 726 ? -23.194 -5.041 -8.031 1.00 97.44 726 ILE A C 1
ATOM 5615 O O . ILE A 1 726 ? -23.430 -5.763 -7.062 1.00 97.44 726 ILE A O 1
ATOM 5619 N N . GLN A 1 727 ? -22.647 -5.499 -9.154 1.00 92.25 727 GLN A N 1
ATOM 5620 C CA . GLN A 1 727 ? -22.274 -6.900 -9.357 1.00 92.25 727 GLN A CA 1
ATOM 5621 C C . GLN A 1 727 ? -20.807 -7.171 -8.992 1.00 92.25 727 GLN A C 1
ATOM 5623 O O . GLN A 1 727 ? -20.505 -8.203 -8.393 1.00 92.25 727 GLN A O 1
ATOM 5628 N N . TRP A 1 728 ? -19.899 -6.258 -9.350 1.00 97.38 728 TRP A N 1
ATOM 5629 C CA . TRP A 1 728 ? -18.447 -6.393 -9.173 1.00 97.38 728 TRP A CA 1
ATOM 5630 C C . TRP A 1 728 ? -17.889 -5.254 -8.304 1.00 97.38 728 TRP A C 1
ATOM 5632 O O . TRP A 1 728 ? -18.431 -4.149 -8.304 1.00 97.38 728 TRP A O 1
ATOM 5642 N N . GLY A 1 729 ? -16.788 -5.512 -7.596 1.00 97.31 729 GLY A N 1
ATOM 5643 C CA . GLY A 1 729 ? -16.066 -4.526 -6.787 1.00 97.31 729 GLY A CA 1
ATOM 5644 C C . GLY A 1 729 ? -14.649 -4.245 -7.299 1.00 97.31 729 GLY A C 1
ATOM 5645 O O . GLY A 1 729 ? -13.914 -5.164 -7.656 1.00 97.31 729 GLY A O 1
ATOM 5646 N N . GLU A 1 730 ? -14.233 -2.978 -7.293 1.00 97.50 730 GLU A N 1
ATOM 5647 C CA . GLU A 1 730 ? -12.869 -2.589 -7.667 1.00 97.50 730 GLU A CA 1
ATOM 5648 C C . GLU A 1 730 ? -11.903 -2.590 -6.476 1.00 97.50 730 GLU A C 1
ATOM 5650 O O . GLU A 1 730 ? -12.183 -1.977 -5.444 1.00 97.50 730 GLU A O 1
ATOM 5655 N N . ARG A 1 731 ? -10.709 -3.168 -6.658 1.00 95.81 731 ARG A N 1
ATOM 5656 C CA . ARG A 1 731 ? -9.526 -2.893 -5.830 1.00 95.81 731 ARG A CA 1
ATOM 5657 C C . ARG A 1 731 ? -8.555 -1.992 -6.602 1.00 95.81 731 ARG A C 1
ATOM 5659 O O . ARG A 1 731 ? -7.960 -2.425 -7.585 1.00 95.81 731 ARG A O 1
ATOM 5666 N N . SER A 1 732 ? -8.373 -0.761 -6.125 1.00 90.12 732 SER A N 1
ATOM 5667 C CA . SER A 1 732 ? -7.552 0.290 -6.756 1.00 90.12 732 SER A CA 1
ATOM 5668 C C . SER A 1 732 ? -6.393 0.734 -5.832 1.00 90.12 732 SER A C 1
ATOM 5670 O O . SER A 1 732 ? -6.020 0.007 -4.912 1.00 90.12 732 SER A O 1
ATOM 5672 N N . GLU A 1 733 ? -5.801 1.912 -6.048 1.00 80.25 733 GLU A N 1
ATOM 5673 C CA . GLU A 1 733 ? -4.746 2.521 -5.201 1.00 80.25 733 GLU A CA 1
ATOM 5674 C C . GLU A 1 733 ? -3.523 1.615 -4.921 1.00 80.25 733 GLU A C 1
ATOM 5676 O O . GLU A 1 733 ? -2.990 1.551 -3.809 1.00 80.25 733 GLU A O 1
ATOM 5681 N N . GLY A 1 734 ? -3.051 0.890 -5.936 1.00 70.62 734 GLY A N 1
ATOM 5682 C CA . GLY A 1 734 ? -1.907 -0.012 -5.812 1.00 70.62 734 GLY A CA 1
ATOM 5683 C C . GLY A 1 734 ? -2.262 -1.243 -4.980 1.00 70.62 734 GLY A C 1
ATOM 5684 O O . GLY A 1 734 ? -1.708 -1.428 -3.888 1.00 70.62 734 GLY A O 1
ATOM 5685 N N . VAL A 1 735 ? -3.193 -2.038 -5.536 1.00 85.50 735 VAL A N 1
ATOM 5686 C CA . VAL A 1 735 ? -3.713 -3.354 -5.100 1.00 85.50 735 VAL A CA 1
ATOM 5687 C C . VAL A 1 735 ? -2.797 -4.015 -4.073 1.00 85.50 735 VAL A C 1
ATOM 5689 O O . VAL A 1 735 ? -3.131 -4.031 -2.888 1.00 85.50 735 VAL A O 1
ATOM 5692 N N . SER A 1 736 ? -1.617 -4.456 -4.517 1.00 89.56 736 SER A N 1
ATOM 5693 C CA . SER A 1 736 ? -0.426 -4.662 -3.695 1.00 89.56 736 SER A CA 1
ATOM 5694 C C . SER A 1 736 ? 0.823 -4.771 -4.588 1.00 89.56 736 SER A C 1
ATOM 5696 O O . SER A 1 736 ? 0.690 -5.228 -5.726 1.00 89.56 736 SER A O 1
ATOM 5698 N N . PRO A 1 737 ? 2.030 -4.385 -4.127 1.00 91.06 737 PRO A N 1
ATOM 5699 C CA . PRO A 1 737 ? 3.284 -4.719 -4.805 1.00 91.06 737 PRO A CA 1
ATOM 5700 C C . PRO A 1 737 ? 3.487 -6.239 -4.960 1.00 91.06 737 PRO A C 1
ATOM 5702 O O . PRO A 1 737 ? 3.066 -6.979 -4.068 1.00 91.06 737 PRO A O 1
ATOM 5705 N N . PRO A 1 738 ? 4.176 -6.722 -6.015 1.00 91.69 738 PRO A N 1
ATOM 5706 C CA . PRO A 1 738 ? 4.424 -8.149 -6.231 1.00 91.69 738 PRO A CA 1
ATOM 5707 C C . PRO A 1 738 ? 5.006 -8.867 -5.007 1.00 91.69 738 PRO A C 1
ATOM 5709 O O . PRO A 1 738 ? 6.073 -8.510 -4.512 1.00 91.69 738 PRO A O 1
ATOM 5712 N N . GLY A 1 739 ? 4.308 -9.895 -4.516 1.00 86.50 739 GLY A N 1
ATOM 5713 C CA . GLY A 1 739 ? 4.700 -10.677 -3.335 1.00 86.50 739 GLY A CA 1
ATOM 5714 C C . GLY A 1 739 ? 4.399 -10.055 -1.966 1.00 86.50 739 GLY A C 1
ATOM 5715 O O . GLY A 1 739 ? 4.720 -10.680 -0.962 1.00 86.50 739 GLY A O 1
ATOM 5716 N N . VAL A 1 740 ? 3.781 -8.872 -1.896 1.00 88.56 740 VAL A N 1
ATOM 5717 C CA . VAL A 1 740 ? 3.296 -8.282 -0.635 1.00 88.56 740 VAL A CA 1
ATOM 5718 C C . VAL A 1 740 ? 1.813 -8.649 -0.457 1.00 88.56 740 VAL A C 1
ATOM 5720 O O . VAL A 1 740 ? 1.024 -8.302 -1.343 1.00 88.56 740 VAL A O 1
ATOM 5723 N N . PRO A 1 741 ? 1.387 -9.329 0.627 1.00 87.25 741 PRO A N 1
ATOM 5724 C CA . PRO A 1 741 ? -0.020 -9.694 0.847 1.00 87.25 741 PRO A CA 1
ATOM 5725 C C . PRO A 1 741 ? -0.984 -8.497 0.831 1.00 87.25 741 PRO A C 1
ATOM 5727 O O . PRO A 1 741 ? -0.591 -7.365 1.115 1.00 87.25 741 PRO A O 1
ATOM 5730 N N . LEU A 1 742 ? -2.263 -8.737 0.523 1.00 88.81 742 LEU A N 1
ATOM 5731 C CA . LEU A 1 742 ? -3.287 -7.681 0.499 1.00 88.81 742 LEU A CA 1
ATOM 5732 C C . LEU A 1 742 ? -3.574 -7.122 1.902 1.00 88.81 742 LEU A C 1
ATOM 5734 O O . LEU A 1 742 ? -3.884 -5.940 2.042 1.00 88.81 742 LEU A O 1
ATOM 5738 N N . GLU A 1 743 ? -3.417 -7.947 2.936 1.00 87.94 743 GLU A N 1
ATOM 5739 C CA . GLU A 1 743 ? -3.525 -7.580 4.347 1.00 87.94 743 GLU A CA 1
ATOM 5740 C C . GLU A 1 743 ? -2.564 -6.434 4.733 1.00 87.94 743 GLU A C 1
ATOM 5742 O O . GLU A 1 743 ? -2.952 -5.515 5.451 1.00 87.94 743 GLU A O 1
ATOM 5747 N N . GLU A 1 744 ? -1.349 -6.409 4.174 1.00 84.88 744 GLU A N 1
ATOM 5748 C CA . GLU A 1 744 ? -0.337 -5.354 4.393 1.00 84.88 744 GLU A CA 1
ATOM 5749 C C . GLU A 1 744 ? -0.682 -4.026 3.680 1.00 84.88 744 GLU A C 1
ATOM 5751 O O . GLU A 1 744 ? 0.043 -3.032 3.776 1.00 84.88 744 GLU A O 1
ATOM 5756 N N . ARG A 1 745 ? -1.787 -3.996 2.922 1.00 83.88 745 ARG A N 1
ATOM 5757 C CA . ARG A 1 745 ? -2.284 -2.830 2.172 1.00 83.88 745 ARG A CA 1
ATOM 5758 C C . ARG A 1 745 ? -3.570 -2.249 2.761 1.00 83.88 745 ARG A C 1
ATOM 5760 O O . ARG A 1 745 ? -4.120 -1.307 2.190 1.00 83.88 745 ARG A O 1
ATOM 5767 N N . VAL A 1 746 ? -4.035 -2.770 3.897 1.00 84.75 746 VAL A N 1
ATOM 5768 C CA . VAL A 1 746 ? -5.204 -2.257 4.623 1.00 84.75 746 VAL A CA 1
ATOM 5769 C C . VAL A 1 746 ? -4.898 -0.870 5.196 1.00 84.75 746 VAL A C 1
ATOM 5771 O O . VAL A 1 746 ? -4.221 -0.721 6.211 1.00 84.75 746 VAL A O 1
ATOM 5774 N N . ALA A 1 747 ? -5.416 0.170 4.538 1.00 79.31 747 ALA A N 1
ATOM 5775 C CA . ALA A 1 747 ? -5.225 1.561 4.953 1.00 79.31 747 ALA A CA 1
ATOM 5776 C C . ALA A 1 747 ? -6.026 1.940 6.216 1.00 79.31 747 ALA A C 1
ATOM 5778 O O . ALA A 1 747 ? -5.666 2.893 6.908 1.00 79.31 747 ALA A O 1
ATOM 5779 N N . LEU A 1 748 ? -7.108 1.210 6.506 1.00 87.12 748 LEU A N 1
ATOM 5780 C CA . LEU A 1 748 ? -8.057 1.502 7.578 1.00 87.12 748 LEU A CA 1
ATOM 5781 C C . LEU A 1 748 ? -8.337 0.231 8.410 1.00 87.12 748 LEU A C 1
ATOM 5783 O O . LEU A 1 748 ? -8.882 -0.727 7.857 1.00 87.12 748 LEU A O 1
ATOM 5787 N N . PRO A 1 749 ? -7.991 0.192 9.711 1.00 89.25 749 PRO A N 1
ATOM 5788 C CA . PRO A 1 749 ? -8.280 -0.943 10.594 1.00 89.25 749 PRO A CA 1
ATOM 5789 C C . PRO A 1 749 ? -9.746 -1.400 10.565 1.00 89.25 749 PRO A C 1
ATOM 5791 O O . PRO A 1 749 ? -10.659 -0.586 10.417 1.00 89.25 749 PRO A O 1
ATOM 5794 N N . GLY A 1 750 ? -9.962 -2.710 10.699 1.00 87.81 750 GLY A N 1
ATOM 5795 C CA . GLY A 1 750 ? -11.272 -3.354 10.567 1.00 87.81 750 GLY A CA 1
ATOM 5796 C C . GLY A 1 750 ? -11.723 -3.648 9.131 1.00 87.81 750 GLY A C 1
ATOM 5797 O O . GLY A 1 750 ? -12.694 -4.375 8.949 1.00 87.81 750 GLY A O 1
ATOM 5798 N N . THR A 1 751 ? -11.033 -3.137 8.100 1.00 93.44 751 THR A N 1
ATOM 5799 C CA . THR A 1 751 ? -11.439 -3.337 6.694 1.00 93.44 751 THR A CA 1
ATOM 5800 C C . THR A 1 751 ? -11.235 -4.786 6.227 1.00 93.44 751 THR A C 1
ATOM 5802 O O . THR A 1 751 ? -10.093 -5.255 6.219 1.00 93.44 751 THR A O 1
ATOM 5805 N N . PRO A 1 752 ? -12.295 -5.485 5.770 1.00 95.06 752 PRO A N 1
ATOM 5806 C CA . PRO A 1 752 ? -12.181 -6.792 5.127 1.00 95.06 752 PRO A CA 1
ATOM 5807 C C . PRO A 1 752 ? -11.275 -6.791 3.892 1.00 95.06 752 PRO A C 1
ATOM 5809 O O . PRO A 1 752 ? -11.206 -5.814 3.142 1.00 95.06 752 PRO A O 1
ATOM 5812 N N . VAL A 1 753 ? -10.606 -7.923 3.665 1.00 93.88 753 VAL A N 1
ATOM 5813 C CA . VAL A 1 753 ? -9.591 -8.115 2.620 1.00 93.88 753 VAL A CA 1
ATOM 5814 C C . VAL A 1 753 ? -10.070 -9.144 1.597 1.00 93.88 753 VAL A C 1
ATOM 5816 O O . VAL A 1 753 ? -10.701 -10.138 1.958 1.00 93.88 753 VAL A O 1
ATOM 5819 N N . ILE A 1 754 ? -9.763 -8.902 0.321 1.00 96.62 754 ILE A N 1
ATOM 5820 C CA . ILE A 1 754 ? -10.120 -9.780 -0.803 1.00 96.62 754 ILE A CA 1
ATOM 5821 C C . ILE A 1 754 ? -9.315 -11.082 -0.713 1.00 96.62 754 ILE A C 1
ATOM 5823 O O . ILE A 1 754 ? -8.102 -11.038 -0.515 1.00 96.62 754 ILE A O 1
ATOM 5827 N N . LYS A 1 755 ? -9.977 -12.228 -0.896 1.00 95.38 755 LYS A N 1
ATOM 5828 C CA . LYS A 1 755 ? -9.370 -13.568 -0.907 1.00 95.38 755 LYS A CA 1
ATOM 5829 C C . LYS A 1 755 ? -9.887 -14.357 -2.102 1.00 95.38 755 LYS A C 1
ATOM 5831 O O . LYS A 1 755 ? -11.085 -14.345 -2.378 1.00 95.38 755 LYS A O 1
ATOM 5836 N N . ASP A 1 756 ? -8.973 -14.982 -2.841 1.00 94.81 756 ASP A N 1
ATOM 5837 C CA . ASP A 1 756 ? -9.254 -15.736 -4.072 1.00 94.81 756 ASP A CA 1
ATOM 5838 C C . ASP A 1 756 ? -10.102 -14.956 -5.105 1.00 94.81 756 ASP A C 1
ATOM 5840 O O . ASP A 1 756 ? -10.963 -15.520 -5.778 1.00 94.81 756 ASP A O 1
ATOM 5844 N N . GLY A 1 757 ? -9.904 -13.633 -5.191 1.00 96.00 757 GLY A N 1
ATOM 5845 C CA . GLY A 1 757 ? -10.690 -12.739 -6.052 1.00 96.00 757 GLY A CA 1
ATOM 5846 C C . GLY A 1 757 ? -12.093 -12.360 -5.541 1.00 96.00 757 GLY A C 1
ATOM 5847 O O . GLY A 1 757 ? -12.857 -11.763 -6.298 1.00 96.00 757 GLY A O 1
ATOM 5848 N N . TYR A 1 758 ? -12.452 -12.660 -4.285 1.00 98.06 758 TYR A N 1
ATOM 5849 C CA . TYR A 1 758 ? -13.758 -12.326 -3.691 1.00 98.06 758 TYR A CA 1
ATOM 5850 C C . TYR A 1 758 ? -13.659 -11.602 -2.341 1.00 98.06 758 TYR A C 1
ATOM 5852 O O . TYR A 1 758 ? -12.649 -11.701 -1.649 1.00 98.06 758 TYR A O 1
ATOM 5860 N N . LEU A 1 759 ? -14.725 -10.905 -1.933 1.00 96.94 759 LEU A N 1
ATOM 5861 C CA . LEU A 1 759 ? -14.806 -10.217 -0.639 1.00 96.94 759 LEU A CA 1
ATOM 5862 C C . LEU A 1 759 ? -16.200 -10.293 -0.002 1.00 96.94 759 LEU A C 1
ATOM 5864 O O . LEU A 1 759 ? -17.211 -10.155 -0.691 1.00 96.94 759 LEU A O 1
ATOM 5868 N N . ASN A 1 760 ? -16.225 -10.407 1.328 1.00 96.00 760 ASN A N 1
ATOM 5869 C CA . ASN A 1 760 ? -17.407 -10.198 2.166 1.00 96.00 760 ASN A CA 1
ATOM 5870 C C . ASN A 1 760 ? -17.176 -8.959 3.056 1.00 96.00 760 ASN A C 1
ATOM 5872 O O . ASN A 1 760 ? -16.051 -8.781 3.529 1.00 96.00 760 ASN A O 1
ATOM 5876 N N . PRO A 1 761 ? -18.189 -8.097 3.276 1.00 96.56 761 PRO A N 1
ATOM 5877 C CA . PRO A 1 761 ? -18.092 -6.964 4.200 1.00 96.56 761 PRO A CA 1
ATOM 5878 C C . PRO A 1 761 ? -18.028 -7.420 5.670 1.00 96.56 761 PRO A C 1
ATOM 5880 O O . PRO A 1 761 ? -18.085 -8.612 5.966 1.00 96.56 761 PRO A O 1
ATOM 5883 N N . SER A 1 762 ? -17.920 -6.466 6.600 1.00 95.94 762 SER A N 1
ATOM 5884 C CA . SER A 1 762 ? -17.904 -6.757 8.036 1.00 95.94 762 SER A CA 1
ATOM 5885 C C . SER A 1 762 ? -19.323 -6.867 8.603 1.00 95.94 762 SER A C 1
ATOM 5887 O O . SER A 1 762 ? -20.180 -6.027 8.327 1.00 95.94 762 SER A O 1
ATOM 5889 N N . ASP A 1 763 ? -19.557 -7.869 9.452 1.00 96.62 763 ASP A N 1
ATOM 5890 C CA . ASP A 1 763 ? -20.810 -8.034 10.205 1.00 96.62 763 ASP A CA 1
ATOM 5891 C C . ASP A 1 763 ? -20.871 -7.154 11.471 1.00 96.62 763 ASP A C 1
ATOM 5893 O O . ASP A 1 763 ? -21.894 -7.102 12.157 1.00 96.62 763 ASP A O 1
ATOM 5897 N N . ALA A 1 764 ? -19.782 -6.451 11.800 1.00 97.69 764 ALA A N 1
ATOM 5898 C CA . ALA A 1 764 ? -19.714 -5.581 12.969 1.00 97.69 764 ALA A CA 1
ATOM 5899 C C . ALA A 1 764 ? -20.546 -4.285 12.793 1.00 97.69 764 ALA A C 1
ATOM 5901 O O . ALA A 1 764 ? -20.689 -3.787 11.672 1.00 97.69 764 ALA A O 1
ATOM 5902 N N . PRO A 1 765 ? -21.070 -3.688 13.887 1.00 97.88 765 PRO A N 1
ATOM 5903 C CA . PRO A 1 765 ? -21.884 -2.474 13.825 1.00 97.88 765 PRO A CA 1
ATOM 5904 C C . PRO A 1 765 ? -21.234 -1.297 13.082 1.00 97.88 765 PRO A C 1
ATOM 5906 O O . PRO A 1 765 ? -20.038 -1.033 13.220 1.00 97.88 765 PRO A O 1
ATOM 5909 N N . GLY A 1 766 ? -22.042 -0.551 12.322 1.00 98.19 766 GLY A N 1
ATOM 5910 C CA . GLY A 1 766 ? -21.528 0.489 11.422 1.00 98.19 766 GLY A CA 1
ATOM 5911 C C . GLY A 1 766 ? -20.926 -0.142 10.167 1.00 98.19 766 GLY A C 1
ATOM 5912 O O . GLY A 1 766 ? -21.530 -1.040 9.578 1.00 98.19 766 GLY A O 1
ATOM 5913 N N . PHE A 1 767 ? -19.738 0.303 9.763 1.00 97.94 767 PHE A N 1
ATOM 5914 C CA . PHE A 1 767 ? -18.948 -0.390 8.734 1.00 97.94 767 PHE A CA 1
ATOM 5915 C C . PHE A 1 767 ? -17.840 -1.290 9.311 1.00 97.94 767 PHE A C 1
ATOM 5917 O O . PHE A 1 767 ? -16.892 -1.628 8.607 1.00 97.94 767 PHE A O 1
ATOM 5924 N N . GLY A 1 768 ? -17.897 -1.624 10.606 1.00 95.81 768 GLY A N 1
ATOM 5925 C CA . GLY A 1 768 ? -16.866 -2.435 11.264 1.00 95.81 768 GLY A CA 1
ATOM 5926 C C . GLY A 1 768 ? -15.474 -1.791 11.326 1.00 95.81 768 GLY A C 1
ATOM 5927 O O . GLY A 1 768 ? -14.480 -2.502 11.403 1.00 95.81 768 GLY A O 1
ATOM 5928 N N . ILE A 1 769 ? -15.387 -0.457 11.275 1.00 94.25 769 ILE A N 1
ATOM 5929 C CA . ILE A 1 769 ? -14.119 0.289 11.286 1.00 94.25 769 ILE A CA 1
ATOM 5930 C C . ILE A 1 769 ? -13.527 0.322 12.707 1.00 94.25 769 ILE A C 1
ATOM 5932 O O . ILE A 1 769 ? -14.126 0.891 13.623 1.00 94.25 769 ILE A O 1
ATOM 5936 N N . GLU A 1 770 ? -12.320 -0.223 12.877 1.00 90.56 770 GLU A N 1
ATOM 5937 C CA . GLU A 1 770 ? -11.654 -0.439 14.175 1.00 90.56 770 GLU A CA 1
ATOM 5938 C C . GLU A 1 770 ? -10.652 0.680 14.541 1.00 90.56 770 GLU A C 1
ATOM 5940 O O . GLU A 1 770 ? -9.490 0.422 14.862 1.00 90.56 770 GLU A O 1
ATOM 5945 N N . VAL A 1 771 ? -11.075 1.948 14.481 1.00 89.94 771 VAL A N 1
ATOM 5946 C CA . VAL A 1 771 ? -10.216 3.103 14.829 1.00 89.94 771 VAL A CA 1
ATOM 5947 C C . VAL A 1 771 ? -10.651 3.795 16.121 1.00 89.94 771 VAL A C 1
ATOM 5949 O O . VAL A 1 771 ? -11.838 3.892 16.423 1.00 89.94 771 VAL A O 1
ATOM 5952 N N . THR A 1 772 ? -9.684 4.314 16.879 1.00 88.69 772 THR A N 1
ATOM 5953 C CA . THR A 1 772 ? -9.918 5.202 18.031 1.00 88.69 772 THR A CA 1
ATOM 5954 C C . THR A 1 772 ? -9.787 6.672 17.621 1.00 88.69 772 THR A C 1
ATOM 5956 O O . THR A 1 772 ? -9.255 6.976 16.552 1.00 88.69 772 THR A O 1
ATOM 5959 N N . LYS A 1 773 ? -10.231 7.606 18.474 1.00 84.56 773 LYS A N 1
ATOM 5960 C CA . LYS A 1 773 ? -10.019 9.045 18.235 1.00 84.56 773 LYS A CA 1
ATOM 5961 C C . LYS A 1 773 ? -8.522 9.391 18.249 1.00 84.56 773 LYS A C 1
ATOM 5963 O O . LYS A 1 773 ? -8.046 10.011 17.308 1.00 84.56 773 LYS A O 1
ATOM 5968 N N . ASP A 1 774 ? -7.761 8.829 19.187 1.00 84.81 774 ASP A N 1
ATOM 5969 C CA . ASP A 1 774 ? -6.295 8.907 19.255 1.00 84.81 774 ASP A CA 1
ATOM 5970 C C . ASP A 1 774 ? -5.614 8.412 17.963 1.00 84.81 774 ASP A C 1
ATOM 5972 O O . ASP A 1 774 ? -4.611 8.974 17.528 1.00 84.81 774 ASP A O 1
ATOM 5976 N N . TRP A 1 775 ? -6.141 7.350 17.334 1.00 87.56 775 TRP A N 1
ATOM 5977 C CA . TRP A 1 775 ? -5.625 6.845 16.056 1.00 87.56 775 TRP A CA 1
ATOM 5978 C C . TRP A 1 775 ? -5.878 7.846 14.930 1.00 87.56 775 TRP A C 1
ATOM 5980 O O . TRP A 1 775 ? -4.983 8.078 14.122 1.00 87.56 775 TRP A O 1
ATOM 5990 N N . LEU A 1 776 ? -7.064 8.465 14.894 1.00 85.69 776 LEU A N 1
ATOM 5991 C CA . LEU A 1 776 ? -7.393 9.510 13.923 1.00 85.69 776 LEU A CA 1
ATOM 5992 C C . LEU A 1 776 ? -6.485 10.733 14.112 1.00 85.69 776 LEU A C 1
ATOM 5994 O O . LEU A 1 776 ? -5.868 11.160 13.144 1.00 85.69 776 LEU A O 1
ATOM 5998 N N . GLU A 1 777 ? -6.297 11.221 15.338 1.00 80.19 777 GLU A N 1
ATOM 5999 C CA . GLU A 1 777 ? -5.396 12.347 15.650 1.00 80.19 777 GLU A CA 1
ATOM 6000 C C . GLU A 1 777 ? -3.918 12.069 15.296 1.00 80.19 777 GLU A C 1
ATOM 6002 O O . GLU A 1 777 ? -3.150 12.993 15.036 1.00 80.19 777 GLU A O 1
ATOM 6007 N N . GLN A 1 778 ? -3.508 10.797 15.239 1.00 78.19 778 GLN A N 1
ATOM 6008 C CA . GLN A 1 778 ? -2.159 10.373 14.837 1.00 78.19 778 GLN A CA 1
ATOM 6009 C C . GLN A 1 778 ? -2.008 10.061 13.334 1.00 78.19 778 GLN A C 1
ATOM 6011 O O . GLN A 1 778 ? -0.891 9.759 12.892 1.00 78.19 778 GLN A O 1
ATOM 6016 N N . LYS A 1 779 ? -3.098 10.042 12.550 1.00 71.38 779 LYS A N 1
ATOM 6017 C CA . LYS A 1 779 ? -3.110 9.502 11.170 1.00 71.38 779 LYS A CA 1
ATOM 6018 C C . LYS A 1 779 ? -3.862 10.335 10.136 1.00 71.38 779 LYS A C 1
ATOM 6020 O O . LYS A 1 779 ? -3.483 10.285 8.968 1.00 71.38 779 LYS A O 1
ATOM 6025 N N . ALA A 1 780 ? -4.902 11.055 10.535 1.00 56.50 780 ALA A N 1
ATOM 6026 C CA . ALA A 1 780 ? -5.624 11.998 9.696 1.00 56.50 780 ALA A CA 1
ATOM 6027 C C . ALA A 1 780 ? -5.064 13.411 9.904 1.00 56.50 780 ALA A C 1
ATOM 6029 O O . ALA A 1 780 ? -4.740 13.795 11.028 1.00 56.50 780 ALA A O 1
ATOM 6030 N N . VAL A 1 781 ? -4.958 14.165 8.806 1.00 42.06 781 VAL A N 1
ATOM 6031 C CA . VAL A 1 781 ? -4.615 15.596 8.787 1.00 42.06 781 VAL A CA 1
ATOM 6032 C C . VAL A 1 781 ? -5.578 16.271 7.815 1.00 42.06 781 VAL A C 1
ATOM 6034 O O . VAL A 1 781 ? -5.242 16.346 6.615 1.00 42.06 781 VAL A O 1
#

Secondary structure (DSSP, 8-state):
---------S--PPPPP--SSEEEE-SSHHHHHHHHHHHHHT--HHHHHHHHHHHHHHH-TTT--TBSEEEEEEE-S----------SHHHHHHHHHHHHTHHHHHHSHHHHHHHHHHHHTT----HHHHHH------PPEEEEETTEEEEEPPSSSSTHHHHHHHHHHTTS-HHHH-TT-HHHHHHHHHHHHHHHHHHHHH-S-TTTS----TTTT-HHHHHHHHTT--SSS--S--------------EEEEEETTS-EEEEEEE-SSTTTTS-B-TTS--BBP-GGGG-B--TTSTTB--TTPPPP-----EEEEETTEEEEEE----GGGHHHHHHHHHHHHHTS---HHHHHHHHHH----EE--TTS----EE----SS---HHHHHHHHHTT---PPPPS---SSPPPP------GGGG-TTS-HHHHS-----EEEEEE-TTS-EEEEEES-HHHHHHIIIIIIHHHHTTS-TT-HHHHHHHHHHHTGGG-SSTHHHHHHHHHHHHHHHHHHHHHTSBHHHHTT--SSSSEEEEEE---GGG-HHHHHHHHHHTT-SEEEEE----GGGHHHHHHHHHHHHHHHHHHH-SSSEEEEE-TT---HHHHHHHHHHHGGG--SEEES-S-TT-HHHHHHHHHH-TTS-EEE-TT--SHHHHHHHHHTT--SEE--BTTTS-HHHHHHHHHHHHHTTT-EE--BTTTSSHHHHHHHHH-TTB-EEEE-S----TT--GGGG-SSTT----BTTEE----SSBT-----HHHHHTT--

pLDDT: mean 81.95, std 16.5, range [27.75, 98.69]

InterPro domains:
  IPR013341 Mandelate racemase, N-terminal domain [PF02746] (446-532)
  IPR013342 Mandelate racemase, C-terminal domain [PF13378] (561-774)
  IPR013342 Mandelate racemase, C-terminal domain [SM00922] (552-652)
  IPR029017 Enolase-like, N-terminal [G3DSA:3.30.390.10] (421-773)
  IPR029017 Enolase-like, N-terminal [SSF54826] (439-535)
  IPR029055 Nucleophile aminohydrolases, N-terminal [SSF56235] (6-408)
  IPR036849 Enolase-like, C-terminal domain superfamily [G3DSA:3.20.20.120] (525-772)
  IPR036849 Enolase-like, C-terminal domain superfamily [SSF51604] (520-778)
  IPR043137 Gamma-glutamyltranspeptidase, small subunit, C-terminal domain [G3DSA:3.60.20.40] (249-415)
  IPR043138 Gamma-glutamyltranspeptidase, large subunit [G3DSA:1.10.246.130] (140-248)
  IPR052896 Gamma-glutamyltransferase-like enzyme [PTHR43881] (80-409)

Foldseek 3Di:
DDDDDPPPPDPDADDDDDDQFKFWFDPDPVLRVQLVVWVVVPWFQVQSVVSSLCVCLVVVVLWFHPQWDWDKDKDDDDGDGDDDDDDDQLVVLVVCCVVVNLCCCLPNPVLVLQAVLCVVVVHDDDSCVSVVDDDDDADWDWADAPQKIKTWRWDLEALLLLLLLRLLCSVDLLVVCPAPFLQNLLSLQLSSVASVQQCQQQHFFVVQGQQQCPWSNDSVVSVVSNVVDDSLADDQAHHHDDGRHYDHAAFIWMHGNVQIIMTIGIGLPGRLAVVDDRPSNRGRHHVQVLLADCPPPGRRHDDPPTDHYHAFIWIFMDHPNGTDDTDWHDDGNQISSLVSQQVCCCPVVNDDNSRSVVSCLAFRFDFDDDSNDPDGTQREGEHLHDDDVVSVVSNVSSPHDYDYDDNDDFSFDFADDPAFDEQCPVPPVADPVRPDDPWAKFKDWDADPVRQIFIFIFTRCPVLVCLQPVFLCVVCPPHDLLPLVVSLVSLQVSCPVVDCADSSLLNLLGVSLGSLLSNLRVVFWESLVVLPHFPDPWFFEEEEPRPCRRPPLLLLVLCVVLQHQEYEYGQRDEVVCPPVSLVVSLVVLVVVCVSNDDSGAYAYEHHQHYFLVGLLVSCVSNVVSDHQAYENHHHLPPVVRLQSNCVRCVVHAYEYACRPQELPSLLVCLVSVSHQEYEYASSGVRHPSGVSVSLVSQVVRVHAYEHVCLLLDLRSQSSLRNRPSRRHYYNDDPCDRRPDDSVVVNPFPQRWGDGSSITHFDRGGRRRTDDDPVRSVVRGD

Organism: Geodia barretti (NCBI:txid519541)

Sequence (781 aa):
MMSSPHAIVQPAFRPSIMGRNGVVTSGHHLASQAGIQIMMAGGNAIDAAIATAAALGVVEPQSSGAGGDGFILIYSAKDSPGDIVYQKDLGKTLRTIAAEGRDAYCTGEIAQALVAFSQSRGGLLTEADLKNHRARIIDPIAVTYKGYTVYETPPNSSGHILLQELNIVENFDLRALGCNTAESVHLMVEAKKLAFADREKYVADPDWIDVPIEGLLSKDYAKERALCIDLERAATHVPPGIPESVEDTTCFCVADREGNAVCQLQSIQSGWGSSLIAGDTGILLNNRMTYWHLEKDHPNCLMPGKRVRHTMNPVIVTKDDKPVLICGTPGADTQVQTNLQLVTHILEFGLTPQEAVEALAGVLCKTLWNPLFPIPAKTRFNSKAVFPMHIRQTLRQKGHDLRILSDWEPRVPKLPTDGFISPMARHPELKKSEWNPNWTRTACVVTAQDGTWGVGFTNHSGPVLSIINDHFAPLLEGQNCMATEKLWDMMRRASSPYHTAGLSSYGISAVDNALWDLKGKILQRPVYELLGGPQKDKIFCYASNTDISYGTENSIEWFLELGFRAVKLFARYGPESGIEGINRTEELVAKTREQIGDDVELMLDAWMSLNVEYTVRLVEALKPYRLKWLEDYVLPEDMESYAKVRQRVPGQILATGEHWYTIHPFATAASQGLVDILQPDIQWAGGITALMRICHIAEAHGLTVISHAGMNYPYGQHLSYAMPAIQWGERSEGVSPPGVPLEERVALPGTPVIKDGYLNPSDAPGFGIEVTKDWLEQKAV